Protein AF-0000000078449150 (afdb_homodimer)

Radius of gyration: 34.29 Å; Cα contacts (8 Å, |Δi|>4): 2527; chains: 2; bounding box: 88×98×76 Å

Sequence (1276 aa):
MTSLNQQLLNLLSSFTKETEKHETGLFKFPKKTTVVVNDDNRRILVDTVRSFISKSGLTQASNAQDALDDENTCLSAYGGRIKFINFVLAPLPYPLRIYERCKAFTPIFAQLIDEMCSHLDELDELFSPITSVDPFVKGLLEISREVYGPNGRDYNKDIRVYINRADYILHSEEIAQQSNSKTSNEENMHCTFCHFDHCLCNSGTDLNSDRMPFKSNEKTHKIDPIPKLVEVNVIASSLSYPSGQLFKTHRRMIKHHIIDRGNSNSKKREDLTSEMEKTHVTNYPIRFYVDTLAASHNLYIEKHPPIFGKHKVSILLVISQDMSNYFDINSVSENLHEEYGILVNVLTVEQLCNLMRQRKLLLVNEWEVEDGSVRFTRVSTHYTEKKPGRLILLNNELDDSATLKDFTGCYEVSVLYYRTWYDPSCIESYKDAWSLRLLCEYSDAVKVPSAPAQLASSKRGQMIWSDPKHIDRLLASHKKRVKGEAYNEELLDAVKETYILQVDPSLDVNAEIVNDAIQNPHRYVLKSQREGGMGLVSSQELESTLRNKDGLSQYVLMKLITPPVQPTLFVRNIVDGRFSVDAYESITELGIYGFTIYDGNACKLATTGGYLARTKPEFVSGGGVCAGFGSLNSLIFFMTSLNQQLLNLLSSFTKETEKHETGLFKFPKKTTVVVNDDNRRILVDTVRSFISKSGLTQASNAQDALDDENTCLSAYGGRIKFINFVLAPLPYPLRIYERCKAFTPIFAQLIDEMCSHLDELDELFSPITSVDPFVKGLLEISREVYGPNGRDYNKDIRVYINRADYILHSEEIAQQSNSKTSNEENMHCTFCHFDHCLCNSGTDLNSDRMPFKSNEKTHKIDPIPKLVEVNVIASSLSYPSGQLFKTHRRMIKHHIIDRGNSNSKKREDLTSEMEKTHVTNYPIRFYVDTLAASHNLYIEKHPPIFGKHKVSILLVISQDMSNYFDINSVSENLHEEYGILVNVLTVEQLCNLMRQRKLLLVNEWEVEDGSVRFTRVSTHYTEKKPGRLILLNNELDDSATLKDFTGCYEVSVLYYRTWYDPSCIESYKDAWSLRLLCEYSDAVKVPSAPAQLASSKRGQMIWSDPKHIDRLLASHKKRVKGEAYNEELLDAVKETYILQVDPSLDVNAEIVNDAIQNPHRYVLKSQREGGMGLVSSQELESTLRNKDGLSQYVLMKLITPPVQPTLFVRNIVDGRFSVDAYESITELGIYGFTIYDGNACKLATTGGYLARTKPEFVSGGGVCAGFGSLNSLIFF

Structure (mmCIF, N/CA/C/O backbone):
data_AF-0000000078449150-model_v1
#
loop_
_entity.id
_entity.type
_entity.pdbx_description
1 polymer 'Glutathione synthetase'
#
loop_
_atom_site.group_PDB
_atom_site.id
_atom_site.type_symbol
_atom_site.label_atom_id
_atom_site.label_alt_id
_atom_site.label_comp_id
_atom_site.label_asym_id
_atom_site.label_entity_id
_atom_site.label_seq_id
_atom_site.pdbx_PDB_ins_code
_atom_site.Cartn_x
_atom_site.Cartn_y
_atom_site.Cartn_z
_atom_site.occupancy
_atom_site.B_iso_or_equiv
_atom_site.auth_seq_id
_atom_site.auth_comp_id
_atom_site.auth_asym_id
_atom_site.auth_atom_id
_atom_site.pdbx_PDB_model_num
ATOM 1 N N . MET A 1 1 ? 30.328 -1.791 -18.75 1 52.97 1 MET A N 1
ATOM 2 C CA . MET A 1 1 ? 30.188 -2.25 -17.375 1 52.97 1 MET A CA 1
ATOM 3 C C . MET A 1 1 ? 29.594 -1.155 -16.5 1 52.97 1 MET A C 1
ATOM 5 O O . MET A 1 1 ? 29.906 0.024 -16.672 1 52.97 1 MET A O 1
ATOM 9 N N . THR A 1 2 ? 28.469 -1.546 -15.727 1 67.94 2 THR A N 1
ATOM 10 C CA . THR A 1 2 ? 27.547 -0.503 -15.297 1 67.94 2 THR A CA 1
ATOM 11 C C . THR A 1 2 ? 28.078 0.214 -14.055 1 67.94 2 THR A C 1
ATOM 13 O O . THR A 1 2 ? 28.656 -0.417 -13.164 1 67.94 2 THR A O 1
ATOM 16 N N . SER A 1 3 ? 28.438 1.51 -14.172 1 87.5 3 SER A N 1
ATOM 17 C CA . SER A 1 3 ? 28.734 2.393 -13.047 1 87.5 3 SER A CA 1
ATOM 18 C C . SER A 1 3 ? 27.781 2.129 -11.875 1 87.5 3 SER A C 1
ATOM 20 O O . SER A 1 3 ? 28.172 2.266 -10.711 1 87.5 3 SER A O 1
ATOM 22 N N . LEU A 1 4 ? 26.734 1.562 -12.188 1 92.5 4 LEU A N 1
ATOM 23 C CA . LEU A 1 4 ? 25.734 1.315 -11.156 1 92.5 4 LEU A CA 1
ATOM 24 C C . LEU A 1 4 ? 26.125 0.121 -10.289 1 92.5 4 LEU A C 1
ATOM 26 O O . LEU A 1 4 ? 25.969 0.159 -9.07 1 92.5 4 LEU A O 1
ATOM 30 N N . ASN A 1 5 ? 26.688 -0.945 -10.875 1 92.75 5 ASN A N 1
ATOM 31 C CA . ASN A 1 5 ? 27.109 -2.115 -10.109 1 92.75 5 ASN A CA 1
ATOM 32 C C . ASN A 1 5 ? 28.25 -1.774 -9.148 1 92.75 5 ASN A C 1
ATOM 34 O O . ASN A 1 5 ? 28.344 -2.354 -8.062 1 92.75 5 ASN A O 1
ATOM 38 N N . GLN A 1 6 ? 29.062 -0.863 -9.609 1 91 6 GLN A N 1
ATOM 39 C CA . GLN A 1 6 ? 30.125 -0.399 -8.719 1 91 6 GLN A CA 1
ATOM 40 C C . GLN A 1 6 ? 29.547 0.339 -7.516 1 91 6 GLN A C 1
ATOM 42 O O . GLN A 1 6 ? 30.062 0.202 -6.398 1 91 6 GLN A O 1
ATOM 47 N N . GLN A 1 7 ? 28.531 1.153 -7.805 1 92.88 7 GLN A N 1
ATOM 48 C CA . GLN A 1 7 ? 27.875 1.85 -6.703 1 92.88 7 GLN A CA 1
ATOM 49 C C . GLN A 1 7 ? 27.266 0.862 -5.719 1 92.88 7 GLN A C 1
ATOM 51 O O . GLN A 1 7 ? 27.312 1.074 -4.504 1 92.88 7 GLN A O 1
ATOM 56 N N . LEU A 1 8 ? 26.688 -0.2 -6.188 1 93.44 8 LEU A N 1
ATOM 57 C CA . LEU A 1 8 ? 26.062 -1.211 -5.34 1 93.44 8 LEU A CA 1
ATOM 58 C C . LEU A 1 8 ? 27.109 -1.974 -4.543 1 93.44 8 LEU A C 1
ATOM 60 O O . LEU A 1 8 ? 26.875 -2.354 -3.395 1 93.44 8 LEU A O 1
ATOM 64 N N . LEU A 1 9 ? 28.25 -2.195 -5.168 1 92.06 9 LEU A N 1
ATOM 65 C CA . LEU A 1 9 ? 29.359 -2.805 -4.441 1 92.06 9 LEU A CA 1
ATOM 66 C C . LEU A 1 9 ? 29.828 -1.898 -3.307 1 92.06 9 LEU A C 1
ATOM 68 O O . LEU A 1 9 ? 30.172 -2.379 -2.225 1 92.06 9 LEU A O 1
ATOM 72 N N . ASN A 1 10 ? 29.906 -0.579 -3.598 1 91.31 10 ASN A N 1
ATOM 73 C CA . ASN A 1 10 ? 30.266 0.374 -2.557 1 91.31 10 ASN A CA 1
ATOM 74 C C . ASN A 1 10 ? 29.297 0.321 -1.381 1 91.31 10 ASN A C 1
ATOM 76 O O . ASN A 1 10 ? 29.703 0.446 -0.225 1 91.31 10 ASN A O 1
ATOM 80 N N . LEU A 1 11 ? 28.047 0.212 -1.694 1 92.69 11 LEU A N 1
ATOM 81 C CA . LEU A 1 11 ? 27.047 0.061 -0.643 1 92.69 11 LEU A CA 1
ATOM 82 C C . LEU A 1 11 ? 27.328 -1.176 0.202 1 92.69 11 LEU A C 1
ATOM 84 O O . LEU A 1 11 ? 27.328 -1.105 1.434 1 92.69 11 LEU A O 1
ATOM 88 N N . LEU A 1 12 ? 27.516 -2.318 -0.44 1 91.81 12 LEU A N 1
ATOM 89 C CA . LEU A 1 12 ? 27.828 -3.555 0.266 1 91.81 12 LEU A CA 1
ATOM 90 C C . LEU A 1 12 ? 29.062 -3.373 1.159 1 91.81 12 LEU A C 1
ATOM 92 O O . LEU A 1 12 ? 29.062 -3.809 2.312 1 91.81 12 LEU A O 1
ATOM 96 N N . SER A 1 13 ? 30.031 -2.707 0.62 1 90.25 13 SER A N 1
ATOM 97 C CA . SER A 1 13 ? 31.297 -2.504 1.334 1 90.25 13 SER A CA 1
ATOM 98 C C . SER A 1 13 ? 31.094 -1.598 2.545 1 90.25 13 SER A C 1
ATOM 100 O O . SER A 1 13 ? 31.844 -1.689 3.521 1 90.25 13 SER A O 1
ATOM 102 N N . SER A 1 14 ? 30.156 -0.733 2.412 1 90.81 14 SER A N 1
ATOM 103 C CA . SER A 1 14 ? 29.906 0.193 3.514 1 90.81 14 SER A CA 1
ATOM 104 C C . SER A 1 14 ? 29.328 -0.531 4.723 1 90.81 14 SER A C 1
ATOM 106 O O . SER A 1 14 ? 29.359 -0.007 5.84 1 90.81 14 SER A O 1
ATOM 108 N N . PHE A 1 15 ? 28.828 -1.698 4.551 1 91.31 15 PHE A N 1
ATOM 109 C CA . PHE A 1 15 ? 28.25 -2.477 5.637 1 91.31 15 PHE A CA 1
ATOM 110 C C . PHE A 1 15 ? 29.281 -3.404 6.258 1 91.31 15 PHE A C 1
ATOM 112 O O . PHE A 1 15 ? 29.031 -4.012 7.301 1 91.31 15 PHE A O 1
ATOM 119 N N . THR A 1 16 ? 30.391 -3.525 5.539 1 84 16 THR A N 1
ATOM 120 C CA . THR A 1 16 ? 31.375 -4.5 6 1 84 16 THR A CA 1
ATOM 121 C C . THR A 1 16 ? 32.75 -3.865 6.117 1 84 16 THR A C 1
ATOM 123 O O . THR A 1 16 ? 33.094 -2.965 5.352 1 84 16 THR A O 1
ATOM 126 N N . LYS A 1 17 ? 33.5 -4.004 7.188 1 70.56 17 LYS A N 1
ATOM 127 C CA . LYS A 1 17 ? 34.844 -3.479 7.367 1 70.56 17 LYS A CA 1
ATOM 128 C C . LYS A 1 17 ? 35.844 -4.25 6.516 1 70.56 17 LYS A C 1
ATOM 130 O O . LYS A 1 17 ? 36.969 -3.805 6.332 1 70.56 17 LYS A O 1
ATOM 135 N N . GLU A 1 18 ? 35.438 -5.234 5.996 1 64.81 18 GLU A N 1
ATOM 136 C CA . GLU A 1 18 ? 36.406 -6.207 5.512 1 64.81 18 GLU A CA 1
ATOM 137 C C . GLU A 1 18 ? 36.375 -6.297 3.986 1 64.81 18 GLU A C 1
ATOM 139 O O . GLU A 1 18 ? 36.938 -7.234 3.408 1 64.81 18 GLU A O 1
ATOM 144 N N . THR A 1 19 ? 35.719 -5.371 3.354 1 61.94 19 THR A N 1
ATOM 145 C CA . THR A 1 19 ? 35.781 -5.496 1.9 1 61.94 19 THR A CA 1
ATOM 146 C C . THR A 1 19 ? 37.062 -4.867 1.354 1 61.94 19 THR A C 1
ATOM 148 O O . THR A 1 19 ? 37.312 -3.689 1.595 1 61.94 19 THR A O 1
ATOM 151 N N . GLU A 1 20 ? 38 -5.617 0.999 1 65.06 20 GLU A N 1
ATOM 152 C CA . GLU A 1 20 ? 39.25 -5.117 0.428 1 65.06 20 GLU A CA 1
ATOM 153 C C . GLU A 1 20 ? 39.219 -5.188 -1.096 1 65.06 20 GLU A C 1
ATOM 155 O O . GLU A 1 20 ? 39.094 -6.273 -1.671 1 65.06 20 GLU A O 1
ATOM 160 N N . LYS A 1 21 ? 39.031 -3.969 -1.636 1 61.16 21 LYS A N 1
ATOM 161 C CA . LYS A 1 21 ? 39.156 -3.924 -3.092 1 61.16 21 LYS A CA 1
ATOM 162 C C . LYS A 1 21 ? 40.594 -4.117 -3.547 1 61.16 21 LYS A C 1
ATOM 164 O O . LYS A 1 21 ? 41.5 -3.547 -2.963 1 61.16 21 LYS A O 1
ATOM 169 N N . HIS A 1 22 ? 40.625 -5.176 -4.449 1 59.5 22 HIS A N 1
ATOM 170 C CA . HIS A 1 22 ? 41.938 -5.422 -5.031 1 59.5 22 HIS A CA 1
ATOM 171 C C . HIS A 1 22 ? 42.062 -4.773 -6.406 1 59.5 22 HIS A C 1
ATOM 173 O O . HIS A 1 22 ? 41.062 -4.531 -7.074 1 59.5 22 HIS A O 1
ATOM 179 N N . GLU A 1 23 ? 43.219 -4.309 -6.754 1 55.84 23 GLU A N 1
ATOM 180 C CA . GLU A 1 23 ? 43.594 -3.674 -8.023 1 55.84 23 GLU A CA 1
ATOM 181 C C . GLU A 1 23 ? 43.156 -4.535 -9.203 1 55.84 23 GLU A C 1
ATOM 183 O O . GLU A 1 23 ? 43.031 -4.039 -10.328 1 55.84 23 GLU A O 1
ATOM 188 N N . THR A 1 24 ? 42.75 -5.785 -8.938 1 60.34 24 THR A N 1
ATOM 189 C CA . THR A 1 24 ? 42.562 -6.75 -10.016 1 60.34 24 THR A CA 1
ATOM 190 C C . THR A 1 24 ? 41.062 -6.824 -10.406 1 60.34 24 THR A C 1
ATOM 192 O O . THR A 1 24 ? 40.688 -7.703 -11.164 1 60.34 24 THR A O 1
ATOM 195 N N . GLY A 1 25 ? 40.312 -5.914 -10.039 1 73.69 25 GLY A N 1
ATOM 196 C CA . GLY A 1 25 ? 38.875 -6.035 -10.383 1 73.69 25 GLY A CA 1
ATOM 197 C C . GLY A 1 25 ? 38.156 -7.031 -9.516 1 73.69 25 GLY A C 1
ATOM 198 O O . GLY A 1 25 ? 37.062 -7.48 -9.867 1 73.69 25 GLY A O 1
ATOM 199 N N . LEU A 1 26 ? 38.875 -7.52 -8.539 1 79.94 26 LEU A N 1
ATOM 200 C CA . LEU A 1 26 ? 38.281 -8.469 -7.594 1 79.94 26 LEU A CA 1
ATOM 201 C C . LEU A 1 26 ? 38.188 -7.863 -6.195 1 79.94 26 LEU A C 1
ATOM 203 O O . LEU A 1 26 ? 38.906 -6.895 -5.891 1 79.94 26 LEU A O 1
ATOM 207 N N .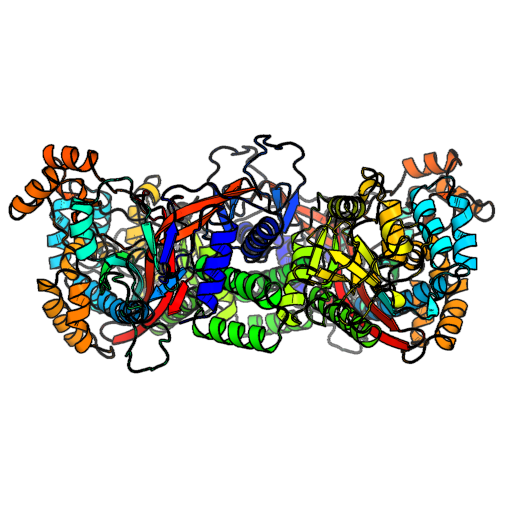 PHE A 1 27 ? 37.281 -8.391 -5.5 1 84.19 27 PHE A N 1
ATOM 208 C CA . PHE A 1 27 ? 37.188 -8.008 -4.094 1 84.19 27 PHE A CA 1
ATOM 209 C C . PHE A 1 27 ? 36.969 -9.234 -3.215 1 84.19 27 PHE A C 1
ATOM 211 O O . PHE A 1 27 ? 36.406 -10.234 -3.666 1 84.19 27 PHE A O 1
ATOM 218 N N . LYS A 1 28 ? 37.469 -9.141 -2.066 1 84 28 LYS A N 1
ATOM 219 C CA . LYS A 1 28 ? 37.344 -10.234 -1.112 1 84 28 LYS A CA 1
ATOM 220 C C . LYS A 1 28 ? 36.094 -10.062 -0.227 1 84 28 LYS A C 1
ATOM 222 O O . LYS A 1 28 ? 35.812 -8.953 0.228 1 84 28 LYS A O 1
ATOM 227 N N . PHE A 1 29 ? 35.375 -11.219 -0.003 1 85.12 29 PHE A N 1
ATOM 228 C CA . PHE A 1 29 ? 34.219 -11.25 0.897 1 85.12 29 PHE A CA 1
ATOM 229 C C . PHE A 1 29 ? 34.219 -12.539 1.708 1 85.12 29 PHE A C 1
ATOM 231 O O . PHE A 1 29 ? 34.188 -13.633 1.142 1 85.12 29 PHE A O 1
ATOM 238 N N . PRO A 1 30 ? 34.219 -12.328 3.057 1 79.5 30 PRO A N 1
ATOM 239 C CA . PRO A 1 30 ? 34.156 -13.547 3.871 1 79.5 30 PRO A CA 1
ATOM 240 C C . PRO A 1 30 ? 32.812 -14.242 3.824 1 79.5 30 PRO A C 1
ATOM 242 O O . PRO A 1 30 ? 31.797 -13.602 3.553 1 79.5 30 PRO A O 1
ATOM 245 N N . LYS A 1 31 ? 32.781 -15.562 4.129 1 74.5 31 LYS A N 1
ATOM 246 C CA . LYS A 1 31 ? 31.562 -16.359 4.121 1 74.5 31 LYS A CA 1
ATOM 247 C C . LYS A 1 31 ? 30.578 -15.883 5.188 1 74.5 31 LYS A C 1
ATOM 249 O O . LYS A 1 31 ? 29.375 -15.922 4.988 1 74.5 31 LYS A O 1
ATOM 254 N N . LYS A 1 32 ? 31.078 -15.492 6.305 1 71.69 32 LYS A N 1
ATOM 255 C CA . LYS A 1 32 ? 30.312 -14.852 7.363 1 71.69 32 LYS A CA 1
ATOM 256 C C . LYS A 1 32 ? 30.891 -13.5 7.742 1 71.69 32 LYS A C 1
ATOM 258 O O . LYS A 1 32 ? 32.125 -13.367 7.895 1 71.69 32 LYS A O 1
ATOM 263 N N . THR A 1 33 ? 30.062 -12.516 7.609 1 76.44 33 THR A N 1
ATOM 264 C CA . THR A 1 33 ? 30.562 -11.188 7.926 1 76.44 33 THR A CA 1
ATOM 265 C C . THR A 1 33 ? 29.641 -10.469 8.898 1 76.44 33 THR A C 1
ATOM 267 O O . THR A 1 33 ? 28.406 -10.594 8.805 1 76.44 33 THR A O 1
ATOM 270 N N . THR A 1 34 ? 30.328 -9.852 9.836 1 80.06 34 THR A N 1
ATOM 271 C CA . THR A 1 34 ? 29.562 -8.984 10.742 1 80.06 34 THR A CA 1
ATOM 272 C C . THR A 1 34 ? 29.203 -7.672 10.055 1 80.06 34 THR A C 1
ATOM 274 O O . THR A 1 34 ? 30.062 -7.035 9.438 1 80.06 34 THR A O 1
ATOM 277 N N . VAL A 1 35 ? 27.984 -7.352 10.078 1 87.69 35 VAL A N 1
ATOM 278 C CA . VAL A 1 35 ? 27.516 -6.133 9.43 1 87.69 35 VAL A CA 1
ATOM 279 C C . VAL A 1 35 ? 27.688 -4.941 10.367 1 87.69 35 VAL A C 1
ATOM 281 O O . VAL A 1 35 ? 27.5 -5.066 11.586 1 87.69 35 VAL A O 1
ATOM 284 N N . VAL A 1 36 ? 28.219 -3.857 9.859 1 85.94 36 VAL A N 1
ATOM 285 C CA . VAL A 1 36 ? 28.328 -2.59 10.57 1 85.94 36 VAL A CA 1
ATOM 286 C C . VAL A 1 36 ? 27.297 -1.604 10.039 1 85.94 36 VAL A C 1
ATOM 288 O O . VAL A 1 36 ? 27.234 -1.349 8.828 1 85.94 36 VAL A O 1
ATOM 291 N N . VAL A 1 37 ? 26.516 -1.116 10.961 1 88.12 37 VAL A N 1
ATOM 292 C CA . VAL A 1 37 ? 25.453 -0.193 10.547 1 88.12 37 VAL A CA 1
ATOM 293 C C . VAL A 1 37 ? 25.766 1.207 11.078 1 88.12 37 VAL A C 1
ATOM 295 O O . VAL A 1 37 ? 25.453 1.524 12.227 1 88.12 37 VAL A O 1
ATOM 298 N N . ASN A 1 38 ? 26.406 2.012 10.242 1 85.38 38 ASN A N 1
ATOM 299 C CA . ASN A 1 38 ? 26.594 3.416 10.594 1 85.38 38 ASN A CA 1
ATOM 300 C C . ASN A 1 38 ? 25.328 4.227 10.336 1 85.38 38 ASN A C 1
ATOM 302 O O . ASN A 1 38 ? 24.281 3.666 9.984 1 85.38 38 ASN A O 1
ATOM 306 N N . ASP A 1 39 ? 25.328 5.52 10.484 1 81.62 39 ASP A N 1
ATOM 307 C CA . ASP A 1 39 ? 24.141 6.363 10.391 1 81.62 39 ASP A CA 1
ATOM 308 C C . ASP A 1 39 ? 23.578 6.367 8.977 1 81.62 39 ASP A C 1
ATOM 310 O O . ASP A 1 39 ? 22.359 6.344 8.789 1 81.62 39 ASP A O 1
ATOM 314 N N . ASP A 1 40 ? 24.438 6.402 8.031 1 85.69 40 ASP A N 1
ATOM 315 C CA . ASP A 1 40 ? 24 6.398 6.645 1 85.69 40 ASP A CA 1
ATOM 316 C C . ASP A 1 40 ? 23.328 5.07 6.285 1 85.69 40 ASP A C 1
ATOM 318 O O . ASP A 1 40 ? 22.281 5.051 5.641 1 85.69 40 ASP A O 1
ATOM 322 N N . ASN A 1 41 ? 24.016 3.996 6.688 1 91.5 41 ASN A N 1
ATOM 323 C CA . ASN A 1 41 ? 23.453 2.676 6.434 1 91.5 41 ASN A CA 1
ATOM 324 C C . ASN A 1 41 ? 22.109 2.496 7.133 1 91.5 41 ASN A C 1
ATOM 326 O O . ASN A 1 41 ? 21.188 1.897 6.57 1 91.5 41 ASN A O 1
ATOM 330 N N . ARG A 1 42 ? 22.062 2.992 8.328 1 90.38 42 ARG A N 1
ATOM 331 C CA . ARG A 1 42 ? 20.812 2.918 9.07 1 90.38 42 ARG A CA 1
ATOM 332 C C . ARG A 1 42 ? 19.703 3.641 8.336 1 90.38 42 ARG A C 1
ATOM 334 O O . ARG A 1 42 ? 18.578 3.135 8.25 1 90.38 42 ARG A O 1
ATOM 341 N N . ARG A 1 43 ? 19.984 4.816 7.859 1 88.88 43 ARG A N 1
ATOM 342 C CA . ARG A 1 43 ? 19 5.598 7.113 1 88.88 43 ARG A CA 1
ATOM 343 C C . ARG A 1 43 ? 18.516 4.84 5.879 1 88.88 43 ARG A C 1
ATOM 345 O O . ARG A 1 43 ? 17.328 4.797 5.598 1 88.88 43 ARG A O 1
ATOM 352 N N . ILE A 1 44 ? 19.453 4.258 5.137 1 94 44 ILE A N 1
ATOM 353 C CA . ILE A 1 44 ? 19.125 3.512 3.928 1 94 44 ILE A CA 1
ATOM 354 C C . ILE A 1 44 ? 18.234 2.326 4.285 1 94 44 ILE A C 1
ATOM 356 O O . ILE A 1 44 ? 17.203 2.107 3.648 1 94 44 ILE A O 1
ATOM 360 N N . LEU A 1 45 ? 18.641 1.604 5.324 1 95.19 45 LEU A N 1
ATOM 361 C CA . LEU A 1 45 ? 17.906 0.419 5.766 1 95.19 45 LEU A CA 1
ATOM 362 C C . LEU A 1 45 ? 16.484 0.782 6.191 1 95.19 45 LEU A C 1
ATOM 364 O O . LEU A 1 45 ? 15.523 0.193 5.703 1 95.19 45 LEU A O 1
ATOM 368 N N . VAL A 1 46 ? 16.359 1.737 7.027 1 91.19 46 VAL A N 1
ATOM 369 C CA . VAL A 1 46 ? 15.062 2.102 7.598 1 91.19 46 VAL A CA 1
ATOM 370 C C . VAL A 1 46 ? 14.148 2.645 6.5 1 91.19 46 VAL A C 1
ATOM 372 O O . VAL A 1 46 ? 12.984 2.252 6.402 1 91.19 46 VAL A O 1
ATOM 375 N N . ASP A 1 47 ? 14.664 3.492 5.695 1 92.56 47 ASP A N 1
ATOM 376 C CA . ASP A 1 47 ? 13.875 4.066 4.613 1 92.56 47 ASP A CA 1
ATOM 377 C C . ASP A 1 47 ? 13.422 2.988 3.635 1 92.56 47 ASP A C 1
ATOM 379 O O . ASP A 1 47 ? 12.289 3.021 3.148 1 92.56 47 ASP A O 1
ATOM 383 N N . THR A 1 48 ? 14.305 2.055 3.279 1 95.69 48 THR A N 1
ATOM 384 C CA . THR A 1 48 ? 13.984 0.995 2.332 1 95.69 48 THR A CA 1
ATOM 385 C C . THR A 1 48 ? 12.898 0.078 2.898 1 95.69 48 THR A C 1
ATOM 387 O O . THR A 1 48 ? 11.953 -0.281 2.197 1 95.69 48 THR A O 1
ATOM 390 N N . VAL A 1 49 ? 13.031 -0.306 4.148 1 94.06 49 VAL A N 1
ATOM 391 C CA . VAL A 1 49 ? 12.047 -1.162 4.805 1 94.06 49 VAL A CA 1
ATOM 392 C C . VAL A 1 49 ? 10.703 -0.441 4.875 1 94.06 49 VAL A C 1
ATOM 394 O O . VAL A 1 49 ? 9.664 -1.027 4.574 1 94.06 49 VAL A O 1
ATOM 397 N N . ARG A 1 50 ? 10.727 0.829 5.23 1 89.69 50 ARG A N 1
ATOM 398 C CA . ARG A 1 50 ? 9.5 1.609 5.285 1 89.69 50 ARG A CA 1
ATOM 399 C C . ARG A 1 50 ? 8.828 1.677 3.918 1 89.69 50 ARG A C 1
ATOM 401 O O . ARG A 1 50 ? 7.605 1.551 3.811 1 89.69 50 ARG A O 1
ATOM 408 N N . SER A 1 51 ? 9.594 1.915 2.957 1 92.06 51 SER A N 1
ATOM 409 C CA . SER A 1 51 ? 9.07 1.987 1.599 1 92.06 51 SER A CA 1
ATOM 410 C C . SER A 1 51 ? 8.422 0.671 1.186 1 92.06 51 SER A C 1
ATOM 412 O O . SER A 1 51 ? 7.355 0.665 0.572 1 92.06 51 SER A O 1
ATOM 414 N N . PHE A 1 52 ? 9.062 -0.431 1.483 1 92.69 52 PHE A N 1
ATOM 415 C CA . PHE A 1 52 ? 8.531 -1.741 1.124 1 92.69 52 PHE A CA 1
ATOM 416 C C . PHE A 1 52 ? 7.215 -2.01 1.845 1 92.69 52 PHE A C 1
ATOM 418 O O . PHE A 1 52 ? 6.262 -2.514 1.244 1 92.69 52 PHE A O 1
ATOM 425 N N . ILE A 1 53 ? 7.133 -1.643 3.086 1 88.12 53 ILE A N 1
ATOM 426 C CA . ILE A 1 53 ? 5.926 -1.819 3.885 1 88.12 53 ILE A CA 1
ATOM 427 C C . ILE A 1 53 ? 4.805 -0.951 3.324 1 88.12 53 ILE A C 1
ATOM 429 O O . ILE A 1 53 ? 3.676 -1.418 3.154 1 88.12 53 ILE A O 1
ATOM 433 N N . SER A 1 54 ? 5.102 0.257 3.029 1 86.38 54 SER A N 1
ATOM 434 C CA . SER A 1 54 ? 4.094 1.188 2.527 1 86.38 54 SER A CA 1
ATOM 435 C C . SER A 1 54 ? 3.553 0.738 1.175 1 86.38 54 SER A C 1
ATOM 437 O O . SER A 1 54 ? 2.449 1.122 0.784 1 86.38 54 SER A O 1
ATOM 439 N N . LYS A 1 55 ? 4.297 -0.056 0.468 1 83.38 55 LYS A N 1
ATOM 440 C CA . LYS A 1 55 ? 3.877 -0.574 -0.83 1 83.38 55 LYS A CA 1
ATOM 441 C C . LYS A 1 55 ? 3.225 -1.946 -0.689 1 83.38 55 LYS A C 1
ATOM 443 O O . LYS A 1 55 ? 3.027 -2.65 -1.681 1 83.38 55 LYS A O 1
ATOM 448 N N . SER A 1 56 ? 3.006 -2.309 0.561 1 77.75 56 SER A N 1
ATOM 449 C CA . SER A 1 56 ? 2.314 -3.547 0.899 1 77.75 56 SER A CA 1
ATOM 450 C C . SER A 1 56 ? 3.178 -4.766 0.589 1 77.75 56 SER A C 1
ATOM 452 O O . SER A 1 56 ? 2.668 -5.797 0.151 1 77.75 56 SER A O 1
ATOM 454 N N . GLY A 1 57 ? 4.477 -4.562 0.658 1 78.94 57 GLY A N 1
ATOM 455 C CA . GLY A 1 57 ? 5.34 -5.73 0.701 1 78.94 57 GLY A CA 1
ATOM 456 C C . GLY A 1 57 ? 5.191 -6.539 1.977 1 78.94 57 GLY A C 1
ATOM 457 O O . GLY A 1 57 ? 6.148 -6.691 2.736 1 78.94 57 GLY A O 1
ATOM 458 N N . LEU A 1 58 ? 4.004 -6.961 2.201 1 71.56 58 LEU A N 1
ATOM 459 C CA . LEU A 1 58 ? 3.58 -7.535 3.475 1 71.56 58 LEU A CA 1
ATOM 460 C C . LEU A 1 58 ? 3.092 -8.969 3.293 1 71.56 58 LEU A C 1
ATOM 462 O O . LEU A 1 58 ? 2.758 -9.375 2.18 1 71.56 58 LEU A O 1
ATOM 466 N N . THR A 1 59 ? 3.27 -9.734 4.301 1 68 59 THR A N 1
ATOM 467 C CA . THR A 1 59 ? 2.686 -11.062 4.461 1 68 59 THR A CA 1
ATOM 468 C C . THR A 1 59 ? 2.191 -11.266 5.891 1 68 59 THR A C 1
ATOM 470 O O . THR A 1 59 ? 2.025 -10.305 6.641 1 68 59 THR A O 1
ATOM 473 N N . GLN A 1 60 ? 1.689 -12.547 6.234 1 71.5 60 GLN A N 1
ATOM 474 C CA . GLN A 1 60 ? 1.181 -12.82 7.574 1 71.5 60 GLN A CA 1
ATOM 475 C C . GLN A 1 60 ? 1.948 -13.969 8.227 1 71.5 60 GLN A C 1
ATOM 477 O O . GLN A 1 60 ? 2.377 -14.906 7.551 1 71.5 60 GLN A O 1
ATOM 482 N N . ALA A 1 61 ? 2.348 -13.703 9.453 1 63.72 61 ALA A N 1
ATOM 483 C CA . ALA A 1 61 ? 2.869 -14.797 10.266 1 63.72 61 ALA A CA 1
ATOM 484 C C . ALA A 1 61 ? 1.745 -15.508 11.016 1 63.72 61 ALA A C 1
ATOM 486 O O . ALA A 1 61 ? 0.804 -14.867 11.492 1 63.72 61 ALA A O 1
ATOM 487 N N . SER A 1 62 ? 1.605 -16.812 10.859 1 57.69 62 SER A N 1
ATOM 488 C CA . SER A 1 62 ? 0.573 -17.609 11.523 1 57.69 62 SER A CA 1
ATOM 489 C C . SER A 1 62 ? 0.714 -17.547 13.039 1 57.69 62 SER A C 1
ATOM 491 O O . SER A 1 62 ? 1.82 -17.672 13.57 1 57.69 62 SER A O 1
ATOM 493 N N . ASN A 1 63 ? 0.2 -16.547 13.805 1 51.28 63 ASN A N 1
ATOM 494 C CA . ASN A 1 63 ? 0.244 -16.828 15.242 1 51.28 63 ASN A CA 1
ATOM 495 C C . ASN A 1 63 ? -0.887 -17.75 15.672 1 51.28 63 ASN A C 1
ATOM 497 O O . ASN A 1 63 ? -2.055 -17.5 15.375 1 51.28 63 ASN A O 1
ATOM 501 N N . ALA A 1 64 ? -0.512 -19.062 15.906 1 42.88 64 ALA A N 1
ATOM 502 C CA . ALA A 1 64 ? -1.418 -20.047 16.5 1 42.88 64 ALA A CA 1
ATOM 503 C C . ALA A 1 64 ? -2.338 -19.391 17.531 1 42.88 64 ALA A C 1
ATOM 505 O O . ALA A 1 64 ? -3.486 -19.797 17.703 1 42.88 64 ALA A O 1
ATOM 506 N N . GLN A 1 65 ? -1.771 -18.719 18.5 1 42.25 65 GLN A N 1
ATOM 507 C CA . GLN A 1 65 ? -2.367 -18.641 19.828 1 42.25 65 GLN A CA 1
ATOM 508 C C . GLN A 1 65 ? -3.545 -17.672 19.859 1 42.25 65 GLN A C 1
ATOM 510 O O . GLN A 1 65 ? -4.367 -17.703 20.766 1 42.25 65 GLN A O 1
ATOM 515 N N . ASP A 1 66 ? -3.439 -16.547 19.328 1 43.22 66 ASP A N 1
ATOM 516 C CA . ASP A 1 66 ? -4.293 -15.641 20.094 1 43.22 66 ASP A CA 1
ATOM 517 C C . ASP A 1 66 ? -5.758 -15.805 19.703 1 43.22 66 ASP A C 1
ATOM 519 O O . ASP A 1 66 ? -6.254 -15.07 18.844 1 43.22 66 ASP A O 1
ATOM 523 N N . ALA A 1 67 ? -6.145 -17.016 19.5 1 40.75 67 ALA A N 1
ATOM 524 C CA . ALA A 1 67 ? -7.586 -17.25 19.5 1 40.75 67 ALA A CA 1
ATOM 525 C C . ALA A 1 67 ? -8.281 -16.422 20.578 1 40.75 67 ALA A C 1
ATOM 527 O O . ALA A 1 67 ? -8.281 -16.812 21.75 1 40.75 67 ALA A O 1
ATOM 528 N N . LEU A 1 68 ? -8.047 -15.25 20.75 1 41.16 68 LEU A N 1
ATOM 529 C CA . LEU A 1 68 ? -8.992 -14.672 21.703 1 41.16 68 LEU A CA 1
ATOM 530 C C . LEU A 1 68 ? -10.406 -15.188 21.453 1 41.16 68 LEU A C 1
ATOM 532 O O . LEU A 1 68 ? -10.898 -15.133 20.328 1 41.16 68 LEU A O 1
ATOM 536 N N . ASP A 1 69 ? -10.766 -16.141 22.109 1 39.75 69 ASP A N 1
ATOM 537 C CA . ASP A 1 69 ? -12.031 -16.828 22.312 1 39.75 69 ASP A CA 1
ATOM 538 C C . ASP A 1 69 ? -13.211 -15.883 22.125 1 39.75 69 ASP A C 1
ATOM 540 O O . ASP A 1 69 ? -14.367 -16.281 22.281 1 39.75 69 ASP A O 1
ATOM 544 N N . ASP A 1 70 ? -13.125 -14.672 22.516 1 42.53 70 ASP A N 1
ATOM 545 C CA . ASP A 1 70 ? -14.469 -14.148 22.734 1 42.53 70 ASP A CA 1
ATOM 546 C C . ASP A 1 70 ? -15.203 -13.961 21.422 1 42.53 70 ASP A C 1
ATOM 548 O O . ASP A 1 70 ? -14.93 -13.008 20.672 1 42.53 70 ASP A O 1
ATOM 552 N N . GLU A 1 71 ? -15.672 -15.078 20.75 1 44.03 71 GLU A N 1
ATOM 553 C CA . GLU A 1 71 ? -16.375 -15.578 19.562 1 44.03 71 GLU A CA 1
ATOM 554 C C . GLU A 1 71 ? -17.281 -14.508 18.953 1 44.03 71 GLU A C 1
ATOM 556 O O . GLU A 1 71 ? -17.375 -14.391 17.734 1 44.03 71 GLU A O 1
ATOM 561 N N . ASN A 1 72 ? -18.359 -14.047 19.641 1 47.62 72 ASN A N 1
ATOM 562 C CA . ASN A 1 72 ? -19.625 -13.75 18.984 1 47.62 72 ASN A CA 1
ATOM 563 C C . ASN A 1 72 ? -19.547 -12.445 18.188 1 47.62 72 ASN A C 1
ATOM 565 O O . ASN A 1 72 ? -20.438 -12.148 17.391 1 47.62 72 ASN A O 1
ATOM 569 N N . THR A 1 73 ? -18.578 -11.453 18.531 1 59.47 73 THR A N 1
ATOM 570 C CA . THR A 1 73 ? -18.812 -10.195 17.828 1 59.47 73 THR A CA 1
ATOM 571 C C . THR A 1 73 ? -17.562 -9.742 17.094 1 59.47 73 THR A C 1
ATOM 573 O O . THR A 1 73 ? -17.547 -8.664 16.484 1 59.47 73 THR A O 1
ATOM 576 N N . CYS A 1 74 ? -16.547 -10.68 16.844 1 79.62 74 CYS A N 1
ATOM 577 C CA . CYS A 1 74 ? -15.312 -10.164 16.25 1 79.62 74 CYS A CA 1
ATOM 578 C C . CYS A 1 74 ? -15.07 -10.773 14.883 1 79.62 74 CYS A C 1
ATOM 580 O O . CYS A 1 74 ? -15.164 -11.992 14.711 1 79.62 74 CYS A O 1
ATOM 582 N N . LEU A 1 75 ? -14.984 -9.906 13.812 1 88.19 75 LEU A N 1
ATOM 583 C CA . LEU A 1 75 ? -14.648 -10.289 12.445 1 88.19 75 LEU A CA 1
ATOM 584 C C . LEU A 1 75 ? -13.141 -10.242 12.219 1 88.19 75 LEU A C 1
ATOM 586 O O . LEU A 1 75 ? -12.414 -9.625 13 1 88.19 75 LEU A O 1
ATOM 590 N N . SER A 1 76 ? -12.664 -11.023 11.258 1 87.06 76 SER A N 1
ATOM 591 C CA . SER A 1 76 ? -11.242 -11.031 10.953 1 87.06 76 SER A CA 1
ATOM 592 C C . SER A 1 76 ? -11 -10.828 9.461 1 87.06 76 SER A C 1
ATOM 594 O O . SER A 1 76 ? -11.562 -11.539 8.633 1 87.06 76 SER A O 1
ATOM 596 N N . ALA A 1 77 ? -10.219 -9.852 9.172 1 85.44 77 ALA A N 1
ATOM 597 C CA . ALA A 1 77 ? -9.836 -9.609 7.781 1 85.44 77 ALA A CA 1
ATOM 598 C C . ALA A 1 77 ? -8.781 -10.602 7.32 1 85.44 77 ALA A C 1
ATOM 600 O O . ALA A 1 77 ? -8.719 -10.953 6.141 1 85.44 77 ALA A O 1
ATOM 601 N N . TYR A 1 78 ? -7.949 -11.008 8.094 1 78.25 78 TYR A N 1
ATOM 602 C CA . TYR A 1 78 ? -6.906 -12.008 7.871 1 78.25 78 TYR A CA 1
ATOM 603 C C . TYR A 1 78 ? -6.469 -12.641 9.18 1 78.25 78 TYR A C 1
ATOM 605 O O . TYR A 1 78 ? -6.707 -12.086 10.258 1 78.25 78 TYR A O 1
ATOM 613 N N . GLY A 1 79 ? -5.859 -13.773 9.023 1 75.19 79 GLY A N 1
ATOM 614 C CA . GLY A 1 79 ? -5.344 -14.438 10.211 1 75.19 79 GLY A CA 1
ATOM 615 C C . GLY A 1 79 ? -3.895 -14.102 10.5 1 75.19 79 GLY A C 1
ATOM 616 O O . GLY A 1 79 ? -3.133 -13.773 9.586 1 75.19 79 GLY A O 1
ATOM 617 N N . GLY A 1 80 ? -3.541 -14.125 11.742 1 77.5 80 GLY A N 1
ATOM 618 C CA . GLY A 1 80 ? -2.148 -13.969 12.133 1 77.5 80 GLY A CA 1
ATOM 619 C C . GLY A 1 80 ? -1.72 -12.516 12.25 1 77.5 80 GLY A C 1
ATOM 620 O O . GLY A 1 80 ? -2.555 -11.633 12.461 1 77.5 80 GLY A O 1
ATOM 621 N N . ARG A 1 81 ? -0.365 -12.344 12.266 1 81.31 81 ARG A N 1
ATOM 622 C CA . ARG A 1 81 ? 0.233 -11.023 12.406 1 81.31 81 ARG A CA 1
ATOM 623 C C . ARG A 1 81 ? 0.9 -10.578 11.109 1 81.31 81 ARG A C 1
ATOM 625 O O . ARG A 1 81 ? 1.53 -11.383 10.422 1 81.31 81 ARG A O 1
ATOM 632 N N . ILE A 1 82 ? 0.755 -9.328 10.852 1 82.56 82 ILE A N 1
ATOM 633 C CA . ILE A 1 82 ? 1.361 -8.797 9.633 1 82.56 82 ILE A CA 1
ATOM 634 C C . ILE A 1 82 ? 2.877 -8.727 9.805 1 82.56 82 ILE A C 1
ATOM 636 O O . ILE A 1 82 ? 3.373 -8.344 10.867 1 82.56 82 ILE A O 1
ATOM 640 N N . LYS A 1 83 ? 3.613 -9.164 8.789 1 85.31 83 LYS A N 1
ATOM 641 C CA . LYS A 1 83 ? 5.062 -9.039 8.656 1 85.31 83 LYS A CA 1
ATOM 642 C C . LYS A 1 83 ? 5.449 -8.602 7.246 1 85.31 83 LYS A C 1
ATOM 644 O O . LYS A 1 83 ? 4.73 -8.875 6.285 1 85.31 83 LYS A O 1
ATOM 649 N N . PHE A 1 84 ? 6.488 -7.793 7.188 1 88.88 84 PHE A N 1
ATOM 650 C CA . PHE A 1 84 ? 6.949 -7.574 5.82 1 88.88 84 PHE A CA 1
ATOM 651 C C . PHE A 1 84 ? 7.754 -8.773 5.324 1 88.88 84 PHE A C 1
ATOM 653 O O . PHE A 1 84 ? 8.367 -9.484 6.117 1 88.88 84 PHE A O 1
ATOM 660 N N . ILE A 1 85 ? 7.73 -9.07 4.047 1 91.62 85 ILE A N 1
ATOM 661 C CA . ILE A 1 85 ? 8.438 -10.188 3.428 1 91.62 85 ILE A CA 1
ATOM 662 C C . ILE A 1 85 ? 9.938 -9.938 3.473 1 91.62 85 ILE A C 1
ATOM 664 O O . ILE A 1 85 ? 10.406 -8.828 3.197 1 91.62 85 ILE A O 1
ATOM 668 N N . ASN A 1 86 ? 10.695 -10.961 3.893 1 94.06 86 ASN A N 1
ATOM 669 C CA . ASN A 1 86 ? 12.148 -10.852 3.857 1 94.06 86 ASN A CA 1
ATOM 670 C C . ASN A 1 86 ? 12.656 -10.555 2.447 1 94.06 86 ASN A C 1
ATOM 672 O O . ASN A 1 86 ? 12.133 -11.102 1.471 1 94.06 86 ASN A O 1
ATOM 676 N N . PHE A 1 87 ? 13.625 -9.672 2.361 1 96.62 87 PHE A N 1
ATOM 677 C CA . PHE A 1 87 ? 14.156 -9.305 1.055 1 96.62 87 PHE A CA 1
ATOM 678 C C . PHE A 1 87 ? 15.641 -8.969 1.147 1 96.62 87 PHE A C 1
ATOM 680 O O . PHE A 1 87 ? 16.203 -8.938 2.242 1 96.62 87 PHE A O 1
ATOM 687 N N . VAL A 1 88 ? 16.312 -8.883 0.043 1 97.38 88 VAL A N 1
ATOM 688 C CA . VAL A 1 88 ? 17.688 -8.414 0.01 1 97.38 88 VAL A CA 1
ATOM 689 C C . VAL A 1 88 ? 17.703 -6.895 -0.158 1 97.38 88 VAL A C 1
ATOM 691 O O . VAL A 1 88 ? 16.859 -6.328 -0.843 1 97.38 88 VAL A O 1
ATOM 694 N N . LEU A 1 89 ? 18.625 -6.211 0.414 1 97.12 89 LEU A N 1
ATOM 695 C CA . LEU A 1 89 ? 18.609 -4.758 0.512 1 97.12 89 LEU A CA 1
ATOM 696 C C . LEU A 1 89 ? 18.703 -4.117 -0.869 1 97.12 89 LEU A C 1
ATOM 698 O O . LEU A 1 89 ? 18.031 -3.123 -1.149 1 97.12 89 LEU A O 1
ATOM 702 N N . ALA A 1 90 ? 19.578 -4.664 -1.687 1 97.56 90 ALA A N 1
ATOM 703 C CA . ALA A 1 90 ? 19.812 -4.105 -3.02 1 97.56 90 ALA A CA 1
ATOM 704 C C . ALA A 1 90 ? 19.672 -5.184 -4.094 1 97.56 90 ALA A C 1
ATOM 706 O O . ALA A 1 90 ? 19.984 -6.352 -3.85 1 97.56 90 ALA A O 1
ATOM 707 N N . PRO A 1 91 ? 19.172 -4.801 -5.301 1 97.69 91 PRO A N 1
ATOM 708 C CA . PRO A 1 91 ? 19.078 -5.793 -6.379 1 97.69 91 PRO A CA 1
ATOM 709 C C . PRO A 1 91 ? 20.438 -6.391 -6.742 1 97.69 91 PRO A C 1
ATOM 711 O O . PRO A 1 91 ? 21.453 -5.695 -6.699 1 97.69 91 PRO A O 1
ATOM 714 N N . LEU A 1 92 ? 20.453 -7.566 -7.137 1 97.44 92 LEU A N 1
ATOM 715 C CA . LEU A 1 92 ? 21.688 -8.258 -7.48 1 97.44 92 LEU A CA 1
ATOM 716 C C . LEU A 1 92 ? 21.891 -8.305 -8.992 1 97.44 92 LEU A C 1
ATOM 718 O O . LEU A 1 92 ? 20.922 -8.469 -9.742 1 97.44 92 LEU A O 1
ATOM 722 N N . PRO A 1 93 ? 23.125 -8.164 -9.422 1 96.12 93 PRO A N 1
ATOM 723 C CA . PRO A 1 93 ? 23.406 -8.32 -10.852 1 96.12 93 PRO A CA 1
ATOM 724 C C . PRO A 1 93 ? 23.094 -9.727 -11.359 1 96.12 93 PRO A C 1
ATOM 726 O O . PRO A 1 93 ? 23.312 -10.711 -10.656 1 96.12 93 PRO A O 1
ATOM 729 N N . TYR A 1 94 ? 22.562 -9.836 -12.539 1 96.31 94 TYR A N 1
ATOM 730 C CA . TYR A 1 94 ? 22.172 -11.094 -13.164 1 96.31 94 TYR A CA 1
ATOM 731 C C . TYR A 1 94 ? 22.344 -11.016 -14.68 1 96.31 94 TYR A C 1
ATOM 733 O O . TYR A 1 94 ? 22.031 -9.992 -15.297 1 96.31 94 TYR A O 1
ATOM 741 N N . PRO A 1 95 ? 22.859 -12.039 -15.336 1 93.81 95 PRO A N 1
ATOM 742 C CA . PRO A 1 95 ? 23.094 -11.977 -16.781 1 93.81 95 PRO A CA 1
ATOM 743 C C . PRO A 1 95 ? 21.812 -11.836 -17.578 1 93.81 95 PRO A C 1
ATOM 745 O O . PRO A 1 95 ? 20.922 -12.695 -17.5 1 93.81 95 PRO A O 1
ATOM 748 N N . LEU A 1 96 ? 21.734 -10.812 -18.422 1 93.94 96 LEU A N 1
ATOM 749 C CA . LEU A 1 96 ? 20.562 -10.539 -19.25 1 93.94 96 LEU A CA 1
ATOM 750 C C . LEU A 1 96 ? 20.312 -11.68 -20.234 1 93.94 96 LEU A C 1
ATOM 752 O O . LEU A 1 96 ? 19.156 -12.078 -20.453 1 93.94 96 LEU A O 1
ATOM 756 N N . ARG A 1 97 ? 21.359 -12.211 -20.812 1 92 97 ARG A N 1
ATOM 757 C CA . ARG A 1 97 ? 21.234 -13.281 -21.797 1 92 97 ARG A CA 1
ATOM 758 C C . ARG A 1 97 ? 20.531 -14.5 -21.203 1 92 97 ARG A C 1
ATOM 760 O O . ARG A 1 97 ? 19.688 -15.117 -21.859 1 92 97 ARG A O 1
ATOM 767 N N . ILE A 1 98 ? 20.906 -14.844 -20.047 1 93.75 98 ILE A N 1
ATOM 768 C CA . ILE A 1 98 ? 20.312 -16 -19.375 1 93.75 98 ILE A CA 1
ATOM 769 C C . ILE A 1 98 ? 18.844 -15.719 -19.078 1 93.75 98 ILE A C 1
ATOM 771 O O . ILE A 1 98 ? 17.984 -16.578 -19.281 1 93.75 98 ILE A O 1
ATOM 775 N N . TYR A 1 99 ? 18.562 -14.523 -18.609 1 95.81 99 TYR A N 1
ATOM 776 C CA . TYR A 1 99 ? 17.188 -14.109 -18.344 1 95.81 99 TYR A CA 1
ATOM 777 C C . TYR A 1 99 ? 16.344 -14.25 -19.609 1 95.81 99 TYR A C 1
ATOM 779 O O . TYR A 1 99 ? 15.242 -14.82 -19.562 1 95.81 99 TYR A O 1
ATOM 787 N N . GLU A 1 100 ? 16.828 -13.758 -20.672 1 95.06 100 GLU A N 1
ATOM 788 C CA . GLU A 1 100 ? 16.109 -13.797 -21.938 1 95.06 100 GLU A CA 1
ATOM 789 C C . GLU A 1 100 ? 15.898 -15.234 -22.422 1 95.06 100 GLU A C 1
ATOM 791 O O . GLU A 1 100 ? 14.844 -15.562 -22.953 1 95.06 100 GLU A O 1
ATOM 796 N N . ARG A 1 101 ? 16.859 -16.062 -22.219 1 94 101 ARG A N 1
ATOM 797 C CA . ARG A 1 101 ? 16.719 -17.469 -22.562 1 94 101 ARG A CA 1
ATOM 798 C C . ARG A 1 101 ? 15.641 -18.141 -21.719 1 94 101 ARG A C 1
ATOM 800 O O . ARG A 1 101 ? 14.789 -18.859 -22.25 1 94 101 ARG A O 1
ATOM 807 N N . CYS A 1 102 ? 15.734 -17.906 -20.438 1 96.88 102 CYS A N 1
ATOM 808 C CA . CYS A 1 102 ? 14.75 -18.5 -19.531 1 96.88 102 CYS A CA 1
ATOM 809 C C . CYS A 1 102 ? 13.336 -18.062 -19.906 1 96.88 102 CYS A C 1
ATOM 811 O O . CYS A 1 102 ? 12.398 -18.844 -19.844 1 96.88 102 CYS A O 1
ATOM 813 N N . LYS A 1 103 ? 13.172 -16.797 -20.297 1 96.44 103 LYS A N 1
ATOM 814 C CA . LYS A 1 103 ? 11.883 -16.297 -20.766 1 96.44 103 LYS A CA 1
ATOM 815 C C . LYS A 1 103 ? 11.414 -17.062 -22 1 96.44 103 LYS A C 1
ATOM 817 O O . LYS A 1 103 ? 10.234 -17.422 -22.109 1 96.44 103 LYS A O 1
ATOM 822 N N . ALA A 1 104 ? 12.359 -17.344 -22.875 1 95.31 104 ALA A N 1
ATOM 823 C CA . ALA A 1 104 ? 12.031 -18.016 -24.125 1 95.31 104 ALA A CA 1
ATOM 824 C C . ALA A 1 104 ? 11.688 -19.484 -23.891 1 95.31 104 ALA A C 1
ATOM 826 O O . ALA A 1 104 ? 10.891 -20.062 -24.625 1 95.31 104 ALA A O 1
ATOM 827 N N . PHE A 1 105 ? 12.258 -20.125 -22.891 1 96.19 105 PHE A N 1
ATOM 828 C CA . PHE A 1 105 ? 12.07 -21.547 -22.609 1 96.19 105 PHE A CA 1
ATOM 829 C C . PHE A 1 105 ? 10.703 -21.781 -21.984 1 96.19 105 PHE A C 1
ATOM 831 O O . PHE A 1 105 ? 10.125 -22.859 -22.156 1 96.19 105 PHE A O 1
ATOM 838 N N . THR A 1 106 ? 10.195 -20.828 -21.266 1 94.75 106 THR A N 1
ATOM 839 C CA . THR A 1 106 ? 9.07 -21.016 -20.359 1 94.75 106 THR A CA 1
ATOM 840 C C . THR A 1 106 ? 7.824 -21.438 -21.125 1 94.75 106 THR A C 1
ATOM 842 O O . THR A 1 106 ? 7.145 -22.391 -20.734 1 94.75 106 THR A O 1
ATOM 845 N N . PRO A 1 107 ? 7.508 -20.859 -22.281 1 94.69 107 PRO A N 1
ATOM 846 C CA . PRO A 1 107 ? 6.34 -21.328 -23.031 1 94.69 107 PRO A CA 1
ATOM 847 C C . PRO A 1 107 ? 6.5 -22.766 -23.531 1 94.69 107 PRO A C 1
ATOM 849 O O . PRO A 1 107 ? 5.512 -23.484 -23.656 1 94.69 107 PRO A O 1
ATOM 852 N N . ILE A 1 108 ? 7.707 -23.172 -23.797 1 96.19 108 ILE A N 1
ATOM 853 C CA . ILE A 1 108 ? 7.973 -24.531 -24.266 1 96.19 108 ILE A CA 1
ATOM 854 C C . ILE A 1 108 ? 7.605 -25.531 -23.188 1 96.19 108 ILE A C 1
ATOM 856 O O . ILE A 1 108 ? 7.047 -26.594 -23.484 1 96.19 108 ILE A O 1
ATOM 860 N N . PHE A 1 109 ? 7.844 -25.203 -21.984 1 96.56 109 PHE A N 1
ATOM 861 C CA . PHE A 1 109 ? 7.496 -26.094 -20.891 1 96.56 109 PHE A CA 1
ATOM 862 C C . PHE A 1 109 ? 5.984 -26.234 -20.766 1 96.56 109 PHE A C 1
ATOM 864 O O . PHE A 1 109 ? 5.484 -27.312 -20.453 1 96.56 109 PHE A O 1
ATOM 871 N N . ALA A 1 110 ? 5.25 -25.156 -20.984 1 96.44 110 ALA A N 1
ATOM 872 C CA . ALA A 1 110 ? 3.791 -25.25 -21 1 96.44 110 ALA A CA 1
ATOM 873 C C . ALA A 1 110 ? 3.307 -26.188 -22.094 1 96.44 110 ALA A C 1
ATOM 875 O O . ALA A 1 110 ? 2.352 -26.938 -21.906 1 96.44 110 ALA A O 1
ATOM 876 N N . GLN A 1 111 ? 3.945 -26.188 -23.297 1 97 111 GLN A N 1
ATOM 877 C CA . GLN A 1 111 ? 3.621 -27.078 -24.391 1 97 111 GLN A CA 1
ATOM 878 C C . GLN A 1 111 ? 3.852 -28.547 -24 1 97 111 GLN A C 1
ATOM 880 O O . GLN A 1 111 ? 3.012 -29.406 -24.266 1 97 111 GLN A O 1
ATOM 885 N N . LEU A 1 112 ? 4.953 -28.766 -23.375 1 96.88 112 LEU A N 1
ATOM 886 C CA . LEU A 1 112 ? 5.305 -30.125 -22.969 1 96.88 112 LEU A CA 1
ATOM 887 C C . LEU A 1 112 ? 4.305 -30.656 -21.938 1 96.88 112 LEU A C 1
ATOM 889 O O . LEU A 1 112 ? 3.85 -31.797 -22.047 1 96.88 112 LEU A O 1
ATOM 893 N N . ILE A 1 113 ? 3.957 -29.844 -20.984 1 97.31 113 ILE A N 1
ATOM 894 C CA . ILE A 1 113 ? 3.018 -30.234 -19.938 1 97.31 113 ILE A CA 1
ATOM 895 C C . ILE A 1 113 ? 1.645 -30.5 -20.547 1 97.31 113 ILE A C 1
ATOM 897 O O . ILE A 1 113 ? 1.014 -31.516 -20.25 1 97.31 113 ILE A O 1
ATOM 901 N N . ASP A 1 114 ? 1.201 -29.578 -21.391 1 97.75 114 ASP A N 1
ATOM 902 C CA . ASP A 1 114 ? -0.102 -29.75 -22.031 1 97.75 114 ASP A CA 1
ATOM 903 C C . ASP A 1 114 ? -0.149 -31.031 -22.859 1 97.75 114 ASP A C 1
ATOM 905 O O . ASP A 1 114 ? -1.158 -31.734 -22.859 1 97.75 114 ASP A O 1
ATOM 909 N N . GLU A 1 115 ? 0.918 -31.312 -23.594 1 96.81 115 GLU A N 1
ATOM 910 C CA . GLU A 1 115 ? 0.949 -32.5 -24.422 1 96.81 115 GLU A CA 1
ATOM 911 C C . GLU A 1 115 ? 0.922 -33.781 -23.578 1 96.81 115 GLU A C 1
ATOM 913 O O . GLU A 1 115 ? 0.251 -34.75 -23.922 1 96.81 115 GLU A O 1
ATOM 918 N N . MET A 1 116 ? 1.676 -33.75 -22.547 1 96 116 MET A N 1
ATOM 919 C CA . MET A 1 116 ? 1.647 -34.875 -21.641 1 96 116 MET A CA 1
ATOM 920 C C . MET A 1 116 ? 0.236 -35.125 -21.125 1 96 116 MET A C 1
ATOM 922 O O . MET A 1 116 ? -0.193 -36.281 -21 1 96 116 MET A O 1
ATOM 926 N N . CYS A 1 117 ? -0.522 -34.094 -20.797 1 95.75 117 CYS A N 1
ATOM 927 C CA . CYS A 1 117 ? -1.882 -34.188 -20.281 1 95.75 117 CYS A CA 1
ATOM 928 C C . CYS A 1 117 ? -2.834 -34.719 -21.344 1 95.75 117 CYS A C 1
ATOM 930 O O . CYS A 1 117 ? -3.912 -35.219 -21.016 1 95.75 117 CYS A O 1
ATOM 932 N N . SER A 1 118 ? -2.445 -34.594 -22.609 1 93.69 118 SER A N 1
ATOM 933 C CA . SER A 1 118 ? -3.291 -35.094 -23.703 1 93.69 118 SER A CA 1
ATOM 934 C C . SER A 1 118 ? -3.199 -36.594 -23.828 1 93.69 118 SER A C 1
ATOM 936 O O . SER A 1 118 ? -4.051 -37.219 -24.469 1 93.69 118 SER A O 1
ATOM 938 N N . HIS A 1 119 ? -2.211 -37.156 -23.234 1 91.56 119 HIS A N 1
ATOM 939 C CA . HIS A 1 119 ? -2.025 -38.594 -23.203 1 91.56 119 HIS A CA 1
ATOM 940 C C . HIS A 1 119 ? -2.387 -39.156 -21.828 1 91.56 119 HIS A C 1
ATOM 942 O O . HIS A 1 119 ? -1.509 -39.625 -21.094 1 91.56 119 HIS A O 1
ATOM 948 N N . LEU A 1 120 ? -3.582 -39.281 -21.562 1 91.94 120 LEU A N 1
ATOM 949 C CA . LEU A 1 120 ? -4.082 -39.625 -20.234 1 91.94 120 LEU A CA 1
ATOM 950 C C . LEU A 1 120 ? -3.67 -41.031 -19.844 1 91.94 120 LEU A C 1
ATOM 952 O O . LEU A 1 120 ? -3.426 -41.312 -18.656 1 91.94 120 LEU A O 1
ATOM 956 N N . ASP A 1 121 ? -3.586 -41.875 -20.828 1 91.31 121 ASP A N 1
ATOM 957 C CA . ASP A 1 121 ? -3.156 -43.25 -20.547 1 91.31 121 ASP A CA 1
ATOM 958 C C . ASP A 1 121 ? -1.708 -43.281 -20.062 1 91.31 121 ASP A C 1
ATOM 960 O O . ASP A 1 121 ? -1.376 -44 -19.125 1 91.31 121 ASP A O 1
ATOM 964 N N . GLU A 1 122 ? -0.89 -42.531 -20.703 1 90.44 122 GLU A N 1
ATOM 965 C CA . GLU A 1 122 ? 0.51 -42.438 -20.297 1 90.44 122 GLU A CA 1
ATOM 966 C C . GLU A 1 122 ? 0.649 -41.812 -18.922 1 90.44 122 GLU A C 1
ATOM 968 O O . GLU A 1 122 ? 1.522 -42.219 -18.141 1 90.44 122 GLU A O 1
ATOM 973 N N . LEU A 1 123 ? -0.146 -40.844 -18.672 1 91.88 123 LEU A N 1
ATOM 974 C CA . LEU A 1 123 ? -0.151 -40.219 -17.344 1 91.88 123 LEU A CA 1
ATOM 975 C C . LEU A 1 123 ? -0.55 -41.25 -16.281 1 91.88 123 LEU A C 1
ATOM 977 O O . LEU A 1 123 ? 0.054 -41.281 -15.203 1 91.88 123 LEU A O 1
ATOM 981 N N . ASP A 1 124 ? -1.56 -41.969 -16.562 1 93.62 124 ASP A N 1
ATOM 982 C CA . ASP A 1 124 ? -2.033 -43 -15.641 1 93.62 124 ASP A CA 1
ATOM 983 C C . ASP A 1 124 ? -0.944 -44.031 -15.367 1 93.62 124 ASP A C 1
ATOM 985 O O . ASP A 1 124 ? -0.724 -44.406 -14.219 1 93.62 124 ASP A O 1
ATOM 989 N N . GLU A 1 125 ? -0.288 -44.438 -16.406 1 93.19 125 GLU A N 1
ATOM 990 C CA . GLU A 1 125 ? 0.784 -45.438 -16.266 1 93.19 125 GLU A CA 1
ATOM 991 C C . GLU A 1 125 ? 1.933 -44.875 -15.43 1 93.19 125 GLU A C 1
ATOM 993 O O . GLU A 1 125 ? 2.531 -45.625 -14.641 1 93.19 125 GLU A O 1
ATOM 998 N N . LEU A 1 126 ? 2.215 -43.688 -15.602 1 91.69 126 LEU A N 1
ATOM 999 C CA . LEU A 1 126 ? 3.322 -43.031 -14.914 1 91.69 126 LEU A CA 1
ATOM 1000 C C . LEU A 1 126 ? 3.047 -42.938 -13.414 1 91.69 126 LEU A C 1
ATOM 1002 O O . LEU A 1 126 ? 3.957 -43.094 -12.602 1 91.69 126 LEU A O 1
ATOM 1006 N N . PHE A 1 127 ? 1.811 -42.719 -12.984 1 93.56 127 PHE A N 1
ATOM 1007 C CA . PHE A 1 127 ? 1.533 -42.344 -11.602 1 93.56 127 PHE A CA 1
ATOM 1008 C C . PHE A 1 127 ? 0.911 -43.5 -10.844 1 93.56 127 PHE A C 1
ATOM 1010 O O . PHE A 1 127 ? 0.9 -43.5 -9.609 1 93.56 127 PHE A O 1
ATOM 1017 N N . SER A 1 128 ? 0.399 -44.5 -11.469 1 93.62 128 SER A N 1
ATOM 1018 C CA . SER A 1 128 ? -0.283 -45.625 -10.844 1 93.62 128 SER A CA 1
ATOM 1019 C C . SER A 1 128 ? 0.605 -46.281 -9.805 1 93.62 128 SER A C 1
ATOM 1021 O O . SER A 1 128 ? 0.142 -46.625 -8.719 1 93.62 128 SER A O 1
ATOM 1023 N N . PRO A 1 129 ? 1.9 -46.406 -10.078 1 87.94 129 PRO A N 1
ATOM 1024 C CA . PRO A 1 129 ? 2.744 -47.125 -9.125 1 87.94 129 PRO A CA 1
ATOM 1025 C C . PRO A 1 129 ? 2.904 -46.406 -7.793 1 87.94 129 PRO A C 1
ATOM 1027 O O . PRO A 1 129 ? 3.248 -47 -6.785 1 87.94 129 PRO A O 1
ATOM 1030 N N . ILE A 1 130 ? 2.707 -45.125 -7.742 1 88.56 130 ILE A N 1
ATOM 1031 C CA . ILE A 1 130 ? 3.025 -44.438 -6.512 1 88.56 130 ILE A CA 1
ATOM 1032 C C . ILE A 1 130 ? 1.744 -44.156 -5.727 1 88.56 130 ILE A C 1
ATOM 1034 O O . ILE A 1 130 ? 1.787 -43.594 -4.637 1 88.56 130 ILE A O 1
ATOM 1038 N N . THR A 1 131 ? 0.62 -44.562 -6.191 1 91.06 131 THR A N 1
ATOM 1039 C CA . THR A 1 131 ? -0.654 -44.312 -5.531 1 91.06 131 THR A CA 1
ATOM 1040 C C . THR A 1 131 ? -0.715 -45.031 -4.184 1 91.06 131 THR A C 1
ATOM 1042 O O . THR A 1 131 ? -1.449 -44.594 -3.285 1 91.06 131 THR A O 1
ATOM 1045 N N . SER A 1 132 ? 0.022 -46.031 -3.982 1 88.75 132 SER A N 1
ATOM 1046 C CA . SER A 1 132 ? 0.009 -46.781 -2.732 1 88.75 132 SER A CA 1
ATOM 1047 C C . SER A 1 132 ? 0.786 -46.062 -1.64 1 88.75 132 SER A C 1
ATOM 1049 O O . SER A 1 132 ? 0.548 -46.281 -0.451 1 88.75 132 SER A O 1
ATOM 1051 N N . VAL A 1 133 ? 1.65 -45.188 -2.025 1 86.31 133 VAL A N 1
ATOM 1052 C CA . VAL A 1 133 ? 2.518 -44.594 -1.028 1 86.31 133 VAL A CA 1
ATOM 1053 C C . VAL A 1 133 ? 2.242 -43.094 -0.96 1 86.31 133 VAL A C 1
ATOM 1055 O O . VAL A 1 133 ? 2.703 -42.406 -0.042 1 86.31 133 VAL A O 1
ATOM 1058 N N . ASP A 1 134 ? 1.53 -42.531 -1.837 1 89.31 134 ASP A N 1
ATOM 1059 C CA . ASP A 1 134 ? 1.205 -41.125 -1.872 1 89.31 134 ASP A CA 1
ATOM 1060 C C . ASP A 1 134 ? -0.292 -40.906 -2.084 1 89.31 134 ASP A C 1
ATOM 1062 O O . ASP A 1 134 ? -0.739 -40.688 -3.211 1 89.31 134 ASP A O 1
ATOM 1066 N N . PRO A 1 135 ? -1.023 -40.75 -1.015 1 90.94 135 PRO A N 1
ATOM 1067 C CA . PRO A 1 135 ? -2.479 -40.625 -1.099 1 90.94 135 PRO A CA 1
ATOM 1068 C C . PRO A 1 135 ? -2.902 -39.344 -1.827 1 90.94 135 PRO A C 1
ATOM 1070 O O . PRO A 1 135 ? -3.992 -39.281 -2.4 1 90.94 135 PRO A O 1
ATOM 1073 N N . PHE A 1 136 ? -2.102 -38.375 -1.774 1 92.31 136 PHE A N 1
ATOM 1074 C CA . PHE A 1 136 ? -2.43 -37.125 -2.455 1 92.31 136 PHE A CA 1
ATOM 1075 C C . PHE A 1 136 ? -2.42 -37.312 -3.967 1 92.31 136 PHE A C 1
ATOM 1077 O O . PHE A 1 136 ? -3.352 -36.875 -4.656 1 92.31 136 PHE A O 1
ATOM 1084 N N . VAL A 1 137 ? -1.414 -37.938 -4.496 1 92.88 137 VAL A N 1
ATOM 1085 C CA . VAL A 1 137 ? -1.323 -38.25 -5.918 1 92.88 137 VAL A CA 1
ATOM 1086 C C . VAL A 1 137 ? -2.455 -39.188 -6.316 1 92.88 137 VAL A C 1
ATOM 1088 O O . VAL A 1 137 ? -3.029 -39.062 -7.402 1 92.88 137 VAL A O 1
ATOM 1091 N N . LYS A 1 138 ? -2.732 -40.094 -5.422 1 94.94 138 LYS A N 1
ATOM 1092 C CA . LYS A 1 138 ? -3.836 -41 -5.684 1 94.94 138 LYS A CA 1
ATOM 1093 C C . LYS A 1 138 ? -5.141 -40.25 -5.906 1 94.94 138 LYS A C 1
ATOM 1095 O O . LYS A 1 138 ? -5.883 -40.562 -6.844 1 94.94 138 LYS A O 1
ATOM 1100 N N . GLY A 1 139 ? -5.418 -39.344 -5.043 1 94.88 139 GLY A N 1
ATOM 1101 C CA . GLY A 1 139 ? -6.629 -38.531 -5.172 1 94.88 139 GLY A CA 1
ATOM 1102 C C . GLY A 1 139 ? -6.719 -37.812 -6.5 1 94.88 139 GLY A C 1
ATOM 1103 O O . GLY A 1 139 ? -7.762 -37.812 -7.156 1 94.88 139 GLY A O 1
ATOM 1104 N N . LEU A 1 140 ? -5.645 -37.188 -6.945 1 95.5 140 LEU A N 1
ATOM 1105 C CA . LEU A 1 140 ? -5.617 -36.438 -8.203 1 95.5 140 LEU A CA 1
ATOM 1106 C C . LEU A 1 140 ? -5.781 -37.375 -9.391 1 95.5 140 LEU A C 1
ATOM 1108 O O . LEU A 1 140 ? -6.488 -37.062 -10.352 1 95.5 140 LEU A O 1
ATOM 1112 N N . LEU A 1 141 ? -5.102 -38.5 -9.312 1 96.38 141 LEU A N 1
ATOM 1113 C CA . LEU A 1 141 ? -5.156 -39.469 -10.414 1 96.38 141 LEU A CA 1
ATOM 1114 C C . LEU A 1 141 ? -6.562 -40.031 -10.562 1 96.38 141 LEU A C 1
ATOM 1116 O O . LEU A 1 141 ? -7.047 -40.188 -11.688 1 96.38 141 LEU A O 1
ATOM 1120 N N . GLU A 1 142 ? -7.18 -40.344 -9.453 1 95.81 142 GLU A N 1
ATOM 1121 C CA . GLU A 1 142 ? -8.547 -40.875 -9.484 1 95.81 142 GLU A CA 1
ATOM 1122 C C . GLU A 1 142 ? -9.5 -39.844 -10.102 1 95.81 142 GLU A C 1
ATOM 1124 O O . GLU A 1 142 ? -10.398 -40.219 -10.867 1 95.81 142 GLU A O 1
ATOM 1129 N N . ILE A 1 143 ? -9.367 -38.656 -9.742 1 95.88 143 ILE A N 1
ATOM 1130 C CA . ILE A 1 143 ? -10.18 -37.594 -10.32 1 95.88 143 ILE A CA 1
ATOM 1131 C C . ILE A 1 143 ? -9.922 -37.5 -11.82 1 95.88 143 ILE A C 1
ATOM 1133 O O . ILE A 1 143 ? -10.859 -37.406 -12.617 1 95.88 143 ILE A O 1
ATOM 1137 N N . SER A 1 144 ? -8.656 -37.5 -12.219 1 96 144 SER A N 1
ATOM 1138 C CA . SER A 1 144 ? -8.297 -37.469 -13.633 1 96 144 SER A CA 1
ATOM 1139 C C . SER A 1 144 ? -8.938 -38.625 -14.406 1 96 144 SER A C 1
ATOM 1141 O O . SER A 1 144 ? -9.5 -38.406 -15.484 1 96 144 SER A O 1
ATOM 1143 N N . ARG A 1 145 ? -8.938 -39.844 -13.844 1 94.44 145 ARG A N 1
ATOM 1144 C CA . ARG A 1 145 ? -9.516 -41.031 -14.453 1 94.44 145 ARG A CA 1
ATOM 1145 C C . ARG A 1 145 ? -11.023 -40.875 -14.641 1 94.44 145 ARG A C 1
ATOM 1147 O O . ARG A 1 145 ? -11.562 -41.219 -15.703 1 94.44 145 ARG A O 1
ATOM 1154 N N . GLU A 1 146 ? -11.516 -40.406 -13.602 1 93.31 146 GLU A N 1
ATOM 1155 C CA . GLU A 1 146 ? -12.977 -40.375 -13.594 1 93.31 146 GLU A CA 1
ATOM 1156 C C . GLU A 1 146 ? -13.5 -39.25 -14.516 1 93.31 146 GLU A C 1
ATOM 1158 O O . GLU A 1 146 ? -14.414 -39.5 -15.305 1 93.31 146 GLU A O 1
ATOM 1163 N N . VAL A 1 147 ? -13.023 -38.125 -14.445 1 95.69 147 VAL A N 1
ATOM 1164 C CA . VAL A 1 147 ? -13.555 -36.938 -15.141 1 95.69 147 VAL A CA 1
ATOM 1165 C C . VAL A 1 147 ? -13.195 -37.031 -16.625 1 95.69 147 VAL A C 1
ATOM 1167 O O . VAL A 1 147 ? -14 -36.656 -17.484 1 95.69 147 VAL A O 1
ATOM 1170 N N . TYR A 1 148 ? -12.016 -37.469 -16.938 1 95.12 148 TYR A N 1
ATOM 1171 C CA . TYR A 1 148 ? -11.555 -37.438 -18.328 1 95.12 148 TYR A CA 1
ATOM 1172 C C . TYR A 1 14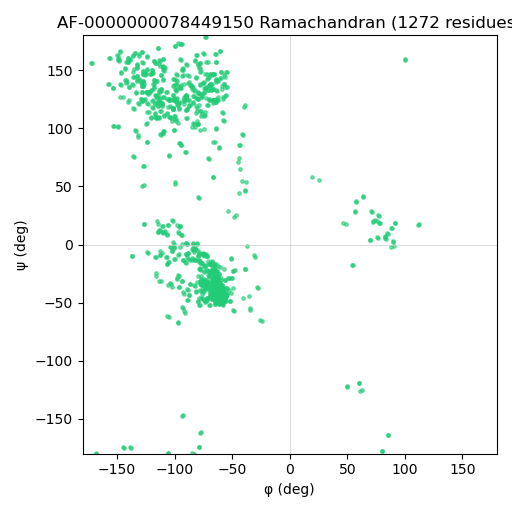8 ? -11.508 -38.844 -18.922 1 95.12 148 TYR A C 1
ATOM 1174 O O . TYR A 1 148 ? -10.859 -39.062 -19.953 1 95.12 148 TYR A O 1
ATOM 1182 N N . GLY A 1 149 ? -12.078 -39.781 -18.25 1 86.56 149 GLY A N 1
ATOM 1183 C CA . GLY A 1 149 ? -12.25 -41.125 -18.781 1 86.56 149 GLY A CA 1
ATOM 1184 C C . GLY A 1 149 ? -13.398 -41.25 -19.766 1 86.56 149 GLY A C 1
ATOM 1185 O O . GLY A 1 149 ? -13.891 -40.25 -20.266 1 86.56 149 GLY A O 1
ATOM 1186 N N . PRO A 1 150 ? -13.734 -42.562 -19.906 1 82 150 PRO A N 1
ATOM 1187 C CA . PRO A 1 150 ? -14.844 -42.781 -20.828 1 82 150 PRO A CA 1
ATOM 1188 C C . PRO A 1 150 ? -16.141 -42.125 -20.359 1 82 150 PRO A C 1
ATOM 1190 O O . PRO A 1 150 ? -16.469 -42.188 -19.172 1 82 150 PRO A O 1
ATOM 1193 N N . ASN A 1 151 ? -16.844 -41.375 -20.984 1 78.81 151 ASN A N 1
ATOM 1194 C CA . ASN A 1 151 ? -18.141 -40.75 -20.734 1 78.81 151 ASN A CA 1
ATOM 1195 C C . ASN A 1 151 ? -17.984 -39.438 -20 1 78.81 151 ASN A C 1
ATOM 1197 O O . ASN A 1 151 ? -18.984 -38.875 -19.516 1 78.81 151 ASN A O 1
ATOM 1201 N N . GLY A 1 152 ? -16.75 -39.156 -19.703 1 88.25 152 GLY A N 1
ATOM 1202 C CA . GLY A 1 152 ? -16.531 -37.906 -19.016 1 88.25 152 GLY A CA 1
ATOM 1203 C C . GLY A 1 152 ? -16.203 -36.75 -19.969 1 88.25 152 GLY A C 1
ATOM 1204 O O . GLY A 1 152 ? -16.797 -36.656 -21.047 1 88.25 152 GLY A O 1
ATOM 1205 N N . ARG A 1 153 ? -15.414 -35.875 -19.5 1 93.12 153 ARG A N 1
ATOM 1206 C CA . ARG A 1 153 ? -15 -34.719 -20.312 1 93.12 153 ARG A CA 1
ATOM 1207 C C . ARG A 1 153 ? -13.898 -35.125 -21.281 1 93.12 153 ARG A C 1
ATOM 1209 O O . ARG A 1 153 ? -13.203 -36.125 -21.078 1 93.12 153 ARG A O 1
ATOM 1216 N N . ASP A 1 154 ? -13.844 -34.344 -22.328 1 93.25 154 ASP A N 1
ATOM 1217 C CA . ASP A 1 154 ? -12.727 -34.469 -23.266 1 93.25 154 ASP A CA 1
ATOM 1218 C C . ASP A 1 154 ? -11.688 -33.406 -23.031 1 93.25 154 ASP A C 1
ATOM 1220 O O . ASP A 1 154 ? -11.906 -32.219 -23.359 1 93.25 154 ASP A O 1
ATOM 1224 N N . TYR A 1 155 ? -10.594 -33.812 -22.5 1 94 155 TYR A N 1
ATOM 1225 C CA . TYR A 1 155 ? -9.531 -32.906 -22.125 1 94 155 TYR A CA 1
ATOM 1226 C C . TYR A 1 155 ? -9.133 -32 -23.297 1 94 155 TYR A C 1
ATOM 1228 O O . TYR A 1 155 ? -8.883 -30.812 -23.125 1 94 155 TYR A O 1
ATOM 1236 N N . ASN A 1 156 ? -9.102 -32.531 -24.484 1 93.75 156 ASN A N 1
ATOM 1237 C CA . ASN A 1 156 ? -8.586 -31.828 -25.672 1 93.75 156 ASN A CA 1
ATOM 1238 C C . ASN A 1 156 ? -9.617 -30.844 -26.234 1 93.75 156 ASN A C 1
ATOM 1240 O O . ASN A 1 156 ? -9.281 -30.016 -27.078 1 93.75 156 ASN A O 1
ATOM 1244 N N . LYS A 1 157 ? -10.797 -30.828 -25.719 1 94.81 157 LYS A N 1
ATOM 1245 C CA . LYS A 1 157 ? -11.828 -29.906 -26.188 1 94.81 157 LYS A CA 1
ATOM 1246 C C . LYS A 1 157 ? -12.062 -28.781 -25.172 1 94.81 157 LYS A C 1
ATOM 1248 O O . LYS A 1 157 ? -12.695 -27.781 -25.484 1 94.81 157 LYS A O 1
ATOM 1253 N N . ASP A 1 158 ? -11.508 -28.953 -24.031 1 96.44 158 ASP A N 1
ATOM 1254 C CA . ASP A 1 158 ? -11.703 -28 -22.953 1 96.44 158 ASP A CA 1
ATOM 1255 C C . ASP A 1 158 ? -10.828 -26.766 -23.156 1 96.44 158 ASP A C 1
ATOM 1257 O O . ASP A 1 158 ? -9.859 -26.797 -23.922 1 96.44 158 ASP A O 1
ATOM 1261 N N . ILE A 1 159 ? -11.25 -25.625 -22.547 1 98.19 159 ILE A N 1
ATOM 1262 C CA . ILE A 1 159 ? -10.336 -24.516 -22.344 1 98.19 159 ILE A CA 1
ATOM 1263 C C . ILE A 1 159 ? -9.312 -24.875 -21.266 1 98.19 159 ILE A C 1
ATOM 1265 O O . ILE A 1 159 ? -9.688 -25.297 -20.172 1 98.19 159 ILE A O 1
ATOM 1269 N N . ARG A 1 160 ? -8.062 -24.875 -21.578 1 98.25 160 ARG A N 1
ATOM 1270 C CA . ARG A 1 160 ? -6.98 -25.188 -20.656 1 98.25 160 ARG A CA 1
ATOM 1271 C C . ARG A 1 160 ? -6.082 -23.969 -20.438 1 98.25 160 ARG A C 1
ATOM 1273 O O . ARG A 1 160 ? -5.641 -23.344 -21.391 1 98.25 160 ARG A O 1
ATOM 1280 N N . VAL A 1 161 ? -5.887 -23.625 -19.188 1 98.56 161 VAL A N 1
ATOM 1281 C CA . VAL A 1 161 ? -5.113 -22.422 -18.844 1 98.56 161 VAL A CA 1
ATOM 1282 C C . VAL A 1 161 ? -3.949 -22.812 -17.938 1 98.56 161 VAL A C 1
ATOM 1284 O O . VAL A 1 161 ? -4.125 -23.578 -16.984 1 98.56 161 VAL A O 1
ATOM 1287 N N . TYR A 1 162 ? -2.773 -22.328 -18.297 1 98.25 162 TYR A N 1
ATOM 1288 C CA . TYR A 1 162 ? -1.57 -22.531 -17.5 1 98.25 162 TYR A CA 1
ATOM 1289 C C . TYR A 1 162 ? -1.028 -21.188 -16.984 1 98.25 162 TYR A C 1
ATOM 1291 O O . TYR A 1 162 ? -0.616 -20.344 -17.781 1 98.25 162 TYR A O 1
ATOM 1299 N N . ILE A 1 163 ? -1.155 -20.969 -15.727 1 98 163 ILE A N 1
ATOM 1300 C CA . ILE A 1 163 ? -0.375 -19.969 -15 1 98 163 ILE A CA 1
ATOM 1301 C C . ILE A 1 163 ? 0.771 -20.641 -14.258 1 98 163 ILE A C 1
ATOM 1303 O O . ILE A 1 163 ? 0.567 -21.234 -13.188 1 98 163 ILE A O 1
ATOM 1307 N N . ASN A 1 164 ? 1.927 -20.578 -14.875 1 97.69 164 ASN A N 1
ATOM 1308 C CA . ASN A 1 164 ? 3.029 -21.375 -14.367 1 97.69 164 ASN A CA 1
ATOM 1309 C C . ASN A 1 164 ? 4.254 -20.516 -14.055 1 97.69 164 ASN A C 1
ATOM 1311 O O . ASN A 1 164 ? 4.32 -19.359 -14.461 1 97.69 164 ASN A O 1
ATOM 1315 N N . ARG A 1 165 ? 5.082 -21.047 -13.297 1 97.44 165 ARG A N 1
ATOM 1316 C CA . ARG A 1 165 ? 6.383 -20.453 -13.023 1 97.44 165 ARG A CA 1
ATOM 1317 C C . ARG A 1 165 ? 7.508 -21.469 -13.188 1 97.44 165 ARG A C 1
ATOM 1319 O O . ARG A 1 165 ? 7.5 -22.516 -12.547 1 97.44 165 ARG A O 1
ATOM 1326 N N . ALA A 1 166 ? 8.438 -21.188 -14.062 1 97.56 166 ALA A N 1
ATOM 1327 C CA . ALA A 1 166 ? 9.625 -22.016 -14.25 1 97.56 166 ALA A CA 1
ATOM 1328 C C . ALA A 1 166 ? 10.805 -21.469 -13.445 1 97.56 166 ALA A C 1
ATOM 1330 O O . ALA A 1 166 ? 11.281 -20.359 -13.703 1 97.56 166 ALA A O 1
ATOM 1331 N N . ASP A 1 167 ? 11.258 -22.266 -12.531 1 95.44 167 ASP A N 1
ATOM 1332 C CA . ASP A 1 167 ? 12.344 -21.859 -11.648 1 95.44 167 ASP A CA 1
ATOM 1333 C C . ASP A 1 167 ? 13.688 -22.406 -12.117 1 95.44 167 ASP A C 1
ATOM 1335 O O . ASP A 1 167 ? 13.789 -23.594 -12.438 1 95.44 167 ASP A O 1
ATOM 1339 N N . TYR A 1 168 ? 14.711 -21.516 -12.141 1 96.5 168 TYR A N 1
ATOM 1340 C CA . TYR A 1 168 ? 16.031 -21.875 -12.633 1 96.5 168 TYR A CA 1
ATOM 1341 C C . TYR A 1 168 ? 17.109 -21.516 -11.609 1 96.5 168 TYR A C 1
ATOM 1343 O O . TYR A 1 168 ? 16.969 -20.547 -10.867 1 96.5 168 TYR A O 1
ATOM 1351 N N . ILE A 1 169 ? 18.141 -22.281 -11.609 1 94.81 169 ILE A N 1
ATOM 1352 C CA . ILE A 1 169 ? 19.375 -21.969 -10.906 1 94.81 169 ILE A CA 1
ATOM 1353 C C . ILE A 1 169 ? 20.562 -22.062 -11.867 1 94.81 169 ILE A C 1
ATOM 1355 O O . ILE A 1 169 ? 20.609 -22.969 -12.703 1 94.81 169 ILE A O 1
ATOM 1359 N N . LEU A 1 170 ? 21.453 -21.141 -11.758 1 94.62 170 LEU A N 1
ATOM 1360 C CA . LEU A 1 170 ? 22.672 -21.203 -12.57 1 94.62 170 LEU A CA 1
ATOM 1361 C C . LEU A 1 170 ? 23.562 -22.359 -12.117 1 94.62 170 LEU A C 1
ATOM 1363 O O . LEU A 1 170 ? 23.688 -22.609 -10.922 1 94.62 170 LEU A O 1
ATOM 1367 N N . HIS A 1 171 ? 24.078 -23.016 -13.133 1 92.06 171 HIS A N 1
ATOM 1368 C CA . HIS A 1 171 ? 24.953 -24.156 -12.852 1 92.06 171 HIS A CA 1
ATOM 1369 C C . HIS A 1 171 ? 26.281 -24.016 -13.602 1 92.06 171 HIS A C 1
ATOM 1371 O O . HIS A 1 171 ? 26.312 -23.547 -14.734 1 92.06 171 HIS A O 1
ATOM 1377 N N . SER A 1 172 ? 27.328 -24.312 -12.891 1 83.94 172 SER A N 1
ATOM 1378 C CA . SER A 1 172 ? 28.641 -24.453 -13.516 1 83.94 172 SER A CA 1
ATOM 1379 C C . SER A 1 172 ? 29.297 -25.766 -13.141 1 83.94 172 SER A C 1
ATOM 1381 O O . SER A 1 172 ? 29.531 -26.031 -11.961 1 83.94 172 SER A O 1
ATOM 1383 N N . GLU A 1 173 ? 29.609 -26.484 -14.156 1 77 173 GLU A N 1
ATOM 1384 C CA . GLU A 1 173 ? 30.312 -27.75 -13.938 1 77 173 GLU A CA 1
ATOM 1385 C C . GLU A 1 173 ? 31.703 -27.516 -13.344 1 77 173 GLU A C 1
ATOM 1387 O O . GLU A 1 173 ? 32.188 -28.328 -12.555 1 77 173 GLU A O 1
ATOM 1392 N N . GLU A 1 174 ? 32.25 -26.453 -13.797 1 74.44 174 GLU A N 1
ATOM 1393 C CA . GLU A 1 174 ? 33.562 -26.109 -13.281 1 74.44 174 GLU A CA 1
ATOM 1394 C C . GLU A 1 174 ? 33.531 -25.906 -11.766 1 74.44 174 GLU A C 1
ATOM 1396 O O . GLU A 1 174 ? 34.438 -26.375 -11.055 1 74.44 174 GLU A O 1
ATOM 1401 N N . ILE A 1 175 ? 32.594 -25.219 -11.398 1 75.38 175 ILE A N 1
ATOM 1402 C CA . ILE A 1 175 ? 32.469 -25 -9.961 1 75.38 175 ILE A CA 1
ATOM 1403 C C . ILE A 1 175 ? 32.188 -26.344 -9.258 1 75.38 175 ILE A C 1
ATOM 1405 O O . ILE A 1 175 ? 32.75 -26.594 -8.188 1 75.38 175 ILE A O 1
ATOM 1409 N N . ALA A 1 176 ? 31.422 -27.141 -9.844 1 70.69 176 ALA A N 1
ATOM 1410 C CA . ALA A 1 176 ? 31.094 -28.453 -9.273 1 70.69 176 ALA A CA 1
ATOM 1411 C C . ALA A 1 176 ? 32.344 -29.312 -9.117 1 70.69 176 ALA A C 1
ATOM 1413 O O . ALA A 1 176 ? 32.469 -30.031 -8.117 1 70.69 176 ALA A O 1
ATOM 1414 N N . GLN A 1 177 ? 33.188 -29.172 -10.031 1 72.25 177 GLN A N 1
ATOM 1415 C CA . GLN A 1 177 ? 34.406 -29.969 -10.008 1 72.25 177 GLN A CA 1
ATOM 1416 C C . GLN A 1 177 ? 35.406 -29.438 -8.977 1 72.25 177 GLN A C 1
ATOM 1418 O O . GLN A 1 177 ? 36.125 -30.203 -8.328 1 72.25 177 GLN A O 1
ATOM 1423 N N . GLN A 1 178 ? 35.406 -28.078 -8.828 1 65.19 178 GLN A N 1
ATOM 1424 C CA . GLN A 1 178 ? 36.312 -27.438 -7.875 1 65.19 178 GLN A CA 1
ATOM 1425 C C . GLN A 1 178 ? 35.875 -27.688 -6.438 1 65.19 178 GLN A C 1
ATOM 1427 O O . GLN A 1 178 ? 36.719 -27.812 -5.535 1 65.19 178 GLN A O 1
ATOM 1432 N N . SER A 1 179 ? 34.594 -27.484 -6.164 1 58.06 179 SER A N 1
ATOM 1433 C CA . SER A 1 179 ? 34.031 -27.688 -4.828 1 58.06 179 SER A CA 1
ATOM 1434 C C . SER A 1 179 ? 34.469 -29.031 -4.25 1 58.06 179 SER A C 1
ATOM 1436 O O . SER A 1 179 ? 34.594 -29.188 -3.031 1 58.06 179 SER A O 1
ATOM 1438 N N . ASN A 1 180 ? 34.844 -29.906 -5.078 1 51.12 180 ASN A N 1
ATOM 1439 C CA . ASN A 1 180 ? 35.312 -31.219 -4.625 1 51.12 180 ASN A CA 1
ATOM 1440 C C . ASN A 1 180 ? 36.75 -31.156 -4.109 1 51.12 180 ASN A C 1
ATOM 1442 O O . ASN A 1 180 ? 37.188 -32.062 -3.389 1 51.12 180 ASN A O 1
ATOM 1446 N N . SER A 1 181 ? 37.438 -29.906 -4.465 1 45.84 181 SER A N 1
ATOM 1447 C CA . SER A 1 181 ? 38.844 -29.812 -4.062 1 45.84 181 SER A CA 1
ATOM 1448 C C . SER A 1 181 ? 39.031 -28.734 -3.01 1 45.84 181 SER A C 1
ATOM 1450 O O . SER A 1 181 ? 40.156 -28.578 -2.479 1 45.84 181 SER A O 1
ATOM 1452 N N . LYS A 1 182 ? 38.25 -27.609 -2.982 1 48.28 182 LYS A N 1
ATOM 1453 C CA . LYS A 1 182 ? 38.562 -26.422 -2.197 1 48.28 182 LYS A CA 1
ATOM 1454 C C . LYS A 1 182 ? 38.531 -26.719 -0.702 1 48.28 182 LYS A C 1
ATOM 1456 O O . LYS A 1 182 ? 37.625 -27.406 -0.217 1 48.28 182 LYS A O 1
ATOM 1461 N N . THR A 1 183 ? 39.688 -26.422 -0.032 1 42.41 183 THR A N 1
ATOM 1462 C CA . THR A 1 183 ? 39.844 -26.203 1.402 1 42.41 183 THR A CA 1
ATOM 1463 C C . THR A 1 183 ? 38.969 -25.047 1.877 1 42.41 183 THR A C 1
ATOM 1465 O O . THR A 1 183 ? 38.812 -24.047 1.159 1 42.41 183 THR A O 1
ATOM 1468 N N . SER A 1 184 ? 38.219 -25.062 3.014 1 45.84 184 SER A N 1
ATOM 1469 C CA . SER A 1 184 ? 37.156 -24.344 3.711 1 45.84 184 SER A CA 1
ATOM 1470 C C . SER A 1 184 ? 37.469 -22.859 3.82 1 45.84 184 SER A C 1
ATOM 1472 O O . SER A 1 184 ? 36.562 -22.031 3.902 1 45.84 184 SER A O 1
ATOM 1474 N N . ASN A 1 185 ? 38.719 -22.438 4.117 1 43.53 185 ASN A N 1
ATOM 1475 C CA . ASN A 1 185 ? 39 -21.172 4.77 1 43.53 185 ASN A CA 1
ATOM 1476 C C . ASN A 1 185 ? 39.281 -20.062 3.754 1 43.53 185 ASN A C 1
ATOM 1478 O O . ASN A 1 185 ? 39.75 -18.984 4.117 1 43.53 185 ASN A O 1
ATOM 1482 N N . GLU A 1 186 ? 39.25 -20.281 2.494 1 51.25 186 GLU A N 1
ATOM 1483 C CA . GLU A 1 186 ? 39.812 -19.203 1.675 1 51.25 186 GLU A CA 1
ATOM 1484 C C . GLU A 1 186 ? 38.719 -18.219 1.272 1 51.25 186 GLU A C 1
ATOM 1486 O O . GLU A 1 186 ? 37.625 -18.609 0.904 1 51.25 186 GLU A O 1
ATOM 1491 N N . GLU A 1 187 ? 38.906 -16.953 1.662 1 58.22 187 GLU A N 1
ATOM 1492 C CA . GLU A 1 187 ? 38.188 -15.773 1.179 1 58.22 187 GLU A CA 1
ATOM 1493 C C . GLU A 1 187 ? 37.938 -15.859 -0.323 1 58.22 187 GLU A C 1
ATOM 1495 O O . GLU A 1 187 ? 38.812 -16.219 -1.09 1 58.22 187 GLU A O 1
ATOM 1500 N N . ASN A 1 188 ? 36.469 -15.812 -0.542 1 76.19 188 ASN A N 1
ATOM 1501 C CA . ASN A 1 188 ? 36.094 -15.922 -1.946 1 76.19 188 ASN A CA 1
ATOM 1502 C C . ASN A 1 188 ? 36.281 -14.594 -2.68 1 76.19 188 ASN A C 1
ATOM 1504 O O . ASN A 1 188 ? 35.969 -13.539 -2.146 1 76.19 188 ASN A O 1
ATOM 1508 N N . MET A 1 189 ? 37.062 -14.648 -3.619 1 84.75 189 MET A N 1
ATOM 1509 C CA . MET A 1 189 ? 37.219 -13.516 -4.523 1 84.75 189 MET A CA 1
ATOM 1510 C C . MET A 1 189 ? 36.031 -13.383 -5.449 1 84.75 189 MET A C 1
ATOM 1512 O O . MET A 1 189 ? 35.5 -14.383 -5.941 1 84.75 189 MET A O 1
ATOM 1516 N N . HIS A 1 190 ? 35.625 -12.117 -5.512 1 90.38 190 HIS A N 1
ATOM 1517 C CA . HIS A 1 190 ? 34.438 -11.836 -6.316 1 90.38 190 HIS A CA 1
ATOM 1518 C C . HIS A 1 190 ? 34.75 -10.789 -7.383 1 90.38 190 HIS A C 1
ATOM 1520 O O . HIS A 1 190 ? 35.625 -9.938 -7.203 1 90.38 190 HIS A O 1
ATOM 1526 N N . CYS A 1 191 ? 34.031 -10.906 -8.445 1 89.5 191 CYS A N 1
ATOM 1527 C CA . CYS A 1 191 ? 34.125 -9.898 -9.492 1 89.5 191 CYS A CA 1
ATOM 1528 C C . CYS A 1 191 ? 33.531 -8.57 -9.023 1 89.5 191 CYS A C 1
ATOM 1530 O O . CYS A 1 191 ? 32.469 -8.547 -8.43 1 89.5 191 CYS A O 1
ATOM 1532 N N . THR A 1 192 ? 34.188 -7.449 -9.312 1 87.75 192 THR A N 1
ATOM 1533 C CA . THR A 1 192 ? 33.719 -6.141 -8.867 1 87.75 192 THR A CA 1
ATOM 1534 C C . THR A 1 192 ? 32.531 -5.668 -9.703 1 87.75 192 THR A C 1
ATOM 1536 O O . THR A 1 192 ? 31.844 -4.715 -9.336 1 87.75 192 THR A O 1
ATOM 1539 N N . PHE A 1 193 ? 32.25 -6.406 -10.766 1 88.19 193 PHE A N 1
ATOM 1540 C CA . PHE A 1 193 ? 31.203 -5.977 -11.664 1 88.19 193 PHE A CA 1
ATOM 1541 C C . PHE A 1 193 ? 29.969 -6.852 -11.5 1 88.19 193 PHE A C 1
ATOM 1543 O O . PHE A 1 193 ? 28.922 -6.375 -11.047 1 88.19 193 PHE A O 1
ATOM 1550 N N . CYS A 1 194 ? 30.109 -8.094 -11.758 1 92 194 CYS A N 1
ATOM 1551 C CA . CYS A 1 194 ? 28.938 -8.953 -11.656 1 92 194 CYS A CA 1
ATOM 1552 C C . CYS A 1 194 ? 28.797 -9.531 -10.25 1 92 194 CYS A C 1
ATOM 1554 O O . CYS A 1 194 ? 27.781 -10.133 -9.922 1 92 194 CYS A O 1
ATOM 1556 N N . HIS A 1 195 ? 29.766 -9.352 -9.398 1 92.5 195 HIS A N 1
ATOM 1557 C CA . HIS A 1 195 ? 29.797 -9.656 -7.977 1 92.5 195 HIS A CA 1
ATOM 1558 C C . HIS A 1 195 ? 29.812 -11.156 -7.734 1 92.5 195 HIS A C 1
ATOM 1560 O O . HIS A 1 195 ? 29.781 -11.609 -6.586 1 92.5 195 HIS A O 1
ATOM 1566 N N . PHE A 1 196 ? 29.875 -12.016 -8.797 1 92.62 196 PHE A N 1
ATOM 1567 C CA . PHE A 1 196 ? 29.969 -13.461 -8.617 1 92.62 196 PHE A CA 1
ATOM 1568 C C . PHE A 1 196 ? 31.391 -13.875 -8.25 1 92.62 196 PHE A C 1
ATOM 1570 O O . PHE A 1 196 ? 32.344 -13.172 -8.586 1 92.62 196 PHE A O 1
ATOM 1577 N N . ASP A 1 197 ? 31.469 -14.992 -7.523 1 89.81 197 ASP A N 1
ATOM 1578 C CA . ASP A 1 197 ? 32.781 -15.547 -7.184 1 89.81 197 ASP A CA 1
ATOM 1579 C C . ASP A 1 197 ? 33.438 -16.156 -8.414 1 89.81 197 ASP A C 1
ATOM 1581 O O . ASP A 1 197 ? 34.656 -16.328 -8.438 1 89.81 197 ASP A O 1
ATOM 1585 N N . HIS A 1 198 ? 32.719 -16.5 -9.391 1 88.25 198 HIS A N 1
ATOM 1586 C CA . HIS A 1 198 ? 33.125 -16.828 -10.75 1 88.25 198 HIS A CA 1
ATOM 1587 C C . HIS A 1 198 ? 32.531 -15.859 -11.758 1 88.25 198 HIS A C 1
ATOM 1589 O O . HIS A 1 198 ? 31.297 -15.867 -11.977 1 88.25 198 HIS A O 1
ATOM 1595 N N . CYS A 1 199 ? 33.281 -15.102 -12.359 1 87.5 199 CYS A N 1
ATOM 1596 C CA . CYS A 1 199 ? 32.844 -13.969 -13.156 1 87.5 199 CYS A CA 1
ATOM 1597 C C . CYS A 1 199 ? 32 -14.43 -14.336 1 87.5 199 CYS A C 1
ATOM 1599 O O . CYS A 1 199 ? 32.406 -15.32 -15.086 1 87.5 199 CYS A O 1
ATOM 1601 N N . LEU A 1 200 ? 30.875 -13.789 -14.516 1 88.75 200 LEU A N 1
ATOM 1602 C CA . LEU A 1 200 ? 29.953 -14.117 -15.602 1 88.75 200 LEU A CA 1
ATOM 1603 C C . LEU A 1 200 ? 29.859 -12.969 -16.594 1 88.75 200 LEU A C 1
ATOM 1605 O O . LEU A 1 200 ? 28.953 -12.938 -17.438 1 88.75 200 LEU A O 1
ATOM 1609 N N . CYS A 1 201 ? 30.625 -12.023 -16.562 1 83.75 201 CYS A N 1
ATOM 1610 C CA . CYS A 1 201 ? 30.547 -10.805 -17.375 1 83.75 201 CYS A CA 1
ATOM 1611 C C . CYS A 1 201 ? 30.703 -11.133 -18.859 1 83.75 201 CYS A C 1
ATOM 1613 O O . CYS A 1 201 ? 30.219 -10.391 -19.703 1 83.75 201 CYS A O 1
ATOM 1615 N N . ASN A 1 202 ? 31.359 -12.148 -19.203 1 68.88 202 ASN A N 1
ATOM 1616 C CA . ASN A 1 202 ? 31.531 -12.5 -20.609 1 68.88 202 ASN A CA 1
ATOM 1617 C C . ASN A 1 202 ? 30.391 -13.383 -21.094 1 68.88 202 ASN A C 1
ATOM 1619 O O . ASN A 1 202 ? 30.328 -13.727 -22.281 1 68.88 202 ASN A O 1
ATOM 1623 N N . SER A 1 203 ? 29.641 -13.867 -20.203 1 57.34 203 SER A N 1
ATOM 1624 C CA . SER A 1 203 ? 28.547 -14.75 -20.594 1 57.34 203 SER A CA 1
ATOM 1625 C C . SER A 1 203 ? 27.484 -13.992 -21.375 1 57.34 203 SER A C 1
ATOM 1627 O O . SER A 1 203 ? 26.688 -14.602 -22.094 1 57.34 203 SER A O 1
ATOM 1629 N N . GLY A 1 204 ? 27.391 -12.539 -21.438 1 47.25 204 GLY A N 1
ATOM 1630 C CA . GLY A 1 204 ? 26.375 -11.766 -22.125 1 47.25 204 GLY A CA 1
ATOM 1631 C C . GLY A 1 204 ? 26.859 -11.203 -23.453 1 47.25 204 GLY A C 1
ATOM 1632 O O . GLY A 1 204 ? 26.078 -10.625 -24.203 1 47.25 204 GLY A O 1
ATOM 1633 N N . THR A 1 205 ? 28.078 -10.758 -23.672 1 38.78 205 THR A N 1
ATOM 1634 C CA . THR A 1 205 ? 28.531 -9.836 -24.719 1 38.78 205 THR A CA 1
ATOM 1635 C C . THR A 1 205 ? 28.656 -10.547 -26.062 1 38.78 205 THR A C 1
ATOM 1637 O O . THR A 1 205 ? 29.234 -11.633 -26.141 1 38.78 205 THR A O 1
ATOM 1640 N N . ASP A 1 206 ? 27.641 -10.406 -26.891 1 37.88 206 ASP A N 1
ATOM 1641 C CA . ASP A 1 206 ? 28.219 -10.133 -28.203 1 37.88 206 ASP A CA 1
ATOM 1642 C C . ASP A 1 206 ? 29.359 -9.117 -28.094 1 37.88 206 ASP A C 1
ATOM 1644 O O . ASP A 1 206 ? 29.125 -7.91 -28.078 1 37.88 206 ASP A O 1
ATOM 1648 N N . LEU A 1 207 ? 30.141 -9.219 -27.266 1 33.78 207 LEU A N 1
ATOM 1649 C CA . LEU A 1 207 ? 31.109 -8.188 -26.906 1 33.78 207 LEU A CA 1
ATOM 1650 C C . LEU A 1 207 ? 31.812 -7.652 -28.156 1 33.78 207 LEU A C 1
ATOM 1652 O O . LEU A 1 207 ? 32.938 -8.055 -28.469 1 33.78 207 LEU A O 1
ATOM 1656 N N . ASN A 1 208 ? 31.297 -7.734 -29.281 1 33.06 208 ASN A N 1
ATOM 1657 C CA . ASN A 1 208 ? 32.031 -6.824 -30.141 1 33.06 208 ASN A CA 1
ATOM 1658 C C . ASN A 1 208 ? 32.188 -5.441 -29.516 1 33.06 208 ASN A C 1
ATOM 1660 O O . ASN A 1 208 ? 32.562 -4.484 -30.203 1 33.06 208 ASN A O 1
ATOM 1664 N N . SER A 1 209 ? 31.281 -5.113 -28.562 1 33.28 209 SER A N 1
ATOM 1665 C CA . SER A 1 209 ? 31.406 -3.695 -28.25 1 33.28 209 SER A CA 1
ATOM 1666 C C . SER A 1 209 ? 32.656 -3.424 -27.422 1 33.28 209 SER A C 1
ATOM 1668 O O . SER A 1 209 ? 32.969 -4.164 -26.5 1 33.28 209 SER A O 1
ATOM 1670 N N . ASP A 1 210 ? 33.594 -2.799 -27.938 1 33 210 ASP A N 1
ATOM 1671 C CA . ASP A 1 210 ? 34.812 -2.098 -27.5 1 33 210 ASP A CA 1
ATOM 1672 C C . ASP A 1 210 ? 34.625 -1.501 -26.109 1 33 210 ASP A C 1
ATOM 1674 O O . ASP A 1 210 ? 35.531 -0.835 -25.594 1 33 210 ASP A O 1
ATOM 1678 N N . ARG A 1 211 ? 33.469 -1.536 -25.734 1 33.66 211 ARG A N 1
ATOM 1679 C CA . ARG A 1 211 ? 33.312 -0.712 -24.531 1 33.66 211 ARG A CA 1
ATOM 1680 C C . ARG A 1 211 ? 33.688 -1.491 -23.281 1 33.66 211 ARG A C 1
ATOM 1682 O O . ARG A 1 211 ? 33.25 -1.15 -22.188 1 33.66 211 ARG A O 1
ATOM 1689 N N . MET A 1 212 ? 33.969 -2.707 -23.438 1 37.91 212 MET A N 1
ATOM 1690 C CA . MET A 1 212 ? 34.406 -3.295 -22.188 1 37.91 212 MET A CA 1
ATOM 1691 C C . MET A 1 212 ? 35.719 -2.658 -21.734 1 37.91 212 MET A C 1
ATOM 1693 O O . MET A 1 212 ? 36.75 -2.74 -22.438 1 37.91 212 MET A O 1
ATOM 1697 N N . PRO A 1 213 ? 35.625 -1.636 -21.031 1 33.84 213 PRO A N 1
ATOM 1698 C CA . PRO A 1 213 ? 36.938 -1.072 -20.75 1 33.84 213 PRO A CA 1
ATOM 1699 C C . PRO A 1 213 ? 37.938 -2.121 -20.25 1 33.84 213 PRO A C 1
ATOM 1701 O O . PRO A 1 213 ? 39.156 -1.895 -20.297 1 33.84 213 PRO A O 1
ATOM 1704 N N . PHE A 1 214 ? 37.469 -2.785 -19.125 1 36.06 214 PHE A N 1
ATOM 1705 C CA . PHE A 1 214 ? 38.625 -3.383 -18.469 1 36.06 214 PHE A CA 1
ATOM 1706 C C . PHE A 1 214 ? 39.031 -4.688 -19.156 1 36.06 214 PHE A C 1
ATOM 1708 O O . PHE A 1 214 ? 38.188 -5.527 -19.438 1 36.06 214 PHE A O 1
ATOM 1715 N N . LYS A 1 215 ? 39.969 -4.664 -19.859 1 36.56 215 LYS A N 1
ATOM 1716 C CA . LYS A 1 215 ? 40.812 -5.828 -20.141 1 36.56 215 LYS A CA 1
ATOM 1717 C C . LYS A 1 215 ? 41 -6.699 -18.906 1 36.56 215 LYS A C 1
ATOM 1719 O O . LYS A 1 215 ? 41.812 -6.398 -18.047 1 36.56 215 LYS A O 1
ATOM 1724 N N . SER A 1 216 ? 39.875 -7.133 -18.234 1 35.19 216 SER A N 1
ATOM 1725 C CA . SER A 1 216 ? 40.281 -7.988 -17.141 1 35.19 216 SER A CA 1
ATOM 1726 C C . SER A 1 216 ? 41.344 -9 -17.578 1 35.19 216 SER A C 1
ATOM 1728 O O . SER A 1 216 ? 41.062 -9.883 -18.391 1 35.19 216 SER A O 1
ATOM 1730 N N . ASN A 1 217 ? 42.438 -8.664 -17.828 1 35.03 217 ASN A N 1
ATOM 1731 C CA . ASN A 1 217 ? 43.531 -9.617 -17.906 1 35.03 217 ASN A CA 1
ATOM 1732 C C . ASN A 1 217 ? 43.375 -10.734 -16.891 1 35.03 217 ASN A C 1
ATOM 1734 O O . ASN A 1 217 ? 44.188 -11.656 -16.844 1 35.03 217 ASN A O 1
ATOM 1738 N N . GLU A 1 218 ? 43 -10.359 -15.578 1 38.91 218 GLU A N 1
ATOM 1739 C CA . GLU A 1 218 ? 43.188 -11.336 -14.508 1 38.91 218 GLU A CA 1
ATOM 1740 C C . GLU A 1 218 ? 42.156 -12.445 -14.57 1 38.91 218 GLU A C 1
ATOM 1742 O O . GLU A 1 218 ? 41 -12.203 -14.953 1 38.91 218 GLU A O 1
ATOM 1747 N N . LYS A 1 219 ? 42.562 -13.742 -14.305 1 37.97 219 LYS A N 1
ATOM 1748 C CA . LYS A 1 219 ? 42.062 -15.125 -14.305 1 37.97 219 LYS A CA 1
ATOM 1749 C C . LYS A 1 219 ? 40.719 -15.234 -13.633 1 37.97 219 LYS A C 1
ATOM 1751 O O . LYS A 1 219 ? 40.625 -15.648 -12.469 1 37.97 219 LYS A O 1
ATOM 1756 N N . THR A 1 220 ? 39.938 -14.211 -13.594 1 46.47 220 THR A N 1
ATOM 1757 C CA . THR A 1 220 ? 38.656 -14.766 -13.156 1 46.47 220 THR A CA 1
ATOM 1758 C C . THR A 1 220 ? 38.188 -15.852 -14.125 1 46.47 220 THR A C 1
ATOM 1760 O O . THR A 1 220 ? 38.25 -15.68 -15.344 1 46.47 220 THR A O 1
ATOM 1763 N N . HIS A 1 221 ? 38.25 -17.094 -13.719 1 49.25 221 HIS A N 1
ATOM 1764 C CA . HIS A 1 221 ? 37.719 -18.25 -14.445 1 49.25 221 HIS A CA 1
ATOM 1765 C C . HIS A 1 221 ? 36.344 -17.984 -15.016 1 49.25 221 HIS A C 1
ATOM 1767 O O . HIS A 1 221 ? 35.375 -17.922 -14.273 1 49.25 221 HIS A O 1
ATOM 1773 N N . LYS A 1 222 ? 36.312 -17.406 -16.172 1 55.5 222 LYS A N 1
ATOM 1774 C CA . LYS A 1 222 ? 35.094 -17.172 -16.938 1 55.5 222 LYS A CA 1
ATOM 1775 C C . LYS A 1 222 ? 34.375 -18.484 -17.234 1 55.5 222 LYS A C 1
ATOM 1777 O O . LYS A 1 222 ? 35 -19.484 -17.578 1 55.5 222 LYS A O 1
ATOM 1782 N N . ILE A 1 223 ? 33.156 -18.594 -16.609 1 63.34 223 ILE A N 1
ATOM 1783 C CA . ILE A 1 223 ? 32.344 -19.781 -16.906 1 63.34 223 ILE A CA 1
ATOM 1784 C C . ILE A 1 223 ? 31.109 -19.375 -17.688 1 63.34 223 ILE A C 1
ATOM 1786 O O . ILE A 1 223 ? 30.75 -18.188 -17.719 1 63.34 223 ILE A O 1
ATOM 1790 N N . ASP A 1 224 ? 30.703 -20.172 -18.531 1 71.5 224 ASP A N 1
ATOM 1791 C CA . ASP A 1 224 ? 29.422 -20.016 -19.203 1 71.5 224 ASP A CA 1
ATOM 1792 C C . ASP A 1 224 ? 28.328 -20.828 -18.516 1 71.5 224 ASP A C 1
ATOM 1794 O O . ASP A 1 224 ? 28.125 -22 -18.844 1 71.5 224 ASP A O 1
ATOM 1798 N N . PRO A 1 225 ? 27.75 -20.141 -17.531 1 84.75 225 PRO A N 1
ATOM 1799 C CA . PRO A 1 225 ? 26.766 -20.906 -16.781 1 84.75 225 PRO A CA 1
ATOM 1800 C C . PRO A 1 225 ? 25.516 -21.234 -17.594 1 84.75 225 PRO A C 1
ATOM 1802 O O . PRO A 1 225 ? 25.188 -20.516 -18.547 1 84.75 225 PRO A O 1
ATOM 1805 N N . ILE A 1 226 ? 24.984 -22.359 -17.312 1 90.06 226 ILE A N 1
ATOM 1806 C CA . ILE A 1 226 ? 23.75 -22.812 -17.922 1 90.06 226 ILE A CA 1
ATOM 1807 C C . ILE A 1 226 ? 22.625 -22.797 -16.891 1 90.06 226 ILE A C 1
ATOM 1809 O O . ILE A 1 226 ? 22.797 -23.297 -15.773 1 90.06 226 ILE A O 1
ATOM 1813 N N . PRO A 1 227 ? 21.547 -22.141 -17.234 1 95.44 227 PRO A N 1
ATOM 1814 C CA . PRO A 1 227 ? 20.422 -22.25 -16.312 1 95.44 227 PRO A CA 1
ATOM 1815 C C . PRO A 1 227 ? 19.844 -23.672 -16.266 1 95.44 227 PRO A C 1
ATOM 1817 O O . PRO A 1 227 ? 19.484 -24.234 -17.312 1 95.44 227 PRO A O 1
ATOM 1820 N N . LYS A 1 228 ? 19.781 -24.234 -15.109 1 95.75 228 LYS A N 1
ATOM 1821 C CA . LYS A 1 228 ? 19.156 -25.531 -14.922 1 95.75 228 LYS A CA 1
ATOM 1822 C C . LYS A 1 228 ? 17.75 -25.391 -14.352 1 95.75 228 LYS A C 1
ATOM 1824 O O . LYS A 1 228 ? 17.5 -24.562 -13.477 1 95.75 228 LYS A O 1
ATOM 1829 N N . LEU A 1 229 ? 16.859 -26.172 -14.898 1 95.69 229 LEU A N 1
ATOM 1830 C CA . LEU A 1 229 ? 15.453 -26.125 -14.484 1 95.69 229 LEU A CA 1
ATOM 1831 C C . LEU A 1 229 ? 15.266 -26.875 -13.156 1 95.69 229 LEU A C 1
ATOM 1833 O O . LEU A 1 229 ? 15.492 -28.078 -13.078 1 95.69 229 LEU A O 1
ATOM 1837 N N . VAL A 1 230 ? 14.906 -26.125 -12.148 1 91.94 230 VAL A N 1
ATOM 1838 C CA . VAL A 1 230 ? 14.641 -26.719 -10.844 1 91.94 230 VAL A CA 1
ATOM 1839 C C . VAL A 1 230 ? 13.25 -27.344 -10.836 1 91.94 230 VAL A C 1
ATOM 1841 O O . VAL A 1 230 ? 13.086 -28.5 -10.422 1 91.94 230 VAL A O 1
ATOM 1844 N N . GLU A 1 231 ? 12.289 -26.578 -11.281 1 91.81 231 GLU A N 1
ATOM 1845 C CA . GLU A 1 231 ? 10.906 -27.062 -11.32 1 91.81 231 GLU A CA 1
ATOM 1846 C C . GLU A 1 231 ? 10 -26.078 -12.062 1 91.81 231 GLU A C 1
ATOM 1848 O O . GLU A 1 231 ? 10.344 -24.906 -12.219 1 91.81 231 GLU A O 1
ATOM 1853 N N . VAL A 1 232 ? 8.914 -26.609 -12.562 1 95.31 232 VAL A N 1
ATOM 1854 C CA . VAL A 1 232 ? 7.832 -25.781 -13.078 1 95.31 232 VAL A CA 1
ATOM 1855 C C . VAL A 1 232 ? 6.59 -25.953 -12.211 1 95.31 232 VAL A C 1
ATOM 1857 O O . VAL A 1 232 ? 6.082 -27.062 -12.047 1 95.31 232 VAL A O 1
ATOM 1860 N N . ASN A 1 233 ? 6.109 -24.844 -11.68 1 93.62 233 ASN A N 1
ATOM 1861 C CA . ASN A 1 233 ? 4.895 -24.844 -10.867 1 93.62 233 ASN A CA 1
ATOM 1862 C C . ASN A 1 233 ? 3.691 -24.359 -11.664 1 93.62 233 ASN A C 1
ATOM 1864 O O . ASN A 1 233 ? 3.742 -23.297 -12.289 1 93.62 233 ASN A O 1
ATOM 1868 N N . VAL A 1 234 ? 2.604 -25.125 -11.656 1 96.06 234 VAL A N 1
ATOM 1869 C CA . VAL A 1 234 ? 1.421 -24.703 -12.398 1 96.06 234 VAL A CA 1
ATOM 1870 C C . VAL A 1 234 ? 0.291 -24.375 -11.422 1 96.06 234 VAL A C 1
ATOM 1872 O O . VAL A 1 234 ? -0.766 -23.891 -11.828 1 96.06 234 VAL A O 1
ATOM 1875 N N . ILE A 1 235 ? 0.5 -24.703 -10.141 1 94.06 235 ILE A N 1
ATOM 1876 C CA . ILE A 1 235 ? -0.513 -24.406 -9.133 1 94.06 235 ILE A CA 1
ATOM 1877 C C . ILE A 1 235 ? 0.059 -23.438 -8.094 1 94.06 235 ILE A C 1
ATOM 1879 O O . ILE A 1 235 ? 1.203 -23.594 -7.66 1 94.06 235 ILE A O 1
ATOM 1883 N N . ALA A 1 236 ? -0.657 -22.453 -7.738 1 87.56 236 ALA A N 1
ATOM 1884 C CA . ALA A 1 236 ? -0.369 -21.516 -6.656 1 87.56 236 ALA A CA 1
ATOM 1885 C C . ALA A 1 236 ? 0.977 -20.828 -6.867 1 87.56 236 ALA A C 1
ATOM 1887 O O . ALA A 1 236 ? 1.805 -20.781 -5.953 1 87.56 236 ALA A O 1
ATOM 1888 N N . SER A 1 237 ? 1.256 -20.547 -8.141 1 90.62 237 SER A N 1
ATOM 1889 C CA . SER A 1 237 ? 2.436 -19.734 -8.422 1 90.62 237 SER A CA 1
ATOM 1890 C C . SER A 1 237 ? 2.287 -18.328 -7.832 1 90.62 237 SER A C 1
ATOM 1892 O O . SER A 1 237 ? 1.686 -17.453 -8.453 1 90.62 237 SER A O 1
ATOM 1894 N N . SER A 1 238 ? 2.896 -18.125 -6.672 1 89.19 238 SER A N 1
ATOM 1895 C CA . SER A 1 238 ? 2.602 -16.953 -5.863 1 89.19 238 SER A CA 1
ATOM 1896 C C . SER A 1 238 ? 3.734 -15.93 -5.938 1 89.19 238 SER A C 1
ATOM 1898 O O . SER A 1 238 ? 4.617 -16.047 -6.789 1 89.19 238 SER A O 1
ATOM 1900 N N . LEU A 1 239 ? 3.611 -14.797 -5.227 1 91.81 239 LEU A N 1
ATOM 1901 C CA . LEU A 1 239 ? 4.578 -13.742 -4.961 1 91.81 239 LEU A CA 1
ATOM 1902 C C . LEU A 1 239 ? 4.723 -12.82 -6.172 1 91.81 239 LEU A C 1
ATOM 1904 O O . LEU A 1 239 ? 5.758 -12.18 -6.348 1 91.81 239 LEU A O 1
ATOM 1908 N N . SER A 1 240 ? 3.729 -12.883 -7.035 1 93.31 240 SER A N 1
ATOM 1909 C CA . SER A 1 240 ? 3.736 -11.984 -8.188 1 93.31 240 SER A CA 1
ATOM 1910 C C . SER A 1 240 ? 3.613 -10.531 -7.75 1 93.31 240 SER A C 1
ATOM 1912 O O . SER A 1 240 ? 4.352 -9.672 -8.234 1 93.31 240 SER A O 1
ATOM 1914 N N . TYR A 1 241 ? 2.717 -10.25 -6.805 1 93.25 241 TYR A N 1
ATOM 1915 C CA . TYR A 1 241 ? 2.484 -8.891 -6.344 1 93.25 241 TYR A CA 1
ATOM 1916 C C . TYR A 1 241 ? 3.674 -8.375 -5.535 1 93.25 241 TYR A C 1
ATOM 1918 O O . TYR A 1 241 ? 4.227 -7.32 -5.844 1 93.25 241 TYR A O 1
ATOM 1926 N N . PRO A 1 242 ? 4.141 -9.102 -4.523 1 93.25 242 PRO A N 1
ATOM 1927 C CA . PRO A 1 242 ? 5.289 -8.625 -3.752 1 93.25 242 PRO A CA 1
ATOM 1928 C C . PRO A 1 242 ? 6.539 -8.445 -4.609 1 93.25 242 PRO A C 1
ATOM 1930 O O . PRO A 1 242 ? 7.363 -7.566 -4.332 1 93.25 242 PRO A O 1
ATOM 1933 N N . SER A 1 243 ? 6.699 -9.281 -5.625 1 95.25 243 SER A N 1
ATOM 1934 C CA . SER A 1 243 ? 7.848 -9.125 -6.516 1 95.25 243 SER A CA 1
ATOM 1935 C C . SER A 1 243 ? 7.832 -7.77 -7.207 1 95.25 243 SER A C 1
ATOM 1937 O O . SER A 1 243 ? 8.875 -7.125 -7.348 1 95.25 243 SER A O 1
ATOM 1939 N N . GLY A 1 244 ? 6.684 -7.383 -7.672 1 96 244 GLY A N 1
ATOM 1940 C CA . GLY A 1 244 ? 6.543 -6.059 -8.258 1 96 244 GLY A CA 1
ATOM 1941 C C . GLY A 1 244 ? 6.781 -4.941 -7.266 1 96 244 GLY A C 1
ATOM 1942 O O . GLY A 1 244 ? 7.398 -3.926 -7.602 1 96 244 GLY A O 1
ATOM 1943 N N . GLN A 1 245 ? 6.289 -5.117 -6.027 1 95.38 245 GLN A N 1
ATOM 1944 C CA . GLN A 1 245 ? 6.465 -4.105 -4.992 1 95.38 245 GLN A CA 1
ATOM 1945 C C . GLN A 1 245 ? 7.938 -3.949 -4.621 1 95.38 245 GLN A C 1
ATOM 1947 O O . GLN A 1 245 ? 8.398 -2.84 -4.355 1 95.38 245 GLN A O 1
ATOM 1952 N N . LEU A 1 246 ? 8.664 -5.055 -4.555 1 96.81 246 LEU A N 1
ATOM 1953 C CA . LEU A 1 246 ? 10.086 -4.965 -4.238 1 96.81 246 LEU A CA 1
ATOM 1954 C C . LEU A 1 246 ? 10.852 -4.277 -5.363 1 96.81 246 LEU A C 1
ATOM 1956 O O . LEU A 1 246 ? 11.805 -3.535 -5.109 1 96.81 246 LEU A O 1
ATOM 1960 N N . PHE A 1 247 ? 10.477 -4.582 -6.633 1 97.56 247 PHE A N 1
ATOM 1961 C CA . PHE A 1 247 ? 11.07 -3.877 -7.762 1 97.56 247 PHE A CA 1
ATOM 1962 C C . PHE A 1 247 ? 10.961 -2.369 -7.578 1 97.56 247 PHE A C 1
ATOM 1964 O O . PHE A 1 247 ? 11.945 -1.644 -7.727 1 97.56 247 PHE A O 1
ATOM 1971 N N . LYS A 1 248 ? 9.805 -1.907 -7.242 1 96.5 248 LYS A N 1
ATOM 1972 C CA . LYS A 1 248 ? 9.578 -0.48 -7.027 1 96.5 248 LYS A CA 1
ATOM 1973 C C . LYS A 1 248 ? 10.422 0.038 -5.863 1 96.5 248 LYS A C 1
ATOM 1975 O O . LYS A 1 248 ? 10.961 1.146 -5.93 1 96.5 248 LYS A O 1
ATOM 1980 N N . THR A 1 249 ? 10.461 -0.731 -4.812 1 97.06 249 THR A N 1
ATOM 1981 C CA . THR A 1 249 ? 11.219 -0.353 -3.623 1 97.06 249 THR A CA 1
ATOM 1982 C C . THR A 1 249 ? 12.703 -0.244 -3.941 1 97.06 249 THR A C 1
ATOM 1984 O O . THR A 1 249 ? 13.359 0.726 -3.551 1 97.06 249 THR A O 1
ATOM 1987 N N . HIS A 1 250 ? 13.227 -1.26 -4.625 1 98.06 250 HIS A N 1
ATOM 1988 C CA . HIS A 1 250 ? 14.633 -1.243 -5.023 1 98.06 250 HIS A CA 1
ATOM 1989 C C . HIS A 1 250 ? 14.93 -0.06 -5.938 1 98.06 250 HIS A C 1
ATOM 1991 O O . HIS A 1 250 ? 15.969 0.584 -5.805 1 98.06 250 HIS A O 1
ATOM 1997 N N . ARG A 1 251 ? 14.086 0.131 -6.867 1 97.12 251 ARG A N 1
ATOM 1998 C CA . ARG A 1 251 ? 14.258 1.256 -7.781 1 97.12 251 ARG A CA 1
ATOM 1999 C C . ARG A 1 251 ? 14.359 2.572 -7.016 1 97.12 251 ARG A C 1
ATOM 2001 O O . ARG A 1 251 ? 15.234 3.395 -7.297 1 97.12 251 ARG A O 1
ATOM 2008 N N . ARG A 1 252 ? 13.508 2.758 -6.066 1 96 252 ARG A N 1
ATOM 2009 C CA . ARG A 1 252 ? 13.523 3.963 -5.242 1 96 252 ARG A CA 1
ATOM 2010 C C . ARG A 1 252 ? 14.805 4.047 -4.422 1 96 252 ARG A C 1
ATOM 2012 O O . ARG A 1 252 ? 15.414 5.113 -4.316 1 96 252 ARG A O 1
ATOM 2019 N N . MET A 1 253 ? 15.125 2.973 -3.826 1 96.75 253 MET A N 1
ATOM 2020 C CA . MET A 1 253 ? 16.328 2.941 -3.002 1 96.75 253 MET A CA 1
ATOM 2021 C C . MET A 1 253 ? 17.547 3.357 -3.811 1 96.75 253 MET A C 1
ATOM 2023 O O . MET A 1 253 ? 18.375 4.148 -3.34 1 96.75 253 MET A O 1
ATOM 2027 N N . ILE A 1 254 ? 17.656 2.855 -5.035 1 97.06 254 ILE A N 1
ATOM 2028 C CA . ILE A 1 254 ? 18.781 3.195 -5.906 1 97.06 254 ILE A CA 1
ATOM 2029 C C . ILE A 1 254 ? 18.734 4.68 -6.258 1 97.06 254 ILE A C 1
ATOM 2031 O O . ILE A 1 254 ? 19.719 5.402 -6.086 1 97.06 254 ILE A O 1
ATOM 2035 N N . LYS A 1 255 ? 17.594 5.121 -6.715 1 96.75 255 LYS A N 1
ATOM 2036 C CA . LYS A 1 255 ? 17.438 6.5 -7.168 1 96.75 255 LYS A CA 1
ATOM 2037 C C . LYS A 1 255 ? 17.672 7.48 -6.023 1 96.75 255 LYS A C 1
ATOM 2039 O O . LYS A 1 255 ? 18.422 8.453 -6.184 1 96.75 255 LYS A O 1
ATOM 2044 N N . HIS A 1 256 ? 17.141 7.188 -4.859 1 95.19 256 HIS A N 1
ATOM 2045 C CA . HIS A 1 256 ? 17.156 8.094 -3.719 1 95.19 256 HIS A CA 1
ATOM 2046 C C . HIS A 1 256 ? 18.5 8.07 -3.02 1 95.19 256 HIS A C 1
ATOM 2048 O O . HIS A 1 256 ? 19.141 9.117 -2.848 1 95.19 256 HIS A O 1
ATOM 2054 N N . HIS A 1 257 ? 19 6.934 -2.66 1 94.38 257 HIS A N 1
ATOM 2055 C CA . HIS A 1 257 ? 20.156 6.832 -1.76 1 94.38 257 HIS A CA 1
ATOM 2056 C C . HIS A 1 257 ? 21.453 6.676 -2.537 1 94.38 257 HIS A C 1
ATOM 2058 O O . HIS A 1 257 ? 22.484 7.219 -2.141 1 94.38 257 HIS A O 1
ATOM 2064 N N . ILE A 1 258 ? 21.359 5.945 -3.625 1 94.38 258 ILE A N 1
ATOM 2065 C CA . ILE A 1 258 ? 22.594 5.641 -4.348 1 94.38 258 ILE A CA 1
ATOM 2066 C C . ILE A 1 258 ? 22.891 6.758 -5.348 1 94.38 258 ILE A C 1
ATOM 2068 O O . ILE A 1 258 ? 24.016 7.258 -5.414 1 94.38 258 ILE A O 1
ATOM 2072 N N . ILE A 1 259 ? 21.922 7.23 -6.055 1 94.88 259 ILE A N 1
ATOM 2073 C CA . ILE A 1 259 ? 22.156 8.188 -7.133 1 94.88 259 ILE A CA 1
ATOM 2074 C C . ILE A 1 259 ? 22.047 9.609 -6.594 1 94.88 259 ILE A C 1
ATOM 2076 O O . ILE A 1 259 ? 23.031 10.352 -6.602 1 94.88 259 ILE A O 1
ATOM 2080 N N . ASP A 1 260 ? 20.938 9.961 -6.016 1 93.38 260 ASP A N 1
ATOM 2081 C CA . ASP A 1 260 ? 20.656 11.359 -5.707 1 93.38 260 ASP A CA 1
ATOM 2082 C C . ASP A 1 260 ? 21.406 11.797 -4.453 1 93.38 260 ASP A C 1
ATOM 2084 O O . ASP A 1 260 ? 22.062 12.852 -4.445 1 93.38 260 ASP A O 1
ATOM 2088 N N . ARG A 1 261 ? 21.406 11.039 -3.4 1 90.56 261 ARG A N 1
ATOM 2089 C CA . ARG A 1 261 ? 22.141 11.391 -2.188 1 90.56 261 ARG A CA 1
ATOM 2090 C C . ARG A 1 261 ? 23.625 11.133 -2.354 1 90.56 261 ARG A C 1
ATOM 2092 O O . ARG A 1 261 ? 24.453 11.828 -1.757 1 90.56 261 ARG A O 1
ATOM 2099 N N . GLY A 1 262 ? 23.922 10.141 -3.178 1 87.38 262 GLY A N 1
ATOM 2100 C CA . GLY A 1 262 ? 25.297 9.711 -3.299 1 87.38 262 GLY A CA 1
ATOM 2101 C C . GLY A 1 262 ? 26.109 10.57 -4.25 1 87.38 262 GLY A C 1
ATOM 2102 O O . GLY A 1 262 ? 27.344 10.516 -4.242 1 87.38 262 GLY A O 1
ATOM 2103 N N . ASN A 1 263 ? 25.453 11.391 -5.035 1 84.81 263 ASN A N 1
ATOM 2104 C CA . ASN A 1 263 ? 26.172 12.18 -6.035 1 84.81 263 ASN A CA 1
ATOM 2105 C C . ASN A 1 263 ? 25.625 13.602 -6.121 1 84.81 263 ASN A C 1
ATOM 2107 O O . ASN A 1 263 ? 24.406 13.805 -6.164 1 84.81 263 ASN A O 1
ATOM 2111 N N . SER A 1 264 ? 26.562 14.586 -6.172 1 83.5 264 SER A N 1
ATOM 2112 C CA . SER A 1 264 ? 26.156 15.984 -6.266 1 83.5 264 SER A CA 1
ATOM 2113 C C . SER A 1 264 ? 26.25 16.5 -7.703 1 83.5 264 SER A C 1
ATOM 2115 O O . SER A 1 264 ? 25.688 17.547 -8.031 1 83.5 264 SER A O 1
ATOM 2117 N N . ASN A 1 265 ? 26.906 15.719 -8.539 1 87.62 265 ASN A N 1
ATOM 2118 C CA . ASN A 1 265 ? 27.078 16.109 -9.93 1 87.62 265 ASN A CA 1
ATOM 2119 C C . ASN A 1 265 ? 25.859 15.75 -10.773 1 87.62 265 ASN A C 1
ATOM 2121 O O . ASN A 1 265 ? 25.469 14.578 -10.844 1 87.62 265 ASN A O 1
ATOM 2125 N N . SER A 1 266 ? 25.328 16.766 -11.516 1 90.62 266 SER A N 1
ATOM 2126 C CA . SER A 1 266 ? 24.109 16.578 -12.281 1 90.62 266 SER A CA 1
ATOM 2127 C C . SER A 1 266 ? 24.312 15.578 -13.414 1 90.62 266 SER A C 1
ATOM 2129 O O . SER A 1 266 ? 23.438 14.734 -13.664 1 90.62 266 SER A O 1
ATOM 2131 N N . LYS A 1 267 ? 25.391 15.703 -14.086 1 93.12 267 LYS A N 1
ATOM 2132 C CA . LYS A 1 267 ? 25.656 14.812 -15.219 1 93.12 267 LYS A CA 1
ATOM 2133 C C . LYS A 1 267 ? 25.797 13.367 -14.75 1 93.12 267 LYS A C 1
ATOM 2135 O O . LYS A 1 267 ? 25.297 12.445 -15.391 1 93.12 267 LYS A O 1
ATOM 2140 N N . LYS A 1 268 ? 26.516 13.164 -13.648 1 92.75 268 LYS A N 1
ATOM 2141 C CA . LYS A 1 268 ? 26.672 11.828 -13.094 1 92.75 268 LYS A CA 1
ATOM 2142 C C . LYS A 1 268 ? 25.344 11.242 -12.664 1 92.75 268 LYS A C 1
ATOM 2144 O O . LYS A 1 268 ? 25.062 10.062 -12.898 1 92.75 268 LYS A O 1
ATOM 2149 N N . ARG A 1 269 ? 24.516 12.023 -12.047 1 93.25 269 ARG A N 1
ATOM 2150 C CA . ARG A 1 269 ? 23.172 11.602 -11.656 1 93.25 269 ARG A CA 1
ATOM 2151 C C . ARG A 1 269 ? 22.359 11.148 -12.867 1 93.25 269 ARG A C 1
ATOM 2153 O O . ARG A 1 269 ? 21.688 10.117 -12.82 1 93.25 269 ARG A O 1
ATOM 2160 N N . GLU A 1 270 ? 22.438 11.922 -13.891 1 94.94 270 GLU A N 1
ATOM 2161 C CA . GLU A 1 270 ? 21.703 11.617 -15.109 1 94.94 270 GLU A CA 1
ATOM 2162 C C . GLU A 1 270 ? 22.188 10.305 -15.734 1 94.94 270 GLU A C 1
ATOM 2164 O O . GLU A 1 270 ? 21.375 9.484 -16.172 1 94.94 270 GLU A O 1
ATOM 2169 N N . ASP A 1 271 ? 23.484 10.164 -15.758 1 95.38 271 ASP A N 1
ATOM 2170 C CA . ASP A 1 271 ? 24.078 8.953 -16.328 1 95.38 271 ASP A CA 1
ATOM 2171 C C . ASP A 1 271 ? 23.656 7.715 -15.547 1 95.38 271 ASP A C 1
ATOM 2173 O O . ASP A 1 271 ? 23.281 6.703 -16.125 1 95.38 271 ASP A O 1
ATOM 2177 N N . LEU A 1 272 ? 23.75 7.812 -14.281 1 95.44 272 LEU A N 1
ATOM 2178 C CA . LEU A 1 272 ? 23.406 6.688 -13.422 1 95.44 272 LEU A CA 1
ATOM 2179 C C . LEU A 1 272 ? 21.906 6.379 -13.523 1 95.44 272 LEU A C 1
ATOM 2181 O O . LEU A 1 272 ? 21.516 5.215 -13.484 1 95.44 272 LEU A O 1
ATOM 2185 N N . THR A 1 273 ? 21.109 7.375 -13.594 1 95.5 273 THR A N 1
ATOM 2186 C CA . THR A 1 273 ? 19.672 7.184 -13.742 1 95.5 273 THR A CA 1
ATOM 2187 C C . THR A 1 273 ? 19.359 6.453 -15.039 1 95.5 273 THR A C 1
ATOM 2189 O O . THR A 1 273 ? 18.531 5.539 -15.062 1 95.5 273 THR A O 1
ATOM 2192 N N . SER A 1 274 ? 19.984 6.895 -16.109 1 95.69 274 SER A N 1
ATOM 2193 C CA . SER A 1 274 ? 19.797 6.238 -17.406 1 95.69 274 SER A CA 1
ATOM 2194 C C . SER A 1 274 ? 20.219 4.773 -17.344 1 95.69 274 SER A C 1
ATOM 2196 O O . SER A 1 274 ? 19.531 3.906 -17.906 1 95.69 274 SER A O 1
ATOM 2198 N N . GLU A 1 275 ? 21.266 4.547 -16.719 1 95.56 275 GLU A N 1
ATOM 2199 C CA . GLU A 1 275 ? 21.734 3.176 -16.562 1 95.56 275 GLU A CA 1
ATOM 2200 C C . GLU A 1 275 ? 20.734 2.342 -15.75 1 95.56 275 GLU A C 1
ATOM 2202 O O . GLU A 1 275 ? 20.469 1.186 -16.094 1 95.56 275 GLU A O 1
ATOM 2207 N N . MET A 1 276 ? 20.25 2.869 -14.664 1 95.94 276 MET A N 1
ATOM 2208 C CA . MET A 1 276 ? 19.25 2.18 -13.852 1 95.94 276 MET A CA 1
ATOM 2209 C C . MET A 1 276 ? 18.031 1.807 -14.703 1 95.94 276 MET A C 1
ATOM 2211 O O . MET A 1 276 ? 17.531 0.683 -14.617 1 95.94 276 MET A O 1
ATOM 2215 N N . GLU A 1 277 ? 17.578 2.725 -15.516 1 95.44 277 GLU A N 1
ATOM 2216 C CA . GLU A 1 277 ? 16.406 2.498 -16.344 1 95.44 277 GLU A CA 1
ATOM 2217 C C . GLU A 1 277 ? 16.641 1.373 -17.344 1 95.44 277 GLU A C 1
ATOM 2219 O O . GLU A 1 277 ? 15.719 0.617 -17.672 1 95.44 277 GLU A O 1
ATOM 2224 N N . LYS A 1 278 ? 17.797 1.254 -17.766 1 94.56 278 LYS A N 1
ATOM 2225 C CA . LYS A 1 278 ? 18.141 0.257 -18.781 1 94.56 278 LYS A CA 1
ATOM 2226 C C . LYS A 1 278 ? 18.359 -1.113 -18.156 1 94.56 278 LYS A C 1
ATOM 2228 O O . LYS A 1 278 ? 18.031 -2.141 -18.75 1 94.56 278 LYS A O 1
ATOM 2233 N N . THR A 1 279 ? 18.906 -1.145 -17 1 95.19 279 THR A N 1
ATOM 2234 C CA . THR A 1 279 ? 19.406 -2.404 -16.453 1 95.19 279 THR A CA 1
ATOM 2235 C C . THR A 1 279 ? 18.438 -2.953 -15.398 1 95.19 279 THR A C 1
ATOM 2237 O O . THR A 1 279 ? 18.422 -4.16 -15.141 1 95.19 279 THR A O 1
ATOM 2240 N N . HIS A 1 280 ? 17.781 -2.133 -14.656 1 95.38 280 HIS A N 1
ATOM 2241 C CA . HIS A 1 280 ? 16.75 -2.555 -13.727 1 95.38 280 HIS A CA 1
ATOM 2242 C C . HIS A 1 280 ? 15.375 -2.574 -14.391 1 95.38 280 HIS A C 1
ATOM 2244 O O . HIS A 1 280 ? 14.539 -1.705 -14.133 1 95.38 280 HIS A O 1
ATOM 2250 N N . VAL A 1 281 ? 15.133 -3.607 -15.125 1 93.12 281 VAL A N 1
ATOM 2251 C CA . VAL A 1 281 ? 13.984 -3.711 -16.016 1 93.12 281 VAL A CA 1
ATOM 2252 C C . VAL A 1 281 ? 12.703 -3.855 -15.203 1 93.12 281 VAL A C 1
ATOM 2254 O O . VAL A 1 281 ? 12.695 -4.52 -14.156 1 93.12 281 VAL A O 1
ATOM 2257 N N . THR A 1 282 ? 11.633 -3.223 -15.727 1 94.44 282 THR A N 1
ATOM 2258 C CA . THR A 1 282 ? 10.336 -3.238 -15.07 1 94.44 282 THR A CA 1
ATOM 2259 C C . THR A 1 282 ? 9.883 -4.668 -14.797 1 94.44 282 THR A C 1
ATOM 2261 O O . THR A 1 282 ? 10.008 -5.539 -15.664 1 94.44 282 THR A O 1
ATOM 2264 N N . ASN A 1 283 ? 9.367 -4.98 -13.625 1 96.75 283 ASN A N 1
ATOM 2265 C CA . ASN A 1 283 ? 8.891 -6.289 -13.195 1 96.75 283 ASN A CA 1
ATOM 2266 C C . ASN A 1 283 ? 7.531 -6.195 -12.5 1 96.75 283 ASN A C 1
ATOM 2268 O O . ASN A 1 283 ? 7.461 -5.953 -11.297 1 96.75 283 ASN A O 1
ATOM 2272 N N . TYR A 1 284 ? 6.473 -6.449 -13.195 1 94.62 284 TYR A N 1
ATOM 2273 C CA . TYR A 1 284 ? 5.109 -6.418 -12.672 1 94.62 284 TYR A CA 1
ATOM 2274 C C . TYR A 1 284 ? 4.316 -7.629 -13.148 1 94.62 284 TYR A C 1
ATOM 2276 O O . TYR A 1 284 ? 3.361 -7.488 -13.922 1 94.62 284 TYR A O 1
ATOM 2284 N N . PRO A 1 285 ? 4.586 -8.797 -12.555 1 96.75 285 PRO A N 1
ATOM 2285 C CA . PRO A 1 285 ? 3.963 -10.031 -13.031 1 96.75 285 PRO A CA 1
ATOM 2286 C C . PRO A 1 285 ? 2.447 -10.047 -12.8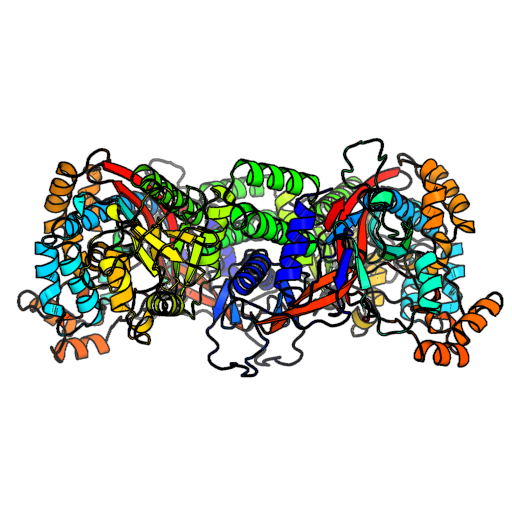36 1 96.75 285 PRO A C 1
ATOM 2288 O O . PRO A 1 285 ? 1.729 -10.688 -13.609 1 96.75 285 PRO A O 1
ATOM 2291 N N . ILE A 1 286 ? 1.878 -9.344 -11.867 1 95.19 286 ILE A N 1
ATOM 2292 C CA . ILE A 1 286 ? 0.47 -9.422 -11.492 1 95.19 286 ILE A CA 1
ATOM 2293 C C . ILE A 1 286 ? -0.403 -9.008 -12.672 1 95.19 286 ILE A C 1
ATOM 2295 O O . ILE A 1 286 ? -1.507 -9.523 -12.852 1 95.19 286 ILE A O 1
ATOM 2299 N N . ARG A 1 287 ? 0.046 -8.094 -13.5 1 96.06 287 ARG A N 1
ATOM 2300 C CA . ARG A 1 287 ? -0.706 -7.637 -14.664 1 96.06 287 ARG A CA 1
ATOM 2301 C C . ARG A 1 287 ? -1.039 -8.805 -15.594 1 96.06 287 ARG A C 1
ATOM 2303 O O . ARG A 1 287 ? -2.15 -8.883 -16.125 1 96.06 287 ARG A O 1
ATOM 2310 N N . PHE A 1 288 ? -0.138 -9.719 -15.734 1 97.31 288 PHE A N 1
ATOM 2311 C CA . PHE A 1 288 ? -0.313 -10.836 -16.656 1 97.31 288 PHE A CA 1
ATOM 2312 C C . PHE A 1 288 ? -1.246 -11.883 -16.062 1 97.31 288 PHE A C 1
ATOM 2314 O O . PHE A 1 288 ? -1.971 -12.562 -16.797 1 97.31 288 PHE A O 1
ATOM 2321 N N . TYR A 1 289 ? -1.224 -12.031 -14.688 1 97.69 289 TYR A N 1
ATOM 2322 C CA . TYR A 1 289 ? -2.219 -12.875 -14.031 1 97.69 289 TYR A CA 1
ATOM 2323 C C . TYR A 1 289 ? -3.631 -12.398 -14.352 1 97.69 289 TYR A C 1
ATOM 2325 O O . TYR A 1 289 ? -4.477 -13.188 -14.781 1 97.69 289 TYR A O 1
ATOM 2333 N N . VAL A 1 290 ? -3.797 -11.094 -14.141 1 97.81 290 VAL A N 1
ATOM 2334 C CA . VAL A 1 290 ? -5.105 -10.469 -14.281 1 97.81 290 VAL A CA 1
ATOM 2335 C C . VAL A 1 290 ? -5.574 -10.555 -15.734 1 97.81 290 VAL A C 1
ATOM 2337 O O . VAL A 1 290 ? -6.711 -10.953 -16 1 97.81 290 VAL A O 1
ATOM 2340 N N . ASP A 1 291 ? -4.672 -10.281 -16.688 1 98.25 291 ASP A N 1
ATOM 2341 C CA . ASP A 1 291 ? -5.008 -10.344 -18.109 1 98.25 291 ASP A CA 1
ATOM 2342 C C . ASP A 1 291 ? -5.391 -11.758 -18.516 1 98.25 291 ASP A C 1
ATOM 2344 O O . ASP A 1 291 ? -6.34 -11.953 -19.281 1 98.25 291 ASP A O 1
ATOM 2348 N N . THR A 1 292 ? -4.652 -12.742 -18.031 1 98.5 292 THR A N 1
ATOM 2349 C CA . THR A 1 292 ? -4.879 -14.133 -18.406 1 98.5 292 THR A CA 1
ATOM 2350 C C . THR A 1 292 ? -6.195 -14.648 -17.828 1 98.5 292 THR A C 1
ATOM 2352 O O . THR A 1 292 ? -6.969 -15.305 -18.531 1 98.5 292 THR A O 1
ATOM 2355 N N . LEU A 1 293 ? -6.484 -14.359 -16.594 1 98.56 293 LEU A N 1
ATOM 2356 C CA . LEU A 1 293 ? -7.73 -14.781 -15.977 1 98.56 293 LEU A CA 1
ATOM 2357 C C . LEU A 1 293 ? -8.93 -14.102 -16.625 1 98.56 293 LEU A C 1
ATOM 2359 O O . LEU A 1 293 ? -9.977 -14.727 -16.828 1 98.56 293 LEU A O 1
ATOM 2363 N N . ALA A 1 294 ? -8.773 -12.812 -16.953 1 98.69 294 ALA A N 1
ATOM 2364 C CA . ALA A 1 294 ? -9.844 -12.094 -17.641 1 98.69 294 ALA A CA 1
ATOM 2365 C C . ALA A 1 294 ? -10.117 -12.703 -19.016 1 98.69 294 ALA A C 1
ATOM 2367 O O . ALA A 1 294 ? -11.273 -12.867 -19.406 1 98.69 294 ALA A O 1
ATOM 2368 N N . ALA A 1 295 ? -9.023 -13.016 -19.734 1 98.75 295 ALA A N 1
ATOM 2369 C CA . ALA A 1 295 ? -9.18 -13.648 -21.047 1 98.75 295 ALA A CA 1
ATOM 2370 C C . ALA A 1 295 ? -9.875 -15 -20.922 1 98.75 295 ALA A C 1
ATOM 2372 O O . ALA A 1 295 ? -10.719 -15.344 -21.75 1 98.75 295 ALA A O 1
ATOM 2373 N N . SER A 1 296 ? -9.516 -15.766 -19.922 1 98.81 296 SER A N 1
ATOM 2374 C CA . SER A 1 296 ? -10.133 -17.062 -19.672 1 98.81 296 SER A CA 1
ATOM 2375 C C . SER A 1 296 ? -11.617 -16.922 -19.359 1 98.81 296 SER A C 1
ATOM 2377 O O . SER A 1 296 ? -12.438 -17.703 -19.844 1 98.81 296 SER A O 1
ATOM 2379 N N . HIS A 1 297 ? -11.953 -15.953 -18.547 1 98.69 297 HIS A N 1
ATOM 2380 C CA . HIS A 1 297 ? -13.328 -15.625 -18.203 1 98.69 297 HIS A CA 1
ATOM 2381 C C . HIS A 1 297 ? -14.148 -15.312 -19.453 1 98.69 297 HIS A C 1
ATOM 2383 O O . HIS A 1 297 ? -15.258 -15.836 -19.609 1 98.69 297 HIS A O 1
ATOM 2389 N N . ASN A 1 298 ? -13.633 -14.523 -20.328 1 98.31 298 ASN A N 1
ATOM 2390 C CA . ASN A 1 298 ? -14.328 -14.125 -21.547 1 98.31 298 ASN A CA 1
ATOM 2391 C C . ASN A 1 298 ? -14.508 -15.305 -22.5 1 98.31 298 ASN A C 1
ATOM 2393 O O . ASN A 1 298 ? -15.562 -15.438 -23.141 1 98.31 298 ASN A O 1
ATOM 2397 N N . LEU A 1 299 ? -13.492 -16.156 -22.609 1 98.44 299 LEU A N 1
ATOM 2398 C CA . LEU A 1 299 ? -13.594 -17.328 -23.469 1 98.44 299 LEU A CA 1
ATOM 2399 C C . LEU A 1 299 ? -14.68 -18.281 -22.953 1 98.44 299 LEU A C 1
ATOM 2401 O O . LEU A 1 299 ? -15.398 -18.891 -23.75 1 98.44 299 LEU A O 1
ATOM 2405 N N . TYR A 1 300 ? -14.727 -18.406 -21.656 1 98.38 300 TYR A N 1
ATOM 2406 C CA . TYR A 1 300 ? -15.773 -19.219 -21.062 1 98.38 300 TYR A CA 1
ATOM 2407 C C . TYR A 1 300 ? -17.156 -18.719 -21.438 1 98.38 300 TYR A C 1
ATOM 2409 O O . TYR A 1 300 ? -18.031 -19.5 -21.828 1 98.38 300 TYR A O 1
ATOM 2417 N N . ILE A 1 301 ? -17.359 -17.422 -21.281 1 97.62 301 ILE A N 1
ATOM 2418 C CA . ILE A 1 301 ? -18.656 -16.812 -21.547 1 97.62 301 ILE A CA 1
ATOM 2419 C C . ILE A 1 301 ? -19.016 -16.984 -23.016 1 97.62 301 ILE A C 1
ATOM 2421 O O . ILE A 1 301 ? -20.188 -17.188 -23.359 1 97.62 301 ILE A O 1
ATOM 2425 N N . GLU A 1 302 ? -18.062 -16.891 -23.922 1 96.88 302 GLU A N 1
ATOM 2426 C CA . GLU A 1 302 ? -18.297 -17.094 -25.344 1 96.88 302 GLU A CA 1
ATOM 2427 C C . GLU A 1 302 ? -18.734 -18.531 -25.641 1 96.88 302 GLU A C 1
ATOM 2429 O O . GLU A 1 302 ? -19.578 -18.766 -26.5 1 96.88 302 GLU A O 1
ATOM 2434 N N . LYS A 1 303 ? -18.219 -19.453 -24.891 1 95.56 303 LYS A N 1
ATOM 2435 C CA . LYS A 1 303 ? -18.453 -20.875 -25.125 1 95.56 303 LYS A CA 1
ATOM 2436 C C . LYS A 1 303 ? -19.734 -21.328 -24.438 1 95.56 303 LYS A C 1
ATOM 2438 O O . LYS A 1 303 ? -20.438 -22.219 -24.938 1 95.56 303 LYS A O 1
ATOM 2443 N N . HIS A 1 304 ? -19.984 -20.719 -23.312 1 95.06 304 HIS A N 1
ATOM 2444 C CA . HIS A 1 304 ? -21.125 -21.109 -22.484 1 95.06 304 HIS A CA 1
ATOM 2445 C C . HIS A 1 304 ? -22.031 -19.906 -22.188 1 95.06 304 HIS A C 1
ATOM 2447 O O . HIS A 1 304 ? -21.75 -19.125 -21.281 1 95.06 304 HIS A O 1
ATOM 2453 N N . PRO A 1 305 ? -23.188 -19.828 -22.891 1 92.56 305 PRO A N 1
ATOM 2454 C CA . PRO A 1 305 ? -24.094 -18.719 -22.562 1 92.56 305 PRO A CA 1
ATOM 2455 C C . PRO A 1 305 ? -24.453 -18.688 -21.078 1 92.56 305 PRO A C 1
ATOM 2457 O O . PRO A 1 305 ? -24.922 -19.688 -20.531 1 92.56 305 PRO A O 1
ATOM 2460 N N . PRO A 1 306 ? -24.312 -17.625 -20.438 1 93.62 306 PRO A N 1
ATOM 2461 C CA . PRO A 1 306 ? -24.516 -17.547 -18.984 1 93.62 306 PRO A CA 1
ATOM 2462 C C . PRO A 1 306 ? -25.953 -17.844 -18.562 1 93.62 306 PRO A C 1
ATOM 2464 O O . PRO A 1 306 ? -26.891 -17.328 -19.172 1 93.62 306 PRO A O 1
ATOM 2467 N N . ILE A 1 307 ? -26.078 -18.547 -17.453 1 92.56 307 ILE A N 1
ATOM 2468 C CA . ILE A 1 307 ? -27.375 -18.984 -16.953 1 92.56 307 ILE A CA 1
ATOM 2469 C C . ILE A 1 307 ? -28.094 -17.797 -16.312 1 92.56 307 ILE A C 1
ATOM 2471 O O . ILE A 1 307 ? -29.297 -17.609 -16.516 1 92.56 307 ILE A O 1
ATOM 2475 N N . PHE A 1 308 ? -27.359 -17 -15.555 1 91.75 308 PHE A N 1
ATOM 2476 C CA . PHE A 1 308 ? -27.969 -15.93 -14.766 1 91.75 308 PHE A CA 1
ATOM 2477 C C . PHE A 1 308 ? -27.688 -14.57 -15.383 1 91.75 308 PHE A C 1
ATOM 2479 O O . PHE A 1 308 ? -27.938 -13.531 -14.758 1 91.75 308 PHE A O 1
ATOM 2486 N N . GLY A 1 309 ? -27.141 -14.508 -16.562 1 90.38 309 GLY A N 1
ATOM 2487 C CA . GLY A 1 309 ? -26.703 -13.273 -17.188 1 90.38 309 GLY A CA 1
ATOM 2488 C C . GLY A 1 309 ? -25.203 -13.055 -17.062 1 90.38 309 GLY A C 1
ATOM 2489 O O . GLY A 1 309 ? -24.578 -13.531 -16.125 1 90.38 309 GLY A O 1
ATOM 2490 N N . LYS A 1 310 ? -24.641 -12.258 -17.906 1 91 310 LYS A N 1
ATOM 2491 C CA . LYS A 1 310 ? -23.188 -12.094 -18.031 1 91 310 LYS A CA 1
ATOM 2492 C C . LYS A 1 310 ? -22.609 -11.461 -16.781 1 91 310 LYS A C 1
ATOM 2494 O O . LYS A 1 310 ? -21.453 -11.727 -16.422 1 91 310 LYS A O 1
ATOM 2499 N N . HIS A 1 311 ? -23.375 -10.641 -16.047 1 92 311 HIS A N 1
ATOM 2500 C CA . HIS A 1 311 ? -22.875 -9.914 -14.891 1 92 311 HIS A CA 1
ATOM 2501 C C . HIS A 1 311 ? -22.875 -10.805 -13.648 1 92 311 HIS A C 1
ATOM 2503 O O . HIS A 1 311 ? -22.344 -10.414 -12.609 1 92 311 HIS A O 1
ATOM 2509 N N . LYS A 1 312 ? -23.391 -12.023 -13.82 1 94.19 312 LYS A N 1
ATOM 2510 C CA . LYS A 1 312 ? -23.453 -12.953 -12.695 1 94.19 312 LYS A CA 1
ATOM 2511 C C . LYS A 1 312 ? -22.484 -14.117 -12.883 1 94.19 312 LYS A C 1
ATOM 2513 O O . LYS A 1 312 ? -22.578 -15.133 -12.203 1 94.19 312 LYS A O 1
ATOM 2518 N N . VAL A 1 313 ? -21.625 -13.969 -13.867 1 97.19 313 VAL A N 1
ATOM 2519 C CA . VAL A 1 313 ? -20.531 -14.914 -14.047 1 97.19 313 VAL A CA 1
ATOM 2520 C C . VAL A 1 313 ? -19.297 -14.422 -13.289 1 97.19 313 VAL A C 1
ATOM 2522 O O . VAL A 1 313 ? -18.891 -13.266 -13.43 1 97.19 313 VAL A O 1
ATOM 2525 N N . SER A 1 314 ? -18.766 -15.266 -12.43 1 97.25 314 SER A N 1
ATOM 2526 C CA . SER A 1 314 ? -17.656 -14.836 -11.57 1 97.25 314 SER A CA 1
ATOM 2527 C C . SER A 1 314 ? -16.484 -15.812 -11.656 1 97.25 314 SER A C 1
ATOM 2529 O O . SER A 1 314 ? -16.656 -16.938 -12.133 1 97.25 314 SER A O 1
ATOM 2531 N N . ILE A 1 315 ? -15.305 -15.359 -11.344 1 98.25 315 ILE A N 1
ATOM 2532 C CA . ILE A 1 315 ? -14.141 -16.203 -11.102 1 98.25 315 ILE A CA 1
ATOM 2533 C C . ILE A 1 315 ? -14.117 -16.641 -9.641 1 98.25 315 ILE A C 1
ATOM 2535 O O . ILE A 1 315 ? -14.453 -15.859 -8.742 1 98.25 315 ILE A O 1
ATOM 2539 N N . LEU A 1 316 ? -13.812 -17.859 -9.43 1 97.88 316 LEU A N 1
ATOM 2540 C CA . LEU A 1 316 ? -13.68 -18.391 -8.07 1 97.88 316 LEU A CA 1
ATOM 2541 C C . LEU A 1 316 ? -12.219 -18.625 -7.719 1 97.88 316 LEU A C 1
ATOM 2543 O O . LEU A 1 316 ? -11.555 -19.453 -8.344 1 97.88 316 LEU A O 1
ATOM 2547 N N . LEU A 1 317 ? -11.719 -17.875 -6.82 1 95.94 317 LEU A N 1
ATOM 2548 C CA . LEU A 1 317 ? -10.391 -18.078 -6.246 1 95.94 317 LEU A CA 1
ATOM 2549 C C . LEU A 1 317 ? -10.477 -18.984 -5.012 1 95.94 317 LEU A C 1
ATOM 2551 O O . LEU A 1 317 ? -11.086 -18.609 -4.008 1 95.94 317 LEU A O 1
ATOM 2555 N N . VAL A 1 318 ? -9.883 -20.141 -5.066 1 95.88 318 VAL A N 1
ATOM 2556 C CA . VAL A 1 318 ? -9.945 -21.125 -3.982 1 95.88 318 VAL A CA 1
ATOM 2557 C C . VAL A 1 318 ? -8.688 -21.016 -3.119 1 95.88 318 VAL A C 1
ATOM 2559 O O . VAL A 1 318 ? -7.57 -21.219 -3.605 1 95.88 318 VAL A O 1
ATOM 2562 N N . ILE A 1 319 ? -8.898 -20.734 -1.854 1 91.81 319 ILE A N 1
ATOM 2563 C CA . ILE A 1 319 ? -7.758 -20.453 -0.993 1 91.81 319 ILE A CA 1
ATOM 2564 C C . ILE A 1 319 ? -7.828 -21.328 0.258 1 91.81 319 ILE A C 1
ATOM 2566 O O . ILE A 1 319 ? -8.844 -21.984 0.504 1 91.81 319 ILE A O 1
ATOM 2570 N N . SER A 1 320 ? -6.664 -21.375 0.975 1 87.12 320 SER A N 1
ATOM 2571 C CA . SER A 1 320 ? -6.641 -22.047 2.27 1 87.12 320 SER A CA 1
ATOM 2572 C C . SER A 1 320 ? -7.156 -21.125 3.377 1 87.12 320 SER A C 1
ATOM 2574 O O . SER A 1 320 ? -7.16 -19.906 3.227 1 87.12 320 SER A O 1
ATOM 2576 N N . GLN A 1 321 ? -7.613 -21.641 4.504 1 75.75 321 GLN A N 1
ATOM 2577 C CA . GLN A 1 321 ? -8.117 -20.859 5.633 1 75.75 321 GLN A CA 1
ATOM 2578 C C . GLN A 1 321 ? -7.035 -19.953 6.207 1 75.75 321 GLN A C 1
ATOM 2580 O O . GLN A 1 321 ? -7.297 -18.797 6.531 1 75.75 321 GLN A O 1
ATOM 2585 N N . ASP A 1 322 ? -5.879 -20.453 6.477 1 68.25 322 ASP A N 1
ATOM 2586 C CA . ASP A 1 322 ? -4.805 -19.688 7.102 1 68.25 322 ASP A CA 1
ATOM 2587 C C . ASP A 1 322 ? -3.803 -19.203 6.062 1 68.25 322 ASP A C 1
ATOM 2589 O O . ASP A 1 322 ? -2.594 -19.203 6.309 1 68.25 322 ASP A O 1
ATOM 2593 N N . MET A 1 323 ? -4.324 -18.578 5.148 1 66.88 323 MET A N 1
ATOM 2594 C CA . MET A 1 323 ? -3.357 -18.25 4.109 1 66.88 323 MET A CA 1
ATOM 2595 C C . MET A 1 323 ? -2.463 -17.094 4.543 1 66.88 323 MET A C 1
ATOM 2597 O O . MET A 1 323 ? -2.953 -16.078 5.043 1 66.88 323 MET A O 1
ATOM 2601 N N . SER A 1 324 ? -1.138 -17.203 4.473 1 66.81 324 SER A N 1
ATOM 2602 C CA . SER A 1 324 ? -0.101 -16.266 4.883 1 66.81 324 SER A CA 1
ATOM 2603 C C . SER A 1 324 ? 0.147 -15.219 3.811 1 66.81 324 SER A C 1
ATOM 2605 O O . SER A 1 324 ? 0.847 -14.227 4.051 1 66.81 324 SER A O 1
ATOM 2607 N N . ASN A 1 325 ? -0.464 -15.32 2.596 1 78.62 325 ASN A N 1
ATOM 2608 C CA . ASN A 1 325 ? -0.139 -14.375 1.535 1 78.62 325 ASN A CA 1
ATOM 2609 C C . ASN A 1 325 ? -1.393 -13.719 0.969 1 78.62 325 ASN A C 1
ATOM 2611 O O . ASN A 1 325 ? -1.563 -13.641 -0.25 1 78.62 325 ASN A O 1
ATOM 2615 N N . TYR A 1 326 ? -2.197 -13.203 1.85 1 78.31 326 TYR A N 1
ATOM 2616 C CA . TYR A 1 326 ? -3.48 -12.656 1.431 1 78.31 326 TYR A CA 1
ATOM 2617 C C . TYR A 1 326 ? -3.285 -11.445 0.519 1 78.31 326 TYR A C 1
ATOM 2619 O O . TYR A 1 326 ? -4.09 -11.211 -0.386 1 78.31 326 TYR A O 1
ATOM 2627 N N . PHE A 1 327 ? -2.211 -10.68 0.682 1 84.44 327 PHE A N 1
ATOM 2628 C CA . PHE A 1 327 ? -1.979 -9.484 -0.125 1 84.44 327 PHE A CA 1
ATOM 2629 C C . PHE A 1 327 ? -1.798 -9.852 -1.594 1 84.44 327 PHE A C 1
ATOM 2631 O O . PHE A 1 327 ? -2.285 -9.148 -2.48 1 84.44 327 PHE A O 1
ATOM 2638 N N . ASP A 1 328 ? -1.122 -10.961 -1.802 1 86.75 328 ASP A N 1
ATOM 2639 C CA . ASP A 1 328 ? -0.905 -11.445 -3.162 1 86.75 328 ASP A CA 1
ATOM 2640 C C . ASP A 1 328 ? -2.221 -11.867 -3.811 1 86.75 328 ASP A C 1
ATOM 2642 O O . ASP A 1 328 ? -2.502 -11.5 -4.953 1 86.75 328 ASP A O 1
ATOM 2646 N N . ILE A 1 329 ? -3.062 -12.547 -3.125 1 86.69 329 ILE A N 1
ATOM 2647 C CA . ILE A 1 329 ? -4.336 -13.07 -3.607 1 86.69 329 ILE A CA 1
ATOM 2648 C C . ILE A 1 329 ? -5.328 -11.93 -3.797 1 86.69 329 ILE A C 1
ATOM 2650 O O . ILE A 1 329 ? -6.031 -11.867 -4.809 1 86.69 329 ILE A O 1
ATOM 2654 N N . ASN A 1 330 ? -5.375 -11.07 -2.799 1 88 330 ASN A N 1
ATOM 2655 C CA . ASN A 1 330 ? -6.301 -9.945 -2.846 1 88 330 ASN A CA 1
ATOM 2656 C C . ASN A 1 330 ? -6.016 -9.031 -4.035 1 88 330 ASN A C 1
ATOM 2658 O O . ASN A 1 330 ? -6.938 -8.445 -4.613 1 88 330 ASN A O 1
ATOM 2662 N N . SER A 1 331 ? -4.77 -8.875 -4.355 1 91.25 331 SER A N 1
ATOM 2663 C CA . SER A 1 331 ? -4.41 -8.023 -5.484 1 91.25 331 SER A CA 1
ATOM 2664 C C . SER A 1 331 ? -4.996 -8.555 -6.789 1 91.25 331 SER A C 1
ATOM 2666 O O . SER A 1 331 ? -5.43 -7.781 -7.645 1 91.25 331 SER A O 1
ATOM 2668 N N . VAL A 1 332 ? -5 -9.867 -6.949 1 93.62 332 VAL A N 1
ATOM 2669 C CA . VAL A 1 332 ? -5.578 -10.477 -8.141 1 93.62 332 VAL A CA 1
ATOM 2670 C C . VAL A 1 332 ? -7.074 -10.172 -8.203 1 93.62 332 VAL A C 1
ATOM 2672 O O . VAL A 1 332 ? -7.582 -9.719 -9.234 1 93.62 332 VAL A O 1
ATOM 2675 N N . SER A 1 333 ? -7.75 -10.383 -7.113 1 93.88 333 SER A N 1
ATOM 2676 C CA . SER A 1 333 ? -9.188 -10.172 -7.043 1 93.88 333 SER A CA 1
ATOM 2677 C C . SER A 1 333 ? -9.547 -8.711 -7.301 1 93.88 333 SER A C 1
ATOM 2679 O O . SER A 1 333 ? -10.43 -8.414 -8.109 1 93.88 333 SER A O 1
ATOM 2681 N N . GLU A 1 334 ? -8.859 -7.801 -6.672 1 93.25 334 GLU A N 1
ATOM 2682 C CA . GLU A 1 334 ? -9.148 -6.375 -6.805 1 93.25 334 GLU A CA 1
ATOM 2683 C C . GLU A 1 334 ? -8.891 -5.891 -8.234 1 93.25 334 GLU A C 1
ATOM 2685 O O . GLU A 1 334 ? -9.688 -5.141 -8.789 1 93.25 334 GLU A O 1
ATOM 2690 N N . ASN A 1 335 ? -7.809 -6.309 -8.82 1 95.12 335 ASN A N 1
ATOM 2691 C CA . ASN A 1 335 ? -7.453 -5.832 -10.148 1 95.12 335 ASN A CA 1
ATOM 2692 C C . ASN A 1 335 ? -8.391 -6.395 -11.219 1 95.12 335 ASN A C 1
ATOM 2694 O O . ASN A 1 335 ? -8.672 -5.73 -12.211 1 95.12 335 ASN A O 1
ATOM 2698 N N . LEU A 1 336 ? -8.82 -7.648 -11.031 1 97.38 336 LEU A N 1
ATOM 2699 C CA . LEU A 1 336 ? -9.781 -8.227 -11.969 1 97.38 336 LEU A CA 1
ATOM 2700 C C . LEU A 1 336 ? -11.062 -7.395 -12.016 1 97.38 336 LEU A C 1
ATOM 2702 O O . LEU A 1 336 ? -11.609 -7.148 -13.094 1 97.38 336 LEU A O 1
ATOM 2706 N N . HIS A 1 337 ? -11.516 -6.977 -10.883 1 96.19 337 HIS A N 1
ATOM 2707 C CA . HIS A 1 337 ? -12.727 -6.164 -10.836 1 96.19 337 HIS A CA 1
ATOM 2708 C C . HIS A 1 337 ? -12.469 -4.75 -11.344 1 96.19 337 HIS A C 1
ATOM 2710 O O . HIS A 1 337 ? -13.242 -4.223 -12.141 1 96.19 337 HIS A O 1
ATOM 2716 N N . GLU A 1 338 ? -11.406 -4.113 -10.859 1 94.12 338 GLU A N 1
ATOM 2717 C CA . GLU A 1 338 ? -11.117 -2.717 -11.18 1 94.12 338 GLU A CA 1
ATOM 2718 C C . GLU A 1 338 ? -10.836 -2.533 -12.664 1 94.12 338 GLU A C 1
ATOM 2720 O O . GLU A 1 338 ? -11.266 -1.547 -13.266 1 94.12 338 GLU A O 1
ATOM 2725 N N . GLU A 1 339 ? -10.125 -3.477 -13.281 1 95.75 339 GLU A N 1
ATOM 2726 C CA . GLU A 1 339 ? -9.672 -3.295 -14.656 1 95.75 339 GLU A CA 1
ATOM 2727 C C . GLU A 1 339 ? -10.664 -3.891 -15.648 1 95.75 339 GLU A C 1
ATOM 2729 O O . GLU A 1 339 ? -10.812 -3.385 -16.766 1 95.75 339 GLU A O 1
ATOM 2734 N N . TYR A 1 340 ? -11.367 -4.98 -15.219 1 96.44 340 TYR A N 1
ATOM 2735 C CA . TYR A 1 340 ? -12.164 -5.691 -16.219 1 96.44 340 TYR A CA 1
ATOM 2736 C C . TYR A 1 340 ? -13.625 -5.777 -15.781 1 96.44 340 TYR A C 1
ATOM 2738 O O . TYR A 1 340 ? -14.477 -6.242 -16.547 1 96.44 340 TYR A O 1
ATOM 2746 N N . GLY A 1 341 ? -13.906 -5.359 -14.594 1 94.38 341 GLY A N 1
ATOM 2747 C CA . GLY A 1 341 ? -15.273 -5.434 -14.094 1 94.38 341 GLY A CA 1
ATOM 2748 C C . GLY A 1 341 ? -15.711 -6.848 -13.773 1 94.38 341 GLY A C 1
ATOM 2749 O O . GLY A 1 341 ? -16.906 -7.121 -13.672 1 94.38 341 GLY A O 1
ATOM 2750 N N . ILE A 1 342 ? -14.789 -7.746 -13.586 1 96.94 342 ILE A N 1
ATOM 2751 C CA . ILE A 1 342 ? -15.109 -9.148 -13.344 1 96.94 342 ILE A CA 1
ATOM 2752 C C . ILE A 1 342 ? -15.266 -9.391 -11.844 1 96.94 342 ILE A C 1
ATOM 2754 O O . ILE A 1 342 ? -14.406 -9.016 -11.055 1 96.94 342 ILE A O 1
ATOM 2758 N N . LEU A 1 343 ? -16.375 -10 -11.484 1 95.5 343 LEU A N 1
ATOM 2759 C CA . LEU A 1 343 ? -16.594 -10.359 -10.086 1 95.5 343 LEU A CA 1
ATOM 2760 C C . LEU A 1 343 ? -15.75 -11.578 -9.695 1 95.5 343 LEU A C 1
ATOM 2762 O O . LEU A 1 343 ? -15.602 -12.508 -10.492 1 95.5 343 LEU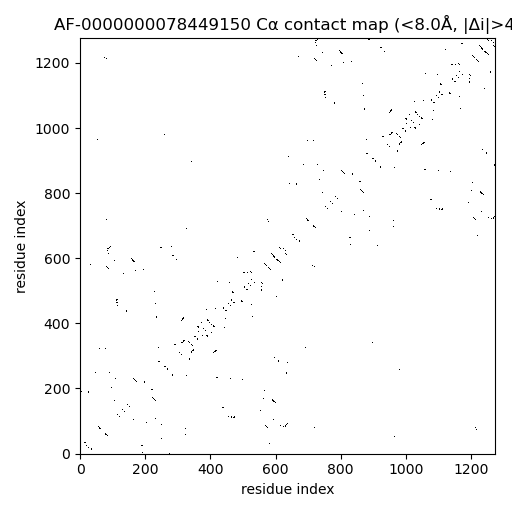 A O 1
ATOM 2766 N N . VAL A 1 344 ? -15.188 -11.516 -8.516 1 96 344 VAL A N 1
ATOM 2767 C CA . VAL A 1 344 ? -14.383 -12.617 -8.008 1 96 344 VAL A CA 1
ATOM 2768 C C . VAL A 1 344 ? -14.898 -13.055 -6.637 1 96 344 VAL A C 1
ATOM 2770 O O . VAL A 1 344 ? -15.094 -12.219 -5.746 1 96 344 VAL A O 1
ATOM 2773 N N . ASN A 1 345 ? -15.203 -14.281 -6.5 1 94.25 345 ASN A N 1
ATOM 2774 C CA . ASN A 1 345 ? -15.461 -14.883 -5.191 1 94.25 345 ASN A CA 1
ATOM 2775 C C . ASN A 1 345 ? -14.219 -15.562 -4.637 1 94.25 345 ASN A C 1
ATOM 2777 O O . ASN A 1 345 ? -13.617 -16.406 -5.305 1 94.25 345 ASN A O 1
ATOM 2781 N N . VAL A 1 346 ? -13.805 -15.156 -3.488 1 92.19 346 VAL A N 1
ATOM 2782 C CA . VAL A 1 346 ? -12.672 -15.758 -2.797 1 92.19 346 VAL A CA 1
ATOM 2783 C C . VAL A 1 346 ? -13.172 -16.625 -1.644 1 92.19 346 VAL A C 1
ATOM 2785 O O . VAL A 1 346 ? -13.664 -16.109 -0.637 1 92.19 346 VAL A O 1
ATOM 2788 N N . LEU A 1 347 ? -13.039 -17.906 -1.775 1 92.81 347 LEU A N 1
ATOM 2789 C CA . LEU A 1 347 ? -13.609 -18.812 -0.785 1 92.81 347 LEU A CA 1
ATOM 2790 C C . LEU A 1 347 ? -12.594 -19.875 -0.362 1 92.81 347 LEU A C 1
ATOM 2792 O O . LEU A 1 347 ? -11.789 -20.328 -1.178 1 92.81 347 LEU A O 1
ATOM 2796 N N . THR A 1 348 ? -12.633 -20.266 0.873 1 91.19 348 THR A N 1
ATOM 2797 C CA . THR A 1 348 ? -11.773 -21.312 1.397 1 91.19 348 THR A CA 1
ATOM 2798 C C . THR A 1 348 ? -12.344 -22.688 1.054 1 91.19 348 THR A C 1
ATOM 2800 O O . THR A 1 348 ? -13.523 -22.828 0.718 1 91.19 348 THR A O 1
ATOM 2803 N N . VAL A 1 349 ? -11.453 -23.688 1.176 1 94.81 349 VAL A N 1
ATOM 2804 C CA . VAL A 1 349 ? -11.891 -25.062 0.982 1 94.81 349 VAL A CA 1
ATOM 2805 C C . VAL A 1 349 ? -13 -25.406 1.973 1 94.81 349 VAL A C 1
ATOM 2807 O O . VAL A 1 349 ? -14 -26.031 1.609 1 94.81 349 VAL A O 1
ATOM 2810 N N . GLU A 1 350 ? -12.844 -24.922 3.133 1 92.88 350 GLU A N 1
ATOM 2811 C CA . GLU A 1 350 ? -13.852 -25.172 4.16 1 92.88 350 GLU A CA 1
ATOM 2812 C C . GLU A 1 350 ? -15.195 -24.562 3.77 1 92.88 350 GLU A C 1
ATOM 2814 O O . GLU A 1 350 ? -16.234 -25.203 3.883 1 92.88 350 GLU A O 1
ATOM 2819 N N . GLN A 1 351 ? -15.18 -23.344 3.373 1 91.44 351 GLN A N 1
ATOM 2820 C CA . GLN A 1 351 ? -16.406 -22.656 2.967 1 91.44 351 GLN A CA 1
ATOM 2821 C C . GLN A 1 351 ? -17.078 -23.375 1.795 1 91.44 351 GLN A C 1
ATOM 2823 O O . GLN A 1 351 ? -18.297 -23.516 1.761 1 91.44 351 GLN A O 1
ATOM 2828 N N . LEU A 1 352 ? -16.312 -23.844 0.885 1 95.75 352 LEU A N 1
ATOM 2829 C CA . LEU A 1 352 ? -16.844 -24.531 -0.291 1 95.75 352 LEU A CA 1
ATOM 2830 C C . LEU A 1 352 ? -17.438 -25.875 0.087 1 95.75 352 LEU A C 1
ATOM 2832 O O . LEU A 1 352 ? -18.484 -26.266 -0.452 1 95.75 352 LEU A O 1
ATOM 2836 N N . CYS A 1 353 ? -16.75 -26.562 0.966 1 95.06 353 CYS A N 1
ATOM 2837 C CA . CYS A 1 353 ? -17.312 -27.812 1.473 1 95.06 353 CYS A CA 1
ATOM 2838 C C . CYS A 1 353 ? -18.656 -27.578 2.131 1 95.06 353 CYS A C 1
ATOM 2840 O O . CYS A 1 353 ? -19.609 -28.344 1.912 1 95.06 353 CYS A O 1
ATOM 2842 N N . ASN A 1 354 ? -18.719 -26.531 2.902 1 92.56 354 ASN A N 1
ATOM 2843 C CA . ASN A 1 354 ? -19.969 -26.188 3.562 1 92.56 354 ASN A CA 1
ATOM 2844 C C . ASN A 1 354 ? -21.062 -25.844 2.551 1 92.56 354 ASN A C 1
ATOM 2846 O O . ASN A 1 354 ? -22.219 -26.234 2.715 1 92.56 354 ASN A O 1
ATOM 2850 N N . LEU A 1 355 ? -20.719 -25.094 1.565 1 92.81 355 LEU A N 1
ATOM 2851 C CA . LEU A 1 355 ? -21.672 -24.75 0.515 1 92.81 355 LEU A CA 1
ATOM 2852 C C . LEU A 1 355 ? -22.172 -26 -0.202 1 92.81 355 LEU A C 1
ATOM 2854 O O . LEU A 1 355 ? -23.359 -26.109 -0.528 1 92.81 355 LEU A O 1
ATOM 2858 N N . MET A 1 356 ? -21.281 -26.938 -0.479 1 92.12 356 MET A N 1
ATOM 2859 C CA . MET A 1 356 ? -21.656 -28.188 -1.118 1 92.12 356 MET A CA 1
ATOM 2860 C C . MET A 1 356 ? -22.625 -28.984 -0.245 1 92.12 356 MET A C 1
ATOM 2862 O O . MET A 1 356 ? -23.625 -29.5 -0.736 1 92.12 356 MET A O 1
ATOM 2866 N N . ARG A 1 357 ? -22.391 -28.984 1.076 1 90.44 357 ARG A N 1
ATOM 2867 C CA . ARG A 1 357 ? -23.266 -29.688 2.012 1 90.44 357 ARG A CA 1
ATOM 2868 C C . ARG A 1 357 ? -24.641 -29.047 2.059 1 90.44 357 ARG A C 1
ATOM 2870 O O . ARG A 1 357 ? -25.656 -29.75 2.219 1 90.44 357 ARG A O 1
ATOM 2877 N N . GLN A 1 358 ? -24.625 -27.781 1.853 1 89.25 358 GLN A N 1
ATOM 2878 C CA . GLN A 1 358 ? -25.875 -27.031 1.945 1 89.25 358 GLN A CA 1
ATOM 2879 C C . GLN A 1 358 ? -26.578 -26.969 0.596 1 89.25 358 GLN A C 1
ATOM 2881 O O . GLN A 1 358 ? -27.594 -26.266 0.448 1 89.25 358 GLN A O 1
ATOM 2886 N N . ARG A 1 359 ? -26.078 -27.562 -0.429 1 88.56 359 ARG A N 1
ATOM 2887 C CA . ARG A 1 359 ? -26.625 -27.578 -1.784 1 88.56 359 ARG A CA 1
ATOM 2888 C C . ARG A 1 359 ? -26.641 -26.172 -2.385 1 88.56 359 ARG A C 1
ATOM 2890 O O . ARG A 1 359 ? -27.641 -25.766 -2.973 1 88.56 359 ARG A O 1
ATOM 2897 N N . LYS A 1 360 ? -25.594 -25.5 -2.111 1 92.19 360 LYS A N 1
ATOM 2898 C CA . LYS A 1 360 ? -25.422 -24.156 -2.643 1 92.19 360 LYS A CA 1
ATOM 2899 C C . LYS A 1 360 ? -24.312 -24.094 -3.684 1 92.19 360 LYS A C 1
ATOM 2901 O O . LYS A 1 360 ? -24.078 -23.062 -4.293 1 92.19 360 LYS A O 1
ATOM 2906 N N . LEU A 1 361 ? -23.625 -25.141 -3.828 1 94.06 361 LEU A N 1
ATOM 2907 C CA . LEU A 1 361 ? -22.641 -25.359 -4.879 1 94.06 361 LEU A CA 1
ATOM 2908 C C . LEU A 1 361 ? -23.016 -26.578 -5.727 1 94.06 361 LEU A C 1
ATOM 2910 O O . LEU A 1 361 ? -22.953 -27.719 -5.262 1 94.06 361 LEU A O 1
ATOM 2914 N N . LEU A 1 362 ? -23.438 -26.281 -7 1 91.62 362 LEU A N 1
ATOM 2915 C CA . LEU A 1 362 ? -24.047 -27.344 -7.793 1 91.62 362 LEU A CA 1
ATOM 2916 C C . LEU A 1 362 ? -23.594 -27.266 -9.25 1 91.62 362 LEU A C 1
ATOM 2918 O O . LEU A 1 362 ? -23.078 -26.234 -9.688 1 91.62 362 LEU A O 1
ATOM 2922 N N . LEU A 1 363 ? -23.766 -28.375 -9.914 1 93 363 LEU A N 1
ATOM 2923 C CA . LEU A 1 363 ? -23.625 -28.438 -11.367 1 93 363 LEU A CA 1
ATOM 2924 C C . LEU A 1 363 ? -24.984 -28.422 -12.055 1 93 363 LEU A C 1
ATOM 2926 O O . LEU A 1 363 ? -25.859 -29.219 -11.719 1 93 363 LEU A O 1
ATOM 2930 N N . VAL A 1 364 ? -25.078 -27.484 -12.938 1 91.94 364 VAL A N 1
ATOM 2931 C CA . VAL A 1 364 ? -26.328 -27.359 -13.688 1 91.94 364 VAL A CA 1
ATOM 2932 C C . VAL A 1 364 ? -26.109 -27.828 -15.125 1 91.94 364 VAL A C 1
ATOM 2934 O O . VAL A 1 364 ? -25.172 -27.391 -15.797 1 91.94 364 VAL A O 1
ATOM 2937 N N . ASN A 1 365 ? -27 -28.656 -15.523 1 88.69 365 ASN A N 1
ATOM 2938 C CA . ASN A 1 365 ? -26.953 -29.094 -16.922 1 88.69 365 ASN A CA 1
ATOM 2939 C C . ASN A 1 365 ? -27.875 -28.266 -17.797 1 88.69 365 ASN A C 1
ATOM 2941 O O . ASN A 1 365 ? -28.812 -27.625 -17.297 1 88.69 365 ASN A O 1
ATOM 2945 N N . GLU A 1 366 ? -27.578 -28.312 -19.047 1 84.19 366 GLU A N 1
ATOM 2946 C CA . GLU A 1 366 ? -28.312 -27.484 -20 1 84.19 366 GLU A CA 1
ATOM 2947 C C . GLU A 1 366 ? -29.812 -27.812 -19.969 1 84.19 366 GLU A C 1
ATOM 2949 O O . GLU A 1 366 ? -30.641 -26.922 -20.141 1 84.19 366 GLU A O 1
ATOM 2954 N N . TRP A 1 367 ? -30.156 -29.047 -19.75 1 85.75 367 TRP A N 1
ATOM 2955 C CA . TRP A 1 367 ? -31.547 -29.469 -19.812 1 85.75 367 TRP A CA 1
ATOM 2956 C C . TRP A 1 367 ? -32.312 -29.031 -18.578 1 85.75 367 TRP A C 1
ATOM 2958 O O . TRP A 1 367 ? -33.531 -29.078 -18.531 1 85.75 367 TRP A O 1
ATOM 2968 N N . GLU A 1 368 ? -31.594 -28.516 -17.609 1 89.5 368 GLU A N 1
ATOM 2969 C CA . GLU A 1 368 ? -32.219 -28.047 -16.375 1 89.5 368 GLU A CA 1
ATOM 2970 C C . GLU A 1 368 ? -32.594 -26.562 -16.5 1 89.5 368 GLU A C 1
ATOM 2972 O O . GLU A 1 368 ? -33.344 -26.047 -15.664 1 89.5 368 GLU A O 1
ATOM 2977 N N . VAL A 1 369 ? -32.062 -25.922 -17.438 1 87.94 369 VAL A N 1
ATOM 2978 C CA . VAL A 1 369 ? -32.312 -24.5 -17.625 1 87.94 369 VAL A CA 1
ATOM 2979 C C . VAL A 1 369 ? -33.531 -24.312 -18.547 1 87.94 369 VAL A C 1
ATOM 2981 O O . VAL A 1 369 ? -33.5 -24.766 -19.688 1 87.94 369 VAL A O 1
ATOM 2984 N N . GLU A 1 370 ? -34.656 -23.859 -17.969 1 79.56 370 GLU A N 1
ATOM 2985 C CA . GLU A 1 370 ? -35.906 -23.656 -18.719 1 79.56 370 GLU A CA 1
ATOM 2986 C C . GLU A 1 370 ? -36.469 -22.25 -18.516 1 79.56 370 GLU A C 1
ATOM 2988 O O . GLU A 1 370 ? -36.719 -21.828 -17.391 1 79.56 370 GLU A O 1
ATOM 2993 N N . ASP A 1 371 ? -37 -21.625 -19.531 1 77.12 371 ASP A N 1
ATOM 2994 C CA . ASP A 1 371 ? -37.75 -20.375 -19.625 1 77.12 371 ASP A CA 1
ATOM 2995 C C . ASP A 1 371 ? -37.531 -19.484 -18.406 1 77.12 371 ASP A C 1
ATOM 2997 O O . ASP A 1 371 ? -38.438 -19.203 -17.656 1 77.12 371 ASP A O 1
ATOM 3001 N N . GLY A 1 372 ? -36.312 -19.094 -18.094 1 76.88 372 GLY A N 1
ATOM 3002 C CA . GLY A 1 372 ? -36 -18.125 -17.047 1 76.88 372 GLY A CA 1
ATOM 3003 C C . GLY A 1 372 ? -35.906 -18.75 -15.672 1 76.88 372 GLY A C 1
ATOM 3004 O O . GLY A 1 372 ? -35.969 -18.062 -14.656 1 76.88 372 GLY A O 1
ATOM 3005 N N . SER A 1 373 ? -35.906 -20.078 -15.625 1 87.75 373 SER A N 1
ATOM 3006 C CA . SER A 1 373 ? -35.75 -20.781 -14.352 1 87.75 373 SER A CA 1
ATOM 3007 C C . SER A 1 373 ? -34.781 -21.953 -14.477 1 87.75 373 SER A C 1
ATOM 3009 O O . SER A 1 373 ? -34.469 -22.375 -15.586 1 87.75 373 SER A O 1
ATOM 3011 N N . VAL A 1 374 ? -34.312 -22.422 -13.398 1 89.75 374 VAL A N 1
ATOM 3012 C CA . VAL A 1 374 ? -33.5 -23.625 -13.328 1 89.75 374 VAL A CA 1
ATOM 3013 C C . VAL A 1 374 ? -34.188 -24.672 -12.469 1 89.75 374 VAL A C 1
ATOM 3015 O O . VAL A 1 374 ? -34.469 -24.438 -11.297 1 89.75 374 VAL A O 1
ATOM 3018 N N . ARG A 1 375 ? -34.5 -25.75 -13.07 1 87.94 375 ARG A N 1
ATOM 3019 C CA . ARG A 1 375 ? -35.094 -26.875 -12.367 1 87.94 375 ARG A CA 1
ATOM 3020 C C . ARG A 1 375 ? -34.094 -27.969 -12.086 1 87.94 375 ARG A C 1
ATOM 3022 O O . ARG A 1 375 ? -33.75 -28.766 -12.977 1 87.94 375 ARG A O 1
ATOM 3029 N N . PHE A 1 376 ? -33.719 -28.062 -10.836 1 84.75 376 PHE A N 1
ATOM 3030 C CA . PHE A 1 376 ? -32.688 -29 -10.453 1 84.75 376 PHE A CA 1
ATOM 3031 C C . PHE A 1 376 ? -33.219 -30.422 -10.367 1 84.75 376 PHE A C 1
ATOM 3033 O O . PHE A 1 376 ? -34.281 -30.641 -9.797 1 84.75 376 PHE A O 1
ATOM 3040 N N . THR A 1 377 ? -32.531 -31.25 -11 1 76.69 377 THR A N 1
ATOM 3041 C CA . THR A 1 377 ? -32.875 -32.656 -10.914 1 76.69 377 THR A CA 1
ATOM 3042 C C . THR A 1 377 ? -32.062 -33.375 -9.852 1 76.69 377 THR A C 1
ATOM 3044 O O . THR A 1 377 ? -31.141 -32.781 -9.266 1 76.69 377 THR A O 1
ATOM 3047 N N . ARG A 1 378 ? -32.406 -34.625 -9.578 1 61.38 378 ARG A N 1
ATOM 3048 C CA . ARG A 1 378 ? -31.672 -35.406 -8.602 1 61.38 378 ARG A CA 1
ATOM 3049 C C . ARG A 1 378 ? -30.203 -35.562 -8.992 1 61.38 378 ARG A C 1
ATOM 3051 O O . ARG A 1 378 ? -29.328 -35.688 -8.125 1 61.38 378 ARG A O 1
ATOM 3058 N N . VAL A 1 379 ? -29.984 -35.531 -10.203 1 49.84 379 VAL A N 1
ATOM 3059 C CA . VAL A 1 379 ? -28.625 -35.656 -10.734 1 49.84 379 VAL A CA 1
ATOM 3060 C C . VAL A 1 379 ? -27.766 -34.5 -10.219 1 49.84 379 VAL A C 1
ATOM 3062 O O . VAL A 1 379 ? -26.641 -34.719 -9.75 1 49.84 379 VAL A O 1
ATOM 3065 N N . SER A 1 380 ? -28.312 -33.406 -10.273 1 53.5 380 SER A N 1
ATOM 3066 C CA . SER A 1 380 ? -27.578 -32.188 -9.891 1 53.5 380 SER A CA 1
ATOM 3067 C C . SER A 1 380 ? -27.484 -32.062 -8.375 1 53.5 380 SER A C 1
ATOM 3069 O O . SER A 1 380 ? -26.469 -31.594 -7.852 1 53.5 380 SER A O 1
ATOM 3071 N N . THR A 1 381 ? -28.438 -32.625 -7.766 1 50.84 381 THR A N 1
ATOM 3072 C CA . THR A 1 381 ? -28.531 -32.344 -6.336 1 50.84 381 THR A CA 1
ATOM 3073 C C . THR A 1 381 ? -27.859 -33.438 -5.52 1 50.84 381 THR A C 1
ATOM 3075 O O . THR A 1 381 ? -27.375 -33.188 -4.41 1 50.84 381 THR A O 1
ATOM 3078 N N . HIS A 1 382 ? -27.828 -34.594 -6.094 1 50.66 382 HIS A N 1
ATOM 3079 C CA . HIS A 1 382 ? -27.297 -35.656 -5.27 1 50.66 382 HIS A CA 1
ATOM 3080 C C . HIS A 1 382 ? -26 -36.219 -5.84 1 50.66 382 HIS A C 1
ATOM 3082 O O . HIS A 1 382 ? -25.469 -37.188 -5.344 1 50.66 382 HIS A O 1
ATOM 3088 N N . TYR A 1 383 ? -25.422 -35.531 -6.602 1 55.75 383 TYR A N 1
ATOM 3089 C CA . TYR A 1 383 ? -24.109 -35.844 -7.156 1 55.75 383 TYR A CA 1
ATOM 3090 C C . TYR A 1 383 ? -24.062 -37.281 -7.633 1 55.75 383 TYR A C 1
ATOM 3092 O O . TYR A 1 383 ? -23.031 -37.938 -7.531 1 55.75 383 TYR A O 1
ATOM 3100 N N . THR A 1 384 ? -25.297 -38 -7.879 1 52.03 384 THR A N 1
ATOM 3101 C CA . THR A 1 384 ? -25.391 -39.438 -8.188 1 52.03 384 THR A CA 1
ATOM 3102 C C . THR A 1 384 ? -24.734 -39.75 -9.523 1 52.03 384 THR A C 1
ATOM 3104 O O . THR A 1 384 ? -24.094 -40.781 -9.68 1 52.03 384 THR A O 1
ATOM 3107 N N . GLU A 1 385 ? -25.094 -38.969 -10.547 1 60.22 385 GLU A N 1
ATOM 3108 C CA . GLU A 1 385 ? -24.375 -39.156 -11.812 1 60.22 385 GLU A CA 1
ATOM 3109 C C . GLU A 1 385 ? -23.578 -37.906 -12.164 1 60.22 385 GLU A C 1
ATOM 3111 O O . GLU A 1 385 ? -24.109 -36.781 -12.188 1 60.22 385 GLU A O 1
ATOM 3116 N N . LYS A 1 386 ? -22.266 -38.031 -12.047 1 67.5 386 LYS A N 1
ATOM 3117 C CA . LYS A 1 386 ? -21.469 -36.844 -12.312 1 67.5 386 LYS A CA 1
ATOM 3118 C C . LYS A 1 386 ? -21.25 -36.656 -13.805 1 67.5 386 LYS A C 1
ATOM 3120 O O . LYS A 1 386 ? -20.641 -37.5 -14.469 1 67.5 386 LYS A O 1
ATOM 3125 N N . LYS A 1 387 ? -22 -35.781 -14.383 1 80.69 387 LYS A N 1
ATOM 3126 C CA . LYS A 1 387 ? -21.828 -35.281 -15.75 1 80.69 387 LYS A CA 1
ATOM 3127 C C . LYS A 1 387 ? -21.344 -33.844 -15.75 1 80.69 387 LYS A C 1
ATOM 3129 O O . LYS A 1 387 ? -21.641 -33.062 -14.836 1 80.69 387 LYS A O 1
ATOM 3134 N N . PRO A 1 388 ? -20.609 -33.594 -16.766 1 90.5 388 PRO A N 1
ATOM 3135 C CA . PRO A 1 388 ? -20.156 -32.188 -16.844 1 90.5 388 PRO A CA 1
ATOM 3136 C C . PRO A 1 388 ? -21.312 -31.188 -16.859 1 90.5 388 PRO A C 1
ATOM 3138 O O . PRO A 1 388 ? -22.375 -31.484 -17.391 1 90.5 388 PRO A O 1
ATOM 3141 N N . GLY A 1 389 ? -21.188 -30.062 -16.297 1 92.88 389 GLY A N 1
ATOM 3142 C CA . GLY A 1 389 ? -22.188 -29.016 -16.219 1 92.88 389 GLY A CA 1
ATOM 3143 C C . GLY A 1 389 ? -21.641 -27.688 -15.734 1 92.88 389 GLY A C 1
ATOM 3144 O O . GLY A 1 389 ? -20.453 -27.578 -15.453 1 92.88 389 GLY A O 1
ATOM 3145 N N . ARG A 1 390 ? -22.562 -26.734 -15.664 1 95.38 390 ARG A N 1
ATOM 3146 C CA . ARG A 1 390 ? -22.203 -25.391 -15.227 1 95.38 390 ARG A CA 1
ATOM 3147 C C . ARG A 1 390 ? -22.125 -25.312 -13.703 1 95.38 390 ARG A C 1
ATOM 3149 O O . ARG A 1 390 ? -23.062 -25.688 -13.008 1 95.38 390 ARG A O 1
ATOM 3156 N N . LEU A 1 391 ? -20.984 -24.844 -13.148 1 96.5 391 LEU A N 1
ATOM 3157 C CA . LEU A 1 391 ? -20.844 -24.688 -11.711 1 96.5 391 LEU A CA 1
ATOM 3158 C C . LEU A 1 391 ? -21.516 -23.406 -11.234 1 96.5 391 LEU A C 1
ATOM 3160 O O . LEU A 1 391 ? -21.234 -22.328 -11.742 1 96.5 391 LEU A O 1
ATOM 3164 N N . ILE A 1 392 ? -22.391 -23.516 -10.305 1 95.25 392 ILE A N 1
ATOM 3165 C CA . ILE A 1 392 ? -23.094 -22.344 -9.828 1 95.25 392 ILE A CA 1
ATOM 3166 C C . ILE A 1 392 ? -22.953 -22.219 -8.312 1 95.25 392 ILE A C 1
ATOM 3168 O O . ILE A 1 392 ? -22.797 -23.234 -7.621 1 95.25 392 ILE A O 1
ATOM 3172 N N . LEU A 1 393 ? -22.922 -21.047 -7.781 1 94.56 393 LEU A N 1
ATOM 3173 C CA . LEU A 1 393 ? -22.922 -20.672 -6.371 1 94.56 393 LEU A CA 1
ATOM 3174 C C . LEU A 1 393 ? -24.219 -19.953 -5.996 1 94.56 393 LEU A C 1
ATOM 3176 O O . LEU A 1 393 ? -24.625 -19 -6.648 1 94.56 393 LEU A O 1
ATOM 3180 N N . LEU A 1 394 ? -24.859 -20.484 -4.98 1 90.38 394 LEU A N 1
ATOM 3181 C CA . LEU A 1 394 ? -26.125 -19.891 -4.527 1 90.38 394 LEU A CA 1
ATOM 3182 C C . LEU A 1 394 ? -25.969 -19.297 -3.133 1 90.38 394 LEU A C 1
ATOM 3184 O O . LEU A 1 394 ? -25.375 -19.906 -2.252 1 90.38 394 LEU A O 1
ATOM 3188 N N . ASN A 1 395 ? -26.453 -18.078 -2.93 1 82.31 395 ASN A N 1
ATOM 3189 C CA . ASN A 1 395 ? -26.453 -17.469 -1.603 1 82.31 395 ASN A CA 1
ATOM 3190 C C . ASN A 1 395 ? -27.562 -18.047 -0.729 1 82.31 395 ASN A C 1
ATOM 3192 O O . ASN A 1 395 ? -27.438 -18.109 0.495 1 82.31 395 ASN A O 1
ATOM 3196 N N . ASN A 1 396 ? -28.672 -18.391 -1.406 1 79.62 396 ASN A N 1
ATOM 3197 C CA . ASN A 1 396 ? -29.812 -18.922 -0.663 1 79.62 396 ASN A CA 1
ATOM 3198 C C . ASN A 1 396 ? -30.016 -20.406 -0.946 1 79.62 396 ASN A C 1
ATOM 3200 O O . ASN A 1 396 ? -29.703 -20.891 -2.037 1 79.62 396 ASN A O 1
ATOM 3204 N N . GLU A 1 397 ? -30.594 -21.031 0.032 1 78.75 397 GLU A N 1
ATOM 3205 C CA . GLU A 1 397 ? -30.891 -22.469 -0.115 1 78.75 397 GLU A CA 1
ATOM 3206 C C . GLU A 1 397 ? -32.031 -22.703 -1.085 1 78.75 397 GLU A C 1
ATOM 3208 O O . GLU A 1 397 ? -32.938 -21.859 -1.191 1 78.75 397 GLU A O 1
ATOM 3213 N N . LEU A 1 398 ? -31.859 -23.812 -1.728 1 79.69 398 LEU A N 1
ATOM 3214 C CA . LEU A 1 398 ? -32.938 -24.203 -2.619 1 79.69 398 LEU A CA 1
ATOM 3215 C C . LEU A 1 398 ? -34.156 -24.641 -1.823 1 79.69 398 LEU A C 1
ATOM 3217 O O . LEU A 1 398 ? -34.031 -25.281 -0.779 1 79.69 398 LEU A O 1
ATOM 3221 N N . ASP A 1 399 ? -35.281 -24.172 -2.273 1 76.75 399 ASP A N 1
ATOM 3222 C CA . ASP A 1 399 ? -36.531 -24.594 -1.627 1 76.75 399 ASP A CA 1
ATOM 3223 C C . ASP A 1 399 ? -36.875 -26.047 -1.995 1 76.75 399 ASP A C 1
ATOM 3225 O O . ASP A 1 399 ? -36.125 -26.688 -2.746 1 76.75 399 ASP A O 1
ATOM 3229 N N . ASP A 1 400 ? -37.969 -26.547 -1.446 1 76.75 400 ASP A N 1
ATOM 3230 C CA . ASP A 1 400 ? -38.344 -27.938 -1.602 1 76.75 400 ASP A CA 1
ATOM 3231 C C . ASP A 1 400 ? -38.688 -28.266 -3.061 1 76.75 400 ASP A C 1
ATOM 3233 O O . ASP A 1 400 ? -38.562 -29.422 -3.486 1 76.75 400 ASP A O 1
ATOM 3237 N N . SER A 1 401 ? -39.031 -27.266 -3.865 1 77 401 SER A N 1
ATOM 3238 C CA . SER A 1 401 ? -39.375 -27.469 -5.266 1 77 401 SER A CA 1
ATOM 3239 C C . SER A 1 401 ? -38.125 -27.656 -6.125 1 77 401 SER A C 1
ATOM 3241 O O . SER A 1 401 ? -38.219 -28.094 -7.273 1 77 401 SER A O 1
ATOM 3243 N N . ALA A 1 402 ? -37 -27.344 -5.621 1 79.62 402 ALA A N 1
ATOM 3244 C CA . ALA A 1 402 ? -35.719 -27.422 -6.305 1 79.62 402 ALA A CA 1
ATOM 3245 C C . ALA A 1 402 ? -35.719 -26.609 -7.598 1 79.62 402 ALA A C 1
ATOM 3247 O O . ALA A 1 402 ? -35.219 -27.062 -8.617 1 79.62 402 ALA A O 1
ATOM 3248 N N . THR A 1 403 ? -36.562 -25.547 -7.637 1 83.5 403 THR A N 1
ATOM 3249 C CA . THR A 1 403 ? -36.656 -24.641 -8.773 1 83.5 403 THR A CA 1
ATOM 3250 C C . THR A 1 403 ? -36.188 -23.234 -8.375 1 83.5 403 THR A C 1
ATOM 3252 O O . THR A 1 403 ? -36.625 -22.703 -7.352 1 83.5 403 THR A O 1
ATOM 3255 N N . LEU A 1 404 ? -35.281 -22.75 -9.195 1 86.75 404 LEU A N 1
ATOM 3256 C CA . LEU A 1 404 ? -34.781 -21.406 -8.977 1 86.75 404 LEU A CA 1
ATOM 3257 C C . LEU A 1 404 ? -35.375 -20.422 -9.977 1 86.75 404 LEU A C 1
ATOM 3259 O O . LEU A 1 404 ? -35.156 -20.578 -11.188 1 86.75 404 LEU A O 1
ATOM 3263 N N . LYS A 1 405 ? -36.094 -19.406 -9.422 1 82.75 405 LYS A N 1
ATOM 3264 C CA . LYS A 1 405 ? -36.719 -18.391 -10.273 1 82.75 405 LYS A CA 1
ATOM 3265 C C . LYS A 1 405 ? -36.125 -17.016 -10.023 1 82.75 405 LYS A C 1
ATOM 3267 O O . LYS A 1 405 ? -36.125 -16.156 -10.898 1 82.75 405 LYS A O 1
ATOM 3272 N N . ASP A 1 406 ? -35.656 -16.859 -8.867 1 82.5 406 ASP A N 1
ATOM 3273 C CA . ASP A 1 406 ? -34.969 -15.617 -8.477 1 82.5 406 ASP A CA 1
ATOM 3274 C C . ASP A 1 406 ? -33.469 -15.789 -8.492 1 82.5 406 ASP A C 1
ATOM 3276 O O . ASP A 1 406 ? -32.906 -16.547 -7.695 1 82.5 406 ASP A O 1
ATOM 3280 N N . PHE A 1 407 ? -32.875 -15.023 -9.375 1 85.25 407 PHE A N 1
ATOM 3281 C CA . PHE A 1 407 ? -31.438 -15.219 -9.555 1 85.25 407 PHE A CA 1
ATOM 3282 C C . PHE A 1 407 ? -30.656 -14.227 -8.703 1 85.25 407 PHE A C 1
ATOM 3284 O O . PHE A 1 407 ? -29.438 -14.086 -8.875 1 85.25 407 PHE A O 1
ATOM 3291 N N . THR A 1 408 ? -31.391 -13.617 -7.73 1 81 408 THR A N 1
ATOM 3292 C CA . THR A 1 408 ? -30.688 -12.727 -6.824 1 81 408 THR A CA 1
ATOM 3293 C C . THR A 1 408 ? -29.672 -13.492 -5.98 1 81 408 THR A C 1
ATOM 3295 O O . THR A 1 408 ? -30.016 -14.516 -5.383 1 81 408 THR A O 1
ATOM 3298 N N . GLY A 1 409 ? -28.422 -13.18 -5.984 1 84.31 409 GLY A N 1
ATOM 3299 C CA . GLY A 1 409 ? -27.391 -13.828 -5.195 1 84.31 409 GLY A CA 1
ATOM 3300 C C . GLY A 1 409 ? -26.859 -15.102 -5.832 1 84.31 409 GLY A C 1
ATOM 3301 O O . GLY A 1 409 ? -26.266 -15.93 -5.156 1 84.31 409 GLY A O 1
ATOM 3302 N N . CYS A 1 410 ? -27.281 -15.406 -7.078 1 91.69 410 CYS A N 1
ATOM 3303 C CA . CYS A 1 410 ? -26.797 -16.562 -7.812 1 91.69 410 CYS A CA 1
ATOM 3304 C C . CYS A 1 410 ? -25.625 -16.188 -8.719 1 91.69 410 CYS A C 1
ATOM 3306 O O . CYS A 1 410 ? -25.656 -15.141 -9.375 1 91.69 410 CYS A O 1
ATOM 3308 N N . TYR A 1 411 ? -24.594 -17.031 -8.688 1 94.94 411 TYR A N 1
ATOM 3309 C CA . TYR A 1 411 ? -23.438 -16.797 -9.547 1 94.94 411 TYR A CA 1
ATOM 3310 C C . TYR A 1 411 ? -23.047 -18.062 -10.305 1 94.94 411 TYR A C 1
ATOM 3312 O O . TYR A 1 411 ? -23.234 -19.172 -9.805 1 94.94 411 TYR A O 1
ATOM 3320 N N . GLU A 1 412 ? -22.656 -17.891 -11.5 1 96.81 412 GLU A N 1
ATOM 3321 C CA . GLU A 1 412 ? -22.016 -18.922 -12.297 1 96.81 412 GLU A CA 1
ATOM 3322 C C . GLU A 1 412 ? -20.5 -18.766 -12.297 1 96.81 412 GLU A C 1
ATOM 3324 O O . GLU A 1 412 ? -19.984 -17.656 -12.352 1 96.81 412 GLU A O 1
ATOM 3329 N N . VAL A 1 413 ? -19.75 -19.875 -12.18 1 98.44 413 VAL A N 1
ATOM 3330 C CA . VAL A 1 413 ? -18.297 -19.812 -12.07 1 98.44 413 VAL A CA 1
ATOM 3331 C C . VAL A 1 413 ? -17.672 -20.062 -13.438 1 98.44 413 VAL A C 1
ATOM 3333 O O . VAL A 1 413 ? -17.922 -21.094 -14.062 1 98.44 413 VAL A O 1
ATOM 3336 N N . SER A 1 414 ? -16.875 -19.125 -13.898 1 98.75 414 SER A N 1
ATOM 3337 C CA . SER A 1 414 ? -16.219 -19.266 -15.195 1 98.75 414 SER A CA 1
ATOM 3338 C C . SER A 1 414 ? -14.844 -19.891 -15.062 1 98.75 414 SER A C 1
ATOM 3340 O O . SER A 1 414 ? -14.438 -20.688 -15.906 1 98.75 414 SER A O 1
ATOM 3342 N N . VAL A 1 415 ? -14.109 -19.484 -14.047 1 98.81 415 VAL A N 1
ATOM 3343 C CA . VAL A 1 415 ? -12.742 -19.938 -13.836 1 98.81 415 VAL A CA 1
ATOM 3344 C C . VAL A 1 415 ? -12.547 -20.328 -12.367 1 98.81 415 VAL A C 1
ATOM 3346 O O . VAL A 1 415 ? -13.016 -19.625 -11.469 1 98.81 415 VAL A O 1
ATOM 3349 N N . LEU A 1 416 ? -12 -21.469 -12.195 1 98.5 416 LEU A N 1
ATOM 3350 C CA . LEU A 1 416 ? -11.5 -21.906 -10.891 1 98.5 416 LEU A CA 1
ATOM 3351 C C . LEU A 1 416 ? -9.992 -21.734 -10.805 1 98.5 416 LEU A C 1
ATOM 3353 O O . LEU A 1 416 ? -9.242 -22.422 -11.5 1 98.5 416 LEU A O 1
ATOM 3357 N N . TYR A 1 417 ? -9.57 -20.828 -10.008 1 97.88 417 TYR A N 1
ATOM 3358 C CA . TYR A 1 417 ? -8.141 -20.609 -9.805 1 97.88 417 TYR A CA 1
ATOM 3359 C C . TYR A 1 417 ? -7.711 -21.062 -8.422 1 97.88 417 TYR A C 1
ATOM 3361 O O . TYR A 1 417 ? -8.039 -20.422 -7.418 1 97.88 417 TYR A O 1
ATOM 3369 N N . TYR A 1 418 ? -6.941 -22.125 -8.391 1 96.56 418 TYR A N 1
ATOM 3370 C CA . TYR A 1 418 ? -6.531 -22.734 -7.133 1 96.56 418 TYR A CA 1
ATOM 3371 C C . TYR A 1 418 ? -5.27 -22.078 -6.586 1 96.56 418 TYR A C 1
ATOM 3373 O O . TYR A 1 418 ? -4.219 -22.125 -7.227 1 96.56 418 TYR A O 1
ATOM 3381 N N . ARG A 1 419 ? -5.367 -21.531 -5.422 1 93.19 419 ARG A N 1
ATOM 3382 C CA . ARG A 1 419 ? -4.219 -21.031 -4.668 1 93.19 419 ARG A CA 1
ATOM 3383 C C . ARG A 1 419 ? -3.947 -21.891 -3.445 1 93.19 419 ARG A C 1
ATOM 3385 O O . ARG A 1 419 ? -3.334 -21.438 -2.479 1 93.19 419 ARG A O 1
ATOM 3392 N N . THR A 1 420 ? -4.523 -23.016 -3.473 1 91.88 420 THR A N 1
ATOM 3393 C CA . THR A 1 420 ? -4.383 -24.094 -2.5 1 91.88 420 THR A CA 1
ATOM 3394 C C . THR A 1 420 ? -4.426 -25.453 -3.189 1 91.88 420 THR A C 1
ATOM 3396 O O . THR A 1 420 ? -4.273 -25.547 -4.41 1 91.88 420 THR A O 1
ATOM 3399 N N . TRP A 1 421 ? -4.414 -26.531 -2.406 1 92.5 421 TRP A N 1
ATOM 3400 C CA . TRP A 1 421 ? -4.531 -27.891 -2.902 1 92.5 421 TRP A CA 1
ATOM 3401 C C . TRP A 1 421 ? -3.213 -28.375 -3.508 1 92.5 421 TRP A C 1
ATOM 3403 O O . TRP A 1 421 ? -3.205 -29.094 -4.508 1 92.5 421 TRP A O 1
ATOM 3413 N N . TYR A 1 422 ? -2.121 -27.812 -3.088 1 89.31 422 TYR A N 1
ATOM 3414 C CA . TYR A 1 422 ? -0.83 -28.219 -3.623 1 89.31 422 TYR A CA 1
ATOM 3415 C C . TYR A 1 422 ? -0.101 -29.141 -2.641 1 89.31 422 TYR A C 1
ATOM 3417 O O . TYR A 1 422 ? 0.97 -29.656 -2.951 1 89.31 422 TYR A O 1
ATOM 3425 N N . ASP A 1 423 ? -0.703 -29.281 -1.492 1 86.94 423 ASP A N 1
ATOM 3426 C CA . ASP A 1 423 ? -0.163 -30.125 -0.442 1 86.94 423 ASP A CA 1
ATOM 3427 C C . ASP A 1 423 ? -1.282 -30.781 0.372 1 86.94 423 ASP A C 1
ATOM 3429 O O . ASP A 1 423 ? -2.344 -30.172 0.562 1 86.94 423 ASP A O 1
ATOM 3433 N N . PRO A 1 424 ? -1.035 -32 0.866 1 88.19 424 PRO A N 1
ATOM 3434 C CA . PRO A 1 424 ? -2.074 -32.656 1.662 1 88.19 424 PRO A CA 1
ATOM 3435 C C . PRO A 1 424 ? -2.529 -31.828 2.85 1 88.19 424 PRO A C 1
ATOM 3437 O O . PRO A 1 424 ? -3.697 -31.891 3.244 1 88.19 424 PRO A O 1
ATOM 3440 N N . SER A 1 425 ? -1.672 -31.047 3.402 1 85.06 425 SER A N 1
ATOM 3441 C CA . SER A 1 425 ? -1.996 -30.25 4.578 1 85.06 425 SER A CA 1
ATOM 3442 C C . SER A 1 425 ? -3.049 -29.188 4.258 1 85.06 425 SER A C 1
ATOM 3444 O O . SER A 1 425 ? -3.719 -28.688 5.156 1 85.06 425 SER A O 1
ATOM 3446 N N . CYS A 1 426 ? -3.23 -28.906 3.029 1 85.88 426 CYS A N 1
ATOM 3447 C CA . CYS A 1 426 ? -4.215 -27.922 2.607 1 85.88 426 CYS A CA 1
ATOM 3448 C C . CYS A 1 426 ? -5.633 -28.469 2.744 1 85.88 426 CYS A C 1
ATOM 3450 O O . CYS A 1 426 ? -6.594 -27.703 2.82 1 85.88 426 CYS A O 1
ATOM 3452 N N . ILE A 1 427 ? -5.793 -29.797 2.824 1 88.25 427 ILE A N 1
ATOM 3453 C CA . ILE A 1 427 ? -7.145 -30.328 2.65 1 88.25 427 ILE A CA 1
ATOM 3454 C C . ILE A 1 427 ? -7.406 -31.422 3.682 1 88.25 427 ILE A C 1
ATOM 3456 O O . ILE A 1 427 ? -8.547 -31.859 3.85 1 88.25 427 ILE A O 1
ATOM 3460 N N . GLU A 1 428 ? -6.449 -31.844 4.371 1 84.5 428 GLU A N 1
ATOM 3461 C CA . GLU A 1 428 ? -6.551 -33.031 5.219 1 84.5 428 GLU A CA 1
ATOM 3462 C C . GLU A 1 428 ? -7.609 -32.844 6.305 1 84.5 428 GLU A C 1
ATOM 3464 O O . GLU A 1 428 ? -8.219 -33.812 6.762 1 84.5 428 GLU A O 1
ATOM 3469 N N . SER A 1 429 ? -7.848 -31.703 6.621 1 83.69 429 SER A N 1
ATOM 3470 C CA . SER A 1 429 ? -8.789 -31.438 7.707 1 83.69 429 SER A CA 1
ATOM 3471 C C . SER A 1 429 ? -10.227 -31.438 7.203 1 83.69 429 SER A C 1
ATOM 3473 O O . SER A 1 429 ? -11.164 -31.312 7.992 1 83.69 429 SER A O 1
ATOM 3475 N N . TYR A 1 430 ? -10.422 -31.688 5.938 1 90.56 430 TYR A N 1
ATOM 3476 C CA . TYR A 1 430 ? -11.758 -31.562 5.371 1 90.56 430 TYR A CA 1
ATOM 3477 C C . TYR A 1 430 ? -12.18 -32.875 4.707 1 90.56 430 TYR A C 1
ATOM 3479 O O . TYR A 1 430 ? -11.711 -33.219 3.617 1 90.56 430 TYR A O 1
ATOM 3487 N N . LYS A 1 431 ? -13.141 -33.5 5.227 1 89.62 431 LYS A N 1
ATOM 3488 C CA . LYS A 1 431 ? -13.555 -34.812 4.789 1 89.62 431 LYS A CA 1
ATOM 3489 C C . LYS A 1 431 ? -14.117 -34.781 3.371 1 89.62 431 LYS A C 1
ATOM 3491 O O . LYS A 1 431 ? -13.984 -35.75 2.617 1 89.62 431 LYS A O 1
ATOM 3496 N N . ASP A 1 432 ? -14.672 -33.656 3.002 1 93.5 432 ASP A N 1
ATOM 3497 C CA . ASP A 1 432 ? -15.344 -33.531 1.714 1 93.5 432 ASP A CA 1
ATOM 3498 C C . ASP A 1 432 ? -14.422 -32.906 0.663 1 93.5 432 ASP A C 1
ATOM 3500 O O . ASP A 1 432 ? -14.867 -32.594 -0.443 1 93.5 432 ASP A O 1
ATOM 3504 N N . ALA A 1 433 ? -13.188 -32.781 0.96 1 95.12 433 ALA A N 1
ATOM 3505 C CA . ALA A 1 433 ? -12.289 -32.031 0.095 1 95.12 433 ALA A CA 1
ATOM 3506 C C . ALA A 1 433 ? -12.141 -32.688 -1.27 1 95.12 433 ALA A C 1
ATOM 3508 O O . ALA A 1 433 ? -12.195 -32.031 -2.305 1 95.12 433 ALA A O 1
ATOM 3509 N N . TRP A 1 434 ? -12.008 -34 -1.294 1 95.62 434 TRP A N 1
ATOM 3510 C CA . TRP A 1 434 ? -11.812 -34.688 -2.562 1 95.62 434 TRP A CA 1
ATOM 3511 C C . TRP A 1 434 ? -13.102 -34.719 -3.377 1 95.62 434 TRP A C 1
ATOM 3513 O O . TRP A 1 434 ? -13.07 -34.625 -4.605 1 95.62 434 TRP A O 1
ATOM 3523 N N . SER A 1 435 ? -14.234 -34.844 -2.693 1 94.31 435 SER A N 1
ATOM 3524 C CA . SER A 1 435 ? -15.516 -34.75 -3.379 1 94.31 435 SER A CA 1
ATOM 3525 C C . SER A 1 435 ? -15.695 -33.344 -4 1 94.31 435 SER A C 1
ATOM 3527 O O . SER A 1 435 ? -16.25 -33.219 -5.098 1 94.31 435 SER A O 1
ATOM 3529 N N . LEU A 1 436 ? -15.273 -32.375 -3.246 1 96.06 436 LEU A N 1
ATOM 3530 C CA . LEU A 1 436 ? -15.328 -31.031 -3.752 1 96.06 436 LEU A CA 1
ATOM 3531 C C . LEU A 1 436 ? -14.453 -30.875 -4.992 1 96.06 436 LEU A C 1
ATOM 3533 O O . LEU A 1 436 ? -14.883 -30.297 -5.992 1 96.06 436 LEU A O 1
ATOM 3537 N N . ARG A 1 437 ? -13.227 -31.391 -4.91 1 96.94 437 ARG A N 1
ATOM 3538 C CA . ARG A 1 437 ? -12.305 -31.297 -6.039 1 96.94 437 ARG A CA 1
ATOM 3539 C C . ARG A 1 437 ? -12.875 -32 -7.27 1 96.94 437 ARG A C 1
ATOM 3541 O O . ARG A 1 437 ? -12.727 -31.5 -8.391 1 96.94 437 ARG A O 1
ATOM 3548 N N . LEU A 1 438 ? -13.484 -33.125 -7.043 1 95.88 438 LEU A N 1
ATOM 3549 C CA . LEU A 1 438 ? -14.117 -33.906 -8.117 1 95.88 438 LEU A CA 1
ATOM 3550 C C . LEU A 1 438 ? -15.234 -33.094 -8.773 1 95.88 438 LEU A C 1
ATOM 3552 O O . LEU A 1 438 ? -15.312 -33 -10 1 95.88 438 LEU A O 1
ATOM 3556 N N . LEU A 1 439 ? -16.062 -32.469 -7.965 1 94.69 439 LEU A N 1
ATOM 3557 C CA . LEU A 1 439 ? -17.156 -31.641 -8.461 1 94.69 439 LEU A CA 1
ATOM 3558 C C . LEU A 1 439 ? -16.625 -30.516 -9.336 1 94.69 439 LEU A C 1
ATOM 3560 O O . LEU A 1 439 ? -17.141 -30.266 -10.422 1 94.69 439 LEU A O 1
ATOM 3564 N N . CYS A 1 440 ? -15.633 -29.844 -8.836 1 96.88 440 CYS A N 1
ATOM 3565 C CA . CYS A 1 440 ? -15.031 -28.719 -9.547 1 96.88 440 CYS A CA 1
ATOM 3566 C C . CYS A 1 440 ? -14.414 -29.172 -10.859 1 96.88 440 CYS A C 1
ATOM 3568 O O . CYS A 1 440 ? -14.531 -28.484 -11.883 1 96.88 440 CYS A O 1
ATOM 3570 N N . GLU A 1 441 ? -13.773 -30.328 -10.844 1 97.12 441 GLU A N 1
ATOM 3571 C CA . GLU A 1 441 ? -13.117 -30.844 -12.047 1 97.12 441 GLU A CA 1
ATOM 3572 C C . GLU A 1 441 ? -14.141 -31.219 -13.109 1 97.12 441 GLU A C 1
ATOM 3574 O O . GLU A 1 441 ? -13.875 -31.078 -14.312 1 97.12 441 GLU A O 1
ATOM 3579 N N . TYR A 1 442 ? -15.312 -31.688 -12.734 1 95.06 442 TYR A N 1
ATOM 3580 C CA . TYR A 1 442 ? -16.375 -32.062 -13.656 1 95.06 442 TYR A CA 1
ATOM 3581 C C . TYR A 1 442 ? -16.984 -30.812 -14.297 1 95.06 442 TYR A C 1
ATOM 3583 O O . TYR A 1 442 ? -17.578 -30.891 -15.383 1 95.06 442 TYR A O 1
ATOM 3591 N N . SER A 1 443 ? -16.906 -29.719 -13.617 1 96.19 443 SER A N 1
ATOM 3592 C CA . SER A 1 443 ? -17.609 -28.516 -14.039 1 96.19 443 SER A CA 1
ATOM 3593 C C . SER A 1 443 ? -17.094 -28 -15.375 1 96.19 443 SER A C 1
ATOM 3595 O O . SER A 1 443 ? -15.984 -28.359 -15.789 1 96.19 443 SER A O 1
ATOM 3597 N N . ASP A 1 444 ? -17.859 -27.109 -16.031 1 96.56 444 ASP A N 1
ATOM 3598 C CA . ASP A 1 444 ? -17.453 -26.469 -17.281 1 96.56 444 ASP A CA 1
ATOM 3599 C C . ASP A 1 444 ? -16.484 -25.312 -17.016 1 96.56 444 ASP A C 1
ATOM 3601 O O . ASP A 1 444 ? -15.898 -24.766 -17.953 1 96.56 444 ASP A O 1
ATOM 3605 N N . ALA A 1 445 ? -16.328 -24.938 -15.703 1 98.25 445 ALA A N 1
ATOM 3606 C CA . ALA A 1 445 ? -15.383 -23.859 -15.367 1 98.25 445 ALA A CA 1
ATOM 3607 C C . ALA A 1 445 ? -13.961 -24.234 -15.789 1 98.25 445 ALA A C 1
ATOM 3609 O O . ALA A 1 445 ? -13.586 -25.406 -15.766 1 98.25 445 ALA A O 1
ATOM 3610 N N . VAL A 1 446 ? -13.242 -23.203 -16.25 1 98.69 446 VAL A N 1
ATOM 3611 C CA . VAL A 1 446 ? -11.828 -23.406 -16.547 1 98.69 446 VAL A CA 1
ATOM 3612 C C . VAL A 1 446 ? -11.07 -23.703 -15.258 1 98.69 446 VAL A C 1
ATOM 3614 O O . VAL A 1 446 ? -11.148 -22.938 -14.289 1 98.69 446 VAL A O 1
ATOM 3617 N N . LYS A 1 447 ? -10.414 -24.812 -15.234 1 98.25 447 LYS A N 1
ATOM 3618 C CA . LYS A 1 447 ? -9.633 -25.156 -14.047 1 98.25 447 LYS A CA 1
ATOM 3619 C C . LYS A 1 447 ? -8.188 -24.672 -14.18 1 98.25 447 LYS A C 1
ATOM 3621 O O . LYS A 1 447 ? -7.52 -24.984 -15.172 1 98.25 447 LYS A O 1
ATOM 3626 N N . VAL A 1 448 ? -7.672 -23.922 -13.227 1 98.25 448 VAL A N 1
ATOM 3627 C CA . VAL A 1 448 ? -6.289 -23.453 -13.211 1 98.25 448 VAL A CA 1
ATOM 3628 C C . VAL A 1 448 ? -5.605 -23.891 -11.922 1 98.25 448 VAL A C 1
ATOM 3630 O O . VAL A 1 448 ? -5.656 -23.188 -10.906 1 98.25 448 VAL A O 1
ATOM 3633 N N . PRO A 1 449 ? -5.004 -25.047 -11.844 1 97.44 449 PRO A N 1
ATOM 3634 C CA . PRO A 1 449 ? -4.93 -25.984 -12.969 1 97.44 449 PRO A CA 1
ATOM 3635 C C . PRO A 1 449 ? -5.965 -27.094 -12.875 1 97.44 449 PRO A C 1
ATOM 3637 O O . PRO A 1 449 ? -6.656 -27.219 -11.859 1 97.44 449 PRO A O 1
ATOM 3640 N N . SER A 1 450 ? -6.07 -27.859 -13.953 1 98 450 SER A N 1
ATOM 3641 C CA . SER A 1 450 ? -6.812 -29.125 -13.922 1 98 450 SER A CA 1
ATOM 3642 C C . SER A 1 450 ? -6.031 -30.203 -13.195 1 98 450 SER A C 1
ATOM 3644 O O . SER A 1 450 ? -4.836 -30.062 -12.938 1 98 450 SER A O 1
ATOM 3646 N N . ALA A 1 451 ? -6.703 -31.25 -12.828 1 97.19 451 ALA A N 1
ATOM 3647 C CA . ALA A 1 451 ? -6.062 -32.375 -12.117 1 97.19 451 ALA A CA 1
ATOM 3648 C C . ALA A 1 451 ? -4.953 -32.969 -12.969 1 97.19 451 ALA A C 1
ATOM 3650 O O . ALA A 1 451 ? -3.844 -33.219 -12.477 1 97.19 451 ALA A O 1
ATOM 3651 N N . PRO A 1 452 ? -5.16 -33.219 -14.297 1 97.06 452 PRO A N 1
ATOM 3652 C CA . PRO A 1 452 ? -4.062 -33.75 -15.109 1 97.06 452 PRO A CA 1
ATOM 3653 C C . PRO A 1 452 ? -2.865 -32.812 -15.172 1 97.06 452 PRO A C 1
ATOM 3655 O O . PRO A 1 452 ? -1.717 -33.25 -15.109 1 97.06 452 PRO A O 1
ATOM 3658 N N . ALA A 1 453 ? -3.143 -31.531 -15.32 1 97 453 ALA A N 1
ATOM 3659 C CA . ALA A 1 453 ? -2.062 -30.562 -15.391 1 97 453 ALA A CA 1
ATOM 3660 C C . ALA A 1 453 ? -1.255 -30.531 -14.094 1 97 453 ALA A C 1
ATOM 3662 O O . ALA A 1 453 ? -0.032 -30.375 -14.117 1 97 453 ALA A O 1
ATOM 3663 N N . GLN A 1 454 ? -1.929 -30.625 -12.969 1 95.88 454 GLN A N 1
ATOM 3664 C CA . GLN A 1 454 ? -1.249 -30.656 -11.68 1 95.88 454 GLN A CA 1
ATOM 3665 C C . GLN A 1 454 ? -0.373 -31.906 -11.555 1 95.88 454 GLN A C 1
ATOM 3667 O O . GLN A 1 454 ? 0.748 -31.828 -11.047 1 95.88 454 GLN A O 1
ATOM 3672 N N . LEU A 1 455 ? -0.855 -33.031 -11.992 1 95 455 LEU A N 1
ATOM 3673 C CA . LEU A 1 455 ? -0.077 -34.25 -12.008 1 95 455 LEU A CA 1
ATOM 3674 C C . LEU A 1 455 ? 1.142 -34.125 -12.914 1 95 455 LEU A C 1
ATOM 3676 O O . LEU A 1 455 ? 2.264 -34.438 -12.508 1 95 455 LEU A O 1
ATOM 3680 N N . ALA A 1 456 ? 0.903 -33.625 -14.086 1 95.06 456 ALA A N 1
ATOM 3681 C CA . ALA A 1 456 ? 1.964 -33.5 -15.078 1 95.06 456 ALA A CA 1
ATOM 3682 C C . ALA A 1 456 ? 3.068 -32.562 -14.602 1 95.06 456 ALA A C 1
ATOM 3684 O O . ALA A 1 456 ? 4.223 -32.688 -15.016 1 95.06 456 ALA A O 1
ATOM 3685 N N . SER A 1 457 ? 2.693 -31.625 -13.781 1 93.06 457 SER A N 1
ATOM 3686 C CA . SER A 1 457 ? 3.67 -30.641 -13.328 1 93.06 457 SER A CA 1
ATOM 3687 C C . SER A 1 457 ? 4.387 -31.109 -12.07 1 93.06 457 SER A C 1
ATOM 3689 O O . SER A 1 457 ? 5.328 -30.453 -11.609 1 93.06 457 SER A O 1
ATOM 3691 N N . SER A 1 458 ? 3.982 -32.188 -11.453 1 91.69 458 SER A N 1
ATOM 3692 C CA . SER A 1 458 ? 4.699 -32.75 -10.312 1 91.69 458 SER A CA 1
ATOM 3693 C C . SER A 1 458 ? 6.121 -33.156 -10.688 1 91.69 458 SER A C 1
ATOM 3695 O O . SER A 1 458 ? 6.461 -33.219 -11.875 1 91.69 458 SER A O 1
ATOM 3697 N N . LYS A 1 459 ? 6.918 -33.406 -9.68 1 90.44 459 LYS A N 1
ATOM 3698 C CA . LYS A 1 459 ? 8.297 -33.781 -9.953 1 90.44 459 LYS A CA 1
ATOM 3699 C C . LYS A 1 459 ? 8.352 -35.062 -10.781 1 90.44 459 LYS A C 1
ATOM 3701 O O . LYS A 1 459 ? 9.258 -35.25 -11.586 1 90.44 459 LYS A O 1
ATOM 3706 N N . ARG A 1 460 ? 7.488 -35.969 -10.57 1 91.06 460 ARG A N 1
ATOM 3707 C CA . ARG A 1 460 ? 7.434 -37.219 -11.344 1 91.06 460 ARG A CA 1
ATOM 3708 C C . ARG A 1 460 ? 7.086 -36.938 -12.797 1 91.06 460 ARG A C 1
ATOM 3710 O O . ARG A 1 460 ? 7.676 -37.531 -13.711 1 91.06 460 ARG A O 1
ATOM 3717 N N . GLY A 1 461 ? 6.09 -36.125 -13.023 1 93 461 GLY A N 1
ATOM 3718 C CA . GLY A 1 461 ? 5.793 -35.719 -14.391 1 93 461 GLY A CA 1
ATOM 3719 C C . GLY A 1 461 ? 6.949 -35 -15.062 1 93 461 GLY A C 1
ATOM 3720 O O . GLY A 1 461 ? 7.27 -35.281 -16.219 1 93 461 GLY A O 1
ATOM 3721 N N . GLN A 1 462 ? 7.551 -34.125 -14.336 1 93.19 462 GLN A N 1
ATOM 3722 C CA . GLN A 1 462 ? 8.664 -33.344 -14.867 1 93.19 462 GLN A CA 1
ATOM 3723 C C . GLN A 1 462 ? 9.844 -34.25 -15.227 1 93.19 462 GLN A C 1
ATOM 3725 O O . GLN A 1 462 ? 10.57 -33.969 -16.188 1 93.19 462 GLN A O 1
ATOM 3730 N N . MET A 1 463 ? 10.062 -35.25 -14.414 1 92 463 MET A N 1
ATOM 3731 C CA . MET A 1 463 ? 11.109 -36.25 -14.695 1 92 463 MET A CA 1
ATOM 3732 C C . MET A 1 463 ? 10.977 -36.781 -16.125 1 92 463 MET A C 1
ATOM 3734 O O . MET A 1 463 ? 11.984 -37.094 -16.766 1 92 463 MET A O 1
ATOM 3738 N N . ILE A 1 464 ? 9.773 -36.781 -16.625 1 92.88 464 ILE A N 1
ATOM 3739 C CA . ILE A 1 464 ? 9.516 -37.375 -17.938 1 92.88 464 ILE A CA 1
ATOM 3740 C C . ILE A 1 464 ? 9.602 -36.312 -19.016 1 92.88 464 ILE A C 1
ATOM 3742 O O . ILE A 1 464 ? 10.43 -36.406 -19.922 1 92.88 464 ILE A O 1
ATOM 3746 N N . TRP A 1 465 ? 8.875 -35.25 -18.875 1 94.81 465 TRP A N 1
ATOM 3747 C CA . TRP A 1 465 ? 8.766 -34.312 -20 1 94.81 465 TRP A CA 1
ATOM 3748 C C . TRP A 1 465 ? 10 -33.438 -20.094 1 94.81 465 TRP A C 1
ATOM 3750 O O . TRP A 1 465 ? 10.25 -32.812 -21.125 1 94.81 465 TRP A O 1
ATOM 3760 N N . SER A 1 466 ? 10.797 -33.281 -18.984 1 94.38 466 SER A N 1
ATOM 3761 C CA . SER A 1 466 ? 12.008 -32.469 -19.062 1 94.38 466 SER A CA 1
ATOM 3762 C C . SER A 1 466 ? 13.195 -33.281 -19.578 1 94.38 466 SER A C 1
ATOM 3764 O O . SER A 1 466 ? 14.234 -32.719 -19.906 1 94.38 466 SER A O 1
ATOM 3766 N N . ASP A 1 467 ? 13.039 -34.594 -19.609 1 94.12 467 ASP A N 1
ATOM 3767 C CA . ASP A 1 467 ? 14.078 -35.469 -20.156 1 94.12 467 ASP A CA 1
ATOM 3768 C C . ASP A 1 467 ? 14.266 -35.25 -21.656 1 94.12 467 ASP A C 1
ATOM 3770 O O . ASP A 1 467 ? 13.328 -35.438 -22.422 1 94.12 467 ASP A O 1
ATOM 3774 N N . PRO A 1 468 ? 15.516 -34.938 -22.047 1 95.06 468 PRO A N 1
ATOM 3775 C CA . PRO A 1 468 ? 15.781 -34.656 -23.469 1 95.06 468 PRO A CA 1
ATOM 3776 C C . PRO A 1 468 ? 15.289 -35.75 -24.391 1 95.06 468 PRO A C 1
ATOM 3778 O O . PRO A 1 468 ? 14.891 -35.5 -25.531 1 95.06 468 PRO A O 1
ATOM 3781 N N . LYS A 1 469 ? 15.25 -36.938 -23.938 1 93.62 469 LYS A N 1
ATOM 3782 C CA . LYS A 1 469 ? 14.867 -38.094 -24.781 1 93.62 469 LYS A CA 1
ATOM 3783 C C . LYS A 1 469 ? 13.391 -38 -25.172 1 93.62 469 LYS A C 1
ATOM 3785 O O . LYS A 1 469 ? 12.977 -38.625 -26.156 1 93.62 469 LYS A O 1
ATOM 3790 N N . HIS A 1 470 ? 12.602 -37.281 -24.375 1 94.62 470 HIS A N 1
ATOM 3791 C CA . HIS A 1 470 ? 11.164 -37.25 -24.609 1 94.62 470 HIS A CA 1
ATOM 3792 C C . HIS A 1 470 ? 10.734 -35.938 -25.219 1 94.62 470 HIS A C 1
ATOM 3794 O O . HIS A 1 470 ? 9.625 -35.812 -25.734 1 94.62 470 HIS A O 1
ATOM 3800 N N . ILE A 1 471 ? 11.555 -34.906 -25.203 1 95.81 471 ILE A N 1
ATOM 3801 C CA . ILE A 1 471 ? 11.18 -33.531 -25.531 1 95.81 471 ILE A CA 1
ATOM 3802 C C . ILE A 1 471 ? 10.781 -33.438 -27 1 95.81 471 ILE A C 1
ATOM 3804 O O . ILE A 1 471 ? 9.734 -32.875 -27.328 1 95.81 471 ILE A O 1
ATOM 3808 N N . ASP A 1 472 ? 11.555 -34.062 -27.891 1 94.94 472 ASP A N 1
ATOM 3809 C CA . ASP A 1 472 ? 11.297 -33.969 -29.312 1 94.94 472 ASP A CA 1
ATOM 3810 C C . ASP A 1 472 ? 9.953 -34.594 -29.672 1 94.94 472 ASP A C 1
ATOM 3812 O O . ASP A 1 472 ? 9.164 -34 -30.422 1 94.94 472 ASP A O 1
ATOM 3816 N N . ARG A 1 473 ? 9.742 -35.719 -29.141 1 95 473 ARG A N 1
ATOM 3817 C CA . ARG A 1 473 ? 8.5 -36.438 -29.438 1 95 473 ARG A CA 1
ATOM 3818 C C . ARG A 1 473 ? 7.289 -35.656 -28.938 1 95 473 ARG A C 1
ATOM 3820 O O . ARG A 1 473 ? 6.301 -35.5 -29.672 1 95 473 ARG A O 1
ATOM 3827 N N . LEU A 1 474 ? 7.332 -35.188 -27.75 1 95.38 474 LEU A N 1
ATOM 3828 C CA . LEU A 1 474 ? 6.215 -34.469 -27.141 1 95.38 474 LEU A CA 1
ATOM 3829 C C . LEU A 1 474 ? 5.93 -33.188 -27.891 1 95.38 474 LEU A C 1
ATOM 3831 O O . LEU A 1 474 ? 4.77 -32.844 -28.141 1 95.38 474 LEU A O 1
ATOM 3835 N N . LEU A 1 475 ? 6.957 -32.469 -28.297 1 95.75 475 LEU A N 1
ATOM 3836 C CA . LEU A 1 475 ? 6.777 -31.203 -28.984 1 95.75 475 LEU A CA 1
ATOM 3837 C C . LEU A 1 475 ? 6.242 -31.422 -30.391 1 95.75 475 LEU A C 1
ATOM 3839 O O . LEU A 1 475 ? 5.438 -30.625 -30.891 1 95.75 475 LEU A O 1
ATOM 3843 N N . ALA A 1 476 ? 6.719 -32.469 -31.031 1 94.75 476 ALA A N 1
ATOM 3844 C CA . ALA A 1 476 ? 6.199 -32.781 -32.344 1 94.75 476 ALA A CA 1
ATOM 3845 C C . ALA A 1 476 ? 4.711 -33.125 -32.312 1 94.75 476 ALA A C 1
ATOM 3847 O O . ALA A 1 476 ? 3.939 -32.719 -33.156 1 94.75 476 ALA A O 1
ATOM 3848 N N . SER A 1 477 ? 4.441 -33.938 -31.344 1 95.38 477 SER A N 1
ATOM 3849 C CA . SER A 1 477 ? 3.039 -34.281 -31.156 1 95.38 477 SER A CA 1
ATOM 3850 C C . SER A 1 477 ? 2.191 -33.062 -30.859 1 95.38 477 SER A C 1
ATOM 3852 O O . SER A 1 477 ? 1.087 -32.906 -31.375 1 95.38 477 SER A O 1
ATOM 3854 N N . HIS A 1 478 ? 2.676 -32.156 -30.016 1 96.19 478 HIS A N 1
ATOM 3855 C CA . HIS A 1 478 ? 1.973 -30.938 -29.672 1 96.19 478 HIS A CA 1
ATOM 3856 C C . HIS A 1 478 ? 1.76 -30.062 -30.906 1 96.19 478 HIS A C 1
ATOM 3858 O O . HIS A 1 478 ? 0.669 -29.531 -31.109 1 96.19 478 HIS A O 1
ATOM 3864 N N . LYS A 1 479 ? 2.787 -29.922 -31.703 1 95.31 479 LYS A N 1
ATOM 3865 C CA . LYS A 1 479 ? 2.74 -29.109 -32.906 1 95.31 479 LYS A CA 1
ATOM 3866 C C . LYS A 1 479 ? 1.677 -29.625 -33.875 1 95.31 479 LYS A C 1
ATOM 3868 O O . LYS A 1 479 ? 1.004 -28.844 -34.531 1 95.31 479 LYS A O 1
ATOM 3873 N N . LYS A 1 480 ? 1.516 -30.891 -33.906 1 95.69 480 LYS A N 1
ATOM 3874 C CA . LYS A 1 480 ? 0.51 -31.5 -34.781 1 95.69 480 LYS A CA 1
ATOM 3875 C C . LYS A 1 480 ? -0.898 -31.234 -34.25 1 95.69 480 LYS A C 1
ATOM 3877 O O . LYS A 1 480 ? -1.834 -31.047 -35.031 1 95.69 480 LYS A O 1
ATOM 3882 N N . ARG A 1 481 ? -1.01 -31.188 -32.969 1 95.88 481 ARG A N 1
ATOM 3883 C CA . ARG A 1 481 ? -2.32 -31.141 -32.344 1 95.88 481 ARG A CA 1
ATOM 3884 C C . ARG A 1 481 ? -2.791 -29.688 -32.188 1 95.88 481 ARG A C 1
ATOM 3886 O O . ARG A 1 481 ? -3.941 -29.375 -32.5 1 95.88 481 ARG A O 1
ATOM 3893 N N . VAL A 1 482 ? -1.945 -28.859 -31.688 1 96.44 482 VAL A N 1
ATOM 3894 C CA . VAL A 1 482 ? -2.312 -27.5 -31.328 1 96.44 482 VAL A CA 1
ATOM 3895 C C . VAL A 1 482 ? -1.895 -26.547 -32.438 1 96.44 482 VAL A C 1
ATOM 3897 O O . VAL A 1 482 ? -0.746 -26.578 -32.906 1 96.44 482 VAL A O 1
ATOM 3900 N N . LYS A 1 483 ? -2.773 -25.625 -32.906 1 95.12 483 LYS A N 1
ATOM 3901 C CA . LYS A 1 483 ? -2.523 -24.656 -33.969 1 95.12 483 LYS A CA 1
ATOM 3902 C C . LYS A 1 483 ? -2.406 -23.25 -33.406 1 95.12 483 LYS A C 1
ATOM 3904 O O . LYS A 1 483 ? -2.914 -22.969 -32.312 1 95.12 483 LYS A O 1
ATOM 3909 N N . GLY A 1 484 ? -1.653 -22.375 -34.062 1 91.5 484 GLY A N 1
ATOM 3910 C CA . GLY A 1 484 ? -1.587 -20.953 -33.719 1 91.5 484 GLY A CA 1
ATOM 3911 C C . GLY A 1 484 ? -0.517 -20.641 -32.688 1 91.5 484 GLY A C 1
ATOM 3912 O O . GLY A 1 484 ? -0.558 -19.594 -32.031 1 91.5 484 GLY A O 1
ATOM 3913 N N . GLU A 1 485 ? 0.33 -21.531 -32.469 1 90.56 485 GLU A N 1
ATOM 3914 C CA . GLU A 1 485 ? 1.387 -21.328 -31.469 1 90.56 485 GLU A CA 1
ATOM 3915 C C . GLU A 1 485 ? 2.764 -21.312 -32.125 1 90.56 485 GLU A C 1
ATOM 3917 O O . GLU A 1 485 ? 2.996 -22.047 -33.094 1 90.56 485 GLU A O 1
ATOM 3922 N N . ALA A 1 486 ? 3.611 -20.391 -31.609 1 85.38 486 ALA A N 1
ATOM 3923 C CA . ALA A 1 486 ? 4.973 -20.328 -32.125 1 85.38 486 ALA A CA 1
ATOM 3924 C C . ALA A 1 486 ? 5.812 -21.484 -31.625 1 85.38 486 ALA A C 1
ATOM 3926 O O . ALA A 1 486 ? 5.707 -21.875 -30.453 1 85.38 486 ALA A O 1
ATOM 3927 N N . TYR A 1 487 ? 6.465 -22.094 -32.531 1 82.56 487 TYR A N 1
ATOM 3928 C CA . TYR A 1 487 ? 7.383 -23.188 -32.219 1 82.56 487 TYR A CA 1
ATOM 3929 C C . TYR A 1 487 ? 8.82 -22.797 -32.531 1 82.56 487 TYR A C 1
ATOM 3931 O O . TYR A 1 487 ? 9.156 -22.578 -33.719 1 82.56 487 TYR A O 1
ATOM 3939 N N . ASN A 1 488 ? 9.586 -22.594 -31.469 1 81.81 488 ASN A N 1
ATOM 3940 C CA . ASN A 1 488 ? 10.969 -22.172 -31.656 1 81.81 488 ASN A CA 1
ATOM 3941 C C . ASN A 1 488 ? 11.93 -23.359 -31.656 1 81.81 488 ASN A C 1
ATOM 3943 O O . ASN A 1 488 ? 12.641 -23.578 -30.672 1 81.81 488 ASN A O 1
ATOM 3947 N N . GLU A 1 489 ? 12.086 -23.938 -32.75 1 84.5 489 GLU A N 1
ATOM 3948 C CA . GLU A 1 489 ? 12.922 -25.141 -32.875 1 84.5 489 GLU A CA 1
ATOM 3949 C C . GLU A 1 489 ? 14.383 -24.812 -32.562 1 84.5 489 GLU A C 1
ATOM 3951 O O . GLU A 1 489 ? 15.125 -25.672 -32.062 1 84.5 489 GLU A O 1
ATOM 3956 N N . GLU A 1 490 ? 14.719 -23.625 -32.781 1 87.81 490 GLU A N 1
ATOM 3957 C CA . GLU A 1 490 ? 16.109 -23.188 -32.594 1 87.81 490 GLU A CA 1
ATOM 3958 C C . GLU A 1 490 ? 16.484 -23.188 -31.125 1 87.81 490 GLU A C 1
ATOM 3960 O O . GLU A 1 490 ? 17.656 -23.234 -30.781 1 87.81 490 GLU A O 1
ATOM 3965 N N . LEU A 1 491 ? 15.5 -23.234 -30.312 1 91.38 491 LEU A N 1
ATOM 3966 C CA . LEU A 1 491 ? 15.758 -23.141 -28.875 1 91.38 491 LEU A CA 1
ATOM 3967 C C . LEU A 1 491 ? 15.836 -24.531 -28.234 1 91.38 491 LEU A C 1
ATOM 3969 O O . LEU A 1 491 ? 16.234 -24.672 -27.078 1 91.38 491 LEU A O 1
ATOM 3973 N N . LEU A 1 492 ? 15.516 -25.547 -28.969 1 92.81 492 LEU A N 1
ATOM 3974 C CA . LEU A 1 492 ? 15.281 -26.875 -28.406 1 92.81 492 LEU A CA 1
ATOM 3975 C C . LEU A 1 492 ? 16.547 -27.422 -27.766 1 92.81 492 LEU A C 1
ATOM 3977 O O . LEU A 1 492 ? 16.484 -28.016 -26.688 1 92.81 492 LEU A O 1
ATOM 3981 N N . ASP A 1 493 ? 17.641 -27.219 -28.422 1 93.06 493 ASP A N 1
ATOM 3982 C CA . ASP A 1 493 ? 18.891 -27.703 -27.844 1 93.06 493 ASP A CA 1
ATOM 3983 C C . ASP A 1 493 ? 19.188 -27 -26.531 1 93.06 493 ASP A C 1
ATOM 3985 O O . ASP A 1 493 ? 19.641 -27.641 -25.578 1 93.06 493 ASP A O 1
ATOM 3989 N N . ALA A 1 494 ? 18.969 -25.75 -26.547 1 93 494 ALA A N 1
ATOM 3990 C CA . ALA A 1 494 ? 19.203 -24.984 -25.328 1 93 494 ALA A CA 1
ATOM 3991 C C . ALA A 1 494 ? 18.234 -25.391 -24.234 1 93 494 ALA A C 1
ATOM 3993 O O . ALA A 1 494 ? 18.594 -25.422 -23.047 1 93 494 ALA A O 1
ATOM 3994 N N . VAL A 1 495 ? 17.016 -25.703 -24.578 1 95.31 495 VAL A N 1
ATOM 3995 C CA . VAL A 1 495 ? 16.016 -26.156 -23.609 1 95.31 495 VAL A CA 1
ATOM 3996 C C . VAL A 1 495 ? 16.469 -27.5 -23 1 95.31 495 VAL A C 1
ATOM 3998 O O . VAL A 1 495 ? 16.375 -27.688 -21.781 1 95.31 495 VAL A O 1
ATOM 4001 N N . LYS A 1 496 ? 16.984 -28.359 -23.828 1 95.31 496 LYS A N 1
ATOM 4002 C CA . LYS A 1 496 ? 17.453 -29.656 -23.359 1 95.31 496 LYS A CA 1
ATOM 4003 C C . LYS A 1 496 ? 18.594 -29.5 -22.375 1 95.31 496 LYS A C 1
ATOM 4005 O O . LYS A 1 496 ? 18.734 -30.312 -21.453 1 95.31 496 LYS A O 1
ATOM 4010 N N . GLU A 1 497 ? 19.297 -28.469 -22.547 1 92.94 497 GLU A N 1
ATOM 4011 C CA . GLU A 1 497 ? 20.438 -28.234 -21.672 1 92.94 497 GLU A CA 1
ATOM 4012 C C . GLU A 1 497 ? 20 -27.812 -20.281 1 92.94 497 GLU A C 1
ATOM 4014 O O . GLU A 1 497 ? 20.781 -27.844 -19.328 1 92.94 497 GLU A O 1
ATOM 4019 N N . THR A 1 498 ? 18.797 -27.375 -20.109 1 95 498 THR A N 1
ATOM 4020 C CA . THR A 1 498 ? 18.312 -27 -18.797 1 95 498 THR A CA 1
ATOM 4021 C C . THR A 1 498 ? 18.078 -28.219 -17.922 1 95 498 THR A C 1
ATOM 4023 O O . THR A 1 498 ? 17.891 -28.109 -16.719 1 95 498 THR A O 1
ATOM 4026 N N . TYR A 1 499 ? 18.141 -29.359 -18.516 1 94.69 499 TYR A N 1
ATOM 4027 C CA . TYR A 1 499 ? 17.875 -30.625 -17.828 1 94.69 499 TYR A CA 1
ATOM 4028 C C . TYR A 1 499 ? 18.953 -30.922 -16.797 1 94.69 499 TYR A C 1
ATOM 4030 O O . TYR A 1 499 ? 20.141 -30.688 -17.047 1 94.69 499 TYR A O 1
ATOM 4038 N N . ILE A 1 500 ? 18.562 -31.375 -15.68 1 91.25 500 ILE A N 1
ATOM 4039 C CA . ILE A 1 500 ? 19.422 -31.969 -14.664 1 91.25 500 ILE A CA 1
ATOM 4040 C C . ILE A 1 500 ? 18.969 -33.406 -14.367 1 91.25 500 ILE A C 1
ATOM 4042 O O . ILE A 1 500 ? 17.781 -33.688 -14.445 1 91.25 500 ILE A O 1
ATOM 4046 N N . LEU A 1 501 ? 19.891 -34.188 -14.07 1 90.38 501 LEU A N 1
ATOM 4047 C CA . LEU A 1 501 ? 19.578 -35.594 -13.836 1 90.38 501 LEU A CA 1
ATOM 4048 C C . LEU A 1 501 ? 18.547 -35.75 -12.711 1 90.38 501 LEU A C 1
ATOM 4050 O O . LEU A 1 501 ? 18.75 -35.219 -11.617 1 90.38 501 LEU A O 1
ATOM 4054 N N . GLN A 1 502 ? 17.516 -36.438 -12.969 1 91.94 502 GLN A N 1
ATOM 4055 C CA . GLN A 1 502 ? 16.469 -36.781 -12.023 1 91.94 502 GLN A CA 1
ATOM 4056 C C . GLN A 1 502 ? 15.867 -38.156 -12.352 1 91.94 502 GLN A C 1
ATOM 4058 O O . GLN A 1 502 ? 15.477 -38.406 -13.492 1 91.94 502 GLN A O 1
ATOM 4063 N N . VAL A 1 503 ? 15.844 -39.031 -11.359 1 91.19 503 VAL A N 1
ATOM 4064 C CA . VAL A 1 503 ? 15.422 -40.375 -11.617 1 91.19 503 VAL A CA 1
ATOM 4065 C C . VAL A 1 503 ? 14.555 -40.906 -10.469 1 91.19 503 VAL A C 1
ATOM 4067 O O . VAL A 1 503 ? 14.562 -40.312 -9.375 1 91.19 503 VAL A O 1
ATOM 4070 N N . ASP A 1 504 ? 13.766 -41.875 -10.789 1 90.19 504 ASP A N 1
ATOM 4071 C CA . ASP A 1 504 ? 13.062 -42.656 -9.758 1 90.19 504 ASP A CA 1
ATOM 4072 C C . ASP A 1 504 ? 14.016 -43.594 -9.047 1 90.19 504 ASP A C 1
ATOM 4074 O O . ASP A 1 504 ? 14.438 -44.625 -9.625 1 90.19 504 ASP A O 1
ATOM 4078 N N . PRO A 1 505 ? 14.305 -43.375 -7.824 1 92.19 505 PRO A N 1
ATOM 4079 C CA . PRO A 1 505 ? 15.312 -44.188 -7.137 1 92.19 505 PRO A CA 1
ATOM 4080 C C . PRO A 1 505 ? 14.812 -45.594 -6.777 1 92.19 505 PRO A C 1
ATOM 4082 O O . PRO A 1 505 ? 15.594 -46.438 -6.355 1 92.19 505 PRO A O 1
ATOM 4085 N N . SER A 1 506 ? 13.539 -45.812 -6.957 1 89.25 506 SER A N 1
ATOM 4086 C CA . SER A 1 506 ? 12.977 -47.094 -6.598 1 89.25 506 SER A CA 1
ATOM 4087 C C . SER A 1 506 ? 13.172 -48.125 -7.715 1 89.25 506 SER A C 1
ATOM 4089 O O . SER A 1 506 ? 13.023 -49.312 -7.504 1 89.25 506 SER A O 1
ATOM 4091 N N . LEU A 1 507 ? 13.555 -47.688 -8.875 1 88.94 507 LEU A N 1
ATOM 4092 C CA . LEU A 1 507 ? 13.648 -48.562 -10.039 1 88.94 507 LEU A CA 1
ATOM 4093 C C . LEU A 1 507 ? 15.055 -49.125 -10.18 1 88.94 507 LEU A C 1
ATOM 4095 O O . LEU A 1 507 ? 16.047 -48.406 -10.078 1 88.94 507 LEU A O 1
ATOM 4099 N N . ASP A 1 508 ? 15.109 -50.281 -10.641 1 89.06 508 ASP A N 1
ATOM 4100 C CA . ASP A 1 508 ? 16.375 -51 -10.75 1 89.06 508 ASP A CA 1
ATOM 4101 C C . ASP A 1 508 ? 17.25 -50.406 -11.859 1 89.06 508 ASP A C 1
ATOM 4103 O O . ASP A 1 508 ? 18.469 -50.406 -11.766 1 89.06 508 ASP A O 1
ATOM 4107 N N . VAL A 1 509 ? 16.672 -49.969 -12.742 1 89.38 509 VAL A N 1
ATOM 4108 C CA . VAL A 1 509 ? 17.406 -49.406 -13.875 1 89.38 509 VAL A CA 1
ATOM 4109 C C . VAL A 1 509 ? 18.25 -48.219 -13.414 1 89.38 509 VAL A C 1
ATOM 4111 O O . VAL A 1 509 ? 19.266 -47.875 -14.039 1 89.38 509 VAL A O 1
ATOM 4114 N N . ASN A 1 510 ? 17.953 -47.625 -12.25 1 93.12 510 ASN A N 1
ATOM 4115 C CA . ASN A 1 510 ? 18.656 -46.469 -11.734 1 93.12 510 ASN A CA 1
ATOM 4116 C C . ASN A 1 510 ? 19.578 -46.812 -10.578 1 93.12 510 ASN A C 1
ATOM 4118 O O . ASN A 1 510 ? 20.016 -45.969 -9.82 1 93.12 510 ASN A O 1
ATOM 4122 N N . ALA A 1 511 ? 19.891 -48.062 -10.414 1 92.88 511 ALA A N 1
ATOM 4123 C CA . ALA A 1 511 ? 20.656 -48.562 -9.289 1 92.88 511 ALA A CA 1
ATOM 4124 C C . ALA A 1 511 ? 22.047 -47.906 -9.242 1 92.88 511 ALA A C 1
ATOM 4126 O O . ALA A 1 511 ? 22.578 -47.625 -8.164 1 92.88 511 ALA A O 1
ATOM 4127 N N . GLU A 1 512 ? 22.594 -47.719 -10.359 1 94.56 512 GLU A N 1
ATOM 4128 C CA . GLU A 1 512 ? 23.922 -47.125 -10.406 1 94.56 512 GLU A CA 1
ATOM 4129 C C . GLU A 1 512 ? 23.906 -45.719 -9.875 1 94.56 512 GLU A C 1
ATOM 4131 O O . GLU A 1 512 ? 24.812 -45.312 -9.133 1 94.56 512 GLU A O 1
ATOM 4136 N N . ILE A 1 513 ? 22.984 -45 -10.273 1 94.56 513 ILE A N 1
ATOM 4137 C CA . ILE A 1 513 ? 22.844 -43.625 -9.828 1 94.56 513 ILE A CA 1
ATOM 4138 C C . ILE A 1 513 ? 22.578 -43.594 -8.328 1 94.56 513 ILE A C 1
ATOM 4140 O O . ILE A 1 513 ? 23.109 -42.75 -7.605 1 94.56 513 ILE A O 1
ATOM 4144 N N . VAL A 1 514 ? 21.703 -44.469 -7.859 1 95.12 514 VAL A N 1
ATOM 4145 C CA . VAL A 1 514 ? 21.359 -44.562 -6.441 1 95.12 514 VAL A CA 1
ATOM 4146 C C . VAL A 1 514 ? 22.625 -44.875 -5.633 1 95.12 514 VAL A C 1
ATOM 4148 O O . VAL A 1 514 ? 22.859 -44.281 -4.578 1 95.12 514 VAL A O 1
ATOM 4151 N N . ASN A 1 515 ? 23.391 -45.781 -6.145 1 94.94 515 ASN A N 1
ATOM 4152 C CA . ASN A 1 515 ? 24.641 -46.125 -5.465 1 94.94 515 ASN A CA 1
ATOM 4153 C C . ASN A 1 515 ? 25.609 -44.969 -5.422 1 94.94 515 ASN A C 1
ATOM 4155 O O . ASN A 1 515 ? 26.297 -44.75 -4.414 1 94.94 515 ASN A O 1
ATOM 4159 N N . ASP A 1 516 ? 25.688 -44.344 -6.496 1 95 516 ASP A N 1
ATOM 4160 C CA . ASP A 1 516 ? 26.531 -43.156 -6.512 1 95 516 ASP A CA 1
ATOM 4161 C C . ASP A 1 516 ? 26.062 -42.125 -5.484 1 95 516 ASP A C 1
ATOM 4163 O O . ASP A 1 516 ? 26.891 -41.5 -4.809 1 95 516 ASP A O 1
ATOM 4167 N N . ALA A 1 517 ? 24.781 -41.906 -5.418 1 94.31 517 ALA A N 1
ATOM 4168 C CA . ALA A 1 517 ? 24.203 -40.969 -4.469 1 94.31 517 ALA A CA 1
ATOM 4169 C C . ALA A 1 517 ? 24.469 -41.406 -3.031 1 94.31 517 ALA A C 1
ATOM 4171 O O . ALA A 1 517 ? 24.672 -40.562 -2.152 1 94.31 517 ALA A O 1
ATOM 4172 N N . ILE A 1 518 ? 24.453 -42.656 -2.777 1 94.31 518 ILE A N 1
ATOM 4173 C CA . ILE A 1 518 ? 24.734 -43.188 -1.448 1 94.31 518 ILE A CA 1
ATOM 4174 C C . ILE A 1 518 ? 26.203 -42.875 -1.087 1 94.31 518 ILE A C 1
ATOM 4176 O O . ILE A 1 518 ? 26.5 -42.531 0.051 1 94.31 518 ILE A O 1
ATOM 4180 N N . GLN A 1 519 ? 27.062 -43 -2.051 1 93.56 519 GLN A N 1
ATOM 4181 C CA . GLN A 1 519 ? 28.5 -42.781 -1.825 1 93.56 519 GLN A CA 1
ATOM 4182 C C . GLN A 1 519 ? 28.828 -41.281 -1.764 1 93.56 519 GLN A C 1
ATOM 4184 O O . GLN A 1 519 ? 29.797 -40.906 -1.098 1 93.56 519 GLN A O 1
ATOM 4189 N N . ASN A 1 520 ? 28.109 -40.594 -2.512 1 91.44 520 ASN A N 1
ATOM 4190 C CA . ASN A 1 520 ? 28.344 -39.156 -2.602 1 91.44 520 ASN A CA 1
ATOM 4191 C C . ASN A 1 520 ? 27.062 -38.375 -2.328 1 91.44 520 ASN A C 1
ATOM 4193 O O . ASN A 1 520 ? 26.609 -37.594 -3.174 1 91.44 520 ASN A O 1
ATOM 4197 N N . PRO A 1 521 ? 26.562 -38.406 -1.122 1 90.5 521 PRO A N 1
ATOM 4198 C CA . PRO A 1 521 ? 25.25 -37.812 -0.833 1 90.5 521 PRO A CA 1
ATOM 4199 C C . PRO A 1 521 ? 25.25 -36.312 -1.016 1 90.5 521 PRO A C 1
ATOM 4201 O O . PRO A 1 521 ? 24.203 -35.719 -1.289 1 90.5 521 PRO A O 1
ATOM 4204 N N . HIS A 1 522 ? 26.344 -35.625 -0.989 1 84.12 522 HIS A N 1
ATOM 4205 C CA . HIS A 1 522 ? 26.453 -34.188 -1.106 1 84.12 522 HIS A CA 1
ATOM 4206 C C . HIS A 1 522 ? 26.219 -33.719 -2.543 1 84.12 522 HIS A C 1
ATOM 4208 O O . HIS A 1 522 ? 26 -32.531 -2.795 1 84.12 522 HIS A O 1
ATOM 4214 N N . ARG A 1 523 ? 26.125 -34.625 -3.443 1 88.62 523 ARG A N 1
ATOM 4215 C CA . ARG A 1 523 ? 25.953 -34.312 -4.855 1 88.62 523 ARG A CA 1
ATOM 4216 C C . ARG A 1 523 ? 24.5 -34.469 -5.281 1 88.62 523 ARG A C 1
ATOM 4218 O O . ARG A 1 523 ? 24.141 -34.188 -6.43 1 88.62 523 ARG A O 1
ATOM 4225 N N . TYR A 1 524 ? 23.719 -34.906 -4.332 1 90.62 524 TYR A N 1
ATOM 4226 C CA . TYR A 1 524 ? 22.344 -35.25 -4.715 1 90.62 524 TYR A CA 1
ATOM 4227 C C . TYR A 1 524 ? 21.344 -34.688 -3.711 1 90.62 524 TYR A C 1
ATOM 4229 O O . TYR A 1 524 ? 21.734 -34.219 -2.637 1 90.62 524 TYR A O 1
ATOM 4237 N N . VAL A 1 525 ? 20.125 -34.688 -4.156 1 89.25 525 VAL A N 1
ATOM 4238 C CA . VAL A 1 525 ? 19 -34.344 -3.289 1 89.25 525 VAL A CA 1
ATOM 4239 C C . VAL A 1 525 ? 17.797 -35.219 -3.613 1 89.25 525 VAL A C 1
ATOM 4241 O O . VAL A 1 525 ? 17.625 -35.656 -4.754 1 89.25 525 VAL A O 1
ATOM 4244 N N . LEU A 1 526 ? 17.094 -35.594 -2.564 1 88.56 526 LEU A N 1
ATOM 4245 C CA . LEU A 1 526 ? 15.812 -36.281 -2.734 1 88.56 526 LEU A CA 1
ATOM 4246 C C . LEU A 1 526 ? 14.648 -35.281 -2.6 1 88.56 526 LEU A C 1
ATOM 4248 O O . LEU A 1 526 ? 14.562 -34.562 -1.617 1 88.56 526 LEU A O 1
ATOM 4252 N N . LYS A 1 527 ? 13.812 -35.281 -3.613 1 86.31 527 LYS A N 1
ATOM 4253 C CA . LYS A 1 527 ? 12.656 -34.375 -3.596 1 86.31 527 LYS A CA 1
ATOM 4254 C C . LYS A 1 527 ? 11.352 -35.188 -3.686 1 86.31 527 LYS A C 1
ATOM 4256 O O . LYS A 1 527 ? 11.242 -36.094 -4.492 1 86.31 527 LYS A O 1
ATOM 4261 N N . SER A 1 528 ? 10.438 -34.875 -2.854 1 81.88 528 SER A N 1
ATOM 4262 C CA . SER A 1 528 ? 9.117 -35.5 -2.936 1 81.88 528 SER A CA 1
ATOM 4263 C C . SER A 1 528 ? 8.234 -34.75 -3.945 1 81.88 528 SER A C 1
ATOM 4265 O O . SER A 1 528 ? 8.688 -33.844 -4.637 1 81.88 528 SER A O 1
ATOM 4267 N N . GLN A 1 529 ? 6.984 -35.219 -4.094 1 75.31 529 GLN A N 1
ATOM 4268 C CA . GLN A 1 529 ? 6.051 -34.656 -5.059 1 75.31 529 GLN A CA 1
ATOM 4269 C C . GLN A 1 529 ? 5.402 -33.375 -4.508 1 75.31 529 GLN A C 1
ATOM 4271 O O . GLN A 1 529 ? 4.652 -32.719 -5.211 1 75.31 529 GLN A O 1
ATOM 4276 N N . ARG A 1 530 ? 5.816 -33.062 -3.34 1 67.81 530 ARG A N 1
ATOM 4277 C CA . ARG A 1 530 ? 5.172 -31.938 -2.684 1 67.81 530 ARG A CA 1
ATOM 4278 C C . ARG A 1 530 ? 5.758 -30.625 -3.17 1 67.81 530 ARG A C 1
ATOM 4280 O O . ARG A 1 530 ? 6.91 -30.578 -3.605 1 67.81 530 ARG A O 1
ATOM 4287 N N . GLU A 1 531 ? 4.852 -29.656 -3.262 1 62.44 531 GLU A N 1
ATOM 4288 C CA . GLU A 1 531 ? 5.277 -28.312 -3.605 1 62.44 531 GLU A CA 1
ATOM 4289 C C . GLU A 1 531 ? 5.516 -27.469 -2.352 1 62.44 531 GLU A C 1
ATOM 4291 O O . GLU A 1 531 ? 5.371 -27.969 -1.232 1 62.44 531 GLU A O 1
ATOM 4296 N N . GLY A 1 532 ? 6.066 -26.203 -2.34 1 57.47 532 GLY A N 1
ATOM 4297 C CA . GLY A 1 532 ? 6.168 -25.234 -1.262 1 57.47 532 GLY A CA 1
ATOM 4298 C C . GLY A 1 532 ? 7.461 -25.344 -0.474 1 57.47 532 GLY A C 1
ATOM 4299 O O . GLY A 1 532 ? 7.527 -24.922 0.684 1 57.47 532 GLY A O 1
ATOM 4300 N N . GLY A 1 533 ? 8.398 -25.984 -1.074 1 57.38 533 GLY A N 1
ATOM 4301 C CA . GLY A 1 533 ? 9.703 -26.047 -0.428 1 57.38 533 GLY A CA 1
ATOM 4302 C C . GLY A 1 533 ? 9.789 -27.141 0.623 1 57.38 533 GLY A C 1
ATOM 4303 O O . GLY A 1 533 ? 10.82 -27.297 1.279 1 57.38 533 GLY A O 1
ATOM 4304 N N . MET A 1 534 ? 8.742 -27.828 0.635 1 59.38 534 MET A N 1
ATOM 4305 C CA . MET A 1 534 ? 8.711 -28.922 1.61 1 59.38 534 MET A CA 1
ATOM 4306 C C . MET A 1 534 ? 9.141 -30.234 0.972 1 59.38 534 MET A C 1
ATOM 4308 O O . MET A 1 534 ? 9.125 -30.359 -0.253 1 59.38 534 MET A O 1
ATOM 4312 N N . GLY A 1 535 ? 9.977 -30.969 1.662 1 62.31 535 GLY A N 1
ATOM 4313 C CA . GLY A 1 535 ? 10.18 -32.344 1.213 1 62.31 535 GLY A CA 1
ATOM 4314 C C . GLY A 1 535 ? 11.57 -32.594 0.657 1 62.31 535 GLY A C 1
ATOM 4315 O O . GLY A 1 535 ? 11.742 -33.375 -0.28 1 62.31 535 GLY A O 1
ATOM 4316 N N . LEU A 1 536 ? 12.453 -31.688 0.988 1 74.12 536 LEU A N 1
ATOM 4317 C CA . LEU A 1 536 ? 13.82 -31.891 0.521 1 74.12 536 LEU A CA 1
ATOM 4318 C C . LEU A 1 536 ? 14.633 -32.688 1.545 1 74.12 536 LEU A C 1
ATOM 4320 O O . LEU A 1 536 ? 14.586 -32.375 2.742 1 74.12 536 LEU A O 1
ATOM 4324 N N . VAL A 1 537 ? 15.242 -33.75 1.087 1 79.88 537 VAL A N 1
ATOM 4325 C CA . VAL A 1 537 ? 16.156 -34.562 1.903 1 79.88 537 VAL A CA 1
ATOM 4326 C C . VAL A 1 537 ? 17.562 -34.469 1.332 1 79.88 537 VAL A C 1
ATOM 4328 O O . VAL A 1 537 ? 17.781 -34.781 0.158 1 79.88 537 VAL A O 1
ATOM 4331 N N . SER A 1 538 ? 18.453 -33.969 2.121 1 82.19 538 SER A N 1
ATOM 4332 C CA . SER A 1 538 ? 19.812 -33.781 1.622 1 82.19 538 SER A CA 1
ATOM 4333 C C . SER A 1 538 ? 20.844 -34.344 2.602 1 82.19 538 SER A C 1
ATOM 4335 O O . SER A 1 538 ? 20.484 -34.75 3.711 1 82.19 538 SER A O 1
ATOM 4337 N N . SER A 1 539 ? 22 -34.531 2.088 1 80 539 SER A N 1
ATOM 4338 C CA . SER A 1 539 ? 23.188 -34.875 2.869 1 80 539 SER A CA 1
ATOM 4339 C C . SER A 1 539 ? 23.016 -36.219 3.578 1 80 539 SER A C 1
ATOM 4341 O O . SER A 1 539 ? 22.641 -37.188 2.951 1 80 539 SER A O 1
ATOM 4343 N N . GLN A 1 540 ? 23.234 -36.094 4.918 1 77.88 540 GLN A N 1
ATOM 4344 C CA . GLN A 1 540 ? 23.25 -37.344 5.672 1 77.88 540 GLN A CA 1
ATOM 4345 C C . GLN A 1 540 ? 21.875 -38.031 5.668 1 77.88 540 GLN A C 1
ATOM 4347 O O . GLN A 1 540 ? 21.781 -39.25 5.594 1 77.88 540 GLN A O 1
ATOM 4352 N N . GLU A 1 541 ? 20.984 -37.312 5.652 1 85.62 541 GLU A N 1
ATOM 4353 C CA . GLU A 1 541 ? 19.641 -37.875 5.652 1 85.62 541 GLU A CA 1
ATOM 4354 C C . GLU A 1 541 ? 19.328 -38.562 4.32 1 85.62 541 GLU A C 1
ATOM 4356 O O . GLU A 1 541 ? 18.578 -39.531 4.273 1 85.62 541 GLU A O 1
ATOM 4361 N N . LEU A 1 542 ? 19.938 -38.094 3.314 1 89.81 542 LEU A N 1
ATOM 4362 C CA . LEU A 1 542 ? 19.734 -38.688 1.99 1 89.81 542 LEU A CA 1
ATOM 4363 C C . LEU A 1 542 ? 20.281 -40.094 1.927 1 89.81 542 LEU A C 1
ATOM 4365 O O . LEU A 1 542 ? 19.594 -41 1.441 1 89.81 542 LEU A O 1
ATOM 4369 N N . GLU A 1 543 ? 21.438 -40.312 2.471 1 91.19 543 GLU A N 1
ATOM 4370 C CA . GLU A 1 543 ? 22.062 -41.625 2.467 1 91.19 543 GLU A CA 1
ATOM 4371 C C . GLU A 1 543 ? 21.188 -42.656 3.191 1 91.19 543 GLU A C 1
ATOM 4373 O O . GLU A 1 543 ? 20.938 -43.719 2.674 1 91.19 543 GLU A O 1
ATOM 4378 N N . SER A 1 544 ? 20.766 -42.25 4.324 1 91.75 544 SER A N 1
ATOM 4379 C CA . SER A 1 544 ? 19.953 -43.156 5.137 1 91.75 544 SER A CA 1
ATOM 4380 C C . SER A 1 544 ? 18.641 -43.5 4.453 1 91.75 544 SER A C 1
ATOM 4382 O O . SER A 1 544 ? 18.172 -44.625 4.492 1 91.75 544 SER A O 1
ATOM 4384 N N . THR A 1 545 ? 18.078 -42.531 3.812 1 91.12 545 THR A N 1
ATOM 4385 C CA . THR A 1 545 ? 16.812 -42.719 3.137 1 91.12 545 THR A CA 1
ATOM 4386 C C . THR A 1 545 ? 16.969 -43.688 1.951 1 91.12 545 THR A C 1
ATOM 4388 O O . THR A 1 545 ? 16.125 -44.562 1.734 1 91.12 545 THR A O 1
ATOM 4391 N N . LEU A 1 546 ? 18.031 -43.562 1.28 1 92.81 546 LEU A N 1
ATOM 4392 C CA . LEU A 1 546 ? 18.266 -44.375 0.094 1 92.81 546 LEU A CA 1
ATOM 4393 C C . LEU A 1 546 ? 18.578 -45.812 0.479 1 92.81 546 LEU A C 1
ATOM 4395 O O . LEU A 1 546 ? 18.219 -46.75 -0.24 1 92.81 546 LEU A O 1
ATOM 4399 N N . ARG A 1 547 ? 19.188 -46 1.565 1 90.94 547 ARG A N 1
ATOM 4400 C CA . ARG A 1 547 ? 19.562 -47.312 2.016 1 90.94 547 ARG A CA 1
ATOM 4401 C C . ARG A 1 547 ? 18.344 -48.094 2.508 1 90.94 547 ARG A C 1
ATOM 4403 O O . ARG A 1 547 ? 18.266 -49.312 2.363 1 90.94 547 ARG A O 1
ATOM 4410 N N . ASN A 1 548 ? 17.422 -47.469 3.164 1 87.38 548 ASN A N 1
ATOM 4411 C CA . ASN A 1 548 ? 16.219 -48.094 3.678 1 87.38 548 ASN A CA 1
ATOM 4412 C C . ASN A 1 548 ? 15.32 -48.625 2.549 1 87.38 548 ASN A C 1
ATOM 4414 O O . ASN A 1 548 ? 14.531 -49.531 2.744 1 87.38 548 ASN A O 1
ATOM 4418 N N . LYS A 1 549 ? 15.406 -48.281 1.316 1 80.38 549 LYS A N 1
ATOM 4419 C CA . LYS A 1 549 ? 14.773 -48.656 0.057 1 80.38 549 LYS A CA 1
ATOM 4420 C C . LYS A 1 549 ? 13.25 -48.562 0.152 1 80.38 549 LYS A C 1
ATOM 4422 O O . LYS A 1 549 ? 12.562 -48.531 -0.869 1 80.38 549 LYS A O 1
ATOM 4427 N N . ASP A 1 550 ? 12.648 -48.531 1.349 1 82 550 ASP A N 1
ATOM 4428 C CA . ASP A 1 550 ? 11.203 -48.469 1.525 1 82 550 ASP A CA 1
ATOM 4429 C C . ASP A 1 550 ? 10.633 -47.125 1.09 1 82 550 ASP A C 1
ATOM 4431 O O . ASP A 1 550 ? 11.109 -46.094 1.537 1 82 550 ASP A O 1
ATOM 4435 N N . GLY A 1 551 ? 9.719 -47.219 0.215 1 81.81 551 GLY A N 1
ATOM 4436 C CA . GLY A 1 551 ? 8.961 -46.031 -0.153 1 81.81 551 GLY A CA 1
ATOM 4437 C C . GLY A 1 551 ? 9.742 -45.062 -1.027 1 81.81 551 GLY A C 1
ATOM 4438 O O . GLY A 1 551 ? 9.422 -43.875 -1.094 1 81.81 551 GLY A O 1
ATOM 4439 N N . LEU A 1 552 ? 10.766 -45.469 -1.701 1 88.19 552 LEU A N 1
ATOM 4440 C CA . LEU A 1 552 ? 11.641 -44.594 -2.479 1 88.19 552 LEU A CA 1
ATOM 4441 C C . LEU A 1 552 ? 10.914 -44.062 -3.703 1 88.19 552 LEU A C 1
ATOM 4443 O O . LEU A 1 552 ? 11.336 -43.062 -4.281 1 88.19 552 LEU A O 1
ATOM 4447 N N . SER A 1 553 ? 9.812 -44.719 -4.035 1 84.88 553 SER A N 1
ATOM 4448 C CA . SER A 1 553 ? 9.078 -44.312 -5.23 1 84.88 553 SER A CA 1
ATOM 4449 C C . SER A 1 553 ? 8.43 -42.938 -5.043 1 84.88 553 SER A C 1
ATOM 4451 O O . SER A 1 553 ? 8.055 -42.281 -6.016 1 84.88 553 SER A O 1
ATOM 4453 N N . GLN A 1 554 ? 8.32 -42.5 -3.811 1 83.69 554 GLN A N 1
ATOM 4454 C CA . GLN A 1 554 ? 7.684 -41.219 -3.547 1 83.69 554 GLN A CA 1
ATOM 4455 C C . GLN A 1 554 ? 8.641 -40.062 -3.824 1 83.69 554 GLN A C 1
ATOM 4457 O O . GLN A 1 554 ? 8.227 -38.906 -3.857 1 83.69 554 GLN A O 1
ATOM 4462 N N . TYR A 1 555 ? 9.891 -40.469 -4.07 1 87.62 555 TYR A N 1
ATOM 4463 C CA . TYR A 1 555 ? 10.898 -39.438 -4.258 1 87.62 555 TYR A CA 1
ATOM 4464 C C . TYR A 1 555 ? 11.422 -39.438 -5.688 1 87.62 555 TYR A C 1
ATOM 4466 O O . TYR A 1 555 ? 11.242 -40.406 -6.426 1 87.62 555 TYR A O 1
ATOM 4474 N N . VAL A 1 556 ? 11.961 -38.312 -6.02 1 89.25 556 VAL A N 1
ATOM 4475 C CA . VAL A 1 556 ? 12.82 -38.156 -7.188 1 89.25 556 VAL A CA 1
ATOM 4476 C C . VAL A 1 556 ? 14.242 -37.844 -6.746 1 89.25 556 VAL A C 1
ATOM 4478 O O . VAL A 1 556 ? 14.453 -36.906 -5.945 1 89.25 556 VAL A O 1
ATOM 4481 N N . LEU A 1 557 ? 15.141 -38.656 -7.129 1 92.06 557 LEU A N 1
ATOM 4482 C CA . LEU A 1 557 ? 16.562 -38.406 -6.867 1 92.06 557 LEU A CA 1
ATOM 4483 C C . LEU A 1 557 ? 17.156 -37.5 -7.93 1 92.06 557 LEU A C 1
ATOM 4485 O O . LEU A 1 557 ? 17.109 -37.812 -9.125 1 92.06 557 LEU A O 1
ATOM 4489 N N . MET A 1 558 ? 17.688 -36.375 -7.48 1 91.69 558 MET A N 1
ATOM 4490 C CA . MET A 1 558 ? 18.172 -35.375 -8.398 1 91.69 558 MET A CA 1
ATOM 4491 C C . MET A 1 558 ? 19.609 -34.969 -8.078 1 91.69 558 MET A C 1
ATOM 4493 O O . MET A 1 558 ? 20 -34.938 -6.902 1 91.69 558 MET A O 1
ATOM 4497 N N . LYS A 1 559 ? 20.406 -34.781 -9.094 1 90.62 559 LYS A N 1
ATOM 4498 C CA . LYS A 1 559 ? 21.734 -34.219 -8.875 1 90.62 559 LYS A CA 1
ATOM 4499 C C . LYS A 1 559 ? 21.641 -32.781 -8.383 1 90.62 559 LYS A C 1
ATOM 4501 O O . LYS A 1 559 ? 20.766 -32.031 -8.828 1 90.62 559 LYS A O 1
ATOM 4506 N N . LEU A 1 560 ? 22.562 -32.438 -7.57 1 88.44 560 LEU A N 1
ATOM 4507 C CA . LEU A 1 560 ? 22.562 -31.094 -7.016 1 88.44 560 LEU A CA 1
ATOM 4508 C C . LEU A 1 560 ? 23.094 -30.094 -8.031 1 88.44 560 LEU A C 1
ATOM 4510 O O . LEU A 1 560 ? 24.078 -30.391 -8.734 1 88.44 560 LEU A O 1
ATOM 4514 N N . ILE A 1 561 ? 22.453 -28.938 -8.133 1 89.94 561 ILE A N 1
ATOM 4515 C CA . ILE A 1 561 ? 22.922 -27.828 -8.953 1 89.94 561 ILE A CA 1
ATOM 4516 C C . ILE A 1 561 ? 23.969 -27.031 -8.195 1 89.94 561 ILE A C 1
ATOM 4518 O O . ILE A 1 561 ? 23.812 -26.75 -7.004 1 89.94 561 ILE A O 1
ATOM 4522 N N . THR A 1 562 ? 25.062 -26.719 -8.82 1 89 562 THR A N 1
ATOM 4523 C CA . THR A 1 562 ? 26.156 -25.984 -8.203 1 89 562 THR A CA 1
ATOM 4524 C C . THR A 1 562 ? 26.266 -24.578 -8.797 1 89 562 THR A C 1
ATOM 4526 O O . THR A 1 562 ? 26.953 -24.359 -9.805 1 89 562 THR A O 1
ATOM 4529 N N . PRO A 1 563 ? 25.734 -23.688 -8.141 1 91.56 563 PRO A N 1
ATOM 4530 C CA . PRO A 1 563 ? 25.688 -22.328 -8.664 1 91.56 563 PRO A CA 1
ATOM 4531 C C . PRO A 1 563 ? 26.859 -21.469 -8.195 1 91.56 563 PRO A C 1
ATOM 4533 O O . PRO A 1 563 ? 27.453 -21.75 -7.148 1 91.56 563 PRO A O 1
ATOM 4536 N N . PRO A 1 564 ? 27.281 -20.438 -9.039 1 91.31 564 PRO A N 1
ATOM 4537 C CA . PRO A 1 564 ? 28.141 -19.391 -8.469 1 91.31 564 PRO A CA 1
ATOM 4538 C C . PRO A 1 564 ? 27.422 -18.578 -7.383 1 91.31 564 PRO A C 1
ATOM 4540 O O . PRO A 1 564 ? 26.188 -18.562 -7.32 1 91.31 564 PRO A O 1
ATOM 4543 N N . VAL A 1 565 ? 28.188 -17.969 -6.512 1 92.38 565 VAL A N 1
ATOM 4544 C CA . VAL A 1 565 ? 27.594 -17.281 -5.375 1 92.38 565 VAL A CA 1
ATOM 4545 C C . VAL A 1 565 ? 27.922 -15.789 -5.438 1 92.38 565 VAL A C 1
ATOM 4547 O O . VAL A 1 565 ? 28.859 -15.383 -6.133 1 92.38 565 VAL A O 1
ATOM 4550 N N . GLN A 1 566 ? 27.141 -14.93 -4.789 1 94.25 566 GLN A N 1
ATOM 4551 C CA . GLN A 1 566 ? 27.312 -13.484 -4.672 1 94.25 566 GLN A CA 1
ATOM 4552 C C . GLN A 1 566 ? 27.141 -13.031 -3.225 1 94.25 566 GLN A C 1
ATOM 4554 O O . GLN A 1 566 ? 26.297 -13.555 -2.494 1 94.25 566 GLN A O 1
ATOM 4559 N N . PRO A 1 567 ? 27.984 -12.047 -2.789 1 93.81 567 PRO A N 1
ATOM 4560 C CA . PRO A 1 567 ? 27.719 -11.438 -1.482 1 93.81 567 PRO A CA 1
ATOM 4561 C C . PRO A 1 567 ? 26.422 -10.641 -1.454 1 93.81 567 PRO A C 1
ATOM 4563 O O . PRO A 1 567 ? 26.141 -9.891 -2.391 1 93.81 567 PRO A O 1
ATOM 4566 N N . THR A 1 568 ? 25.625 -10.852 -0.387 1 94.31 568 THR A N 1
ATOM 4567 C CA . THR A 1 568 ? 24.297 -10.242 -0.36 1 94.31 568 THR A CA 1
ATOM 4568 C C . THR A 1 568 ? 23.953 -9.773 1.049 1 94.31 568 THR A C 1
ATOM 4570 O O . THR A 1 568 ? 24.312 -10.422 2.033 1 94.31 568 THR A O 1
ATOM 4573 N N . LEU A 1 569 ? 23.328 -8.578 1.154 1 95.12 569 LEU A N 1
ATOM 4574 C CA . LEU A 1 569 ? 22.766 -8.078 2.402 1 95.12 569 LEU A CA 1
ATOM 4575 C C . LEU A 1 569 ? 21.312 -8.531 2.555 1 95.12 569 LEU A C 1
ATOM 4577 O O . LEU A 1 569 ? 20.453 -8.141 1.768 1 95.12 569 LEU A O 1
ATOM 4581 N N . PHE A 1 570 ? 21.016 -9.352 3.613 1 94.31 570 PHE A N 1
ATOM 4582 C CA . PHE A 1 570 ? 19.688 -9.883 3.877 1 94.31 570 PHE A CA 1
ATOM 4583 C C . PHE A 1 570 ? 18.969 -9.055 4.938 1 94.31 570 PHE A C 1
ATOM 4585 O O . PHE A 1 570 ? 19.5 -8.852 6.031 1 94.31 570 PHE A O 1
ATOM 4592 N N . VAL A 1 571 ? 17.797 -8.516 4.617 1 95.25 571 VAL A N 1
ATOM 4593 C CA . VAL A 1 571 ? 16.938 -7.809 5.555 1 95.25 571 VAL A CA 1
ATOM 4594 C C . VAL A 1 571 ? 15.805 -8.727 6.008 1 95.25 571 VAL A C 1
ATOM 4596 O O . VAL A 1 571 ? 14.977 -9.148 5.203 1 95.25 571 VAL A O 1
ATOM 4599 N N . ARG A 1 572 ? 15.727 -9.039 7.273 1 92.75 572 ARG A N 1
ATOM 4600 C CA . ARG A 1 572 ? 14.781 -10.023 7.793 1 92.75 572 ARG A CA 1
ATOM 4601 C C . ARG A 1 572 ? 13.883 -9.406 8.867 1 92.75 572 ARG A C 1
ATOM 4603 O O . ARG A 1 572 ? 14.375 -8.766 9.797 1 92.75 572 ARG A O 1
ATOM 4610 N N . ASN A 1 573 ? 12.633 -9.602 8.719 1 90.94 573 ASN A N 1
ATOM 4611 C CA . ASN A 1 573 ? 11.68 -9.141 9.727 1 90.94 573 ASN A CA 1
ATOM 4612 C C . ASN A 1 573 ? 11.781 -9.969 11.008 1 90.94 573 ASN A C 1
ATOM 4614 O O . ASN A 1 573 ? 11.812 -11.195 10.953 1 90.94 573 ASN A O 1
ATOM 4618 N N . ILE A 1 574 ? 11.82 -9.359 12.117 1 89 574 ILE A N 1
ATOM 4619 C CA . ILE A 1 574 ? 11.789 -10.039 13.406 1 89 574 ILE A CA 1
ATOM 4620 C C . ILE A 1 574 ? 10.367 -10.039 13.961 1 89 574 ILE A C 1
ATOM 4622 O O . ILE A 1 574 ? 9.711 -11.086 14.016 1 89 574 ILE A O 1
ATOM 4626 N N . VAL A 1 575 ? 9.844 -8.891 14.305 1 84.12 575 VAL A N 1
ATOM 4627 C CA . VAL A 1 575 ? 8.477 -8.695 14.773 1 84.12 575 VAL A CA 1
ATOM 4628 C C . VAL A 1 575 ? 8.055 -7.246 14.547 1 84.12 575 VAL A C 1
ATOM 4630 O O . VAL A 1 575 ? 8.836 -6.324 14.758 1 84.12 575 VAL A O 1
ATOM 4633 N N . ASP A 1 576 ? 6.82 -7.059 14.094 1 81.31 576 ASP A N 1
ATOM 4634 C CA . ASP A 1 576 ? 6.309 -5.719 13.82 1 81.31 576 ASP A CA 1
ATOM 4635 C C . ASP A 1 576 ? 7.285 -4.926 12.953 1 81.31 576 ASP A C 1
ATOM 4637 O O . ASP A 1 576 ? 7.699 -5.395 11.891 1 81.31 576 ASP A O 1
ATOM 4641 N N . GLY A 1 577 ? 7.727 -3.811 13.391 1 81.75 57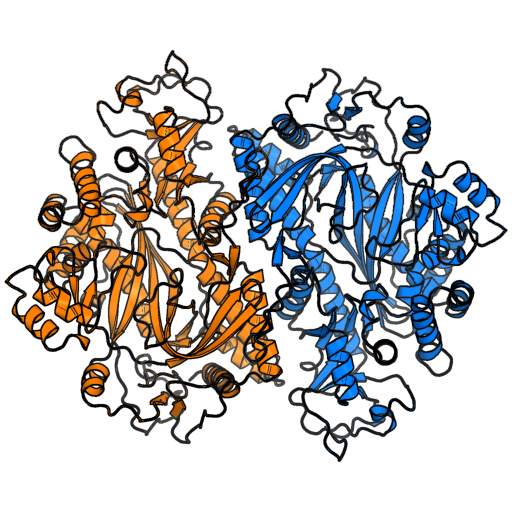7 GLY A N 1
ATOM 4642 C CA . GLY A 1 577 ? 8.633 -2.977 12.609 1 81.75 577 GLY A CA 1
ATOM 4643 C C . GLY A 1 577 ? 10.094 -3.311 12.836 1 81.75 577 GLY A C 1
ATOM 4644 O O . GLY A 1 577 ? 10.977 -2.734 12.195 1 81.75 577 GLY A O 1
ATOM 4645 N N . ARG A 1 578 ? 10.445 -4.27 13.656 1 89.44 578 ARG A N 1
ATOM 4646 C CA . ARG A 1 578 ? 11.82 -4.629 13.984 1 89.44 578 ARG A CA 1
ATOM 4647 C C . ARG A 1 578 ? 12.391 -5.598 12.953 1 89.44 578 ARG A C 1
ATOM 4649 O O . ARG A 1 578 ? 11.703 -6.52 12.508 1 89.44 578 ARG A O 1
ATOM 4656 N N . PHE A 1 579 ? 13.609 -5.352 12.555 1 91.62 579 PHE A N 1
ATOM 4657 C CA . PHE A 1 579 ? 14.234 -6.188 11.539 1 91.62 579 PHE A CA 1
ATOM 4658 C C . PHE A 1 579 ? 15.742 -6.273 11.766 1 91.62 579 PHE A C 1
ATOM 4660 O O . PHE A 1 579 ? 16.297 -5.5 12.547 1 91.62 579 PHE A O 1
ATOM 4667 N N . SER A 1 580 ? 16.406 -7.234 11.242 1 92.38 580 SER A N 1
ATOM 4668 C CA . SER A 1 580 ? 17.844 -7.426 11.258 1 92.38 580 SER A CA 1
ATOM 4669 C C . SER A 1 580 ? 18.422 -7.391 9.844 1 92.38 580 SER A C 1
ATOM 4671 O O . SER A 1 580 ? 17.672 -7.52 8.867 1 92.38 580 SER A O 1
ATOM 4673 N N . VAL A 1 581 ? 19.672 -7.082 9.742 1 93.19 581 VAL A N 1
ATOM 4674 C CA . VAL A 1 581 ? 20.406 -7.137 8.484 1 93.19 581 VAL A CA 1
ATOM 4675 C C . VAL A 1 581 ? 21.641 -8.031 8.656 1 93.19 581 VAL A C 1
ATOM 4677 O O . VAL A 1 581 ? 22.375 -7.91 9.641 1 93.19 581 VAL A O 1
ATOM 4680 N N . ASP A 1 582 ? 21.844 -8.953 7.734 1 91.12 582 ASP A N 1
ATOM 4681 C CA . ASP A 1 582 ? 22.984 -9.859 7.703 1 91.12 582 ASP A CA 1
ATOM 4682 C C . ASP A 1 582 ? 23.594 -9.914 6.309 1 91.12 582 ASP A C 1
ATOM 4684 O O . ASP A 1 582 ? 22.938 -9.586 5.32 1 91.12 582 ASP A O 1
ATOM 4688 N N . ALA A 1 583 ? 24.844 -10.258 6.328 1 91.44 583 ALA A N 1
ATOM 4689 C CA . ALA A 1 583 ? 25.562 -10.383 5.055 1 91.44 583 ALA A CA 1
ATOM 4690 C C . ALA A 1 583 ? 26.094 -11.805 4.867 1 91.44 583 ALA A C 1
ATOM 4692 O O . ALA A 1 583 ? 26.781 -12.336 5.734 1 91.44 583 ALA A O 1
ATOM 4693 N N . TYR A 1 584 ? 25.703 -12.453 3.748 1 90.88 584 TYR A N 1
ATOM 4694 C CA . TYR A 1 584 ? 26.109 -13.812 3.42 1 90.88 584 TYR A CA 1
ATOM 4695 C C . TYR A 1 584 ? 26.391 -13.953 1.927 1 90.88 584 TYR A C 1
ATOM 4697 O O . TYR A 1 584 ? 25.906 -13.148 1.124 1 90.88 584 TYR A O 1
ATOM 4705 N N . GLU A 1 585 ? 27.234 -15.023 1.665 1 91.94 585 GLU A N 1
ATOM 4706 C CA . GLU A 1 585 ? 27.188 -15.531 0.298 1 91.94 585 GLU A CA 1
ATOM 4707 C C . GLU A 1 585 ? 25.812 -16.109 -0.036 1 91.94 585 GLU A C 1
ATOM 4709 O O . GLU A 1 585 ? 25.188 -16.75 0.807 1 91.94 585 GLU A O 1
ATOM 4714 N N . SER A 1 586 ? 25.438 -15.82 -1.332 1 93.19 586 SER A N 1
ATOM 4715 C CA . SER A 1 586 ? 24.047 -16.172 -1.605 1 93.19 586 SER A CA 1
ATOM 4716 C C . SER A 1 586 ? 23.891 -16.812 -2.977 1 93.19 586 SER A C 1
ATOM 4718 O O . SER A 1 586 ? 24.797 -16.734 -3.809 1 93.19 586 SER A O 1
ATOM 4720 N N . ILE A 1 587 ? 22.797 -17.531 -3.117 1 93.38 587 ILE A N 1
ATOM 4721 C CA . ILE A 1 587 ? 22.359 -18.109 -4.379 1 93.38 587 ILE A CA 1
ATOM 4722 C C . ILE A 1 587 ? 21 -17.516 -4.758 1 93.38 587 ILE A C 1
ATOM 4724 O O . ILE A 1 587 ? 20.125 -17.344 -3.902 1 93.38 587 ILE A O 1
ATOM 4728 N N . THR A 1 588 ? 20.844 -17.188 -6.074 1 95.94 588 THR A N 1
ATOM 4729 C CA . THR A 1 588 ? 19.578 -16.641 -6.555 1 95.94 588 THR A CA 1
ATOM 4730 C C . THR A 1 588 ? 18.875 -17.641 -7.469 1 95.94 588 THR A C 1
ATOM 4732 O O . THR A 1 588 ? 19.469 -18.141 -8.43 1 95.94 588 THR A O 1
ATOM 4735 N N . GLU A 1 589 ? 17.688 -18.016 -7.109 1 95.62 589 GLU A N 1
ATOM 4736 C CA . GLU A 1 589 ? 16.781 -18.781 -7.969 1 95.62 589 GLU A CA 1
ATOM 4737 C C . GLU A 1 589 ? 15.875 -17.844 -8.773 1 95.62 589 GLU A C 1
ATOM 4739 O O . GLU A 1 589 ? 15.18 -17 -8.203 1 95.62 589 GLU A O 1
ATOM 4744 N N . LEU A 1 590 ? 15.914 -18 -10.094 1 97.19 590 LEU A N 1
ATOM 4745 C CA . LEU A 1 590 ? 15.109 -17.172 -10.984 1 97.19 590 LEU A CA 1
ATOM 4746 C C . LEU A 1 590 ? 13.867 -17.922 -11.453 1 97.19 590 LEU A C 1
ATOM 4748 O O . LEU A 1 590 ? 13.969 -19 -12.055 1 97.19 590 LEU A O 1
ATOM 4752 N N . GLY A 1 591 ? 12.711 -17.453 -11.117 1 97.56 591 GLY A N 1
ATOM 4753 C CA . GLY A 1 591 ? 11.453 -17.969 -11.625 1 97.56 591 GLY A CA 1
ATOM 4754 C C . GLY A 1 591 ? 10.82 -17.078 -12.68 1 97.56 591 GLY A C 1
ATOM 4755 O O . GLY A 1 591 ? 10.625 -15.883 -12.469 1 97.56 591 GLY A O 1
ATOM 4756 N N . ILE A 1 592 ? 10.547 -17.672 -13.859 1 98.44 592 ILE A N 1
ATOM 4757 C CA . ILE A 1 592 ? 9.875 -16.938 -14.93 1 98.44 592 ILE A CA 1
ATOM 4758 C C . ILE A 1 592 ? 8.398 -17.328 -14.969 1 98.44 592 ILE A C 1
ATOM 4760 O O . ILE A 1 592 ? 8.062 -18.5 -15.117 1 98.44 592 ILE A O 1
ATOM 4764 N N . TYR A 1 593 ? 7.516 -16.297 -14.859 1 98.5 593 TYR A N 1
ATOM 4765 C CA . TYR A 1 593 ? 6.082 -16.562 -14.938 1 98.5 593 TYR A CA 1
ATOM 4766 C C . TYR A 1 593 ? 5.641 -16.734 -16.391 1 98.5 593 TYR A C 1
ATOM 4768 O O . TYR A 1 593 ? 6.016 -15.938 -17.25 1 98.5 593 TYR A O 1
ATOM 4776 N N . GLY A 1 594 ? 4.887 -17.797 -16.656 1 98.31 594 GLY A N 1
ATOM 4777 C CA . GLY A 1 594 ? 4.309 -18.062 -17.953 1 98.31 594 GLY A CA 1
ATOM 4778 C C . GLY A 1 594 ? 2.791 -18.125 -17.938 1 98.31 594 GLY A C 1
ATOM 4779 O O . GLY A 1 594 ? 2.195 -18.531 -16.938 1 98.31 594 GLY A O 1
ATOM 4780 N N . PHE A 1 595 ? 2.225 -17.703 -19.031 1 98.44 595 PHE A N 1
ATOM 4781 C CA . PHE A 1 595 ? 0.776 -17.625 -19.172 1 98.44 595 PHE A CA 1
ATOM 4782 C C . PHE A 1 595 ? 0.332 -18.172 -20.531 1 98.44 595 PHE A C 1
ATOM 4784 O O . PHE A 1 595 ? 0.711 -17.656 -21.578 1 98.44 595 PHE A O 1
ATOM 4791 N N . THR A 1 596 ? -0.462 -19.266 -20.484 1 98.19 596 THR A N 1
ATOM 4792 C CA . THR A 1 596 ? -0.886 -19.922 -21.719 1 98.19 596 THR A CA 1
ATOM 4793 C C . THR A 1 596 ? -2.363 -20.281 -21.641 1 98.19 596 THR A C 1
ATOM 4795 O O . THR A 1 596 ? -2.855 -20.719 -20.594 1 98.19 596 THR A O 1
ATOM 4798 N N . ILE A 1 597 ? -3.105 -20.062 -22.719 1 98.56 597 ILE A N 1
ATOM 4799 C CA . ILE A 1 597 ? -4.504 -20.453 -22.859 1 98.56 597 ILE A CA 1
ATOM 4800 C C . ILE A 1 597 ? -4.691 -21.266 -24.141 1 98.56 597 ILE A C 1
ATOM 4802 O O . ILE A 1 597 ? -4.332 -20.797 -25.234 1 98.56 597 ILE A O 1
ATOM 4806 N N . TYR A 1 598 ? -5.234 -22.453 -24.031 1 98.19 598 TYR A N 1
ATOM 4807 C CA . TYR A 1 598 ? -5.676 -23.266 -25.172 1 98.19 598 TYR A CA 1
ATOM 4808 C C . TYR A 1 598 ? -7.191 -23.391 -25.188 1 98.19 598 TYR A C 1
ATOM 4810 O O . TYR A 1 598 ? -7.824 -23.562 -24.141 1 98.19 598 TYR A O 1
ATOM 4818 N N . ASP A 1 599 ? -7.797 -23.219 -26.234 1 97.94 599 ASP A N 1
ATOM 4819 C CA . ASP A 1 599 ? -9.188 -23.578 -26.5 1 97.94 599 ASP A CA 1
ATOM 4820 C C . ASP A 1 599 ? -9.281 -24.734 -27.484 1 97.94 599 ASP A C 1
ATOM 4822 O O . ASP A 1 599 ? -9.258 -24.531 -28.703 1 97.94 599 ASP A O 1
ATOM 4826 N N . GLY A 1 600 ? -9.414 -25.906 -26.938 1 96.12 600 GLY A N 1
ATOM 4827 C CA . GLY A 1 600 ? -9.219 -27.094 -27.766 1 96.12 600 GLY A CA 1
ATOM 4828 C C . GLY A 1 600 ? -7.836 -27.172 -28.375 1 96.12 600 GLY A C 1
ATOM 4829 O O . GLY A 1 600 ? -6.832 -27.125 -27.672 1 96.12 600 GLY A O 1
ATOM 4830 N N . ASN A 1 601 ? -7.824 -27.172 -29.688 1 96.12 601 ASN A N 1
ATOM 4831 C CA . ASN A 1 601 ? -6.543 -27.312 -30.375 1 96.12 601 ASN A CA 1
ATOM 4832 C C . ASN A 1 601 ? -6.043 -25.969 -30.891 1 96.12 601 ASN A C 1
ATOM 4834 O O . ASN A 1 601 ? -5.191 -25.938 -31.781 1 96.12 601 ASN A O 1
ATOM 4838 N N . ALA A 1 602 ? -6.52 -24.875 -30.328 1 97.25 602 ALA A N 1
ATOM 4839 C CA . ALA A 1 602 ? -6.078 -23.531 -30.719 1 97.25 602 ALA A CA 1
ATOM 4840 C C . ALA A 1 602 ? -5.379 -22.844 -29.547 1 97.25 602 ALA A C 1
ATOM 4842 O O . ALA A 1 602 ? -5.91 -22.781 -28.438 1 97.25 602 ALA A O 1
ATOM 4843 N N . CYS A 1 603 ? -4.254 -22.359 -29.781 1 97.5 603 CYS A N 1
ATOM 4844 C CA . CYS A 1 603 ? -3.555 -21.547 -28.797 1 97.5 603 CYS A CA 1
ATOM 4845 C C . CYS A 1 603 ? -4.07 -20.109 -28.812 1 97.5 603 CYS A C 1
ATOM 4847 O O . CYS A 1 603 ? -3.947 -19.422 -29.812 1 97.5 603 CYS A O 1
ATOM 4849 N N . LYS A 1 604 ? -4.609 -19.641 -27.734 1 97.44 604 LYS A N 1
ATOM 4850 C CA . LYS A 1 604 ? -5.207 -18.312 -27.656 1 97.44 604 LYS A CA 1
ATOM 4851 C C . LYS A 1 604 ? -4.238 -17.297 -27.047 1 97.44 604 LYS A C 1
ATOM 4853 O O . LYS A 1 604 ? -4.34 -16.094 -27.297 1 97.44 604 LYS A O 1
ATOM 4858 N N . LEU A 1 605 ? -3.387 -17.766 -26.203 1 97 605 LEU A N 1
ATOM 4859 C CA . LEU A 1 605 ? -2.395 -16.953 -25.516 1 97 605 LEU A CA 1
ATOM 4860 C C . LEU A 1 605 ? -1.179 -17.781 -25.125 1 97 605 LEU A C 1
ATOM 4862 O O . LEU A 1 605 ? -1.321 -18.922 -24.672 1 97 605 LEU A O 1
ATOM 4866 N N . ALA A 1 606 ? 0.002 -17.359 -25.328 1 96.81 606 ALA A N 1
ATOM 4867 C CA . ALA A 1 606 ? 1.261 -17.906 -24.828 1 96.81 606 ALA A CA 1
ATOM 4868 C C . ALA A 1 606 ? 2.301 -16.812 -24.625 1 96.81 606 ALA A C 1
ATOM 4870 O O . ALA A 1 606 ? 2.869 -16.297 -25.594 1 96.81 606 ALA A O 1
ATOM 4871 N N . THR A 1 607 ? 2.502 -16.422 -23.422 1 96 607 THR A N 1
ATOM 4872 C CA . THR A 1 607 ? 3.41 -15.312 -23.156 1 96 607 THR A CA 1
ATOM 4873 C C . THR A 1 607 ? 4.07 -15.469 -21.781 1 96 607 THR A C 1
ATOM 4875 O O . THR A 1 607 ? 3.734 -16.391 -21.031 1 96 607 THR A O 1
ATOM 4878 N N . THR A 1 608 ? 5.098 -14.773 -21.594 1 97 608 THR A N 1
ATOM 4879 C CA . THR A 1 608 ? 5.727 -14.625 -20.281 1 97 608 THR A CA 1
ATOM 4880 C C . THR A 1 608 ? 5.523 -13.211 -19.75 1 97 608 THR A C 1
ATOM 4882 O O . THR A 1 608 ? 5.25 -12.281 -20.516 1 97 608 THR A O 1
ATOM 4885 N N . GLY A 1 609 ? 5.512 -13.109 -18.453 1 96.69 609 GLY A N 1
ATOM 4886 C CA . GLY A 1 609 ? 5.336 -11.789 -17.844 1 96.69 609 GLY A CA 1
ATOM 4887 C C . GLY A 1 609 ? 5.957 -11.672 -16.469 1 96.69 609 GLY A C 1
ATOM 4888 O O . GLY A 1 609 ? 5.352 -12.07 -15.477 1 96.69 609 GLY A O 1
ATOM 4889 N N . GLY A 1 610 ? 7.082 -11.055 -16.406 1 97 610 GLY A N 1
ATOM 4890 C CA . GLY A 1 610 ? 7.754 -10.805 -15.148 1 97 610 GLY A CA 1
ATOM 4891 C C . GLY A 1 610 ? 8.508 -12.008 -14.625 1 97 610 GLY A C 1
ATOM 4892 O O . GLY A 1 610 ? 8.539 -13.062 -15.266 1 97 610 GLY A O 1
ATOM 4893 N N . TYR A 1 611 ? 9.133 -11.812 -13.375 1 98.25 611 TYR A N 1
ATOM 4894 C CA . TYR A 1 611 ? 9.938 -12.867 -12.766 1 98.25 611 TYR A CA 1
ATOM 4895 C C . TYR A 1 611 ? 9.859 -12.812 -11.25 1 98.25 611 TYR A C 1
ATOM 4897 O O . TYR A 1 611 ? 9.414 -11.805 -10.68 1 98.25 611 TYR A O 1
ATOM 4905 N N . LEU A 1 612 ? 10.148 -13.906 -10.633 1 97.31 612 LEU A N 1
ATOM 4906 C CA . LEU A 1 612 ? 10.414 -14.023 -9.203 1 97.31 612 LEU A CA 1
ATOM 4907 C C . LEU A 1 612 ? 11.875 -14.375 -8.945 1 97.31 612 LEU A C 1
ATOM 4909 O O . LEU A 1 612 ? 12.375 -15.391 -9.438 1 97.31 612 LEU A O 1
ATOM 4913 N N . ALA A 1 613 ? 12.539 -13.477 -8.336 1 97.56 613 ALA A N 1
ATOM 4914 C CA . ALA A 1 613 ? 13.891 -13.789 -7.871 1 97.56 613 ALA A CA 1
ATOM 4915 C C . ALA A 1 613 ? 13.906 -14.078 -6.375 1 97.56 613 ALA A C 1
ATOM 4917 O O . ALA A 1 613 ? 13.523 -13.227 -5.566 1 97.56 613 ALA A O 1
ATOM 4918 N N . ARG A 1 614 ? 14.273 -15.281 -6.039 1 95.69 614 ARG A N 1
ATOM 4919 C CA . ARG A 1 614 ? 14.43 -15.688 -4.648 1 95.69 614 ARG A CA 1
ATOM 4920 C C . ARG A 1 614 ? 15.898 -15.93 -4.312 1 95.69 614 ARG A C 1
ATOM 4922 O O . ARG A 1 614 ? 16.547 -16.781 -4.922 1 95.69 614 ARG A O 1
ATOM 4929 N N . THR A 1 615 ? 16.391 -15.164 -3.359 1 96.38 615 THR A N 1
ATOM 4930 C CA . THR A 1 615 ? 17.781 -15.258 -2.945 1 96.38 615 THR A CA 1
ATOM 4931 C C . THR A 1 615 ? 17.891 -15.812 -1.528 1 96.38 615 THR A C 1
ATOM 4933 O O . THR A 1 615 ? 17.141 -15.422 -0.643 1 96.38 615 THR A O 1
ATOM 4936 N N . LYS A 1 616 ? 18.766 -16.797 -1.351 1 92.94 616 LYS A N 1
ATOM 4937 C CA . LYS A 1 616 ? 19 -17.406 -0.042 1 92.94 616 LYS A CA 1
ATOM 4938 C C . LYS A 1 616 ? 20.484 -17.531 0.251 1 92.94 616 LYS A C 1
ATOM 4940 O O . LYS A 1 616 ? 21.312 -17.578 -0.671 1 92.94 616 LYS A O 1
ATOM 4945 N N . PRO A 1 617 ? 20.812 -17.5 1.555 1 91 617 PRO A N 1
ATOM 4946 C CA . PRO A 1 617 ? 22.203 -17.859 1.857 1 91 617 PRO A CA 1
ATOM 4947 C C . PRO A 1 617 ? 22.609 -19.203 1.286 1 91 617 PRO A C 1
ATOM 4949 O O . PRO A 1 617 ? 21.797 -20.141 1.244 1 91 617 PRO A O 1
ATOM 4952 N N . GLU A 1 618 ? 23.828 -19.375 0.927 1 86.75 618 GLU A N 1
ATOM 4953 C CA . GLU A 1 618 ? 24.312 -20.578 0.244 1 86.75 618 GLU A CA 1
ATOM 4954 C C . GLU A 1 618 ? 24.156 -21.812 1.124 1 86.75 618 GLU A C 1
ATOM 4956 O O . GLU A 1 618 ? 24 -22.922 0.617 1 86.75 618 GLU A O 1
ATOM 4961 N N . PHE A 1 619 ? 24.109 -21.609 2.383 1 81.75 619 PHE A N 1
ATOM 4962 C CA . PHE A 1 619 ? 24.078 -22.75 3.289 1 81.75 619 PHE A CA 1
ATOM 4963 C C . PHE A 1 619 ? 22.656 -23.219 3.543 1 81.75 619 PHE A C 1
ATOM 4965 O O . PHE A 1 619 ? 22.438 -24.25 4.176 1 81.75 619 PHE A O 1
ATOM 4972 N N . VAL A 1 620 ? 21.703 -22.453 3.041 1 78.44 620 VAL A N 1
ATOM 4973 C CA . VAL A 1 620 ? 20.297 -22.797 3.24 1 78.44 620 VAL A CA 1
ATOM 4974 C C . VAL A 1 620 ? 19.828 -23.688 2.102 1 78.44 620 VAL A C 1
ATOM 4976 O O . VAL A 1 620 ? 20.078 -23.406 0.93 1 78.44 620 VAL A O 1
ATOM 4979 N N . SER A 1 621 ? 19.234 -24.812 2.393 1 68.81 621 SER A N 1
ATOM 4980 C CA . SER A 1 621 ? 18.781 -25.75 1.377 1 68.81 621 SER A CA 1
ATOM 4981 C C . SER A 1 621 ? 17.438 -25.344 0.791 1 68.81 621 SER A C 1
ATOM 4983 O O . SER A 1 621 ? 17.234 -25.406 -0.423 1 68.81 621 SER A O 1
ATOM 4985 N N . GLY A 1 622 ? 16.531 -24.891 1.51 1 66.75 622 GLY A N 1
ATOM 4986 C CA . GLY A 1 622 ? 15.211 -24.547 0.996 1 66.75 622 GLY A CA 1
ATOM 4987 C C . GLY A 1 622 ? 15.133 -23.109 0.497 1 66.75 622 GLY A C 1
ATOM 4988 O O . GLY A 1 622 ? 15.867 -22.25 0.971 1 66.75 622 GLY A O 1
ATOM 4989 N N . GLY A 1 623 ? 14.414 -22.938 -0.679 1 64.75 623 GLY A N 1
ATOM 4990 C CA . GLY A 1 623 ? 14.352 -21.609 -1.283 1 64.75 623 GLY A CA 1
ATOM 4991 C C . GLY A 1 623 ? 13.031 -20.906 -1.032 1 64.75 623 GLY A C 1
ATOM 4992 O O . GLY A 1 623 ? 12.852 -19.75 -1.437 1 64.75 623 GLY A O 1
ATOM 4993 N N . GLY A 1 624 ? 12.117 -21.547 -0.366 1 70.06 624 GLY A N 1
ATOM 4994 C CA . GLY A 1 624 ? 10.805 -20.953 -0.19 1 70.06 624 GLY A CA 1
ATOM 4995 C C . GLY A 1 624 ? 10.836 -19.688 0.653 1 70.06 624 GLY A C 1
ATOM 4996 O O . GLY A 1 624 ? 11.336 -19.703 1.778 1 70.06 624 GLY A O 1
ATOM 4997 N N . VAL A 1 625 ? 10.336 -18.594 0.123 1 71.94 625 VAL A N 1
ATOM 4998 C CA . VAL A 1 625 ? 10.289 -17.297 0.814 1 71.94 625 VAL A CA 1
ATOM 4999 C C . VAL A 1 625 ? 9.281 -17.359 1.956 1 71.94 625 VAL A C 1
ATOM 5001 O O . VAL A 1 625 ? 9.586 -16.984 3.088 1 71.94 625 VAL A O 1
ATOM 5004 N N . CYS A 1 626 ? 8.156 -17.906 1.684 1 60.78 626 CYS A N 1
ATOM 5005 C CA . CYS A 1 626 ? 7.098 -17.969 2.682 1 60.78 626 CYS A CA 1
ATOM 5006 C C . CYS A 1 626 ? 7.457 -18.938 3.795 1 60.78 626 CYS A C 1
ATOM 5008 O O . CYS A 1 626 ? 6.969 -18.812 4.922 1 60.78 626 CYS A O 1
ATOM 5010 N N . ALA A 1 627 ? 8.344 -19.859 3.416 1 61.31 627 ALA A N 1
ATOM 5011 C CA . ALA A 1 627 ? 8.812 -20.812 4.406 1 61.31 627 ALA A CA 1
ATOM 5012 C C . ALA A 1 627 ? 9.938 -20.234 5.254 1 61.31 627 ALA A C 1
ATOM 5014 O O . ALA A 1 627 ? 10.367 -20.844 6.23 1 61.31 627 ALA A O 1
ATOM 5015 N N . GLY A 1 628 ? 10.359 -18.953 4.898 1 66.06 628 GLY A N 1
ATOM 5016 C CA . GLY A 1 628 ? 11.367 -18.266 5.688 1 66.06 628 GLY A CA 1
ATOM 5017 C C . GLY A 1 628 ? 12.781 -18.547 5.219 1 66.06 628 GLY A C 1
ATOM 5018 O O . GLY A 1 628 ? 13.742 -18.016 5.781 1 66.06 628 GLY A O 1
ATOM 5019 N N . PHE A 1 629 ? 12.906 -19.312 4.145 1 71.88 629 PHE A N 1
ATOM 5020 C CA . PHE A 1 629 ? 14.227 -19.719 3.693 1 71.88 629 PHE A CA 1
ATOM 5021 C C . PHE A 1 629 ? 14.812 -18.703 2.725 1 71.88 629 PHE A C 1
ATOM 5023 O O . PHE A 1 629 ? 16 -18.391 2.771 1 71.88 629 PHE A O 1
ATOM 5030 N N . GLY A 1 630 ? 13.992 -18.25 1.974 1 86.75 630 GLY A N 1
ATOM 5031 C CA . GLY A 1 630 ? 14.43 -17.344 0.921 1 86.75 630 GLY A CA 1
ATOM 5032 C C . GLY A 1 630 ? 13.984 -15.914 1.139 1 86.75 630 GLY A C 1
ATOM 5033 O O . GLY A 1 630 ? 13.125 -15.648 1.981 1 86.75 630 GLY A O 1
ATOM 5034 N N . SER A 1 631 ? 14.688 -15.031 0.479 1 94.62 631 SER A N 1
ATOM 5035 C CA . SER A 1 631 ? 14.352 -13.609 0.465 1 94.62 631 SER A CA 1
ATOM 5036 C C . SER A 1 631 ? 14.023 -13.133 -0.945 1 94.62 631 SER A C 1
ATOM 5038 O O . SER A 1 631 ? 14.609 -13.617 -1.92 1 94.62 631 SER A O 1
ATOM 5040 N N . LEU A 1 632 ? 13.039 -12.273 -0.954 1 96.06 632 LEU A N 1
ATOM 5041 C CA . LEU A 1 632 ? 12.695 -11.68 -2.242 1 96.06 632 LEU A CA 1
ATOM 5042 C C . LEU A 1 632 ? 13.836 -10.797 -2.756 1 96.06 632 LEU A C 1
ATOM 5044 O O . LEU A 1 632 ? 14.539 -10.164 -1.968 1 96.06 632 LEU A O 1
ATOM 5048 N N . ASN A 1 633 ? 13.977 -10.781 -4.051 1 97.38 633 ASN A N 1
ATOM 5049 C CA . ASN A 1 633 ? 15.008 -10.016 -4.734 1 97.38 633 ASN A CA 1
ATOM 5050 C C . ASN A 1 633 ? 14.492 -9.422 -6.047 1 97.38 633 ASN A C 1
ATOM 5052 O O . ASN A 1 633 ? 13.461 -9.859 -6.562 1 97.38 633 ASN A O 1
ATOM 5056 N N . SER A 1 634 ? 15.008 -8.344 -6.469 1 97.88 634 SER A N 1
ATOM 5057 C CA . SER A 1 634 ? 14.953 -7.91 -7.859 1 97.88 634 SER A CA 1
ATOM 5058 C C . SER A 1 634 ? 16.344 -7.887 -8.484 1 97.88 634 SER A C 1
ATOM 5060 O O . SER A 1 634 ? 17.344 -8.094 -7.797 1 97.88 634 SER A O 1
ATOM 5062 N N . LEU A 1 635 ? 16.359 -7.719 -9.781 1 97.94 635 LEU A N 1
ATOM 5063 C CA . LEU A 1 635 ? 17.641 -7.957 -10.453 1 97.94 635 LEU A CA 1
ATOM 5064 C C . LEU A 1 635 ? 18.047 -6.746 -11.289 1 97.94 635 LEU A C 1
ATOM 5066 O O . LEU A 1 635 ? 17.188 -6.027 -11.805 1 97.94 635 LEU A O 1
ATOM 5070 N N . ILE A 1 636 ? 19.328 -6.535 -11.344 1 96.94 636 ILE A N 1
ATOM 5071 C CA . ILE A 1 636 ? 19.953 -5.633 -12.305 1 96.94 636 ILE A CA 1
ATOM 5072 C C . ILE A 1 636 ? 20.641 -6.441 -13.406 1 96.94 636 ILE A C 1
ATOM 5074 O O . ILE A 1 636 ? 21.531 -7.246 -13.133 1 96.94 636 ILE A O 1
ATOM 5078 N N . PHE A 1 637 ? 20.266 -6.145 -14.602 1 95.62 637 PHE A N 1
ATOM 5079 C CA . PHE A 1 637 ? 20.719 -7.008 -15.68 1 95.62 637 PHE A CA 1
ATOM 5080 C C . PHE A 1 637 ? 21.938 -6.398 -16.375 1 95.62 637 PHE A C 1
ATOM 5082 O O . PHE A 1 637 ? 22 -5.184 -16.562 1 95.62 637 PHE A O 1
ATOM 5089 N N . PHE A 1 638 ? 22.875 -7.254 -16.734 1 92.12 638 PHE A N 1
ATOM 5090 C CA . PHE A 1 638 ? 24.047 -6.859 -17.5 1 92.12 638 PHE A CA 1
ATOM 5091 C C . PHE A 1 638 ? 24.203 -7.738 -18.734 1 92.12 638 PHE A C 1
ATOM 5093 O O . PHE A 1 638 ? 23.688 -8.852 -18.781 1 92.12 638 PHE A O 1
ATOM 5100 N N . MET B 1 1 ? -32.375 13.375 -6.492 1 52.94 1 MET B N 1
ATOM 5101 C CA . MET B 1 1 ? -32.031 12.625 -5.289 1 52.94 1 MET B CA 1
ATOM 5102 C C . MET B 1 1 ? -31.406 11.281 -5.641 1 52.94 1 MET B C 1
ATOM 5104 O O . MET B 1 1 ? -31.812 10.633 -6.602 1 52.94 1 MET B O 1
ATOM 5108 N N . THR B 1 2 ? -30.156 11.023 -5.023 1 67.81 2 THR B N 1
ATOM 5109 C CA . THR B 1 2 ? -29.266 10.078 -5.684 1 67.81 2 THR B CA 1
ATOM 5110 C C . THR B 1 2 ? -29.672 8.641 -5.367 1 67.81 2 THR B C 1
ATOM 5112 O O . THR B 1 2 ? -30.062 8.336 -4.238 1 67.81 2 THR B O 1
ATOM 5115 N N . SER B 1 3 ? -30.109 7.863 -6.371 1 87.62 3 SER B N 1
ATOM 5116 C CA . SER B 1 3 ? -30.297 6.422 -6.285 1 87.62 3 SER B CA 1
ATOM 5117 C C . SER B 1 3 ? -29.188 5.766 -5.465 1 87.62 3 SER B C 1
ATOM 5119 O O . SER B 1 3 ? -29.422 4.77 -4.781 1 87.62 3 SER B O 1
ATOM 5121 N N . LEU B 1 4 ? -28.172 6.434 -5.375 1 92.75 4 LEU B N 1
ATOM 5122 C CA . LEU B 1 4 ? -27.016 5.879 -4.664 1 92.75 4 LEU B CA 1
ATOM 5123 C C . LEU B 1 4 ? -27.219 5.969 -3.156 1 92.75 4 LEU B C 1
ATOM 5125 O O . LEU B 1 4 ? -26.906 5.023 -2.428 1 92.75 4 LEU B O 1
ATOM 5129 N N . ASN B 1 5 ? -27.781 7.074 -2.637 1 92.81 5 ASN B N 1
ATOM 5130 C CA . ASN B 1 5 ? -28.031 7.227 -1.206 1 92.81 5 ASN B CA 1
ATOM 5131 C C . ASN B 1 5 ? -29.047 6.199 -0.698 1 92.81 5 ASN B C 1
ATOM 5133 O O . ASN B 1 5 ? -28.953 5.746 0.444 1 92.81 5 ASN B O 1
ATOM 5137 N N . GLN B 1 6 ? -29.953 5.902 -1.573 1 91.19 6 GLN B N 1
ATOM 5138 C CA . GLN B 1 6 ? -30.922 4.867 -1.215 1 91.19 6 GLN B CA 1
ATOM 5139 C C . GLN B 1 6 ? -30.234 3.506 -1.086 1 91.19 6 GLN B C 1
ATOM 5141 O O . GLN B 1 6 ? -30.578 2.717 -0.203 1 91.19 6 GLN B O 1
ATOM 5146 N N . GLN B 1 7 ? -29.328 3.264 -2.027 1 93 7 GLN B N 1
ATOM 5147 C CA . GLN B 1 7 ? -28.578 2.018 -1.944 1 93 7 GLN B CA 1
ATOM 5148 C C . GLN B 1 7 ? -27.766 1.949 -0.652 1 93 7 GLN B C 1
ATOM 5150 O O . GLN B 1 7 ? -27.672 0.888 -0.033 1 93 7 GLN B O 1
ATOM 5155 N N . LEU B 1 8 ? -27.188 3.029 -0.229 1 93.5 8 LEU B N 1
ATOM 5156 C CA . LEU B 1 8 ? -26.391 3.08 0.993 1 93.5 8 LEU B CA 1
ATOM 5157 C C . LEU B 1 8 ? -27.281 2.9 2.225 1 93.5 8 LEU B C 1
ATOM 5159 O O . LEU B 1 8 ? -26.859 2.289 3.209 1 93.5 8 LEU B O 1
ATOM 5163 N N . LEU B 1 9 ? -28.453 3.455 2.15 1 92.06 9 LEU B N 1
ATOM 5164 C CA . LEU B 1 9 ? -29.422 3.229 3.227 1 92.06 9 LEU B CA 1
ATOM 5165 C C . LEU B 1 9 ? -29.781 1.751 3.324 1 92.06 9 LEU B C 1
ATOM 5167 O O . LEU B 1 9 ? -29.953 1.22 4.426 1 92.06 9 LEU B O 1
ATOM 5171 N N . ASN B 1 10 ? -30 1.116 2.146 1 91.44 10 ASN B N 1
ATOM 5172 C CA . ASN B 1 10 ? -30.281 -0.316 2.137 1 91.44 10 ASN B CA 1
ATOM 5173 C C . ASN B 1 10 ? -29.156 -1.113 2.793 1 91.44 10 ASN B C 1
ATOM 5175 O O . ASN B 1 10 ? -29.406 -2.096 3.49 1 91.44 10 ASN B O 1
ATOM 5179 N N . LEU B 1 11 ? -27.953 -0.736 2.508 1 92.88 11 LEU B N 1
ATOM 5180 C CA . LEU B 1 11 ? -26.812 -1.376 3.156 1 92.88 11 LEU B CA 1
ATOM 5181 C C . LEU B 1 11 ? -26.906 -1.234 4.672 1 92.88 11 LEU B C 1
ATOM 5183 O O . LEU B 1 11 ? -26.734 -2.215 5.402 1 92.88 11 LEU B O 1
ATOM 5187 N N . LEU B 1 12 ? -27.094 -0.016 5.16 1 91.94 12 LEU B N 1
ATOM 5188 C CA . LEU B 1 12 ? -27.234 0.229 6.594 1 91.94 12 LEU B CA 1
ATOM 5189 C C . LEU B 1 12 ? -28.344 -0.642 7.188 1 91.94 12 LEU B C 1
ATOM 5191 O O . LEU B 1 12 ? -28.156 -1.24 8.25 1 91.94 12 LEU B O 1
ATOM 5195 N N . SER B 1 13 ? -29.422 -0.722 6.473 1 90.31 13 SER B N 1
ATOM 5196 C CA . SER B 1 13 ? -30.578 -1.473 6.941 1 90.31 13 SER B CA 1
ATOM 5197 C C . SER B 1 13 ? -30.281 -2.969 7 1 90.31 13 SER B C 1
ATOM 5199 O O . SER B 1 13 ? -30.891 -3.695 7.789 1 90.31 13 SER B O 1
ATOM 5201 N N . SER B 1 14 ? -29.422 -3.375 6.125 1 90.88 14 SER B N 1
ATOM 5202 C CA . SER B 1 14 ? -29.094 -4.793 6.09 1 90.88 14 SER B CA 1
ATOM 5203 C C . SER B 1 14 ? -28.312 -5.211 7.332 1 90.88 14 SER B C 1
ATOM 5205 O O . SER B 1 14 ? -28.234 -6.398 7.648 1 90.88 14 SER B O 1
ATOM 5207 N N . PHE B 1 15 ? -27.766 -4.293 8.039 1 91.44 15 PHE B N 1
ATOM 5208 C CA . PHE B 1 15 ? -27 -4.582 9.242 1 91.44 15 PHE B CA 1
ATOM 5209 C C . PHE B 1 15 ? -27.875 -4.516 10.477 1 91.44 15 PHE B C 1
ATOM 5211 O O . PHE B 1 15 ? -27.453 -4.906 11.57 1 91.44 15 PHE B O 1
ATOM 5218 N N . THR B 1 16 ? -29.062 -3.955 10.266 1 84.31 16 THR B N 1
ATOM 5219 C CA . THR B 1 16 ? -29.906 -3.738 11.438 1 84.31 16 THR B CA 1
ATOM 5220 C C . THR B 1 16 ? -31.297 -4.312 11.211 1 84.31 16 THR B C 1
ATOM 5222 O O . THR B 1 16 ? -31.797 -4.32 10.086 1 84.31 16 THR B O 1
ATOM 5225 N N . LYS B 1 17 ? -31.875 -5.078 12.094 1 70.94 17 LYS B N 1
ATOM 5226 C CA . LYS B 1 17 ? -33.219 -5.625 11.992 1 70.94 17 LYS B CA 1
ATOM 5227 C C . LYS B 1 17 ? -34.281 -4.535 12.203 1 70.94 17 LYS B C 1
ATOM 5229 O O . LYS B 1 17 ? -35.469 -4.742 11.922 1 70.94 17 LYS B O 1
ATOM 5234 N N . GLU B 1 18 ? -33.844 -3.482 12.555 1 65.06 18 GLU B N 1
ATOM 5235 C CA . GLU B 1 18 ? -34.812 -2.539 13.133 1 65.06 18 GLU B CA 1
ATOM 5236 C C . GLU B 1 18 ? -35 -1.321 12.234 1 65.06 18 GLU B C 1
ATOM 5238 O O . GLU B 1 18 ? -35.562 -0.312 12.656 1 65.06 18 GLU B O 1
ATOM 5243 N N . THR B 1 19 ? -34.5 -1.4 11.023 1 61.75 19 THR B N 1
ATOM 5244 C CA . THR B 1 19 ? -34.75 -0.227 10.195 1 61.75 19 THR B CA 1
ATOM 5245 C C . THR B 1 19 ? -36.125 -0.314 9.547 1 61.75 19 THR B C 1
ATOM 5247 O O . THR B 1 19 ? -36.438 -1.288 8.852 1 61.75 19 THR B O 1
ATOM 5250 N N . GLU B 1 20 ? -37.062 0.396 10.008 1 65.62 20 GLU B N 1
ATOM 5251 C CA . GLU B 1 20 ? -38.406 0.421 9.422 1 65.62 20 GLU B CA 1
ATOM 5252 C C . GLU B 1 20 ? -38.594 1.625 8.508 1 65.62 20 GLU B C 1
ATOM 5254 O O . GLU B 1 20 ? -38.5 2.771 8.945 1 65.62 20 GLU B O 1
ATOM 5259 N N . LYS B 1 21 ? -38.594 1.251 7.211 1 61.88 21 LYS B N 1
ATOM 5260 C CA . LYS B 1 21 ? -38.875 2.322 6.266 1 61.88 21 LYS B CA 1
ATOM 5261 C C . LYS B 1 21 ? -40.344 2.707 6.324 1 61.88 21 LYS B C 1
ATOM 5263 O O . LYS B 1 21 ? -41.219 1.837 6.402 1 61.88 21 LYS B O 1
ATOM 5268 N N . HIS B 1 22 ? -40.438 4.066 6.539 1 60.12 22 HIS B N 1
ATOM 5269 C CA . HIS B 1 22 ? -41.812 4.59 6.539 1 60.12 22 HIS B CA 1
ATOM 5270 C C . HIS B 1 22 ? -42.156 5.207 5.191 1 60.12 22 HIS B C 1
ATOM 5272 O O . HIS B 1 22 ? -41.281 5.617 4.438 1 60.12 22 HIS B O 1
ATOM 5278 N N . GLU B 1 23 ? -43.406 5.102 4.773 1 56.25 23 GLU B N 1
ATOM 5279 C CA . GLU B 1 23 ? -43.969 5.633 3.531 1 56.25 23 GLU B CA 1
ATOM 5280 C C . GLU B 1 23 ? -43.625 7.113 3.367 1 56.25 23 GLU B C 1
ATOM 5282 O O . GLU B 1 23 ? -43.688 7.648 2.26 1 56.25 23 GLU B O 1
ATOM 5287 N N . THR B 1 24 ? -43.125 7.75 4.426 1 60.22 24 THR B N 1
ATOM 5288 C CA . THR B 1 24 ? -43 9.203 4.445 1 60.22 24 THR B CA 1
ATOM 5289 C C . THR B 1 24 ? -41.594 9.633 4.047 1 60.22 24 THR B C 1
ATOM 5291 O O . THR B 1 24 ? -41.219 10.805 4.164 1 60.22 24 THR B O 1
ATOM 5294 N N . GLY B 1 25 ? -40.844 8.805 3.498 1 73.94 25 GLY B N 1
ATOM 5295 C CA . GLY B 1 25 ? -39.469 9.219 3.174 1 73.94 25 GLY B CA 1
ATOM 5296 C C . GLY B 1 25 ? -38.562 9.25 4.379 1 73.94 25 GLY B C 1
ATOM 5297 O O . GLY B 1 25 ? -37.5 9.883 4.348 1 73.94 25 GLY B O 1
ATOM 5298 N N . LEU B 1 26 ? -39.094 8.797 5.469 1 80.19 26 LEU B N 1
ATOM 5299 C CA . LEU B 1 26 ? -38.344 8.727 6.703 1 80.19 26 LEU B CA 1
ATOM 5300 C C . LEU B 1 26 ? -38.094 7.281 7.125 1 80.19 26 LEU B C 1
ATOM 5302 O O . LEU B 1 26 ? -38.812 6.379 6.676 1 80.19 26 LEU B O 1
ATOM 5306 N N . PHE B 1 27 ? -37.062 7.141 7.836 1 84.69 27 PHE B N 1
ATOM 5307 C CA . PHE B 1 27 ? -36.812 5.832 8.43 1 84.69 27 PHE B CA 1
ATOM 5308 C C . PHE B 1 27 ? -36.406 5.973 9.891 1 84.69 27 PHE B C 1
ATOM 5310 O O . PHE B 1 27 ? -35.844 7 10.289 1 84.69 27 PHE B O 1
ATOM 5317 N N . LYS B 1 28 ? -36.719 5 10.617 1 84.5 28 LYS B N 1
ATOM 5318 C CA . LYS B 1 28 ? -36.406 4.996 12.039 1 84.5 28 LYS B CA 1
ATOM 5319 C C . LYS B 1 28 ? -35.094 4.289 12.305 1 84.5 28 LYS B C 1
ATOM 5321 O O . LYS B 1 28 ? -34.781 3.246 11.711 1 84.5 28 LYS B O 1
ATOM 5326 N N . PHE B 1 29 ? -34.25 4.914 13.227 1 85.44 29 PHE B N 1
ATOM 5327 C CA . PHE B 1 29 ? -33 4.32 13.664 1 85.44 29 PHE B CA 1
ATOM 5328 C C . PHE B 1 29 ? -32.812 4.543 15.156 1 85.44 29 PHE B C 1
ATOM 5330 O O . PHE B 1 29 ? -32.75 5.688 15.617 1 85.44 29 PHE B O 1
ATOM 5337 N N . PRO B 1 30 ? -32.625 3.393 15.867 1 79.38 30 PRO B N 1
ATOM 5338 C CA . PRO B 1 30 ? -32.406 3.566 17.312 1 79.38 30 PRO B CA 1
ATOM 5339 C C . PRO B 1 30 ? -31.031 4.125 17.625 1 79.38 30 PRO B C 1
ATOM 5341 O O . PRO B 1 30 ? -30.094 3.953 16.844 1 79.38 30 PRO B O 1
ATOM 5344 N N . LYS B 1 31 ? -30.891 4.75 18.812 1 74.19 31 LYS B N 1
ATOM 5345 C CA . LYS B 1 31 ? -29.641 5.344 19.266 1 74.19 31 LYS B CA 1
ATOM 5346 C C . LYS B 1 31 ? -28.562 4.277 19.453 1 74.19 31 LYS B C 1
ATOM 5348 O O . LYS B 1 31 ? -27.375 4.523 19.219 1 74.19 31 LYS B O 1
ATOM 5353 N N . LYS B 1 32 ? -28.953 3.135 19.953 1 70.88 32 LYS B N 1
ATOM 5354 C CA . LYS B 1 32 ? -28.094 1.963 20.062 1 70.88 32 LYS B CA 1
ATOM 5355 C C . LYS B 1 32 ? -28.703 0.769 19.328 1 70.88 32 LYS B C 1
ATOM 5357 O O . LYS B 1 32 ? -29.891 0.484 19.469 1 70.88 32 LYS B O 1
ATOM 5362 N N . THR B 1 33 ? -27.938 0.307 18.391 1 76.5 33 THR B N 1
ATOM 5363 C CA . THR B 1 33 ? -28.469 -0.82 17.625 1 76.5 33 THR B CA 1
ATOM 5364 C C . THR B 1 33 ? -27.453 -1.964 17.578 1 76.5 33 THR B C 1
ATOM 5366 O O . THR B 1 33 ? -26.25 -1.731 17.469 1 76.5 33 THR B O 1
ATOM 5369 N N . THR B 1 34 ? -28.047 -3.131 17.781 1 80.19 34 THR B N 1
ATOM 5370 C CA . THR B 1 34 ? -27.234 -4.324 17.609 1 80.19 34 THR B CA 1
ATOM 5371 C C . THR B 1 34 ? -27.047 -4.629 16.125 1 80.19 34 THR B C 1
ATOM 5373 O O . THR B 1 34 ? -28 -4.629 15.359 1 80.19 34 THR B O 1
ATOM 5376 N N . VAL B 1 35 ? -25.844 -4.777 15.742 1 87.81 35 VAL B N 1
ATOM 5377 C CA . VAL B 1 35 ? -25.531 -5.043 14.336 1 87.81 35 VAL B CA 1
ATOM 5378 C C . VAL B 1 35 ? -25.656 -6.539 14.062 1 87.81 35 VAL B C 1
ATOM 5380 O O . VAL B 1 35 ? -25.297 -7.367 14.898 1 87.81 35 VAL B O 1
ATOM 5383 N N . VAL B 1 36 ? -26.297 -6.891 12.977 1 86.19 36 VAL B N 1
ATOM 5384 C CA . VAL B 1 36 ? -26.391 -8.258 12.484 1 86.19 36 VAL B CA 1
ATOM 5385 C C . VAL B 1 36 ? -25.5 -8.422 11.25 1 86.19 36 VAL B C 1
ATOM 5387 O O . VAL B 1 36 ? -25.641 -7.672 10.281 1 86.19 36 VAL B O 1
ATOM 5390 N N . VAL B 1 37 ? -24.641 -9.391 11.359 1 88.38 37 VAL B N 1
ATOM 5391 C CA . VAL B 1 37 ? -23.719 -9.602 10.25 1 88.38 37 VAL B CA 1
ATOM 5392 C C . VAL B 1 37 ? -24.031 -10.93 9.562 1 88.38 37 VAL B C 1
ATOM 5394 O O . VAL B 1 37 ? -23.594 -11.992 10.016 1 88.38 37 VAL B O 1
ATOM 5397 N N . ASN B 1 38 ? -24.828 -10.852 8.5 1 85.62 38 ASN B N 1
ATOM 5398 C CA . ASN B 1 38 ? -25.047 -12.031 7.684 1 85.62 38 ASN B CA 1
ATOM 5399 C C . ASN B 1 38 ? -23.875 -12.281 6.73 1 85.62 38 ASN B C 1
ATOM 5401 O O . ASN B 1 38 ? -22.859 -11.594 6.793 1 85.62 38 ASN B O 1
ATOM 5405 N N . ASP B 1 39 ? -23.938 -13.234 5.844 1 81.81 39 ASP B N 1
ATOM 5406 C CA . ASP B 1 39 ? -22.828 -13.641 4.988 1 81.81 39 ASP B CA 1
ATOM 5407 C C . ASP B 1 39 ? -22.469 -12.531 4.004 1 81.81 39 ASP B C 1
ATOM 5409 O O . ASP B 1 39 ? -21.281 -12.297 3.736 1 81.81 39 ASP B O 1
ATOM 5413 N N . ASP B 1 40 ? -23.453 -11.898 3.498 1 85.88 40 ASP B N 1
ATOM 5414 C CA . ASP B 1 40 ? -23.203 -10.812 2.559 1 85.88 40 ASP B CA 1
ATOM 5415 C C . ASP B 1 40 ? -22.516 -9.641 3.25 1 85.88 40 ASP B C 1
ATOM 5417 O O . ASP B 1 40 ? -21.562 -9.07 2.713 1 85.88 40 ASP B O 1
ATOM 5421 N N . ASN B 1 41 ? -23.078 -9.297 4.414 1 91.62 41 ASN B N 1
ATOM 5422 C CA . ASN B 1 41 ? -22.469 -8.211 5.184 1 91.62 41 ASN B CA 1
ATOM 5423 C C . ASN B 1 41 ? -21.031 -8.539 5.574 1 91.62 41 ASN B C 1
ATOM 5425 O O . ASN B 1 41 ? -20.156 -7.668 5.543 1 91.62 41 ASN B O 1
ATOM 5429 N N . ARG B 1 42 ? -20.844 -9.766 5.949 1 90.56 42 ARG B N 1
ATOM 5430 C CA . ARG B 1 42 ? -19.5 -10.211 6.309 1 90.56 42 ARG B CA 1
ATOM 5431 C C . ARG B 1 42 ? -18.547 -10.039 5.141 1 90.56 42 ARG B C 1
ATOM 5433 O O . ARG B 1 42 ? -17.406 -9.578 5.316 1 90.56 42 ARG B O 1
ATOM 5440 N N . ARG B 1 43 ? -18.969 -10.453 3.986 1 89 43 ARG B N 1
ATOM 5441 C CA . ARG B 1 43 ? -18.141 -10.328 2.785 1 89 43 ARG B CA 1
ATOM 5442 C C . ARG B 1 43 ? -17.781 -8.875 2.51 1 89 43 ARG B C 1
ATOM 5444 O O . ARG B 1 43 ? -16.641 -8.555 2.199 1 89 43 ARG B O 1
ATOM 5451 N N . ILE B 1 44 ? -18.781 -7.984 2.605 1 94.12 44 ILE B N 1
ATOM 5452 C CA . ILE B 1 44 ? -18.562 -6.559 2.359 1 94.12 44 ILE B CA 1
ATOM 5453 C C . ILE B 1 44 ? -17.562 -6.008 3.365 1 94.12 44 ILE B C 1
ATOM 5455 O O . ILE B 1 44 ? -16.609 -5.316 2.988 1 94.12 44 ILE B O 1
ATOM 5459 N N . LEU B 1 45 ? -17.781 -6.367 4.629 1 95.25 45 LEU B N 1
ATOM 5460 C CA . LEU B 1 45 ? -16.922 -5.891 5.711 1 95.25 45 LEU B CA 1
ATOM 5461 C C . LEU B 1 45 ? -15.492 -6.355 5.516 1 95.25 45 LEU B C 1
ATOM 5463 O O . LEU B 1 45 ? -14.562 -5.547 5.527 1 95.25 45 LEU B O 1
ATOM 5467 N N . VAL B 1 46 ? -15.297 -7.598 5.305 1 91.31 46 VAL B N 1
ATOM 5468 C CA . VAL B 1 46 ? -13.969 -8.188 5.219 1 91.31 46 VAL B CA 1
ATOM 5469 C C . VAL B 1 46 ? -13.242 -7.648 3.984 1 91.31 46 VAL B C 1
ATOM 5471 O O . VAL B 1 46 ? -12.078 -7.246 4.066 1 91.31 46 VAL B O 1
ATOM 5474 N N . ASP B 1 47 ? -13.922 -7.621 2.895 1 92.69 47 ASP B N 1
ATOM 5475 C CA . ASP B 1 47 ? -13.32 -7.121 1.664 1 92.69 47 ASP B CA 1
ATOM 5476 C C . ASP B 1 47 ? -12.938 -5.648 1.799 1 92.69 47 ASP B C 1
ATOM 5478 O O . ASP B 1 47 ? -11.883 -5.227 1.312 1 92.69 47 ASP B O 1
ATOM 5482 N N . THR B 1 48 ? -13.805 -4.832 2.4 1 95.75 48 THR B N 1
ATOM 5483 C CA . THR B 1 48 ? -13.547 -3.404 2.562 1 95.75 48 THR B CA 1
ATOM 5484 C C . THR B 1 48 ? -12.344 -3.172 3.475 1 95.75 48 THR B C 1
ATOM 5486 O O . THR B 1 48 ? -11.477 -2.348 3.172 1 95.75 48 THR B O 1
ATOM 5489 N N . VAL B 1 49 ? -12.273 -3.889 4.578 1 94.19 49 VAL B N 1
ATOM 5490 C CA . VAL B 1 49 ? -11.164 -3.77 5.512 1 94.19 49 VAL B CA 1
ATOM 5491 C C . VAL B 1 49 ? -9.867 -4.203 4.828 1 94.19 49 VAL B C 1
ATOM 5493 O O . VAL B 1 49 ? -8.844 -3.525 4.941 1 94.19 49 VAL B O 1
ATOM 5496 N N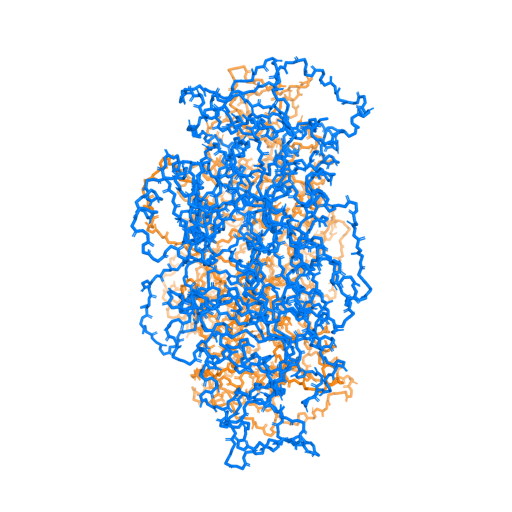 . ARG B 1 50 ? -9.922 -5.285 4.09 1 89.75 50 ARG B N 1
ATOM 5497 C CA . ARG B 1 50 ? -8.742 -5.758 3.365 1 89.75 50 ARG B CA 1
ATOM 5498 C C . ARG B 1 50 ? -8.273 -4.719 2.354 1 89.75 50 ARG B C 1
ATOM 5500 O O . ARG B 1 50 ? -7.07 -4.48 2.215 1 89.75 50 ARG B O 1
ATOM 5507 N N . SER B 1 51 ? -9.188 -4.188 1.671 1 92.38 51 SER B N 1
ATOM 5508 C CA . SER B 1 51 ? -8.859 -3.168 0.681 1 92.38 51 SER B CA 1
ATOM 5509 C C . SER B 1 51 ? -8.188 -1.962 1.332 1 92.38 51 SER B C 1
ATOM 5511 O O . SER B 1 51 ? -7.215 -1.422 0.8 1 92.38 51 SER B O 1
ATOM 5513 N N . PHE B 1 52 ? -8.703 -1.515 2.443 1 92.94 52 PHE B N 1
ATOM 5514 C CA . PHE B 1 52 ? -8.148 -0.36 3.139 1 92.94 52 PHE B CA 1
ATOM 5515 C C . PHE B 1 52 ? -6.734 -0.651 3.625 1 92.94 52 PHE B C 1
ATOM 5517 O O . PHE B 1 52 ? -5.848 0.193 3.504 1 92.94 52 PHE B O 1
ATOM 5524 N N . ILE B 1 53 ? -6.512 -1.832 4.121 1 88.5 53 ILE B N 1
ATOM 5525 C CA . ILE B 1 53 ? -5.199 -2.25 4.602 1 88.5 53 ILE B CA 1
ATOM 5526 C C . ILE B 1 53 ? -4.215 -2.316 3.436 1 88.5 53 ILE B C 1
ATOM 5528 O O . ILE B 1 53 ? -3.094 -1.815 3.531 1 88.5 53 ILE B O 1
ATOM 5532 N N . SER B 1 54 ? -4.621 -2.893 2.371 1 86.75 54 SER B N 1
ATOM 5533 C CA . SER B 1 54 ? -3.752 -3.053 1.211 1 86.75 54 SER B CA 1
ATOM 5534 C C . SER B 1 54 ? -3.367 -1.701 0.618 1 86.75 54 SER B C 1
ATOM 5536 O O . SER B 1 54 ? -2.348 -1.585 -0.065 1 86.75 54 SER B O 1
ATOM 5538 N N . LYS B 1 55 ? -4.152 -0.696 0.861 1 83.75 55 LYS B N 1
ATOM 5539 C CA . LYS B 1 55 ? -3.877 0.652 0.374 1 83.75 55 LYS B CA 1
ATOM 5540 C C . LYS B 1 55 ? -3.125 1.473 1.418 1 83.75 55 LYS B C 1
ATOM 5542 O O . LYS B 1 55 ? -3.018 2.695 1.297 1 83.75 55 LYS B O 1
ATOM 5547 N N . SER B 1 56 ? -2.723 0.763 2.463 1 78.12 56 SER B N 1
ATOM 5548 C CA . SER B 1 56 ? -1.914 1.35 3.525 1 78.12 56 SER B CA 1
ATOM 5549 C C . SER B 1 56 ? -2.734 2.318 4.371 1 78.12 56 SER B C 1
ATOM 5551 O O . SER B 1 56 ? -2.223 3.348 4.816 1 78.12 56 SER B O 1
ATOM 5553 N N . GLY B 1 57 ? -4.027 2.066 4.434 1 78.81 57 GLY B N 1
ATOM 5554 C CA . GLY B 1 57 ? -4.805 2.734 5.465 1 78.81 57 GLY B CA 1
ATOM 5555 C C . GLY B 1 57 ? -4.434 2.293 6.871 1 78.81 57 GLY B C 1
ATOM 5556 O O . GLY B 1 57 ? -5.27 1.745 7.594 1 78.81 57 GLY B O 1
ATOM 5557 N N . LEU B 1 58 ? -3.201 2.473 7.172 1 71.62 58 LEU B N 1
ATOM 5558 C CA . LEU B 1 58 ? -2.576 1.899 8.359 1 71.62 58 LEU B CA 1
ATOM 5559 C C . LEU B 1 58 ? -2.029 2.996 9.266 1 71.62 58 LEU B C 1
ATOM 5561 O O . LEU B 1 58 ? -1.828 4.129 8.828 1 71.62 58 LEU B O 1
ATOM 5565 N N . THR B 1 59 ? -2.018 2.709 10.516 1 68.06 59 THR B N 1
ATOM 5566 C CA . THR B 1 59 ? -1.335 3.482 11.547 1 68.06 59 THR B CA 1
ATOM 5567 C C . THR B 1 59 ? -0.643 2.559 12.547 1 68.06 59 THR B C 1
ATOM 5569 O O . THR B 1 59 ? -0.427 1.379 12.266 1 68.06 59 THR B O 1
ATOM 5572 N N . GLN B 1 60 ? -0.037 3.156 13.68 1 71.44 60 GLN B N 1
ATOM 5573 C CA . GLN B 1 60 ? 0.665 2.348 14.672 1 71.44 60 GLN B CA 1
ATOM 5574 C C . GLN B 1 60 ? 0.065 2.537 16.062 1 71.44 60 GLN B C 1
ATOM 5576 O O . GLN B 1 60 ? -0.403 3.627 16.391 1 71.44 60 GLN B O 1
ATOM 5581 N N . ALA B 1 61 ? -0.175 1.422 16.688 1 63.72 61 ALA B N 1
ATOM 5582 C CA . ALA B 1 61 ? -0.517 1.479 18.094 1 63.72 61 ALA B CA 1
ATOM 5583 C C . ALA B 1 61 ? 0.738 1.434 18.969 1 63.72 61 ALA B C 1
ATOM 5585 O O . ALA B 1 61 ? 1.683 0.7 18.672 1 63.72 61 ALA B O 1
ATOM 5586 N N . SER B 1 62 ? 0.948 2.408 19.844 1 57.62 62 SER B N 1
ATOM 5587 C CA . SER B 1 62 ? 2.104 2.48 20.734 1 57.62 62 SER B CA 1
ATOM 5588 C C . SER B 1 62 ? 2.154 1.28 21.672 1 57.62 62 SER B C 1
ATOM 5590 O O . SER B 1 62 ? 1.139 0.896 22.25 1 57.62 62 SER B O 1
ATOM 5592 N N . ASN B 1 63 ? 2.684 0.075 21.312 1 51.19 63 ASN B N 1
ATOM 5593 C CA . ASN B 1 63 ? 2.848 -0.834 22.453 1 51.19 63 ASN B CA 1
ATOM 5594 C C . ASN B 1 63 ? 4.098 -0.5 23.266 1 51.19 63 ASN B C 1
ATOM 5596 O O . ASN B 1 63 ? 5.191 -0.393 22.703 1 51.19 63 ASN B O 1
ATOM 5600 N N . ALA B 1 64 ? 3.852 0.161 24.453 1 42.84 64 ALA B N 1
ATOM 5601 C CA . ALA B 1 64 ? 4.898 0.394 25.438 1 42.84 64 ALA B CA 1
ATOM 5602 C C . ALA B 1 64 ? 5.895 -0.764 25.469 1 42.84 64 ALA B C 1
ATOM 5604 O O . ALA B 1 64 ? 7.086 -0.562 25.719 1 42.84 64 ALA B O 1
ATOM 5605 N N . GLN B 1 65 ? 5.422 -1.977 25.688 1 42.22 65 GLN B N 1
ATOM 5606 C CA . GLN B 1 65 ? 6.176 -3 26.391 1 42.22 65 GLN B CA 1
ATOM 5607 C C . GLN B 1 65 ? 7.266 -3.598 25.516 1 42.22 65 GLN B C 1
ATOM 5609 O O . GLN B 1 65 ? 8.195 -4.238 26 1 42.22 65 GLN B O 1
ATOM 5614 N N . ASP B 1 66 ? 7.012 -3.951 24.344 1 43.47 66 ASP B N 1
ATOM 5615 C CA . ASP B 1 66 ? 7.898 -5.07 24.047 1 43.47 66 ASP B CA 1
ATOM 5616 C C . ASP B 1 66 ? 9.297 -4.578 23.688 1 43.47 66 ASP B C 1
ATOM 5618 O O . ASP B 1 66 ? 9.617 -4.398 22.516 1 43.47 66 ASP B O 1
ATOM 5622 N N . ALA B 1 67 ? 9.734 -3.604 24.422 1 41.06 67 ALA B N 1
ATOM 5623 C CA . ALA B 1 67 ? 11.172 -3.346 24.391 1 41.06 67 ALA B CA 1
ATOM 5624 C C . ALA B 1 67 ? 11.961 -4.648 24.344 1 41.06 67 ALA B C 1
ATOM 5626 O O . ALA B 1 67 ? 12.156 -5.293 25.391 1 41.06 67 ALA B O 1
ATOM 5627 N N . LEU B 1 68 ? 11.695 -5.551 23.594 1 41.28 68 LEU B N 1
ATOM 5628 C CA . LEU B 1 68 ? 12.727 -6.578 23.625 1 41.28 68 LEU B CA 1
ATOM 5629 C C . LEU B 1 68 ? 14.117 -5.945 23.688 1 41.28 68 LEU B C 1
ATOM 5631 O O . LEU B 1 68 ? 14.445 -5.09 22.875 1 41.28 68 LEU B O 1
ATOM 5635 N N . ASP B 1 69 ? 14.609 -5.797 24.781 1 40 69 ASP B N 1
ATOM 5636 C CA . ASP B 1 69 ? 15.93 -5.41 25.281 1 40 69 ASP B CA 1
ATOM 5637 C C . ASP B 1 69 ? 17.016 -5.797 24.281 1 40 69 ASP B C 1
ATOM 5639 O O . ASP B 1 69 ? 18.203 -5.578 24.531 1 40 69 ASP B O 1
ATOM 5643 N N . ASP B 1 70 ? 16.922 -6.891 23.625 1 43.28 70 ASP B N 1
ATOM 5644 C CA . ASP B 1 70 ? 18.25 -7.301 23.188 1 43.28 70 ASP B CA 1
ATOM 5645 C C . ASP B 1 70 ? 18.766 -6.379 22.078 1 43.28 70 ASP B C 1
ATOM 5647 O O . ASP B 1 70 ? 18.359 -6.488 20.922 1 43.28 70 ASP B O 1
ATOM 5651 N N . GLU B 1 71 ? 19.188 -5.105 22.422 1 44.31 71 GLU B N 1
ATOM 5652 C CA . GLU B 1 71 ? 19.719 -3.834 21.953 1 44.31 71 GLU B CA 1
ATOM 5653 C C . GLU B 1 71 ? 20.5 -4.016 20.656 1 44.31 71 GLU B C 1
ATOM 5655 O O . GLU B 1 71 ? 20.422 -3.172 19.75 1 44.31 71 GLU B O 1
ATOM 5660 N N . ASN B 1 72 ? 21.641 -4.742 20.641 1 47.72 72 ASN B N 1
ATOM 5661 C CA . ASN B 1 72 ? 22.797 -4.352 19.844 1 47.72 72 ASN B CA 1
ATOM 5662 C C . ASN B 1 72 ? 22.562 -4.613 18.359 1 47.72 72 ASN B C 1
ATOM 5664 O O . ASN B 1 72 ? 23.312 -4.133 17.5 1 47.72 72 ASN B O 1
ATOM 5668 N N . THR B 1 73 ? 21.594 -5.59 17.938 1 59.78 73 THR B N 1
ATOM 5669 C CA . THR B 1 73 ? 21.688 -5.871 16.516 1 59.78 73 THR B CA 1
ATOM 5670 C C . THR B 1 73 ? 20.328 -5.688 15.852 1 59.78 73 THR B C 1
ATOM 5672 O O . THR B 1 73 ? 20.172 -5.941 14.648 1 59.78 73 THR B O 1
ATOM 5675 N N . CYS B 1 74 ? 19.328 -4.957 16.531 1 80.12 74 CYS B N 1
ATOM 5676 C CA . CYS B 1 74 ? 18 -4.922 15.914 1 80.12 74 CYS B CA 1
ATOM 5677 C C . CYS B 1 74 ? 17.609 -3.498 15.531 1 80.12 74 CYS B C 1
ATOM 5679 O O . CYS B 1 74 ? 17.766 -2.572 16.328 1 80.12 74 CYS B O 1
ATOM 5681 N N . LEU B 1 75 ? 17.312 -3.246 14.211 1 88.25 75 LEU B N 1
ATOM 5682 C CA . LEU B 1 75 ? 16.828 -1.979 13.688 1 88.25 75 LEU B CA 1
ATOM 5683 C C . LEU B 1 75 ? 15.305 -1.939 13.711 1 88.25 75 LEU B C 1
ATOM 5685 O O . LEU B 1 75 ? 14.648 -2.98 13.828 1 88.25 75 LEU B O 1
ATOM 5689 N N . SER B 1 76 ? 14.75 -0.735 13.758 1 87 76 SER B N 1
ATOM 5690 C CA . SER B 1 76 ? 13.297 -0.585 13.766 1 87 76 SER B CA 1
ATOM 5691 C C . SER B 1 76 ? 12.844 0.4 12.695 1 87 76 SER B C 1
ATOM 5693 O O . SER B 1 76 ? 13.328 1.53 12.633 1 87 76 SER B O 1
ATOM 5695 N N . ALA B 1 77 ? 11.969 -0.064 11.875 1 85.38 77 ALA B N 1
ATOM 5696 C CA . ALA B 1 77 ? 11.383 0.807 10.859 1 85.38 77 ALA B CA 1
ATOM 5697 C C . ALA B 1 77 ? 10.336 1.733 11.469 1 85.38 77 ALA B C 1
ATOM 5699 O O . ALA B 1 77 ? 10.141 2.854 10.992 1 85.38 77 ALA B O 1
ATOM 5700 N N . TYR B 1 78 ? 9.648 1.36 12.383 1 78.25 78 TYR B N 1
ATOM 5701 C CA . TYR B 1 78 ? 8.656 2.111 13.133 1 78.25 78 TYR B CA 1
ATOM 5702 C C . TYR B 1 78 ? 8.438 1.497 14.516 1 78.25 78 TYR B C 1
ATOM 5704 O O . TYR B 1 78 ? 8.789 0.338 14.742 1 78.25 78 TYR B O 1
ATOM 5712 N N . GLY B 1 79 ? 7.883 2.322 15.359 1 75.31 79 GLY B N 1
ATOM 5713 C CA . GLY B 1 79 ? 7.574 1.82 16.688 1 75.31 79 GLY B CA 1
ATOM 5714 C C . GLY B 1 79 ? 6.16 1.287 16.812 1 75.31 79 GLY B C 1
ATOM 5715 O O . GLY B 1 79 ? 5.262 1.722 16.094 1 75.31 79 GLY B O 1
ATOM 5716 N N . GLY B 1 80 ? 5.984 0.333 17.672 1 77.62 80 GLY B N 1
ATOM 5717 C CA . GLY B 1 80 ? 4.648 -0.154 17.984 1 77.62 80 GLY B CA 1
ATOM 5718 C C . GLY B 1 80 ? 4.156 -1.213 17.016 1 77.62 80 GLY B C 1
ATOM 5719 O O . GLY B 1 80 ? 4.957 -1.89 16.375 1 77.62 80 GLY B O 1
ATOM 5720 N N . ARG B 1 81 ? 2.814 -1.419 17.078 1 81.25 81 ARG B N 1
ATOM 5721 C CA . ARG B 1 81 ? 2.162 -2.42 16.234 1 81.25 81 ARG B CA 1
ATOM 5722 C C . ARG B 1 81 ? 1.304 -1.762 15.164 1 81.25 81 ARG B C 1
ATOM 5724 O O . ARG B 1 81 ? 0.639 -0.756 15.422 1 81.25 81 ARG B O 1
ATOM 5731 N N . ILE B 1 82 ? 1.324 -2.369 14.031 1 82.62 82 ILE B N 1
ATOM 5732 C CA . ILE B 1 82 ? 0.527 -1.831 12.93 1 82.62 82 ILE B CA 1
ATOM 5733 C C . ILE B 1 82 ? -0.954 -2.096 13.195 1 82.62 82 ILE B C 1
ATOM 5735 O O . ILE B 1 82 ? -1.326 -3.178 13.656 1 82.62 82 ILE B O 1
ATOM 5739 N N . LYS B 1 83 ? -1.781 -1.08 12.984 1 85.19 83 LYS B N 1
ATOM 5740 C CA . LYS B 1 83 ? -3.24 -1.143 13.008 1 85.19 83 LYS B CA 1
ATOM 5741 C C . LYS B 1 83 ? -3.842 -0.389 11.82 1 85.19 83 LYS B C 1
ATOM 5743 O O . LYS B 1 83 ? -3.244 0.566 11.32 1 85.19 83 LYS B O 1
ATOM 5748 N N . PHE B 1 84 ? -4.934 -0.937 11.312 1 88.88 84 PHE B N 1
ATOM 5749 C CA . PHE B 1 84 ? -5.59 -0.076 10.336 1 88.88 84 PHE B CA 1
ATOM 5750 C C . PHE B 1 84 ? -6.383 1.024 11.039 1 88.88 84 PHE B C 1
ATOM 5752 O O . PHE B 1 84 ? -6.844 0.844 12.164 1 88.88 84 PHE B O 1
ATOM 5759 N N . ILE B 1 85 ? -6.512 2.193 10.453 1 91.62 85 ILE B N 1
ATOM 5760 C CA . ILE B 1 85 ? -7.223 3.346 11 1 91.62 85 ILE B CA 1
ATOM 5761 C C . ILE B 1 85 ? -8.719 3.055 11.047 1 91.62 85 ILE B C 1
ATOM 5763 O O . ILE B 1 85 ? -9.281 2.516 10.094 1 91.62 85 ILE B O 1
ATOM 5767 N N . ASN B 1 86 ? -9.344 3.348 12.188 1 94.06 86 ASN B N 1
ATOM 5768 C CA . ASN B 1 86 ? -10.797 3.215 12.281 1 94.06 86 ASN B CA 1
ATOM 5769 C C . ASN B 1 86 ? -11.508 4.062 11.227 1 94.06 86 ASN B C 1
ATOM 5771 O O . ASN B 1 86 ? -11.086 5.184 10.945 1 94.06 86 ASN B O 1
ATOM 5775 N N . PHE B 1 87 ? -12.523 3.488 10.633 1 96.62 87 PHE B N 1
ATOM 5776 C CA . PHE B 1 87 ? -13.25 4.207 9.594 1 96.62 87 PHE B CA 1
ATOM 5777 C C . PHE B 1 87 ? -14.727 3.824 9.594 1 96.62 87 PHE B C 1
ATOM 5779 O O . PHE B 1 87 ? -15.141 2.939 10.344 1 96.62 87 PHE B O 1
ATOM 5786 N N . VAL B 1 88 ? -15.539 4.586 8.93 1 97.38 88 VAL B N 1
ATOM 5787 C CA . VAL B 1 88 ? -16.938 4.219 8.727 1 97.38 88 VAL B CA 1
ATOM 5788 C C . VAL B 1 88 ? -17.078 3.363 7.473 1 97.38 88 VAL B C 1
ATOM 5790 O O . VAL B 1 88 ? -16.359 3.57 6.492 1 97.38 88 VAL B O 1
ATOM 5793 N N . LEU B 1 89 ? -17.938 2.424 7.438 1 97.19 89 LEU B N 1
ATOM 5794 C CA . LEU B 1 89 ? -18 1.407 6.391 1 97.19 89 LEU B CA 1
ATOM 5795 C C . LEU B 1 89 ? -18.328 2.037 5.043 1 97.19 89 LEU B C 1
ATOM 5797 O O . LEU B 1 89 ? -17.766 1.649 4.016 1 97.19 89 LEU B O 1
ATOM 5801 N N . ALA B 1 90 ? -19.281 2.955 5.055 1 97.56 90 ALA B N 1
ATOM 5802 C CA . ALA B 1 90 ? -19.719 3.594 3.814 1 97.56 90 ALA B CA 1
ATOM 5803 C C . ALA B 1 90 ? -19.672 5.113 3.934 1 97.56 90 ALA B C 1
ATOM 5805 O O . ALA B 1 90 ? -19.859 5.664 5.02 1 97.56 90 ALA B O 1
ATOM 5806 N N . PRO B 1 91 ? -19.359 5.816 2.807 1 97.75 91 PRO B N 1
ATOM 5807 C CA . PRO B 1 91 ? -19.344 7.281 2.865 1 97.75 91 PRO B CA 1
ATOM 5808 C C . PRO B 1 91 ? -20.703 7.859 3.271 1 97.75 91 PRO B C 1
ATOM 5810 O O . PRO B 1 91 ? -21.75 7.309 2.912 1 97.75 91 PRO B O 1
ATOM 5813 N N . LEU B 1 92 ? -20.703 8.914 3.914 1 97.5 92 LEU B N 1
ATOM 5814 C CA . LEU B 1 92 ? -21.922 9.547 4.387 1 97.5 92 LEU B CA 1
ATOM 5815 C C . LEU B 1 92 ? -22.328 10.711 3.484 1 97.5 92 LEU B C 1
ATOM 5817 O O . LEU B 1 92 ? -21.469 11.453 3.002 1 97.5 92 LEU B O 1
ATOM 5821 N N . PRO B 1 93 ? -23.625 10.867 3.27 1 96.12 93 PRO B N 1
ATOM 5822 C CA . PRO B 1 93 ? -24.078 12.039 2.521 1 96.12 93 PRO B CA 1
ATOM 5823 C C . PRO B 1 93 ? -23.75 13.359 3.219 1 96.12 93 PRO B C 1
ATOM 5825 O O . PRO B 1 93 ? -23.812 13.445 4.449 1 96.12 93 PRO B O 1
ATOM 5828 N N . TYR B 1 94 ? -23.359 14.352 2.488 1 96.31 94 TYR B N 1
ATOM 5829 C CA . TYR B 1 94 ? -22.984 15.664 2.992 1 96.31 94 TYR B CA 1
ATOM 5830 C C . TYR B 1 94 ? -23.359 16.766 1.998 1 96.31 94 TYR B C 1
ATOM 5832 O O . TYR B 1 94 ? -23.203 16.578 0.787 1 96.31 94 TYR B O 1
ATOM 5840 N N . PRO B 1 95 ? -23.891 17.875 2.438 1 93.75 95 PRO B N 1
ATOM 5841 C CA . PRO B 1 95 ? -24.328 18.922 1.506 1 93.75 95 PRO B CA 1
ATOM 5842 C C . PRO B 1 95 ? -23.188 19.516 0.709 1 93.75 95 PRO B C 1
ATOM 5844 O O . PRO B 1 95 ? -22.25 20.062 1.294 1 93.75 95 PRO B O 1
ATOM 5847 N N . LEU B 1 96 ? -23.281 19.5 -0.625 1 94 96 LEU B N 1
ATOM 5848 C CA . LEU B 1 96 ? -22.25 20.031 -1.519 1 94 96 LEU B CA 1
ATOM 5849 C C . LEU B 1 96 ? -22.062 21.531 -1.315 1 94 96 LEU B C 1
ATOM 5851 O O . LEU B 1 96 ? -20.938 22.031 -1.316 1 94 96 LEU B O 1
ATOM 5855 N N . ARG B 1 97 ? -23.141 22.25 -1.133 1 91.88 97 ARG B N 1
ATOM 5856 C CA . ARG B 1 97 ? -23.094 23.703 -0.965 1 91.88 97 ARG B CA 1
ATOM 5857 C C . ARG B 1 97 ? -22.234 24.078 0.243 1 91.88 97 ARG B C 1
ATOM 5859 O O . ARG B 1 97 ? -21.453 25.031 0.182 1 91.88 97 ARG B O 1
ATOM 5866 N N . ILE B 1 98 ? -22.438 23.391 1.299 1 93.69 98 ILE B N 1
ATOM 5867 C CA . ILE B 1 98 ? -21.688 23.672 2.518 1 93.69 98 ILE B CA 1
ATOM 5868 C C . ILE B 1 98 ? -20.203 23.359 2.295 1 93.69 98 ILE B C 1
ATOM 5870 O O . ILE B 1 98 ? -19.328 24.125 2.703 1 93.69 98 ILE B O 1
ATOM 5874 N N . TYR B 1 99 ? -19.938 22.234 1.646 1 95.75 99 TYR B N 1
ATOM 5875 C CA . TYR B 1 99 ? -18.578 21.859 1.31 1 95.75 99 TYR B CA 1
ATOM 5876 C C . TYR B 1 99 ? -17.891 22.969 0.501 1 95.75 99 TYR B C 1
ATOM 5878 O O . TYR B 1 99 ? -16.766 23.359 0.812 1 95.75 99 TYR B O 1
ATOM 5886 N N . GLU B 1 100 ? -18.562 23.422 -0.481 1 95.06 100 GLU B N 1
ATOM 5887 C CA . GLU B 1 100 ? -18.016 24.453 -1.354 1 95.06 100 GLU B CA 1
ATOM 5888 C C . GLU B 1 100 ? -17.781 25.766 -0.589 1 95.06 100 GLU B C 1
ATOM 5890 O O . GLU B 1 100 ? -16.781 26.453 -0.826 1 95.06 100 GLU B O 1
ATOM 5895 N N . ARG B 1 101 ? -18.641 26.078 0.292 1 93.94 101 ARG B N 1
ATOM 5896 C CA . ARG B 1 101 ? -18.469 27.266 1.12 1 93.94 101 ARG B CA 1
ATOM 5897 C C . ARG B 1 101 ? -17.234 27.125 2.023 1 93.94 101 ARG B C 1
ATOM 5899 O O . ARG B 1 101 ? -16.422 28.047 2.121 1 93.94 101 ARG B O 1
ATOM 5906 N N . CYS B 1 102 ? -17.172 26 2.668 1 96.81 102 CYS B N 1
ATOM 5907 C CA . CYS B 1 102 ? -16.047 25.766 3.557 1 96.81 102 CYS B CA 1
ATOM 5908 C C . CYS B 1 102 ? -14.727 25.844 2.795 1 96.81 102 CYS B C 1
ATOM 5910 O O . CYS B 1 102 ? -13.742 26.359 3.314 1 96.81 102 CYS B O 1
ATOM 5912 N N . LYS B 1 103 ? -14.695 25.344 1.571 1 96.38 103 LYS B N 1
ATOM 5913 C CA . LYS B 1 103 ? -13.523 25.453 0.711 1 96.38 103 LYS B CA 1
ATOM 5914 C C . LYS B 1 103 ? -13.172 26.922 0.444 1 96.38 103 LYS B C 1
ATOM 5916 O O . LYS B 1 103 ? -12 27.297 0.487 1 96.38 103 LYS B O 1
ATOM 5921 N N . ALA B 1 104 ? -14.203 27.703 0.234 1 95.25 104 ALA B N 1
ATOM 5922 C CA . ALA B 1 104 ? -14.008 29.109 -0.1 1 95.25 104 ALA B CA 1
ATOM 5923 C C . ALA B 1 104 ? -13.547 29.891 1.12 1 95.25 104 ALA B C 1
ATOM 5925 O O . ALA B 1 104 ? -12.812 30.891 0.988 1 95.25 104 ALA B O 1
ATOM 5926 N N . PHE B 1 105 ? -13.938 29.531 2.318 1 96.06 105 PHE B N 1
ATOM 5927 C CA . PHE B 1 105 ? -13.625 30.234 3.553 1 96.06 105 PHE B CA 1
ATOM 5928 C C . PHE B 1 105 ? -12.172 30 3.951 1 96.06 105 PHE B C 1
ATOM 5930 O O . PHE B 1 105 ? -11.555 30.875 4.578 1 96.06 105 PHE B O 1
ATOM 5937 N N . THR B 1 106 ? -11.633 28.875 3.602 1 94.69 106 THR B N 1
ATOM 5938 C CA . THR B 1 106 ? -10.391 28.375 4.172 1 94.69 106 THR B CA 1
ATOM 5939 C C . THR B 1 106 ? -9.234 29.312 3.846 1 94.69 106 THR B C 1
ATOM 5941 O O . THR B 1 106 ? -8.445 29.656 4.727 1 94.69 106 THR B O 1
ATOM 5944 N N . PRO B 1 107 ? -9.109 29.844 2.619 1 94.62 107 PRO B N 1
ATOM 5945 C CA . PRO B 1 107 ? -8.031 30.781 2.344 1 94.62 107 PRO B CA 1
ATOM 5946 C C . PRO B 1 107 ? -8.172 32.094 3.141 1 94.62 107 PRO B C 1
ATOM 5948 O O . PRO B 1 107 ? -7.164 32.719 3.473 1 94.62 107 PRO B O 1
ATOM 5951 N N . ILE B 1 108 ? -9.375 32.469 3.451 1 96.12 108 ILE B N 1
ATOM 5952 C CA . ILE B 1 108 ? -9.617 33.688 4.215 1 96.12 108 ILE B CA 1
ATOM 5953 C C . ILE B 1 108 ? -9.039 33.531 5.621 1 96.12 108 ILE B C 1
ATOM 5955 O O . ILE B 1 108 ? -8.461 34.5 6.164 1 96.12 108 ILE B O 1
ATOM 5959 N N . PHE B 1 109 ? -9.133 32.406 6.156 1 96.5 109 PHE B N 1
ATOM 5960 C CA . PHE B 1 109 ? -8.586 32.188 7.488 1 96.5 109 PHE B CA 1
ATOM 5961 C C . PHE B 1 109 ? -7.062 32.281 7.473 1 96.5 109 PHE B C 1
ATOM 5963 O O . PHE B 1 109 ? -6.453 32.75 8.43 1 96.5 109 PHE B O 1
ATOM 5970 N N . ALA B 1 110 ? -6.438 31.781 6.41 1 96.38 110 ALA B N 1
ATOM 5971 C CA . ALA B 1 110 ? -4.992 31.938 6.281 1 96.38 110 ALA B CA 1
ATOM 5972 C C . ALA B 1 110 ? -4.602 33.406 6.223 1 96.38 110 ALA B C 1
ATOM 5974 O O . ALA B 1 110 ? -3.584 33.812 6.793 1 96.38 110 ALA B O 1
ATOM 5975 N N . GLN B 1 111 ? -5.391 34.281 5.551 1 96.88 111 GLN B N 1
ATOM 5976 C CA . GLN B 1 111 ? -5.164 35.719 5.492 1 96.88 111 GLN B CA 1
ATOM 5977 C C . GLN B 1 111 ? -5.246 36.344 6.879 1 96.88 111 GLN B C 1
ATOM 5979 O O . GLN B 1 111 ? -4.398 37.156 7.25 1 96.88 111 GLN B O 1
ATOM 5984 N N . LEU B 1 112 ? -6.242 35.938 7.594 1 96.81 112 LEU B N 1
ATOM 5985 C CA . LEU B 1 112 ? -6.445 36.5 8.938 1 96.81 112 LEU B CA 1
ATOM 5986 C C . LEU B 1 112 ? -5.285 36.125 9.852 1 96.81 112 LEU B C 1
ATOM 5988 O O . LEU B 1 112 ? -4.777 36.969 10.594 1 96.81 112 LEU B O 1
ATOM 5992 N N . ILE B 1 113 ? -4.867 34.875 9.805 1 97.25 113 ILE B N 1
ATOM 5993 C CA . ILE B 1 113 ? -3.773 34.406 10.633 1 97.25 113 ILE B CA 1
ATOM 5994 C C . ILE B 1 113 ? -2.48 35.125 10.258 1 97.25 113 ILE B C 1
ATOM 5996 O O . ILE B 1 113 ? -1.75 35.594 11.133 1 97.25 113 ILE B O 1
ATOM 6000 N N . ASP B 1 114 ? -2.211 35.219 8.977 1 97.69 114 ASP B N 1
ATOM 6001 C CA . ASP B 1 114 ? -1 35.875 8.516 1 97.69 114 ASP B CA 1
ATOM 6002 C C . ASP B 1 114 ? -0.985 37.344 8.953 1 97.69 114 ASP B C 1
ATOM 6004 O O . ASP B 1 114 ? 0.057 37.875 9.352 1 97.69 114 ASP B O 1
ATOM 6008 N N . GLU B 1 115 ? -2.121 38 8.852 1 96.75 115 GLU B N 1
ATOM 6009 C CA . GLU B 1 115 ? -2.189 39.406 9.234 1 96.75 115 GLU B CA 1
ATOM 6010 C C . GLU B 1 115 ? -1.966 39.594 10.734 1 96.75 115 GLU B C 1
ATOM 6012 O O . GLU B 1 115 ? -1.289 40.531 11.156 1 96.75 115 GLU B O 1
ATOM 6017 N N . MET B 1 116 ? -2.574 38.75 11.453 1 95.94 116 MET B N 1
ATOM 6018 C CA . MET B 1 116 ? -2.35 38.812 12.898 1 95.94 116 MET B CA 1
ATOM 6019 C C . MET B 1 116 ? -0.868 38.656 13.227 1 95.94 116 MET B C 1
ATOM 6021 O O . MET B 1 116 ? -0.356 39.344 14.117 1 95.94 116 MET B O 1
ATOM 6025 N N . CYS B 1 117 ? -0.147 37.781 12.531 1 95.69 117 CYS B N 1
ATOM 6026 C CA . CYS B 1 117 ? 1.274 37.531 12.742 1 95.69 117 CYS B CA 1
ATOM 6027 C C . CYS B 1 117 ? 2.105 38.75 12.352 1 95.69 117 CYS B C 1
ATOM 6029 O O . CYS B 1 117 ? 3.25 38.906 12.789 1 95.69 117 CYS B O 1
ATOM 6031 N N . SER B 1 118 ? 1.543 39.625 11.508 1 93.56 118 SER B N 1
ATOM 6032 C CA . SER B 1 118 ? 2.262 40.812 11.07 1 93.56 118 SER B CA 1
ATOM 6033 C C . SER B 1 118 ? 2.248 41.875 12.148 1 93.56 118 SER B C 1
ATOM 6035 O O . SER B 1 118 ? 3.041 42.812 12.102 1 93.56 118 SER B O 1
ATOM 6037 N N . HIS B 1 119 ? 1.38 41.719 13.086 1 91.5 119 HIS B N 1
ATOM 6038 C CA . HIS B 1 119 ? 1.289 42.625 14.234 1 91.5 119 HIS B CA 1
ATOM 6039 C C . HIS B 1 119 ? 1.868 41.969 15.484 1 91.5 119 HIS B C 1
ATOM 6041 O O . HIS B 1 119 ? 1.13 41.625 16.422 1 91.5 119 HIS B O 1
ATOM 6047 N N . LEU B 1 120 ? 3.094 41.906 15.586 1 91.75 120 LEU B N 1
ATOM 6048 C CA . LEU B 1 120 ? 3.787 41.156 16.609 1 91.75 120 LEU B CA 1
ATOM 6049 C C . LEU B 1 120 ? 3.523 41.75 18 1 91.75 120 LEU B C 1
ATOM 6051 O O . LEU B 1 120 ? 3.459 41 18.984 1 91.75 120 LEU B O 1
ATOM 6055 N N . ASP B 1 121 ? 3.363 43.031 18.031 1 91.19 121 ASP B N 1
ATOM 6056 C CA . ASP B 1 121 ? 3.061 43.688 19.312 1 91.19 121 ASP B CA 1
ATOM 6057 C C . ASP B 1 121 ? 1.695 43.25 19.828 1 91.19 121 ASP B C 1
ATOM 6059 O O . ASP B 1 121 ? 1.538 43 21.031 1 91.19 121 ASP B O 1
ATOM 6063 N N . GLU B 1 122 ? 0.752 43.188 18.953 1 90.38 122 GLU B N 1
ATOM 6064 C CA . GLU B 1 122 ? -0.583 42.75 19.328 1 90.38 122 GLU B CA 1
ATOM 6065 C C . GLU B 1 122 ? -0.571 41.281 19.766 1 90.38 122 GLU B C 1
ATOM 6067 O O . GLU B 1 122 ? -1.31 40.875 20.672 1 90.38 122 GLU B O 1
ATOM 6072 N N . LEU B 1 123 ? 0.187 40.5 19.078 1 91.69 123 LEU B N 1
ATOM 6073 C CA . LEU B 1 123 ? 0.333 39.094 19.453 1 91.69 123 LEU B CA 1
ATOM 6074 C C . LEU B 1 123 ? 0.934 38.969 20.844 1 91.69 123 LEU B C 1
ATOM 6076 O O . LEU B 1 123 ? 0.483 38.156 21.641 1 91.69 123 LEU B O 1
ATOM 6080 N N . ASP B 1 124 ? 1.936 39.719 21.078 1 93.5 124 ASP B N 1
ATOM 6081 C CA . ASP B 1 124 ? 2.594 39.719 22.375 1 93.5 124 ASP B CA 1
ATOM 6082 C C . ASP B 1 124 ? 1.619 40.125 23.484 1 93.5 124 ASP B C 1
ATOM 6084 O O . ASP B 1 124 ? 1.582 39.469 24.531 1 93.5 124 ASP B O 1
ATOM 6088 N N . GLU B 1 125 ? 0.853 41.125 23.234 1 93.12 125 GLU B N 1
ATOM 6089 C CA . GLU B 1 125 ? -0.126 41.594 24.203 1 93.12 125 GLU B CA 1
ATOM 6090 C C . GLU B 1 125 ? -1.183 40.531 24.484 1 93.12 125 GLU B C 1
ATOM 6092 O O . GLU B 1 125 ? -1.624 40.375 25.625 1 93.12 125 GLU B O 1
ATOM 6097 N N . LEU B 1 126 ? -1.562 39.875 23.516 1 91.5 126 LEU B N 1
ATOM 6098 C CA . LEU B 1 126 ? -2.607 38.844 23.609 1 91.5 126 LEU B CA 1
ATOM 6099 C C . LEU B 1 126 ? -2.137 37.656 24.438 1 91.5 126 LEU B C 1
ATOM 6101 O O . LEU B 1 126 ? -2.918 37.094 25.203 1 91.5 126 LEU B O 1
ATOM 6105 N N . PHE B 1 127 ? -0.876 37.281 24.375 1 93.5 127 PHE B N 1
ATOM 6106 C CA . PHE B 1 127 ? -0.437 36 24.938 1 93.5 127 PHE B CA 1
ATOM 6107 C C . PHE B 1 127 ? 0.352 36.219 26.219 1 93.5 127 PHE B C 1
ATOM 6109 O O . PHE B 1 127 ? 0.528 35.281 27.016 1 93.5 127 PHE B O 1
ATOM 6116 N N . SER B 1 128 ? 0.834 37.375 26.5 1 93.5 128 SER B N 1
ATOM 6117 C CA . SER B 1 128 ? 1.664 37.656 27.672 1 93.5 128 SER B CA 1
ATOM 6118 C C . SER B 1 128 ? 0.97 37.25 28.953 1 93.5 128 SER B C 1
ATOM 6120 O O . SER B 1 128 ? 1.598 36.688 29.859 1 93.5 128 SER B O 1
ATOM 6122 N N . PRO B 1 129 ? -0.335 37.438 29.047 1 87.75 129 PRO B N 1
ATOM 6123 C CA . PRO B 1 129 ? -0.993 37.125 30.312 1 87.75 129 PRO B CA 1
ATOM 6124 C C . PRO B 1 129 ? -1.012 35.656 30.625 1 87.75 129 PRO B C 1
ATOM 6126 O O . PRO B 1 129 ? -1.158 35.25 31.781 1 87.75 129 PRO B O 1
ATOM 6129 N N . ILE B 1 130 ? -0.905 34.812 29.672 1 88.44 130 ILE B N 1
ATOM 6130 C CA . ILE B 1 130 ? -1.094 33.375 29.953 1 88.44 130 ILE B CA 1
ATOM 6131 C C . ILE B 1 130 ? 0.265 32.688 30.078 1 88.44 130 ILE B C 1
ATOM 6133 O O . ILE B 1 130 ? 0.339 31.5 30.359 1 88.44 130 ILE B O 1
ATOM 6137 N N . THR B 1 131 ? 1.341 33.375 29.938 1 91 131 THR B N 1
ATOM 6138 C CA . THR B 1 131 ? 2.678 32.812 30 1 91 131 THR B CA 1
ATOM 6139 C C . THR B 1 131 ? 2.961 32.25 31.406 1 91 131 THR B C 1
ATOM 6141 O O . THR B 1 131 ? 3.785 31.359 31.562 1 91 131 THR B O 1
ATOM 6144 N N . SER B 1 132 ? 2.322 32.719 32.375 1 88.62 132 SER B N 1
ATOM 6145 C CA . SER B 1 132 ? 2.551 32.281 33.75 1 88.62 132 SER B CA 1
ATOM 6146 C C . SER B 1 132 ? 1.895 30.922 34 1 88.62 132 SER B C 1
ATOM 6148 O O . SER B 1 132 ? 2.307 30.188 34.906 1 88.62 132 SER B O 1
ATOM 6150 N N . VAL B 1 133 ? 0.936 30.578 33.219 1 86.19 133 VAL B N 1
ATOM 6151 C CA . VAL B 1 133 ? 0.182 29.359 33.5 1 86.19 133 VAL B CA 1
ATOM 6152 C C . VAL B 1 133 ? 0.375 28.359 32.375 1 86.19 133 VAL B C 1
ATOM 6154 O O . VAL B 1 133 ? 0.01 27.188 32.5 1 86.19 133 VAL B O 1
ATOM 6157 N N . ASP B 1 134 ? 0.921 28.719 31.312 1 89.25 134 ASP B N 1
ATOM 6158 C CA . ASP B 1 134 ? 1.148 27.844 30.156 1 89.25 134 ASP B CA 1
ATOM 6159 C C . ASP B 1 134 ? 2.586 27.969 29.656 1 89.25 134 ASP B C 1
ATOM 6161 O O . ASP B 1 134 ? 2.857 28.703 28.703 1 89.25 134 ASP B O 1
ATOM 6165 N N . PRO B 1 135 ? 3.451 27.125 30.141 1 90.88 135 PRO B N 1
ATOM 6166 C CA . PRO B 1 135 ? 4.871 27.188 29.781 1 90.88 135 PRO B CA 1
ATOM 6167 C C . PRO B 1 135 ? 5.109 26.938 28.297 1 90.88 135 PRO B C 1
ATOM 6169 O O . PRO B 1 135 ? 6.109 27.406 27.734 1 90.88 135 PRO B O 1
ATOM 6172 N N . PHE B 1 136 ? 4.258 26.203 27.688 1 92.25 136 PHE B N 1
ATOM 6173 C CA . PHE B 1 136 ? 4.414 25.938 26.25 1 92.25 136 PHE B CA 1
ATOM 6174 C C . PHE B 1 136 ? 4.211 27.203 25.438 1 92.25 136 PHE B C 1
ATOM 6176 O O . PHE B 1 136 ? 5.012 27.516 24.547 1 92.25 136 PHE B O 1
ATOM 6183 N N . VAL B 1 137 ? 3.184 27.953 25.719 1 92.81 137 VAL B N 1
ATOM 6184 C CA . VAL B 1 137 ? 2.918 29.234 25.062 1 92.81 137 VAL B CA 1
ATOM 6185 C C . VAL B 1 137 ? 4.039 30.219 25.359 1 92.81 137 VAL B C 1
ATOM 6187 O O . VAL B 1 137 ? 4.449 30.984 24.5 1 92.81 137 VAL B O 1
ATOM 6190 N N . LYS B 1 138 ? 4.496 30.141 26.578 1 94.88 138 LYS B N 1
ATOM 6191 C CA . LYS B 1 138 ? 5.609 31 26.969 1 94.88 138 LYS B CA 1
ATOM 6192 C C . LYS B 1 138 ? 6.824 30.766 26.078 1 94.88 138 LYS B C 1
ATOM 6194 O O . LYS B 1 138 ? 7.445 31.719 25.594 1 94.88 138 LYS B O 1
ATOM 6199 N N . GLY B 1 139 ? 7.152 29.531 25.875 1 94.81 139 GLY B N 1
ATOM 6200 C CA . GLY B 1 139 ? 8.281 29.188 25.031 1 94.81 139 GLY B CA 1
ATOM 6201 C C . GLY B 1 139 ? 8.141 29.734 23.609 1 94.81 139 GLY B C 1
ATOM 6202 O O . GLY B 1 139 ? 9.086 30.297 23.062 1 94.81 139 GLY B O 1
ATOM 6203 N N . LEU B 1 140 ? 6.984 29.594 23.016 1 95.5 140 LEU B N 1
ATOM 6204 C CA . LEU B 1 140 ? 6.734 30.078 21.656 1 95.5 140 LEU B CA 1
ATOM 6205 C C . LEU B 1 140 ? 6.797 31.594 21.578 1 95.5 140 LEU B C 1
ATOM 6207 O O . LEU B 1 140 ? 7.344 32.156 20.625 1 95.5 140 LEU B O 1
ATOM 6211 N N . LEU B 1 141 ? 6.207 32.219 22.578 1 96.31 141 LEU B N 1
ATOM 6212 C CA . LEU B 1 141 ? 6.172 33.656 22.594 1 96.31 141 LEU B CA 1
ATOM 6213 C C . LEU B 1 141 ? 7.578 34.25 22.734 1 96.31 141 LEU B C 1
ATOM 6215 O O . LEU B 1 141 ? 7.914 35.25 22.094 1 96.31 141 LEU B O 1
ATOM 6219 N N . GLU B 1 142 ? 8.359 33.656 23.609 1 95.75 142 GLU B N 1
ATOM 6220 C CA . GLU B 1 142 ? 9.734 34.094 23.797 1 95.75 142 GLU B CA 1
ATOM 6221 C C . GLU B 1 142 ? 10.539 33.969 22.5 1 95.75 142 GLU B C 1
ATOM 6223 O O . GLU B 1 142 ? 11.344 34.844 22.172 1 95.75 142 GLU B O 1
ATOM 6228 N N . ILE B 1 143 ? 10.375 32.906 21.844 1 95.81 143 ILE B N 1
ATOM 6229 C CA . ILE B 1 143 ? 11.039 32.719 20.562 1 95.81 143 ILE B CA 1
ATOM 6230 C C . ILE B 1 143 ? 10.57 33.781 19.578 1 95.81 143 ILE B C 1
ATOM 6232 O O . ILE B 1 143 ? 11.391 34.375 18.859 1 95.81 143 ILE B O 1
ATOM 6236 N N . SER B 1 144 ? 9.273 34 19.5 1 95.94 144 SER B N 1
ATOM 6237 C CA . SER B 1 144 ? 8.727 35.031 18.609 1 95.94 144 SER B CA 1
ATOM 6238 C C . SER B 1 144 ? 9.328 36.406 18.906 1 95.94 144 SER B C 1
ATOM 6240 O O . SER B 1 144 ? 9.719 37.125 17.984 1 95.94 144 SER B O 1
ATOM 6242 N N . ARG B 1 145 ? 9.477 36.781 20.188 1 94.31 145 ARG B N 1
ATOM 6243 C CA . ARG B 1 145 ? 10.039 38.031 20.641 1 94.31 145 ARG B CA 1
ATOM 6244 C C . ARG B 1 145 ? 11.492 38.188 20.203 1 94.31 145 ARG B C 1
ATOM 6246 O O . ARG B 1 145 ? 11.898 39.219 19.703 1 94.31 145 ARG B O 1
ATOM 6253 N N . GLU B 1 146 ? 12.102 37.125 20.422 1 93.31 146 GLU B N 1
ATOM 6254 C CA . GLU B 1 146 ? 13.539 37.188 20.203 1 93.31 146 GLU B CA 1
ATOM 6255 C C . GLU B 1 146 ? 13.867 37.219 18.703 1 93.31 146 GLU B C 1
ATOM 6257 O O . GLU B 1 146 ? 14.68 38 18.266 1 93.31 146 GLU B O 1
ATOM 6262 N N . VAL B 1 147 ? 13.32 36.375 17.938 1 95.62 147 VAL B N 1
ATOM 6263 C CA . VAL B 1 147 ? 13.68 36.188 16.547 1 95.62 147 VAL B CA 1
ATOM 6264 C C . VAL B 1 147 ? 13.125 37.312 15.703 1 95.62 147 VAL B C 1
ATOM 6266 O O . VAL B 1 147 ? 13.773 37.781 14.766 1 95.62 147 VAL B O 1
ATOM 6269 N N . TYR B 1 148 ? 11.945 37.781 16.016 1 95.06 148 TYR B N 1
ATOM 6270 C CA . TYR B 1 148 ? 11.297 38.781 15.172 1 95.06 148 TYR B CA 1
ATOM 6271 C C . TYR B 1 148 ? 11.258 40.156 15.859 1 95.06 148 TYR B C 1
ATOM 6273 O O . TYR B 1 148 ? 10.492 41.031 15.461 1 95.06 148 TYR B O 1
ATOM 6281 N N . GLY B 1 149 ? 11.969 40.281 16.938 1 86.69 149 GLY B N 1
ATOM 6282 C CA . GLY B 1 149 ? 12.148 41.562 17.594 1 86.69 149 GLY B CA 1
ATOM 6283 C C . GLY B 1 149 ? 13.156 42.469 16.906 1 86.69 149 GLY B C 1
ATOM 6284 O O . GLY B 1 149 ? 13.523 42.219 15.75 1 86.69 149 GLY B O 1
ATOM 6285 N N . PRO B 1 150 ? 13.555 43.438 17.781 1 81.94 150 PRO B N 1
ATOM 6286 C CA . PRO B 1 150 ? 14.547 44.375 17.219 1 81.94 150 PRO B CA 1
ATOM 6287 C C . PRO B 1 150 ? 15.852 43.688 16.828 1 81.94 150 PRO B C 1
ATOM 6289 O O . PRO B 1 150 ? 16.344 42.812 17.578 1 81.94 150 PRO B O 1
ATOM 6292 N N . ASN B 1 151 ? 16.406 43.688 15.766 1 78.81 151 ASN B N 1
ATOM 6293 C CA . ASN B 1 151 ? 17.688 43.188 15.273 1 78.81 151 ASN B CA 1
ATOM 6294 C C . ASN B 1 151 ? 17.562 41.75 14.766 1 78.81 151 ASN B C 1
ATOM 6296 O O . ASN B 1 151 ? 18.578 41.094 14.523 1 78.81 151 ASN B O 1
ATOM 6300 N N . GLY B 1 152 ? 16.359 41.281 14.914 1 88.25 152 GLY B N 1
ATOM 6301 C CA . GLY B 1 152 ? 16.156 39.938 14.414 1 88.25 152 GLY B CA 1
ATOM 6302 C C . GLY B 1 152 ? 15.648 39.875 12.992 1 88.25 152 GLY B C 1
ATOM 6303 O O . GLY B 1 152 ? 16.078 40.688 12.148 1 88.25 152 GLY B O 1
ATOM 6304 N N . ARG B 1 153 ? 14.867 38.906 12.719 1 93.12 153 ARG B N 1
ATOM 6305 C CA . ARG B 1 153 ? 14.281 38.75 11.391 1 93.12 153 ARG B CA 1
ATOM 6306 C C . ARG B 1 153 ? 13.086 39.688 11.211 1 93.12 153 ARG B C 1
ATOM 6308 O O . ARG B 1 153 ? 12.484 40.125 12.188 1 93.12 153 ARG B O 1
ATOM 6315 N N . ASP B 1 154 ? 12.844 40 9.961 1 93.25 154 ASP B N 1
ATOM 6316 C CA . ASP B 1 154 ? 11.625 40.719 9.602 1 93.25 154 ASP B CA 1
ATOM 6317 C C . ASP B 1 154 ? 10.562 39.75 9.078 1 93.25 154 ASP B C 1
ATOM 6319 O O . ASP B 1 154 ? 10.664 39.25 7.945 1 93.25 154 ASP B O 1
ATOM 6323 N N . TYR B 1 155 ? 9.578 39.562 9.883 1 93.94 155 TYR B N 1
ATOM 6324 C CA . TYR B 1 155 ? 8.523 38.594 9.562 1 93.94 155 TYR B CA 1
ATOM 6325 C C . TYR B 1 155 ? 7.918 38.906 8.195 1 93.94 155 TYR B C 1
ATOM 6327 O O . TYR B 1 155 ? 7.621 37.969 7.434 1 93.94 155 TYR B O 1
ATOM 6335 N N . ASN B 1 156 ? 7.75 40.125 7.828 1 93.69 156 ASN B N 1
ATOM 6336 C CA . ASN B 1 156 ? 7.039 40.531 6.621 1 93.69 156 ASN B CA 1
ATOM 6337 C C . ASN B 1 156 ? 7.914 40.406 5.379 1 93.69 156 ASN B C 1
ATOM 6339 O O . ASN B 1 156 ? 7.422 40.469 4.254 1 93.69 156 ASN B O 1
ATOM 6343 N N . LYS B 1 157 ? 9.156 40.062 5.531 1 94.75 157 LYS B N 1
ATOM 6344 C CA . LYS B 1 157 ? 10.047 39.906 4.391 1 94.75 157 LYS B CA 1
ATOM 6345 C C . LYS B 1 157 ? 10.344 38.406 4.156 1 94.75 157 LYS B C 1
ATOM 6347 O O . LYS B 1 157 ? 10.875 38.031 3.109 1 94.75 157 LYS B O 1
ATOM 6352 N N . ASP B 1 158 ? 9.961 37.625 5.086 1 96.38 158 ASP B N 1
ATOM 6353 C CA . ASP B 1 158 ? 10.234 36.188 5.016 1 96.38 158 ASP B CA 1
ATOM 6354 C C . ASP B 1 158 ? 9.258 35.5 4.066 1 96.38 158 ASP B C 1
ATOM 6356 O O . ASP B 1 158 ? 8.203 36.031 3.74 1 96.38 158 ASP B O 1
ATOM 6360 N N . ILE B 1 159 ? 9.695 34.312 3.535 1 98.19 159 ILE B N 1
ATOM 6361 C CA . ILE B 1 159 ? 8.742 33.375 2.945 1 98.19 159 ILE B CA 1
ATOM 6362 C C . ILE B 1 159 ? 7.906 32.719 4.043 1 98.19 159 ILE B C 1
ATOM 6364 O O . ILE B 1 159 ? 8.453 32.188 5.008 1 98.19 159 ILE B O 1
ATOM 6368 N N . ARG B 1 160 ? 6.633 32.875 4.02 1 98.25 160 ARG B N 1
ATOM 6369 C CA . ARG B 1 160 ? 5.707 32.312 4.992 1 98.25 160 ARG B CA 1
ATOM 6370 C C . ARG B 1 160 ? 4.77 31.297 4.332 1 98.25 160 ARG B C 1
ATOM 6372 O O . ARG B 1 160 ? 4.168 31.594 3.295 1 98.25 160 ARG B O 1
ATOM 6379 N N . VAL B 1 161 ? 4.723 30.109 4.883 1 98.56 161 VAL B N 1
ATOM 6380 C CA . VAL B 1 161 ? 3.93 29.031 4.301 1 98.56 161 VAL B CA 1
ATOM 6381 C C . VAL B 1 161 ? 2.926 28.516 5.328 1 98.56 161 VAL B C 1
ATOM 6383 O O . VAL B 1 161 ? 3.275 28.297 6.492 1 98.56 161 VAL B O 1
ATOM 6386 N N . TYR B 1 162 ? 1.694 28.406 4.887 1 98.19 162 TYR B N 1
ATOM 6387 C CA . TYR B 1 162 ? 0.627 27.859 5.711 1 98.19 162 TYR B CA 1
ATOM 6388 C C . TYR B 1 162 ? 0.075 26.578 5.094 1 98.19 162 TYR B C 1
ATOM 6390 O O . TYR B 1 162 ? -0.488 26.594 3.996 1 98.19 162 TYR B O 1
ATOM 6398 N N . ILE B 1 163 ? 0.342 25.469 5.707 1 97.94 163 ILE B N 1
ATOM 6399 C CA . ILE B 1 163 ? -0.393 24.219 5.512 1 97.94 163 ILE B CA 1
ATOM 6400 C C . ILE B 1 163 ? -1.386 24.031 6.656 1 97.94 163 ILE B C 1
ATOM 6402 O O . ILE B 1 163 ? -1.009 23.594 7.746 1 97.94 163 ILE B O 1
ATOM 6406 N N . ASN B 1 164 ? -2.605 24.391 6.359 1 97.62 164 ASN B N 1
ATOM 6407 C CA . ASN B 1 164 ? -3.576 24.453 7.449 1 97.62 164 ASN B CA 1
ATOM 6408 C C . ASN B 1 164 ? -4.797 23.578 7.16 1 97.62 164 ASN B C 1
ATOM 6410 O O . ASN B 1 164 ? -4.992 23.125 6.027 1 97.62 164 ASN B O 1
ATOM 6414 N N . ARG B 1 165 ? -5.488 23.297 8.156 1 97.38 165 ARG B N 1
ATOM 6415 C CA . ARG B 1 165 ? -6.773 22.609 8.047 1 97.38 165 ARG B CA 1
ATOM 6416 C C . ARG B 1 165 ? -7.844 23.328 8.867 1 97.38 165 ARG B C 1
ATOM 6418 O O . ARG B 1 165 ? -7.684 23.516 10.078 1 97.38 165 ARG B O 1
ATOM 6425 N N . ALA B 1 166 ? -8.898 23.75 8.234 1 97.56 166 ALA B N 1
ATOM 6426 C CA . ALA B 1 166 ? -10.047 24.359 8.898 1 97.56 166 ALA B CA 1
ATOM 6427 C C . ALA B 1 166 ? -11.141 23.328 9.156 1 97.56 166 ALA B C 1
ATOM 6429 O O . ALA B 1 166 ? -11.703 22.766 8.219 1 97.56 166 ALA B O 1
ATOM 6430 N N . ASP B 1 167 ? -11.414 23.109 10.414 1 95.44 167 ASP B N 1
ATOM 6431 C CA . ASP B 1 167 ? -12.391 22.094 10.805 1 95.44 167 ASP B CA 1
ATOM 6432 C C . ASP B 1 167 ? -13.742 22.734 11.117 1 95.44 167 ASP B C 1
ATOM 6434 O O . ASP B 1 167 ? -13.82 23.734 11.82 1 95.44 167 ASP B O 1
ATOM 6438 N N . TYR B 1 168 ? -14.82 22.094 10.547 1 96.44 168 TYR B N 1
ATOM 6439 C CA . TYR B 1 168 ? -16.172 22.625 10.688 1 96.44 168 TYR B CA 1
ATOM 6440 C C . TYR B 1 168 ? -17.125 21.547 11.219 1 96.44 168 TYR B C 1
ATOM 6442 O O . TYR B 1 168 ? -16.938 20.359 10.938 1 96.44 168 TYR B O 1
ATOM 6450 N N . ILE B 1 169 ? -18.094 21.984 11.93 1 94.75 169 ILE B N 1
ATOM 6451 C CA . ILE B 1 169 ? -19.234 21.156 12.305 1 94.75 169 ILE B CA 1
ATOM 6452 C C . ILE B 1 169 ? -20.531 21.891 11.938 1 94.75 169 ILE B C 1
ATOM 6454 O O . ILE B 1 169 ? -20.641 23.109 12.094 1 94.75 169 ILE B O 1
ATOM 6458 N N . LEU B 1 170 ? -21.469 21.141 11.414 1 94.62 170 LEU B N 1
ATOM 6459 C CA . LEU B 1 170 ? -22.766 21.719 11.117 1 94.62 170 LEU B CA 1
ATOM 6460 C C . LEU B 1 170 ? -23.516 22.062 12.406 1 94.62 170 LEU B C 1
ATOM 6462 O O . LEU B 1 170 ? -23.469 21.312 13.375 1 94.62 170 LEU B O 1
ATOM 6466 N N . HIS B 1 171 ? -24.125 23.234 12.336 1 92 171 HIS B N 1
ATOM 6467 C CA . HIS B 1 171 ? -24.891 23.703 13.484 1 92 171 HIS B CA 1
ATOM 6468 C C . HIS B 1 171 ? -26.312 24.094 13.086 1 92 171 HIS B C 1
ATOM 6470 O O . HIS B 1 171 ? -26.531 24.656 12.008 1 92 171 HIS B O 1
ATOM 6476 N N . SER B 1 172 ? -27.219 23.672 13.906 1 83.94 172 SER B N 1
ATOM 6477 C CA . SER B 1 172 ? -28.594 24.156 13.781 1 83.94 172 SER B CA 1
ATOM 6478 C C . SER B 1 172 ? -29.125 24.688 15.109 1 83.94 172 SER B C 1
ATOM 6480 O O . SER B 1 172 ? -29.188 23.938 16.094 1 83.94 172 SER B O 1
ATOM 6482 N N . GLU B 1 173 ? -29.531 25.891 15.055 1 76.88 173 GLU B N 1
ATOM 6483 C CA . GLU B 1 173 ? -30.109 26.5 16.25 1 76.88 173 GLU B CA 1
ATOM 6484 C C . GLU B 1 173 ? -31.422 25.812 16.625 1 76.88 173 GLU B C 1
ATOM 6486 O O . GLU B 1 173 ? -31.75 25.719 17.812 1 76.88 173 GLU B O 1
ATOM 6491 N N . GLU B 1 174 ? -32.094 25.438 15.609 1 74.56 174 GLU B N 1
ATOM 6492 C CA . GLU B 1 174 ? -33.344 24.734 15.852 1 74.56 174 GLU B CA 1
ATOM 6493 C C . GLU B 1 174 ? -33.125 23.469 16.672 1 74.56 174 GLU B C 1
ATOM 6495 O O . GLU B 1 174 ? -33.875 23.188 17.594 1 74.56 174 GLU B O 1
ATOM 6500 N N . ILE B 1 175 ? -32.188 22.812 16.266 1 75.62 175 ILE B N 1
ATOM 6501 C CA . ILE B 1 175 ? -31.859 21.594 17 1 75.62 175 ILE B CA 1
ATOM 6502 C C . ILE B 1 175 ? -31.422 21.938 18.406 1 75.62 175 ILE B C 1
ATOM 6504 O O . ILE B 1 175 ? -31.812 21.266 19.375 1 75.62 175 ILE B O 1
ATOM 6508 N N . ALA B 1 176 ? -30.688 22.953 18.547 1 70.69 176 ALA B N 1
ATOM 6509 C CA . ALA B 1 176 ? -30.203 23.391 19.859 1 70.69 176 ALA B CA 1
ATOM 6510 C C . ALA B 1 176 ? -31.359 23.766 20.781 1 70.69 176 ALA B C 1
ATOM 6512 O O . ALA B 1 176 ? -31.328 23.453 21.984 1 70.69 176 ALA B O 1
ATOM 6513 N N . GLN B 1 177 ? -32.344 24.297 20.203 1 72.38 177 GLN B N 1
ATOM 6514 C CA . GLN B 1 177 ? -33.5 24.719 20.984 1 72.38 177 GLN B CA 1
ATOM 6515 C C . GLN B 1 177 ? -34.375 23.531 21.375 1 72.38 177 GLN B C 1
ATOM 6517 O O . GLN B 1 177 ? -34.938 23.5 22.469 1 72.38 177 GLN B O 1
ATOM 6522 N N . GLN B 1 178 ? -34.438 22.547 20.438 1 65.12 178 GLN B N 1
ATOM 6523 C CA . GLN B 1 178 ? -35.25 21.344 20.688 1 65.12 178 GLN B CA 1
ATOM 6524 C C . GLN B 1 178 ? -34.625 20.453 21.734 1 65.12 178 GLN B C 1
ATOM 6526 O O . GLN B 1 178 ? -35.312 19.812 22.531 1 65.12 178 GLN B O 1
ATOM 6531 N N . SER B 1 179 ? -33.312 20.203 21.594 1 57.91 179 SER B N 1
ATOM 6532 C CA . SER B 1 179 ? -32.594 19.359 22.531 1 57.91 179 SER B CA 1
ATOM 6533 C C . SER B 1 179 ? -32.875 19.781 23.984 1 57.91 179 SER B C 1
ATOM 6535 O O . SER B 1 179 ? -32.812 18.953 24.891 1 57.91 179 SER B O 1
ATOM 6537 N N . ASN B 1 180 ? -33.25 20.953 24.141 1 51.06 180 ASN B N 1
ATOM 6538 C CA . ASN B 1 180 ? -33.594 21.453 25.484 1 51.06 180 ASN B CA 1
ATOM 6539 C C . ASN B 1 180 ? -34.938 20.969 25.953 1 51.06 180 ASN B C 1
ATOM 6541 O O . ASN B 1 180 ? -35.25 21 27.141 1 51.06 180 ASN B O 1
ATOM 6545 N N . SER B 1 181 ? -35.781 20.422 24.875 1 46 181 SER B N 1
ATOM 6546 C CA . SER B 1 181 ? -37.125 20 25.234 1 46 181 SER B CA 1
ATOM 6547 C C . SER B 1 181 ? -37.281 18.484 25.125 1 46 181 SER B C 1
ATOM 6549 O O . SER B 1 181 ? -38.344 17.938 25.469 1 46 181 SER B O 1
ATOM 6551 N N . LYS B 1 182 ? -36.562 17.766 24.188 1 47.78 182 LYS B N 1
ATOM 6552 C CA . LYS B 1 182 ? -36.875 16.375 23.828 1 47.78 182 LYS B CA 1
ATOM 6553 C C . LYS B 1 182 ? -36.688 15.453 25.016 1 47.78 182 LYS B C 1
ATOM 6555 O O . LYS B 1 182 ? -35.688 15.539 25.734 1 47.78 182 LYS B O 1
ATOM 6560 N N . THR B 1 183 ? -37.781 14.734 25.375 1 41.75 183 THR B N 1
ATOM 6561 C CA . THR B 1 183 ? -37.844 13.484 26.125 1 41.75 183 THR B CA 1
ATOM 6562 C C . THR B 1 183 ? -37.062 12.398 25.422 1 41.75 183 THR B C 1
ATOM 6564 O O . THR B 1 183 ? -37.062 12.312 24.188 1 41.75 183 THR B O 1
ATOM 6567 N N . SER B 1 184 ? -36.188 11.562 26.047 1 45.47 184 SER B N 1
ATOM 6568 C CA . SER B 1 184 ? -35.125 10.578 25.812 1 45.47 184 SER B CA 1
ATOM 6569 C C . SER B 1 184 ? -35.562 9.539 24.781 1 45.47 184 SER B C 1
ATOM 6571 O O . SER B 1 184 ? -34.719 8.906 24.125 1 45.47 184 SER B O 1
ATOM 6573 N N . ASN B 1 185 ? -36.844 9.086 24.75 1 42.97 185 ASN B N 1
ATOM 6574 C CA . ASN B 1 185 ? -37.188 7.762 24.25 1 42.97 185 ASN B CA 1
ATOM 6575 C C . ASN B 1 185 ? -37.594 7.816 22.781 1 42.97 185 ASN B C 1
ATOM 6577 O O . ASN B 1 185 ? -38.125 6.84 22.234 1 42.97 185 ASN B O 1
ATOM 6581 N N . GLU B 1 186 ? -37.656 8.922 22.125 1 50.59 186 GLU B N 1
ATOM 6582 C CA . GLU B 1 186 ? -38.281 8.836 20.828 1 50.59 186 GLU B CA 1
ATOM 6583 C C . GLU B 1 186 ? -37.281 8.461 19.734 1 50.59 186 GLU B C 1
ATOM 6585 O O . GLU B 1 186 ? -36.188 8.984 19.719 1 50.59 186 GLU B O 1
ATOM 6590 N N . GLU B 1 187 ? -37.531 7.348 19.078 1 58.03 187 GLU B N 1
ATOM 6591 C CA . GLU B 1 187 ? -36.906 6.902 17.844 1 58.03 187 GLU B CA 1
ATOM 6592 C C . GLU B 1 187 ? -36.688 8.07 16.875 1 58.03 187 GLU B C 1
ATOM 6594 O O . GLU B 1 187 ? -37.594 8.891 16.688 1 58.03 187 GLU B O 1
ATOM 6599 N N . ASN B 1 188 ? -35.281 8.242 16.594 1 76.12 188 ASN B N 1
ATOM 6600 C CA . ASN B 1 188 ? -34.938 9.359 15.703 1 76.12 188 ASN B CA 1
ATOM 6601 C C . ASN B 1 188 ? -35.312 9.047 14.25 1 76.12 188 ASN B C 1
ATOM 6603 O O . ASN B 1 188 ? -35 7.965 13.75 1 76.12 188 ASN B O 1
ATOM 6607 N N . MET B 1 189 ? -36.219 9.766 13.781 1 84.88 189 MET B N 1
ATOM 6608 C CA . MET B 1 189 ? -36.562 9.703 12.367 1 84.88 189 MET B CA 1
ATOM 6609 C C . MET B 1 189 ? -35.5 10.406 11.516 1 84.88 189 MET B C 1
ATOM 6611 O O . MET B 1 189 ? -35 11.461 11.891 1 84.88 189 MET B O 1
ATOM 6615 N N . HIS B 1 190 ? -35.188 9.656 10.453 1 90.38 190 HIS B N 1
ATOM 6616 C CA . HIS B 1 190 ? -34.156 10.156 9.57 1 90.38 190 HIS B CA 1
ATOM 6617 C C . HIS B 1 190 ? -34.656 10.273 8.133 1 90.38 190 HIS B C 1
ATOM 6619 O O . HIS B 1 190 ? -35.562 9.531 7.723 1 90.38 190 HIS B O 1
ATOM 6625 N N . CYS B 1 191 ? -34.094 11.211 7.457 1 89.5 191 CYS B N 1
ATOM 6626 C CA . CYS B 1 191 ? -34.406 11.352 6.035 1 89.5 191 CYS B CA 1
ATOM 6627 C C . CYS B 1 191 ? -33.812 10.172 5.246 1 89.5 191 CYS B C 1
ATOM 6629 O O . CYS B 1 191 ? -32.688 9.766 5.461 1 89.5 191 CYS B O 1
ATOM 6631 N N . THR B 1 192 ? -34.562 9.617 4.301 1 87.75 192 THR B N 1
ATOM 6632 C CA . THR B 1 192 ? -34.125 8.461 3.527 1 87.75 192 THR B CA 1
ATOM 6633 C C . THR B 1 192 ? -33.094 8.867 2.473 1 87.75 192 THR B C 1
ATOM 6635 O O . THR B 1 192 ? -32.438 8.016 1.89 1 87.75 192 THR B O 1
ATOM 6638 N N . PHE B 1 193 ? -32.938 10.164 2.322 1 88.19 193 PHE B N 1
ATOM 6639 C CA . PHE B 1 193 ? -32.031 10.641 1.28 1 88.19 193 PHE B CA 1
ATOM 6640 C C . PHE B 1 193 ? -30.734 11.148 1.885 1 88.19 193 PHE B C 1
ATOM 6642 O O . PHE B 1 193 ? -29.672 10.57 1.668 1 88.19 193 PHE B O 1
ATOM 6649 N N . CYS B 1 194 ? -30.844 12.156 2.68 1 91.94 194 CYS B N 1
ATOM 6650 C CA . CYS B 1 194 ? -29.609 12.711 3.236 1 91.94 194 CYS B CA 1
ATOM 6651 C C . CYS B 1 194 ? -29.25 12.023 4.551 1 91.94 194 CYS B C 1
ATOM 6653 O O . CYS B 1 194 ? -28.156 12.234 5.086 1 91.94 194 CYS B O 1
ATOM 6655 N N . HIS B 1 195 ? -30.109 11.195 5.078 1 92.56 195 HIS B N 1
ATOM 6656 C CA . HIS B 1 195 ? -29.922 10.312 6.219 1 92.56 195 HIS B CA 1
ATOM 6657 C C . HIS B 1 195 ? -29.812 11.102 7.52 1 92.56 195 HIS B C 1
ATOM 6659 O O . HIS B 1 195 ? -29.594 10.523 8.586 1 92.56 195 HIS B O 1
ATOM 6665 N N . PHE B 1 196 ? -29.969 12.453 7.504 1 92.56 196 PHE B N 1
ATOM 6666 C CA . PHE B 1 196 ? -29.938 13.25 8.727 1 92.56 196 PHE B CA 1
ATOM 6667 C C . PHE B 1 196 ? -31.266 13.148 9.461 1 92.56 196 PHE B C 1
ATOM 6669 O O . PHE B 1 196 ? -32.312 12.891 8.852 1 92.56 196 PHE B O 1
ATOM 6676 N N . ASP B 1 197 ? -31.188 13.305 10.789 1 89.69 197 ASP B N 1
ATOM 6677 C CA . ASP B 1 197 ? -32.406 13.328 11.602 1 89.69 197 ASP B CA 1
ATOM 6678 C C . ASP B 1 197 ? -33.188 14.617 11.375 1 89.69 197 ASP B C 1
ATOM 6680 O O . ASP B 1 197 ? -34.375 14.672 11.648 1 89.69 197 ASP B O 1
ATOM 6684 N N . HIS B 1 198 ? -32.562 15.633 10.93 1 88.19 198 HIS B N 1
ATOM 6685 C CA . HIS B 1 198 ? -33.125 16.844 10.359 1 88.19 198 HIS B CA 1
ATOM 6686 C C . HIS B 1 198 ? -32.719 17.016 8.906 1 88.19 198 HIS B C 1
ATOM 6688 O O . HIS B 1 198 ? -31.562 17.281 8.602 1 88.19 198 HIS B O 1
ATOM 6694 N N . CYS B 1 199 ? -33.625 16.938 8.047 1 87.31 199 CYS B N 1
ATOM 6695 C CA . CYS B 1 199 ? -33.344 16.844 6.613 1 87.31 199 CYS B CA 1
ATOM 6696 C C . CYS B 1 199 ? -32.656 18.094 6.102 1 87.31 199 CYS B C 1
ATOM 6698 O O . CYS B 1 199 ? -33.094 19.203 6.359 1 87.31 199 CYS B O 1
ATOM 6700 N N . LEU B 1 200 ? -31.609 17.891 5.344 1 88.62 200 LEU B N 1
ATOM 6701 C CA . LEU B 1 200 ? -30.828 18.984 4.777 1 88.62 200 LEU B CA 1
ATOM 6702 C C . LEU B 1 200 ? -30.938 19 3.258 1 88.62 200 LEU B C 1
ATOM 6704 O O . LEU B 1 200 ? -30.156 19.672 2.58 1 88.62 200 LEU B O 1
ATOM 6708 N N . CYS B 1 201 ? -31.75 18.312 2.656 1 83.62 201 CYS B N 1
ATOM 6709 C CA . CYS B 1 201 ? -31.859 18.156 1.212 1 83.62 201 CYS B CA 1
ATOM 6710 C C . CYS B 1 201 ? -32.188 19.469 0.535 1 83.62 201 CYS B C 1
ATOM 6712 O O . CYS B 1 201 ? -31.875 19.672 -0.639 1 83.62 201 CYS B O 1
ATOM 6714 N N . ASN B 1 202 ? -32.812 20.344 1.161 1 68.25 202 ASN B N 1
ATOM 6715 C CA . ASN B 1 202 ? -33.156 21.625 0.554 1 68.25 202 ASN B CA 1
ATOM 6716 C C . ASN B 1 202 ? -32.062 22.656 0.758 1 68.25 202 ASN B C 1
ATOM 6718 O O . ASN B 1 202 ? -32.156 23.781 0.262 1 68.25 202 ASN B O 1
ATOM 6722 N N . SER B 1 203 ? -31.141 22.328 1.591 1 57.31 203 SER B N 1
ATOM 6723 C CA . SER B 1 203 ? -30.078 23.297 1.871 1 57.31 203 SER B CA 1
ATOM 6724 C C . SER B 1 203 ? -29.203 23.516 0.648 1 57.31 203 SER B C 1
ATOM 6726 O O . SER B 1 203 ? -28.516 24.547 0.546 1 57.31 203 SER B O 1
ATOM 6728 N N . GLY B 1 204 ? -29.188 22.641 -0.54 1 47.06 204 GLY B N 1
ATOM 6729 C CA . GLY B 1 204 ? -28.344 22.797 -1.711 1 47.06 204 GLY B CA 1
ATOM 6730 C C . GLY B 1 204 ? -29.078 23.312 -2.922 1 47.06 204 GLY B C 1
ATOM 6731 O O . GLY B 1 204 ? -28.484 23.547 -3.973 1 47.06 204 GLY B O 1
ATOM 6732 N N . THR B 1 205 ? -30.312 23 -3.191 1 38.88 205 THR B N 1
ATOM 6733 C CA . THR B 1 205 ? -30.969 23.109 -4.492 1 38.88 205 THR B CA 1
ATOM 6734 C C . THR B 1 205 ? -31.281 24.562 -4.832 1 38.88 205 THR B C 1
ATOM 6736 O O . THR B 1 205 ? -31.766 25.312 -3.988 1 38.88 205 THR B O 1
ATOM 6739 N N . ASP B 1 206 ? -30.422 25.109 -5.641 1 37.06 206 ASP B N 1
ATOM 6740 C CA . ASP B 1 206 ? -31.25 25.859 -6.59 1 37.06 206 ASP B CA 1
ATOM 6741 C C . ASP B 1 206 ? -32.469 25.031 -7.027 1 37.06 206 ASP B C 1
ATOM 6743 O O . ASP B 1 206 ? -32.312 24.078 -7.781 1 37.06 206 ASP B O 1
ATOM 6747 N N . LEU B 1 207 ? -33.281 24.75 -6.242 1 33.75 207 LEU B N 1
ATOM 6748 C CA . LEU B 1 207 ? -34.469 23.938 -6.426 1 33.75 207 LEU B CA 1
ATOM 6749 C C . LEU B 1 207 ? -35.094 24.188 -7.797 1 33.75 207 LEU B C 1
ATOM 6751 O O . LEU B 1 207 ? -36.25 23.812 -8.039 1 33.75 207 LEU B O 1
ATOM 6755 N N . ASN B 1 208 ? -34.594 25.016 -8.562 1 32.88 208 ASN B N 1
ATOM 6756 C CA . ASN B 1 208 ? -35.406 25.016 -9.766 1 32.88 208 ASN B CA 1
ATOM 6757 C C . ASN B 1 208 ? -35.469 23.625 -10.391 1 32.88 208 ASN B C 1
ATOM 6759 O O . ASN B 1 208 ? -35.906 23.469 -11.531 1 32.88 208 ASN B O 1
ATOM 6763 N N . SER B 1 209 ? -34.5 22.797 -10.062 1 33.5 209 SER B N 1
ATOM 6764 C CA . SER B 1 209 ? -34.625 21.625 -10.93 1 33.5 209 SER B CA 1
ATOM 6765 C C . SER B 1 209 ? -35.75 20.719 -10.469 1 33.5 209 SER B C 1
ATOM 6767 O O . SER B 1 209 ? -35.906 20.469 -9.266 1 33.5 209 SER B O 1
ATOM 6769 N N . ASP B 1 210 ? -36.75 20.641 -11.164 1 33.22 210 ASP B N 1
ATOM 6770 C CA . ASP B 1 210 ? -37.938 19.766 -11.273 1 33.22 210 ASP B CA 1
ATOM 6771 C C . ASP B 1 210 ? -37.594 18.328 -10.844 1 33.22 210 ASP B C 1
ATOM 6773 O O . ASP B 1 210 ? -38.438 17.438 -10.922 1 33.22 210 ASP B O 1
ATOM 6777 N N . ARG B 1 211 ? -36.375 18.172 -10.68 1 33.69 211 ARG B N 1
ATOM 6778 C CA . ARG B 1 211 ? -36.094 16.75 -10.555 1 33.69 211 ARG B CA 1
ATOM 6779 C C . ARG B 1 211 ? -36.281 16.281 -9.117 1 33.69 211 ARG B C 1
ATOM 6781 O O . ARG B 1 211 ? -35.75 15.242 -8.727 1 33.69 211 ARG B O 1
ATOM 6788 N N . MET B 1 212 ? -36.562 17.188 -8.258 1 38 212 MET B N 1
ATOM 6789 C CA . MET B 1 212 ? -36.812 16.594 -6.949 1 38 212 MET B CA 1
ATOM 6790 C C . MET B 1 212 ? -38.094 15.75 -6.984 1 38 212 MET B C 1
ATOM 6792 O O . MET B 1 212 ? -39.188 16.266 -7.254 1 38 212 MET B O 1
ATOM 6796 N N . PRO B 1 213 ? -37.969 14.578 -7.309 1 33.88 213 PRO B N 1
ATOM 6797 C CA . PRO B 1 213 ? -39.25 13.922 -7.387 1 33.88 213 PRO B CA 1
ATOM 6798 C C . PRO B 1 213 ? -40.125 14.172 -6.152 1 33.88 213 PRO B C 1
ATOM 6800 O O . PRO B 1 213 ? -41.344 13.977 -6.191 1 33.88 213 PRO B O 1
ATOM 6803 N N . PHE B 1 214 ? -39.5 13.773 -4.957 1 36.19 214 PHE B N 1
ATOM 6804 C CA . PHE B 1 214 ? -40.531 13.609 -3.928 1 36.19 214 PHE B CA 1
ATOM 6805 C C . PHE B 1 214 ? -40.906 14.961 -3.338 1 36.19 214 PHE B C 1
ATOM 6807 O O . PHE B 1 214 ? -40.062 15.773 -3.01 1 36.19 214 PHE B O 1
ATOM 6814 N N . LYS B 1 215 ? -41.969 15.414 -3.666 1 35.75 215 LYS B N 1
ATOM 6815 C CA . LYS B 1 215 ? -42.75 16.359 -2.869 1 35.75 215 LYS B CA 1
ATOM 6816 C C . LYS B 1 215 ? -42.719 15.984 -1.388 1 35.75 215 LYS B C 1
ATOM 6818 O O . LYS B 1 215 ? -43.469 15.102 -0.942 1 35.75 215 LYS B O 1
ATOM 6823 N N . SER B 1 216 ? -41.5 15.844 -0.796 1 35.75 216 SER B N 1
ATOM 6824 C CA . SER B 1 216 ? -41.688 15.586 0.627 1 35.75 216 SER B CA 1
ATOM 6825 C C . SER B 1 216 ? -42.75 16.516 1.227 1 35.75 216 SER B C 1
ATOM 6827 O O . SER B 1 216 ? -42.531 17.734 1.306 1 35.75 216 SER B O 1
ATOM 6829 N N . ASN B 1 217 ? -43.875 16.359 1.017 1 34.38 217 ASN B N 1
ATOM 6830 C CA . ASN B 1 217 ? -44.938 16.984 1.806 1 34.38 217 ASN B CA 1
ATOM 6831 C C . ASN B 1 217 ? -44.625 16.984 3.295 1 34.38 217 ASN B C 1
ATOM 6833 O O . ASN B 1 217 ? -45.344 17.547 4.105 1 34.38 217 ASN B O 1
ATOM 6837 N N . GLU B 1 218 ? -44.125 15.719 3.84 1 38.56 218 GLU B N 1
ATOM 6838 C CA . GLU B 1 218 ? -44.062 15.586 5.293 1 38.56 218 GLU B CA 1
ATOM 6839 C C . GLU B 1 218 ? -42.938 16.438 5.883 1 38.56 218 GLU B C 1
ATOM 6841 O O . GLU B 1 218 ? -41.906 16.594 5.262 1 38.56 218 GLU B O 1
ATOM 6846 N N . LYS B 1 219 ? -43.188 17.047 7.082 1 37.47 219 LYS B N 1
ATOM 6847 C CA . LYS B 1 219 ? -42.594 18.031 7.984 1 37.47 219 LYS B CA 1
ATOM 6848 C C . LYS B 1 219 ? -41.156 17.656 8.328 1 37.47 219 LYS B C 1
ATOM 6850 O O . LYS B 1 219 ? -40.875 17.094 9.383 1 37.47 219 LYS B O 1
ATOM 6855 N N . THR B 1 220 ? -40.438 16.953 7.418 1 45.88 220 THR B N 1
ATOM 6856 C CA . THR B 1 220 ? -39.094 17.047 7.945 1 45.88 220 THR B CA 1
ATOM 6857 C C . THR B 1 220 ? -38.656 18.5 8.109 1 45.88 220 THR B C 1
ATOM 6859 O O . THR B 1 220 ? -38.875 19.312 7.203 1 45.88 220 THR B O 1
ATOM 6862 N N . HIS B 1 221 ? -38.594 18.984 9.344 1 49.78 221 HIS B N 1
ATOM 6863 C CA . HIS B 1 221 ? -38.094 20.312 9.695 1 49.78 221 HIS B CA 1
ATOM 6864 C C . HIS B 1 221 ? -36.844 20.656 8.938 1 49.78 221 HIS B C 1
ATOM 6866 O O . HIS B 1 221 ? -35.781 20.078 9.211 1 49.78 221 HIS B O 1
ATOM 6872 N N . LYS B 1 222 ? -37 21.172 7.777 1 55.03 222 LYS B N 1
ATOM 6873 C CA . LYS B 1 222 ? -35.906 21.688 6.949 1 55.03 222 LYS B CA 1
ATOM 6874 C C . LYS B 1 222 ? -35.125 22.781 7.668 1 55.03 222 LYS B C 1
ATOM 6876 O O . LYS B 1 222 ? -35.719 23.656 8.297 1 55.03 222 LYS B O 1
ATOM 6881 N N . ILE B 1 223 ? -33.875 22.438 7.961 1 63.06 223 ILE B N 1
ATOM 6882 C CA . ILE B 1 223 ? -33.031 23.484 8.562 1 63.06 223 ILE B CA 1
ATOM 6883 C C . ILE B 1 223 ? -31.938 23.891 7.59 1 63.06 223 ILE B C 1
ATOM 6885 O O . ILE B 1 223 ? -31.641 23.172 6.633 1 63.06 223 ILE B O 1
ATOM 6889 N N . ASP B 1 224 ? -31.594 25.062 7.613 1 71.06 224 ASP B N 1
ATOM 6890 C CA . ASP B 1 224 ? -30.422 25.562 6.891 1 71.06 224 ASP B CA 1
ATOM 6891 C C . ASP B 1 224 ? -29.203 25.625 7.809 1 71.06 224 ASP B C 1
ATOM 6893 O O . ASP B 1 224 ? -28.969 26.656 8.453 1 71.06 224 ASP B O 1
ATOM 6897 N N . PRO B 1 225 ? -28.531 24.469 7.832 1 84.62 225 PRO B N 1
ATOM 6898 C CA . PRO B 1 225 ? -27.406 24.469 8.766 1 84.62 225 PRO B CA 1
ATOM 6899 C C . PRO B 1 225 ? -26.266 25.375 8.328 1 84.62 225 PRO B C 1
ATOM 6901 O O . PRO B 1 225 ? -26.125 25.656 7.133 1 84.62 225 PRO B O 1
ATOM 6904 N N . ILE B 1 226 ? -25.641 25.922 9.289 1 89.94 226 ILE B N 1
ATOM 6905 C CA . ILE B 1 226 ? -24.469 26.766 9.07 1 89.94 226 ILE B CA 1
ATOM 6906 C C . ILE B 1 226 ? -23.219 26.047 9.57 1 89.94 226 ILE B C 1
ATOM 6908 O O . ILE B 1 226 ? -23.203 25.5 10.68 1 89.94 226 ILE B O 1
ATOM 6912 N N . PRO B 1 227 ? -22.234 25.938 8.703 1 95.38 227 PRO B N 1
ATOM 6913 C CA . PRO B 1 227 ? -20.984 25.391 9.234 1 95.38 227 PRO B CA 1
ATOM 6914 C C . PRO B 1 227 ? -20.312 26.312 10.25 1 95.38 227 PRO B C 1
ATOM 6916 O O . PRO B 1 227 ? -20.078 27.484 9.969 1 95.38 227 PRO B O 1
ATOM 6919 N N . LYS B 1 228 ? -20.062 25.797 11.406 1 95.69 228 LYS B N 1
ATOM 6920 C CA . LYS B 1 228 ? -19.344 26.547 12.43 1 95.69 228 LYS B CA 1
ATOM 6921 C C . LYS B 1 228 ? -17.875 26.109 12.508 1 95.69 228 LYS B C 1
ATOM 6923 O O . LYS B 1 228 ? -17.578 24.922 12.391 1 95.69 228 LYS B O 1
ATOM 6928 N N . LEU B 1 229 ? -17.016 27.078 12.617 1 95.62 229 LEU B N 1
ATOM 6929 C CA . LEU B 1 229 ? -15.586 26.828 12.664 1 95.62 229 LEU B CA 1
ATOM 6930 C C . LEU B 1 229 ? -15.172 26.312 14.039 1 95.62 229 LEU B C 1
ATOM 6932 O O . LEU B 1 229 ? -15.312 27.031 15.039 1 95.62 229 LEU B O 1
ATOM 6936 N N . VAL B 1 230 ? -14.719 25.094 14.07 1 91.88 230 VAL B N 1
ATOM 6937 C CA . VAL B 1 230 ? -14.242 24.5 15.32 1 91.88 230 VAL B CA 1
ATOM 6938 C C . VAL B 1 230 ? -12.828 24.984 15.617 1 91.88 230 VAL B C 1
ATOM 6940 O O . VAL B 1 230 ? -12.539 25.438 16.734 1 91.88 230 VAL B O 1
ATOM 6943 N N . GLU B 1 231 ? -11.984 24.891 14.609 1 91.75 231 GLU B N 1
ATOM 6944 C CA . GLU B 1 231 ? -10.602 25.328 14.758 1 91.75 231 GLU B CA 1
ATOM 6945 C C . GLU B 1 231 ? -9.859 25.297 13.422 1 91.75 231 GLU B C 1
ATOM 6947 O O . GLU B 1 231 ? -10.297 24.641 12.484 1 91.75 231 GLU B O 1
ATOM 6952 N N . VAL B 1 232 ? -8.828 26.094 13.367 1 95.25 232 VAL B N 1
ATOM 6953 C CA . VAL B 1 232 ? -7.879 26.016 12.258 1 95.25 232 VAL B CA 1
ATOM 6954 C C . VAL B 1 232 ? -6.523 25.547 12.773 1 95.25 232 VAL B C 1
ATOM 6956 O O . VAL B 1 232 ? -5.926 26.188 13.648 1 95.25 232 VAL B O 1
ATOM 6959 N N . ASN B 1 233 ? -6.051 24.453 12.203 1 93.62 233 ASN B N 1
ATOM 6960 C CA . ASN B 1 233 ? -4.742 23.922 12.555 1 93.62 233 ASN B CA 1
ATOM 6961 C C . ASN B 1 233 ? -3.688 24.281 11.516 1 93.62 233 ASN B C 1
ATOM 6963 O O . ASN B 1 233 ? -3.889 24.062 10.32 1 93.62 233 ASN B O 1
ATOM 6967 N N . VAL B 1 234 ? -2.566 24.844 11.977 1 96 234 VAL B N 1
ATOM 6968 C CA . VAL B 1 234 ? -1.52 25.203 11.023 1 96 234 VAL B CA 1
ATOM 6969 C C . VAL B 1 234 ? -0.29 24.328 11.25 1 96 234 VAL B C 1
ATOM 6971 O O . VAL B 1 234 ? 0.669 24.391 10.477 1 96 234 VAL B O 1
ATOM 6974 N N . ILE B 1 235 ? -0.304 23.562 12.328 1 94 235 ILE B N 1
ATOM 6975 C CA . ILE B 1 235 ? 0.815 22.656 12.602 1 94 235 ILE B CA 1
ATOM 6976 C C . ILE B 1 235 ? 0.33 21.219 12.609 1 94 235 ILE B C 1
ATOM 6978 O O . ILE B 1 235 ? -0.732 20.906 13.156 1 94 235 ILE B O 1
ATOM 6982 N N . ALA B 1 236 ? 1.025 20.344 11.992 1 87.44 236 ALA B N 1
ATOM 6983 C CA . ALA B 1 236 ? 0.832 18.906 12.008 1 87.44 236 ALA B CA 1
ATOM 6984 C C . ALA B 1 236 ? -0.57 18.531 11.531 1 87.44 236 ALA B C 1
ATOM 6986 O O . ALA B 1 236 ? -1.27 17.75 12.188 1 87.44 236 ALA B O 1
ATOM 6987 N N . SER B 1 237 ? -1.035 19.297 10.539 1 90.62 237 SER B N 1
ATOM 6988 C CA . SER B 1 237 ? -2.289 18.891 9.906 1 90.62 237 SER B CA 1
ATOM 6989 C C . SER B 1 237 ? -2.146 17.547 9.195 1 90.62 237 SER B C 1
ATOM 6991 O O . SER B 1 237 ? -1.679 17.484 8.055 1 90.62 237 SER B O 1
ATOM 6993 N N . SER B 1 238 ? -2.611 16.516 9.859 1 89.19 238 SER B N 1
ATOM 6994 C CA . SER B 1 238 ? -2.285 15.148 9.438 1 89.19 238 SER B CA 1
ATOM 6995 C C . SER B 1 238 ? -3.48 14.477 8.773 1 89.19 238 SER B C 1
ATOM 6997 O O . SER B 1 238 ? -4.465 15.141 8.438 1 89.19 238 SER B O 1
ATOM 6999 N N . LEU B 1 239 ? -3.334 13.203 8.336 1 91.81 239 LEU B N 1
ATOM 7000 C CA . LEU B 1 239 ? -4.32 12.258 7.832 1 91.81 239 LEU B CA 1
ATOM 7001 C C . LEU B 1 239 ? -4.684 12.578 6.387 1 91.81 239 LEU B C 1
ATOM 7003 O O . LEU B 1 239 ? -5.773 12.227 5.922 1 91.81 239 LEU B O 1
ATOM 7007 N N . SER B 1 240 ? -3.812 13.344 5.758 1 93.25 240 SER B N 1
ATOM 7008 C CA . SER B 1 240 ? -4.035 13.633 4.348 1 93.25 240 SER B CA 1
ATOM 7009 C C . SER B 1 240 ? -3.945 12.367 3.502 1 93.25 240 SER B C 1
ATOM 7011 O O . SER B 1 240 ? -4.801 12.117 2.646 1 93.25 240 SER B O 1
ATOM 7013 N N . TYR B 1 241 ? -2.941 11.523 3.762 1 93.25 241 TYR B N 1
ATOM 7014 C CA . TYR B 1 241 ? -2.734 10.297 2.992 1 93.25 241 TYR B CA 1
ATOM 7015 C C . TYR B 1 241 ? -3.834 9.281 3.277 1 93.25 241 TYR B C 1
ATOM 7017 O O . TYR B 1 241 ? -4.488 8.797 2.354 1 93.25 241 TYR B O 1
ATOM 7025 N N . PRO B 1 242 ? -4.113 8.953 4.543 1 93.31 242 PRO B N 1
ATOM 7026 C CA . PRO B 1 242 ? -5.176 7.988 4.824 1 93.31 242 PRO B CA 1
ATOM 7027 C C . PRO B 1 242 ? -6.539 8.445 4.309 1 93.31 242 PRO B C 1
ATOM 7029 O O . PRO B 1 242 ? -7.371 7.617 3.93 1 93.31 242 PRO B O 1
ATOM 7032 N N . SER B 1 243 ? -6.781 9.758 4.32 1 95.25 243 SER B N 1
ATOM 7033 C CA . SER B 1 243 ? -8.047 10.258 3.789 1 95.25 243 SER B CA 1
ATOM 7034 C C . SER B 1 243 ? -8.203 9.906 2.316 1 95.25 243 SER B C 1
ATOM 7036 O O . SER B 1 243 ? -9.297 9.523 1.878 1 95.25 243 SER B O 1
ATOM 7038 N N . GLY B 1 244 ? -7.156 10.078 1.57 1 96 244 GLY B N 1
ATOM 7039 C CA . GLY B 1 244 ? -7.18 9.672 0.174 1 96 244 GLY B CA 1
ATOM 7040 C C . GLY B 1 244 ? -7.355 8.18 -0.011 1 96 244 GLY B C 1
ATOM 7041 O O . GLY B 1 244 ? -8.078 7.742 -0.909 1 96 244 GLY B O 1
ATOM 7042 N N . GLN B 1 245 ? -6.688 7.383 0.842 1 95.38 245 GLN B N 1
ATOM 7043 C CA . GLN B 1 245 ? -6.789 5.93 0.758 1 95.38 245 GLN B CA 1
ATOM 7044 C C . GLN B 1 245 ? -8.203 5.457 1.073 1 95.38 245 GLN B C 1
ATOM 7046 O O . GLN B 1 245 ? -8.703 4.512 0.461 1 95.38 245 GLN B O 1
ATOM 7051 N N . LEU B 1 246 ? -8.844 6.082 2.059 1 96.88 246 LEU B N 1
ATOM 7052 C CA . LEU B 1 246 ? -10.211 5.691 2.383 1 96.88 246 LEU B CA 1
ATOM 7053 C C . LEU B 1 246 ? -11.164 6.051 1.246 1 96.88 246 LEU B C 1
ATOM 7055 O O . LEU B 1 246 ? -12.117 5.32 0.972 1 96.88 246 LEU B O 1
ATOM 7059 N N . PHE B 1 247 ? -10.938 7.238 0.625 1 97.5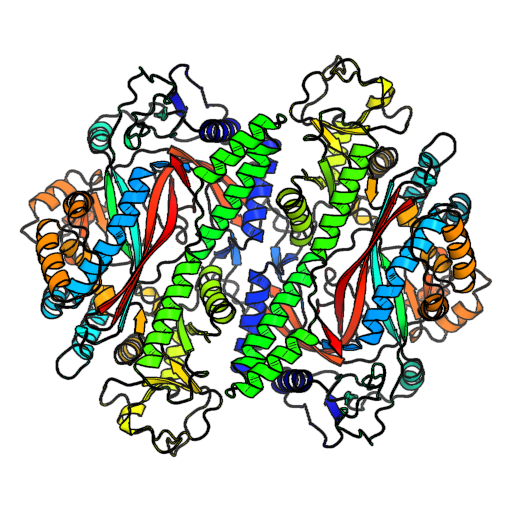6 247 PHE B N 1
ATOM 7060 C CA . PHE B 1 247 ? -11.719 7.602 -0.55 1 97.56 247 PHE B CA 1
ATOM 7061 C C . PHE B 1 247 ? -11.68 6.488 -1.593 1 97.56 247 PHE B C 1
ATOM 7063 O O . PHE B 1 247 ? -12.719 6.07 -2.104 1 97.56 247 PHE B O 1
ATOM 7070 N N . LYS B 1 248 ? -10.523 6.008 -1.891 1 96.56 248 LYS B N 1
ATOM 7071 C CA . LYS B 1 248 ? -10.359 4.93 -2.865 1 96.56 248 LYS B CA 1
ATOM 7072 C C . LYS B 1 248 ? -11.07 3.662 -2.404 1 96.56 248 LYS B C 1
ATOM 7074 O O . LYS B 1 248 ? -11.688 2.959 -3.211 1 96.56 248 LYS B O 1
ATOM 7079 N N . THR B 1 249 ? -10.922 3.354 -1.148 1 97.12 249 THR B N 1
ATOM 7080 C CA . THR B 1 249 ? -11.531 2.158 -0.577 1 97.12 249 THR B CA 1
ATOM 7081 C C . THR B 1 249 ? -13.047 2.236 -0.662 1 97.12 249 THR B C 1
ATOM 7083 O O . THR B 1 249 ? -13.703 1.271 -1.062 1 97.12 249 THR B O 1
ATOM 7086 N N . HIS B 1 250 ? -13.602 3.393 -0.251 1 98.06 250 HIS B N 1
ATOM 7087 C CA . HIS B 1 250 ? -15.047 3.592 -0.327 1 98.06 250 HIS B CA 1
ATOM 7088 C C . HIS B 1 250 ? -15.539 3.502 -1.768 1 98.06 250 HIS B C 1
ATOM 7090 O O . HIS B 1 250 ? -16.594 2.916 -2.031 1 98.06 250 HIS B O 1
ATOM 7096 N N . ARG B 1 251 ? -14.836 4.137 -2.621 1 97.19 251 ARG B N 1
ATOM 7097 C CA . ARG B 1 251 ? -15.211 4.09 -4.031 1 97.19 251 ARG B CA 1
ATOM 7098 C C . ARG B 1 251 ? -15.289 2.65 -4.531 1 97.19 251 ARG B C 1
ATOM 7100 O O . ARG B 1 251 ? -16.234 2.275 -5.215 1 97.19 251 ARG B O 1
ATOM 7107 N N . ARG B 1 252 ? -14.312 1.859 -4.184 1 96.06 252 ARG B N 1
ATOM 7108 C CA . ARG B 1 252 ? -14.297 0.453 -4.574 1 96.06 252 ARG B CA 1
ATOM 7109 C C . ARG B 1 252 ? -15.461 -0.303 -3.938 1 96.06 252 ARG B C 1
ATOM 7111 O O . ARG B 1 252 ? -16.125 -1.113 -4.594 1 96.06 252 ARG B O 1
ATOM 7118 N N . MET B 1 253 ? -15.633 -0.078 -2.691 1 96.81 253 MET B N 1
ATOM 7119 C CA . MET B 1 253 ? -16.703 -0.758 -1.979 1 96.81 253 MET B CA 1
ATOM 7120 C C . MET B 1 253 ? -18.062 -0.493 -2.646 1 96.81 253 MET B C 1
ATOM 7122 O O . MET B 1 253 ? -18.844 -1.414 -2.836 1 96.81 253 MET B O 1
ATOM 7126 N N . ILE B 1 254 ? -18.297 0.765 -3.031 1 97.12 254 ILE B N 1
ATOM 7127 C CA . ILE B 1 254 ? -19.547 1.132 -3.691 1 97.12 254 ILE B CA 1
ATOM 7128 C C . ILE B 1 254 ? -19.641 0.438 -5.051 1 97.12 254 ILE B C 1
ATOM 7130 O O . ILE B 1 254 ? -20.625 -0.224 -5.352 1 97.12 254 ILE B O 1
ATOM 7134 N N . LYS B 1 255 ? -18.594 0.573 -5.84 1 96.81 255 LYS B N 1
ATOM 7135 C CA . LYS B 1 255 ? -18.594 0.031 -7.195 1 96.81 255 LYS B CA 1
ATOM 7136 C C . LYS B 1 255 ? -18.75 -1.488 -7.18 1 96.81 255 LYS B C 1
ATOM 7138 O O . LYS B 1 255 ? -19.562 -2.045 -7.914 1 96.81 255 LYS B O 1
ATOM 7143 N N . HIS B 1 256 ? -18.016 -2.15 -6.289 1 95.31 256 HIS B N 1
ATOM 7144 C CA . HIS B 1 256 ? -17.938 -3.605 -6.25 1 95.31 256 HIS B CA 1
ATOM 7145 C C . HIS B 1 256 ? -19.188 -4.211 -5.605 1 95.31 256 HIS B C 1
ATOM 7147 O O . HIS B 1 256 ? -19.844 -5.062 -6.203 1 95.31 256 HIS B O 1
ATOM 7153 N N . HIS B 1 257 ? -19.562 -3.777 -4.434 1 94.5 257 HIS B N 1
ATOM 7154 C CA . HIS B 1 257 ? -20.562 -4.469 -3.631 1 94.5 257 HIS B CA 1
ATOM 7155 C C . HIS B 1 257 ? -21.938 -3.859 -3.828 1 94.5 257 HIS B C 1
ATOM 7157 O O . HIS B 1 257 ? -22.938 -4.578 -3.848 1 94.5 257 HIS B O 1
ATOM 7163 N N . ILE B 1 258 ? -21.953 -2.549 -3.975 1 94.44 258 ILE B N 1
ATOM 7164 C CA . ILE B 1 258 ? -23.25 -1.883 -4.039 1 94.44 258 ILE B CA 1
ATOM 7165 C C . ILE B 1 258 ? -23.75 -1.866 -5.48 1 94.44 258 ILE B C 1
ATOM 7167 O O . ILE B 1 258 ? -24.906 -2.213 -5.746 1 94.44 258 ILE B O 1
ATOM 7171 N N . ILE B 1 259 ? -22.922 -1.575 -6.422 1 95.06 259 ILE B N 1
ATOM 7172 C CA . ILE B 1 259 ? -23.359 -1.39 -7.805 1 95.06 259 ILE B CA 1
ATOM 7173 C C . ILE B 1 259 ? -23.281 -2.717 -8.555 1 95.06 259 ILE B C 1
ATOM 7175 O O . ILE B 1 259 ? -24.297 -3.26 -8.984 1 95.06 259 ILE B O 1
ATOM 7179 N N . ASP B 1 260 ? -22.109 -3.301 -8.617 1 93.5 260 ASP B N 1
ATOM 7180 C CA . ASP B 1 260 ? -21.891 -4.426 -9.516 1 93.5 260 ASP B CA 1
ATOM 7181 C C . ASP B 1 260 ? -22.484 -5.711 -8.953 1 93.5 260 ASP B C 1
ATOM 7183 O O . ASP B 1 260 ? -23.188 -6.438 -9.656 1 93.5 260 ASP B O 1
ATOM 7187 N N . ARG B 1 261 ? -22.281 -6.023 -7.707 1 90.81 261 ARG B N 1
ATOM 7188 C CA . ARG B 1 261 ? -22.859 -7.223 -7.105 1 90.81 261 ARG B CA 1
ATOM 7189 C C . ARG B 1 261 ? -24.344 -7.023 -6.812 1 90.81 261 ARG B C 1
ATOM 7191 O O . ARG B 1 261 ? -25.125 -7.98 -6.848 1 90.81 261 ARG B O 1
ATOM 7198 N N . GLY B 1 262 ? -24.688 -5.77 -6.539 1 87.56 262 GLY B N 1
ATOM 7199 C CA . GLY B 1 262 ? -26.047 -5.484 -6.102 1 87.56 262 GLY B CA 1
ATOM 7200 C C . GLY B 1 262 ? -27.031 -5.367 -7.246 1 87.56 262 GLY B C 1
ATOM 7201 O O . GLY B 1 262 ? -28.25 -5.418 -7.035 1 87.56 262 GLY B O 1
ATOM 7202 N N . ASN B 1 263 ? -26.531 -5.266 -8.453 1 85.12 263 ASN B N 1
ATOM 7203 C CA . ASN B 1 263 ? -27.422 -5.062 -9.594 1 85.12 263 ASN B CA 1
ATOM 7204 C C . ASN B 1 263 ? -26.984 -5.887 -10.805 1 85.12 263 ASN B C 1
ATOM 7206 O O . ASN B 1 263 ? -25.812 -5.91 -11.148 1 85.12 263 ASN B O 1
ATOM 7210 N N . SER B 1 264 ? -27.984 -6.543 -11.461 1 83.69 264 SER B N 1
ATOM 7211 C CA . SER B 1 264 ? -27.688 -7.352 -12.641 1 83.69 264 SER B CA 1
ATOM 7212 C C . SER B 1 264 ? -28.016 -6.598 -13.93 1 83.69 264 SER B C 1
ATOM 7214 O O . SER B 1 264 ? -27.578 -7 -15.008 1 83.69 264 SER B O 1
ATOM 7216 N N . ASN B 1 265 ? -28.719 -5.496 -13.773 1 87.75 265 ASN B N 1
ATOM 7217 C CA . ASN B 1 265 ? -29.109 -4.707 -14.938 1 87.75 265 ASN B CA 1
ATOM 7218 C C . ASN B 1 265 ? -28 -3.752 -15.367 1 87.75 265 ASN B C 1
ATOM 7220 O O . ASN B 1 265 ? -27.562 -2.916 -14.578 1 87.75 265 ASN B O 1
ATOM 7224 N N . SER B 1 266 ? -27.641 -3.818 -16.672 1 90.69 266 SER B N 1
ATOM 7225 C CA . SER B 1 266 ? -26.516 -3.041 -17.188 1 90.69 266 SER B CA 1
ATOM 7226 C C . SER B 1 266 ? -26.812 -1.545 -17.125 1 90.69 266 SER B C 1
ATOM 7228 O O . SER B 1 266 ? -25.938 -0.752 -16.766 1 90.69 266 SER B O 1
ATOM 7230 N N . LYS B 1 267 ? -27.984 -1.182 -17.5 1 93.25 267 LYS B N 1
ATOM 7231 C CA . LYS B 1 267 ? -28.344 0.235 -17.516 1 93.25 267 LYS B CA 1
ATOM 7232 C C . LYS B 1 267 ? -28.328 0.811 -16.094 1 93.25 267 LYS B C 1
ATOM 7234 O O . LYS B 1 267 ? -27.859 1.926 -15.875 1 93.25 267 LYS B O 1
ATOM 7239 N N . LYS B 1 268 ? -28.875 0.061 -15.148 1 92.88 268 LYS B N 1
ATOM 7240 C CA . LYS B 1 268 ? -28.875 0.499 -13.758 1 92.88 268 LYS B CA 1
ATOM 7241 C C . LYS B 1 268 ? -27.453 0.636 -13.219 1 92.88 268 LYS B C 1
ATOM 7243 O O . LYS B 1 268 ? -27.141 1.593 -12.508 1 92.88 268 LYS B O 1
ATOM 7248 N N . ARG B 1 269 ? -26.609 -0.295 -13.539 1 93.38 269 ARG B N 1
ATOM 7249 C CA . ARG B 1 269 ? -25.203 -0.236 -13.148 1 93.38 269 ARG B CA 1
ATOM 7250 C C . ARG B 1 269 ? -24.531 1.025 -13.68 1 93.38 269 ARG B C 1
ATOM 7252 O O . ARG B 1 269 ? -23.797 1.702 -12.961 1 93.38 269 ARG B O 1
ATOM 7259 N N . GLU B 1 270 ? -24.797 1.3 -14.914 1 95.06 270 GLU B N 1
ATOM 7260 C CA . GLU B 1 270 ? -24.203 2.473 -15.555 1 95.06 270 GLU B CA 1
ATOM 7261 C C . GLU B 1 270 ? -24.688 3.762 -14.898 1 95.06 270 GLU B C 1
ATOM 7263 O O . GLU B 1 270 ? -23.906 4.68 -14.664 1 95.06 270 GLU B O 1
ATOM 7268 N N . ASP B 1 271 ? -25.969 3.793 -14.625 1 95.44 271 ASP B N 1
ATOM 7269 C CA . ASP B 1 271 ? -26.547 4.977 -13.992 1 95.44 271 ASP B CA 1
ATOM 7270 C C . ASP B 1 271 ? -25.953 5.207 -12.602 1 95.44 271 ASP B C 1
ATOM 7272 O O . ASP B 1 271 ? -25.594 6.332 -12.258 1 95.44 271 ASP B O 1
ATOM 7276 N N . LEU B 1 272 ? -25.891 4.184 -11.859 1 95.5 272 LEU B N 1
ATOM 7277 C CA . LEU B 1 272 ? -25.359 4.281 -10.508 1 95.5 272 LEU B CA 1
ATOM 7278 C C . LEU B 1 272 ? -23.875 4.648 -10.531 1 95.5 272 LEU B C 1
ATOM 7280 O O . LEU B 1 272 ? -23.391 5.395 -9.68 1 95.5 272 LEU B O 1
ATOM 7284 N N . THR B 1 273 ? -23.156 4.102 -11.453 1 95.62 273 THR B N 1
ATOM 7285 C CA . THR B 1 273 ? -21.734 4.426 -11.594 1 95.62 273 THR B CA 1
ATOM 7286 C C . THR B 1 273 ? -21.547 5.906 -11.914 1 95.62 273 THR B C 1
ATOM 7288 O O . THR B 1 273 ? -20.672 6.562 -11.336 1 95.62 273 THR B O 1
ATOM 7291 N N . SER B 1 274 ? -22.344 6.402 -12.836 1 95.69 274 SER B N 1
ATOM 7292 C CA . SER B 1 274 ? -22.281 7.82 -13.188 1 95.69 274 SER B CA 1
ATOM 7293 C C . SER B 1 274 ? -22.609 8.695 -11.977 1 95.69 274 SER B C 1
ATOM 7295 O O . SER B 1 274 ? -21.953 9.727 -11.766 1 95.69 274 SER B O 1
ATOM 7297 N N . GLU B 1 275 ? -23.547 8.297 -11.266 1 95.56 275 GLU B N 1
ATOM 7298 C CA . GLU B 1 275 ? -23.906 9.031 -10.055 1 95.56 275 GLU B CA 1
ATOM 7299 C C . GLU B 1 275 ? -22.766 9.023 -9.047 1 95.56 275 GLU B C 1
ATOM 7301 O O . GLU B 1 275 ? -22.484 10.047 -8.414 1 95.56 275 GLU B O 1
ATOM 7306 N N . MET B 1 276 ? -22.172 7.875 -8.82 1 95.94 276 MET B N 1
ATOM 7307 C CA . MET B 1 276 ? -21.031 7.773 -7.918 1 95.94 276 MET B CA 1
ATOM 7308 C C . MET B 1 276 ? -19.922 8.734 -8.336 1 95.94 276 MET B C 1
ATOM 7310 O O . MET B 1 276 ? -19.344 9.43 -7.496 1 95.94 276 MET B O 1
ATOM 7314 N N . GLU B 1 277 ? -19.625 8.797 -9.609 1 95.5 277 GLU B N 1
ATOM 7315 C CA . GLU B 1 277 ? -18.562 9.648 -10.125 1 95.5 277 GLU B CA 1
ATOM 7316 C C . GLU B 1 277 ? -18.859 11.125 -9.875 1 95.5 277 GLU B C 1
ATOM 7318 O O . GLU B 1 277 ? -17.953 11.914 -9.633 1 95.5 277 GLU B O 1
ATOM 7323 N N . LYS B 1 278 ? -20.062 11.453 -9.891 1 94.56 278 LYS B N 1
ATOM 7324 C CA . LYS B 1 278 ? -20.469 12.844 -9.734 1 94.56 278 LYS B CA 1
ATOM 7325 C C . LYS B 1 278 ? -20.531 13.234 -8.258 1 94.56 278 LYS B C 1
ATOM 7327 O O . LYS B 1 278 ? -20.234 14.375 -7.902 1 94.56 278 LYS B O 1
ATOM 7332 N N . THR B 1 279 ? -20.906 12.336 -7.426 1 95.31 279 THR B N 1
ATOM 7333 C CA . THR B 1 279 ? -21.25 12.703 -6.055 1 95.31 279 THR B CA 1
ATOM 7334 C C . THR B 1 279 ? -20.125 12.32 -5.102 1 95.31 279 THR B C 1
ATOM 7336 O O . THR B 1 279 ? -19.984 12.906 -4.027 1 95.31 279 THR B O 1
ATOM 7339 N N . HIS B 1 280 ? -19.406 11.258 -5.348 1 95.5 280 HIS B N 1
ATOM 7340 C CA . HIS B 1 280 ? -18.234 10.891 -4.574 1 95.5 280 HIS B CA 1
ATOM 7341 C C . HIS B 1 280 ? -16.969 11.492 -5.172 1 95.5 280 HIS B C 1
ATOM 7343 O O . HIS B 1 280 ? -16.172 10.789 -5.785 1 95.5 280 HIS B O 1
ATOM 7349 N N . VAL B 1 281 ? -16.766 12.734 -4.891 1 93.19 281 VAL B N 1
ATOM 7350 C CA . VAL B 1 281 ? -15.742 13.555 -5.535 1 93.19 281 VAL B CA 1
ATOM 7351 C C . VAL B 1 281 ? -14.352 13.109 -5.078 1 93.19 281 VAL B C 1
ATOM 7353 O O . VAL B 1 281 ? -14.164 12.75 -3.912 1 93.19 281 VAL B O 1
ATOM 7356 N N . THR B 1 282 ? -13.406 13.172 -6.035 1 94.44 282 THR B N 1
ATOM 7357 C CA . THR B 1 282 ? -12.031 12.758 -5.781 1 94.44 282 THR B CA 1
ATOM 7358 C C . THR B 1 282 ? -11.461 13.516 -4.586 1 94.44 282 THR B C 1
ATOM 7360 O O . THR B 1 282 ? -11.648 14.727 -4.461 1 94.44 282 THR B O 1
ATOM 7363 N N . ASN B 1 283 ? -10.766 12.867 -3.672 1 96.69 283 ASN B N 1
ATOM 7364 C CA . ASN B 1 283 ? -10.156 13.422 -2.469 1 96.69 283 ASN B CA 1
ATOM 7365 C C . ASN B 1 283 ? -8.727 12.922 -2.283 1 96.69 283 ASN B C 1
ATOM 7367 O O . ASN B 1 283 ? -8.508 11.844 -1.717 1 96.69 283 ASN B O 1
ATOM 7371 N N . TYR B 1 284 ? -7.762 13.688 -2.672 1 94.5 284 TYR B N 1
ATOM 7372 C CA . TYR B 1 284 ? -6.348 13.352 -2.549 1 94.5 284 TYR B CA 1
ATOM 7373 C C . TYR B 1 284 ? -5.547 14.547 -2.043 1 94.5 284 TYR B C 1
ATOM 7375 O O . TYR B 1 284 ? -4.707 15.086 -2.766 1 94.5 284 TYR B O 1
ATOM 7383 N N . PRO B 1 285 ? -5.652 14.828 -0.739 1 96.69 285 PRO B N 1
ATOM 7384 C CA . PRO B 1 285 ? -5.023 16.031 -0.188 1 96.69 285 PRO B CA 1
ATOM 7385 C C . PRO B 1 285 ? -3.5 15.992 -0.262 1 96.69 285 PRO B C 1
ATOM 7387 O O . PRO B 1 285 ? -2.852 17.031 -0.364 1 96.69 285 PRO B O 1
ATOM 7390 N N . ILE B 1 286 ? -2.854 14.828 -0.258 1 95.19 286 ILE B N 1
ATOM 7391 C CA . ILE B 1 286 ? -1.406 14.688 -0.147 1 95.19 286 ILE B CA 1
ATOM 7392 C C . ILE B 1 286 ? -0.726 15.367 -1.333 1 95.19 286 ILE B C 1
ATOM 7394 O O . ILE B 1 286 ? 0.375 15.906 -1.2 1 95.19 286 ILE B O 1
ATOM 7398 N N . ARG B 1 287 ? -1.337 15.383 -2.484 1 96.06 287 ARG B N 1
ATOM 7399 C CA . ARG B 1 287 ? -0.778 16.016 -3.674 1 96.06 287 ARG B CA 1
ATOM 7400 C C . ARG B 1 287 ? -0.501 17.5 -3.424 1 96.06 287 ARG B C 1
ATOM 7402 O O . ARG B 1 287 ? 0.533 18.016 -3.844 1 96.06 287 ARG B O 1
ATOM 7409 N N . PHE B 1 288 ? -1.356 18.141 -2.699 1 97.31 288 PHE B N 1
ATOM 7410 C CA . PHE B 1 288 ? -1.239 19.578 -2.463 1 97.31 288 PHE B CA 1
ATOM 7411 C C . PHE B 1 288 ? -0.172 19.859 -1.414 1 97.31 288 PHE B C 1
ATOM 7413 O O . PHE B 1 288 ? 0.486 20.906 -1.461 1 97.31 288 PHE B O 1
ATOM 7420 N N . TYR B 1 289 ? 0.004 18.906 -0.423 1 97.62 289 TYR B N 1
ATOM 7421 C CA . TYR B 1 289 ? 1.129 19.016 0.5 1 97.62 289 TYR B CA 1
ATOM 7422 C C . TYR B 1 289 ? 2.453 19.031 -0.254 1 97.62 289 TYR B C 1
ATOM 7424 O O . TYR B 1 289 ? 3.279 19.922 -0.039 1 97.62 289 TYR B O 1
ATOM 7432 N N . VAL B 1 290 ? 2.559 18.062 -1.131 1 97.75 290 VAL B N 1
ATOM 7433 C CA . VAL B 1 290 ? 3.797 17.828 -1.872 1 97.75 290 VAL B CA 1
ATOM 7434 C C . VAL B 1 290 ? 4.07 19.031 -2.789 1 97.75 290 VAL B C 1
ATOM 7436 O O . VAL B 1 290 ? 5.18 19.562 -2.811 1 97.75 290 VAL B O 1
ATOM 7439 N N . ASP B 1 291 ? 3.039 19.516 -3.482 1 98.25 291 ASP B N 1
ATOM 7440 C CA . ASP B 1 291 ? 3.178 20.656 -4.387 1 98.25 291 ASP B CA 1
ATOM 7441 C C . ASP B 1 291 ? 3.59 21.906 -3.627 1 98.25 291 ASP B C 1
ATOM 7443 O O . ASP B 1 291 ? 4.434 22.672 -4.094 1 98.25 291 ASP B O 1
ATOM 7447 N N . THR B 1 292 ? 2.988 22.125 -2.467 1 98.5 292 THR B N 1
ATOM 7448 C CA . THR B 1 292 ? 3.244 23.328 -1.684 1 98.5 292 THR B CA 1
ATOM 7449 C C . THR B 1 292 ? 4.656 23.312 -1.105 1 98.5 292 THR B C 1
ATOM 7451 O O . THR B 1 292 ? 5.363 24.312 -1.146 1 98.5 292 THR B O 1
ATOM 7454 N N . LEU B 1 293 ? 5.086 22.203 -0.586 1 98.56 293 LEU B N 1
ATOM 7455 C CA . LEU B 1 293 ? 6.43 22.078 -0.033 1 98.56 293 LEU B CA 1
ATOM 7456 C C . LEU B 1 293 ? 7.484 22.203 -1.128 1 98.56 293 LEU B C 1
ATOM 7458 O O . LEU B 1 293 ? 8.531 22.828 -0.918 1 98.56 293 LEU B O 1
ATOM 7462 N N . ALA B 1 294 ? 7.207 21.625 -2.291 1 98.69 294 ALA B N 1
ATOM 7463 C CA . ALA B 1 294 ? 8.125 21.75 -3.422 1 98.69 294 ALA B CA 1
ATOM 7464 C C . ALA B 1 294 ? 8.25 23.203 -3.873 1 98.69 294 ALA B C 1
ATOM 7466 O O . ALA B 1 294 ? 9.352 23.688 -4.152 1 98.69 294 ALA B O 1
ATOM 7467 N N . ALA B 1 295 ? 7.098 23.875 -3.938 1 98.75 295 ALA B N 1
ATOM 7468 C CA . ALA B 1 295 ? 7.109 25.281 -4.316 1 98.75 295 ALA B CA 1
ATOM 7469 C C . ALA B 1 295 ? 7.898 26.109 -3.305 1 98.75 295 ALA B C 1
ATOM 7471 O O . ALA B 1 295 ? 8.641 27.031 -3.684 1 98.75 295 ALA B O 1
ATOM 7472 N N . SER B 1 296 ? 7.723 25.828 -2.037 1 98.81 296 SER B N 1
ATOM 7473 C CA . SER B 1 296 ? 8.445 26.516 -0.978 1 98.81 296 SER B CA 1
ATOM 7474 C C . SER B 1 296 ? 9.953 26.281 -1.091 1 98.81 296 SER B C 1
ATOM 7476 O O . SER B 1 296 ? 10.742 27.203 -0.917 1 98.81 296 SER B O 1
ATOM 7478 N N . HIS B 1 297 ? 10.328 25.062 -1.351 1 98.69 297 HIS B N 1
ATOM 7479 C CA . HIS B 1 297 ? 11.719 24.672 -1.566 1 98.69 297 HIS B CA 1
ATOM 7480 C C . HIS B 1 297 ? 12.336 25.469 -2.709 1 98.69 297 HIS B C 1
ATOM 7482 O O . HIS B 1 297 ? 13.438 26 -2.572 1 98.69 297 HIS B O 1
ATOM 7488 N N . ASN B 1 298 ? 11.656 25.594 -3.793 1 98.31 298 ASN B N 1
ATOM 7489 C CA . ASN B 1 298 ? 12.156 26.312 -4.965 1 98.31 298 ASN B CA 1
ATOM 7490 C C . ASN B 1 298 ? 12.273 27.812 -4.707 1 98.31 298 ASN B C 1
ATOM 7492 O O . ASN B 1 298 ? 13.234 28.438 -5.145 1 98.31 298 ASN B O 1
ATOM 7496 N N . LEU B 1 299 ? 11.32 28.375 -3.994 1 98.44 299 LEU B N 1
ATOM 7497 C CA . LEU B 1 299 ? 11.367 29.797 -3.646 1 98.44 299 LEU B CA 1
ATOM 7498 C C . LEU B 1 299 ? 12.57 30.094 -2.754 1 98.44 299 LEU B C 1
ATOM 7500 O O . LEU B 1 299 ? 13.211 31.141 -2.896 1 98.44 299 LEU B O 1
ATOM 7504 N N . TYR B 1 300 ? 12.805 29.188 -1.843 1 98.38 300 TYR B N 1
ATOM 7505 C CA . TYR B 1 300 ? 13.969 29.328 -0.977 1 98.38 300 TYR B CA 1
ATOM 7506 C C . TYR B 1 300 ? 15.258 29.375 -1.795 1 98.38 300 TYR B C 1
ATOM 7508 O O . TYR B 1 300 ? 16.109 30.234 -1.566 1 98.38 300 TYR B O 1
ATOM 7516 N N . ILE B 1 301 ? 15.383 28.453 -2.709 1 97.62 301 ILE B N 1
ATOM 7517 C CA . ILE B 1 301 ? 16.594 28.344 -3.518 1 97.62 301 ILE B CA 1
ATOM 7518 C C . ILE B 1 301 ? 16.766 29.594 -4.367 1 97.62 301 ILE B C 1
ATOM 7520 O O . ILE B 1 301 ? 17.875 30.062 -4.586 1 97.62 301 ILE B O 1
ATOM 7524 N N . GLU B 1 302 ? 15.703 30.156 -4.875 1 96.88 302 GLU B N 1
ATOM 7525 C CA . GLU B 1 302 ? 15.742 31.375 -5.66 1 96.88 302 GLU B CA 1
ATOM 7526 C C . GLU B 1 302 ? 16.219 32.562 -4.816 1 96.88 302 GLU B C 1
ATOM 7528 O O . GLU B 1 302 ? 16.953 33.406 -5.305 1 96.88 302 GLU B O 1
ATOM 7533 N N . LYS B 1 303 ? 15.875 32.562 -3.566 1 95.56 303 LYS B N 1
ATOM 7534 C CA . LYS B 1 303 ? 16.172 33.656 -2.67 1 95.56 303 LYS B CA 1
ATOM 7535 C C . LYS B 1 303 ? 17.562 33.5 -2.061 1 95.56 303 LYS B C 1
ATOM 7537 O O . LYS B 1 303 ? 18.234 34.5 -1.787 1 95.56 303 LYS B O 1
ATOM 7542 N N . HIS B 1 304 ? 17.922 32.25 -1.84 1 95.06 304 HIS B N 1
ATOM 7543 C CA . HIS B 1 304 ? 19.188 31.953 -1.176 1 95.06 304 HIS B CA 1
ATOM 7544 C C . HIS B 1 304 ? 20.047 31.031 -2.025 1 95.06 304 HIS B C 1
ATOM 7546 O O . HIS B 1 304 ? 19.844 29.812 -2.006 1 95.06 304 HIS B O 1
ATOM 7552 N N . PRO B 1 305 ? 21.094 31.578 -2.674 1 92.62 305 PRO B N 1
ATOM 7553 C CA . PRO B 1 305 ? 21.953 30.672 -3.434 1 92.62 305 PRO B CA 1
ATOM 7554 C C . PRO B 1 305 ? 22.516 29.547 -2.578 1 92.62 305 PRO B C 1
ATOM 7556 O O . PRO B 1 305 ? 23.109 29.797 -1.523 1 92.62 305 PRO B O 1
ATOM 7559 N N . PRO B 1 306 ? 22.391 28.359 -2.953 1 93.56 306 PRO B N 1
ATOM 7560 C CA . PRO B 1 306 ? 22.781 27.219 -2.119 1 93.56 306 PRO B CA 1
ATOM 7561 C C . PRO B 1 306 ? 24.281 27.172 -1.824 1 93.56 306 PRO B C 1
ATOM 7563 O O . PRO B 1 306 ? 25.094 27.344 -2.734 1 93.56 306 PRO B O 1
ATOM 7566 N N . ILE B 1 307 ? 24.609 26.812 -0.598 1 92.62 307 ILE B N 1
ATOM 7567 C CA . ILE B 1 307 ? 25.984 26.797 -0.13 1 92.62 307 ILE B CA 1
ATOM 7568 C C . ILE B 1 307 ? 26.719 25.578 -0.72 1 92.62 307 ILE B C 1
ATOM 7570 O O . ILE B 1 307 ? 27.859 25.703 -1.16 1 92.62 307 ILE B O 1
ATOM 7574 N N . PHE B 1 308 ? 26.047 24.453 -0.754 1 91.75 308 PHE B N 1
ATOM 7575 C CA . PHE B 1 308 ? 26.688 23.188 -1.141 1 91.75 308 PHE B CA 1
ATOM 7576 C C . PHE B 1 308 ? 26.234 22.766 -2.527 1 91.75 308 PHE B C 1
ATOM 7578 O O . PHE B 1 308 ? 26.516 21.641 -2.953 1 91.75 308 PHE B O 1
ATOM 7585 N N . GLY B 1 309 ? 25.531 23.578 -3.24 1 90.38 309 GLY B N 1
ATOM 7586 C CA . GLY B 1 309 ? 24.922 23.234 -4.516 1 90.38 309 GLY B CA 1
ATOM 7587 C C . GLY B 1 309 ? 23.438 22.906 -4.402 1 90.38 309 GLY B C 1
ATOM 7588 O O . GLY B 1 309 ? 22.984 22.469 -3.35 1 90.38 309 GLY B O 1
ATOM 7589 N N . LYS B 1 310 ? 22.734 22.984 -5.473 1 90.88 310 LYS B N 1
ATOM 7590 C CA . LYS B 1 310 ? 21.281 22.875 -5.48 1 90.88 310 LYS B CA 1
ATOM 7591 C C . LYS B 1 310 ? 20.828 21.484 -5.082 1 90.88 310 LYS B C 1
ATOM 7593 O O . LYS B 1 310 ? 19.766 21.312 -4.488 1 90.88 310 LYS B O 1
ATOM 7598 N N . HIS B 1 311 ? 21.641 20.453 -5.344 1 91.94 311 HIS B N 1
ATOM 7599 C CA . HIS B 1 311 ? 21.25 19.062 -5.086 1 91.94 311 HIS B CA 1
ATOM 7600 C C . HIS B 1 311 ? 21.469 18.703 -3.623 1 91.94 311 HIS B C 1
ATOM 7602 O O . HIS B 1 311 ? 21.047 17.625 -3.18 1 91.94 311 HIS B O 1
ATOM 7608 N N . LYS B 1 312 ? 22.031 19.656 -2.873 1 94.12 312 LYS B N 1
ATOM 7609 C CA . LYS B 1 312 ? 22.312 19.406 -1.46 1 94.12 312 LYS B CA 1
ATOM 7610 C C . LYS B 1 312 ? 21.391 20.234 -0.568 1 94.12 312 LYS B C 1
ATOM 7612 O O . LYS B 1 312 ? 21.656 20.391 0.628 1 94.12 312 LYS B O 1
ATOM 7617 N N . VAL B 1 313 ? 20.406 20.844 -1.187 1 97.19 313 VAL B N 1
ATOM 7618 C CA . VAL B 1 313 ? 19.359 21.516 -0.43 1 97.19 313 VAL B CA 1
ATOM 7619 C C . VAL B 1 313 ? 18.203 20.547 -0.157 1 97.19 313 VAL B C 1
ATOM 7621 O O . VAL B 1 313 ? 17.703 19.891 -1.075 1 97.19 313 VAL B O 1
ATOM 7624 N N . SER B 1 314 ? 17.859 20.391 1.098 1 97.25 314 SER B N 1
ATOM 7625 C CA . SER B 1 314 ? 16.859 19.406 1.468 1 97.25 314 SER B CA 1
ATOM 7626 C C . SER B 1 314 ? 15.75 20.016 2.316 1 97.25 314 SER B C 1
ATOM 7628 O O . SER B 1 314 ? 15.922 21.109 2.859 1 97.25 314 SER B O 1
ATOM 7630 N N . ILE B 1 315 ? 14.594 19.422 2.324 1 98.25 315 ILE B N 1
ATOM 7631 C CA . ILE B 1 315 ? 13.523 19.703 3.275 1 98.25 315 ILE B CA 1
ATOM 7632 C C . ILE B 1 315 ? 13.719 18.875 4.543 1 98.25 315 ILE B C 1
ATOM 7634 O O . ILE B 1 315 ? 14.125 17.719 4.473 1 98.25 315 ILE B O 1
ATOM 7638 N N . LEU B 1 316 ? 13.523 19.5 5.648 1 97.88 316 LEU B N 1
ATOM 7639 C CA . LEU B 1 316 ? 13.617 18.797 6.926 1 97.88 316 LEU B CA 1
ATOM 7640 C C . LEU B 1 316 ? 12.227 18.594 7.531 1 97.88 316 LEU B C 1
ATOM 7642 O O . LEU B 1 316 ? 11.539 19.562 7.844 1 97.88 316 LEU B O 1
ATOM 7646 N N . LEU B 1 317 ? 11.812 17.375 7.598 1 95.88 317 LEU B N 1
ATOM 7647 C CA . LEU B 1 317 ? 10.594 16.984 8.305 1 95.88 317 LEU B CA 1
ATOM 7648 C C . LEU B 1 317 ? 10.898 16.641 9.758 1 95.88 317 LEU B C 1
ATOM 7650 O O . LEU B 1 317 ? 11.617 15.672 10.031 1 95.88 317 LEU B O 1
ATOM 7654 N N . VAL B 1 318 ? 10.367 17.406 10.688 1 95.81 318 VAL B N 1
ATOM 7655 C CA . VAL B 1 318 ? 10.633 17.219 12.109 1 95.81 318 VAL B CA 1
ATOM 7656 C C . VAL B 1 318 ? 9.508 16.406 12.75 1 95.81 318 V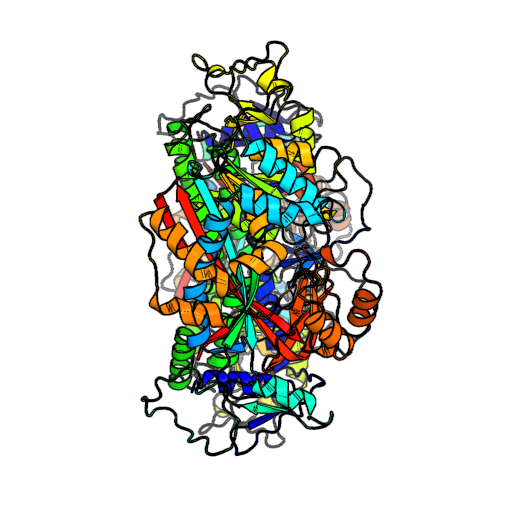AL B C 1
ATOM 7658 O O . VAL B 1 318 ? 8.352 16.844 12.742 1 95.81 318 VAL B O 1
ATOM 7661 N N . ILE B 1 319 ? 9.867 15.273 13.305 1 91.81 319 ILE B N 1
ATOM 7662 C CA . ILE B 1 319 ? 8.836 14.367 13.797 1 91.81 319 ILE B CA 1
ATOM 7663 C C . ILE B 1 319 ? 9.141 13.984 15.25 1 91.81 319 ILE B C 1
ATOM 7665 O O . ILE B 1 319 ? 10.211 14.281 15.766 1 91.81 319 ILE B O 1
ATOM 7669 N N . SER B 1 320 ? 8.086 13.391 15.891 1 87.06 320 SER B N 1
ATOM 7670 C CA . SER B 1 320 ? 8.273 12.836 17.234 1 87.06 320 SER B CA 1
ATOM 7671 C C . SER B 1 320 ? 8.875 11.438 17.172 1 87.06 320 SER B C 1
ATOM 7673 O O . SER B 1 320 ? 8.773 10.758 16.141 1 87.06 320 SER B O 1
ATOM 7675 N N . GLN B 1 321 ? 9.516 10.945 18.203 1 75.56 321 GLN B N 1
ATOM 7676 C CA . GLN B 1 321 ? 10.117 9.609 18.266 1 75.56 321 GLN B CA 1
ATOM 7677 C C . GLN B 1 321 ? 9.062 8.523 18.094 1 75.56 321 GLN B C 1
ATOM 7679 O O . GLN B 1 321 ? 9.281 7.543 17.375 1 75.56 321 GLN B O 1
ATOM 7684 N N . ASP B 1 322 ? 7.988 8.57 18.797 1 67.75 322 ASP B N 1
ATOM 7685 C CA . ASP B 1 322 ? 6.961 7.535 18.766 1 67.75 322 ASP B CA 1
ATOM 7686 C C . ASP B 1 322 ? 5.793 7.941 17.875 1 67.75 322 ASP B C 1
ATOM 7688 O O . ASP B 1 322 ? 4.633 7.656 18.188 1 67.75 322 ASP B O 1
ATOM 7692 N N . MET B 1 323 ? 6.141 8.289 16.766 1 66.19 323 MET B N 1
ATOM 7693 C CA . MET B 1 323 ? 5.012 8.812 16.016 1 66.19 323 MET B CA 1
ATOM 7694 C C . MET B 1 323 ? 4.125 7.672 15.508 1 66.19 323 MET B C 1
ATOM 7696 O O . MET B 1 323 ? 4.625 6.68 14.977 1 66.19 323 MET B O 1
ATOM 7700 N N . SER B 1 324 ? 2.809 7.703 15.719 1 66.44 324 SER B N 1
ATOM 7701 C CA . SER B 1 324 ? 1.785 6.715 15.391 1 66.44 324 SER B CA 1
ATOM 7702 C C . SER B 1 324 ? 1.33 6.855 13.945 1 66.44 324 SER B C 1
ATOM 7704 O O . SER B 1 324 ? 0.594 6.004 13.438 1 66.44 324 SER B O 1
ATOM 7706 N N . ASN B 1 325 ? 1.801 7.871 13.172 1 78.69 325 ASN B N 1
ATOM 7707 C CA . ASN B 1 325 ? 1.277 8.055 11.82 1 78.69 325 ASN B CA 1
ATOM 7708 C C . ASN B 1 325 ? 2.4 8.141 10.789 1 78.69 325 ASN B C 1
ATOM 7710 O O . ASN B 1 325 ? 2.404 9.031 9.938 1 78.69 325 ASN B O 1
ATOM 7714 N N . TYR B 1 326 ? 3.266 7.188 10.867 1 78.19 326 TYR B N 1
ATOM 7715 C CA . TYR B 1 326 ? 4.445 7.223 10.008 1 78.19 326 TYR B CA 1
ATOM 7716 C C . TYR B 1 326 ? 4.059 7.125 8.539 1 78.19 326 TYR B C 1
ATOM 7718 O O . TYR B 1 326 ? 4.723 7.703 7.676 1 78.19 326 TYR B O 1
ATOM 7726 N N . PHE B 1 327 ? 2.979 6.43 8.195 1 84.25 327 PHE B N 1
ATOM 7727 C CA . PHE B 1 327 ? 2.568 6.254 6.805 1 84.25 327 PHE B CA 1
ATOM 7728 C C . PHE B 1 327 ? 2.215 7.594 6.172 1 84.25 327 PHE B C 1
ATOM 7730 O O . PHE B 1 327 ? 2.531 7.84 5.008 1 84.25 327 PHE B O 1
ATOM 7737 N N . ASP B 1 328 ? 1.586 8.43 6.973 1 86.69 328 ASP B N 1
ATOM 7738 C CA . ASP B 1 328 ? 1.218 9.766 6.504 1 86.69 328 ASP B CA 1
ATOM 7739 C C . ASP B 1 328 ? 2.457 10.617 6.234 1 86.69 328 ASP B C 1
ATOM 7741 O O . ASP B 1 328 ? 2.557 11.266 5.191 1 86.69 328 ASP B O 1
ATOM 7745 N N . ILE B 1 329 ? 3.424 10.578 7.066 1 86.75 329 ILE B N 1
ATOM 7746 C CA . ILE B 1 329 ? 4.652 11.359 6.988 1 86.75 329 ILE B CA 1
ATOM 7747 C C . ILE B 1 329 ? 5.535 10.828 5.863 1 86.75 329 ILE B C 1
ATOM 7749 O O . ILE B 1 329 ? 6.09 11.602 5.082 1 86.75 329 ILE B O 1
ATOM 7753 N N . ASN B 1 330 ? 5.668 9.508 5.84 1 87.94 330 ASN B N 1
ATOM 7754 C CA . ASN B 1 330 ? 6.5 8.875 4.824 1 87.94 330 ASN B CA 1
ATOM 7755 C C . ASN B 1 330 ? 6 9.172 3.416 1 87.94 330 ASN B C 1
ATOM 7757 O O . ASN B 1 330 ? 6.797 9.297 2.484 1 87.94 330 ASN B O 1
ATOM 7761 N N . SER B 1 331 ? 4.711 9.242 3.262 1 91.31 331 SER B N 1
ATOM 7762 C CA . SER B 1 331 ? 4.148 9.531 1.948 1 91.31 331 SER B CA 1
ATOM 7763 C C . SER B 1 331 ? 4.586 10.898 1.446 1 91.31 331 SER B C 1
ATOM 7765 O O . SER B 1 331 ? 4.852 11.078 0.256 1 91.31 331 SER B O 1
ATOM 7767 N N . VAL B 1 332 ? 4.648 11.875 2.342 1 93.62 332 VAL B N 1
ATOM 7768 C CA . VAL B 1 332 ? 5.102 13.211 1.969 1 93.62 332 VAL B CA 1
ATOM 7769 C C . VAL B 1 332 ? 6.551 13.156 1.495 1 93.62 332 VAL B C 1
ATOM 7771 O O . VAL B 1 332 ? 6.887 13.68 0.432 1 93.62 332 VAL B O 1
ATOM 7774 N N . SER B 1 333 ? 7.383 12.508 2.258 1 93.88 333 SER B N 1
ATOM 7775 C CA . SER B 1 333 ? 8.805 12.406 1.948 1 93.88 333 SER B CA 1
ATOM 7776 C C . SER B 1 333 ? 9.039 11.68 0.625 1 93.88 333 SER B C 1
ATOM 7778 O O . SER B 1 333 ? 9.781 12.164 -0.231 1 93.88 333 SER B O 1
ATOM 7780 N N . GLU B 1 334 ? 8.383 10.57 0.425 1 93.31 334 GLU B N 1
ATOM 7781 C CA . GLU B 1 334 ? 8.555 9.766 -0.782 1 93.31 334 GLU B CA 1
ATOM 7782 C C . GLU B 1 334 ? 8.086 10.523 -2.021 1 93.31 334 GLU B C 1
ATOM 7784 O O . GLU B 1 334 ? 8.75 10.508 -3.057 1 93.31 334 GLU B O 1
ATOM 7789 N N . ASN B 1 335 ? 6.965 11.164 -1.931 1 95.25 335 ASN B N 1
ATOM 7790 C CA . ASN B 1 335 ? 6.398 11.844 -3.092 1 95.25 335 ASN B CA 1
ATOM 7791 C C . ASN B 1 335 ? 7.211 13.078 -3.467 1 95.25 335 ASN B C 1
ATOM 7793 O O . ASN B 1 335 ? 7.32 13.422 -4.645 1 95.25 335 ASN B O 1
ATOM 7797 N N . LEU B 1 336 ? 7.742 13.781 -2.453 1 97.38 336 LEU B N 1
ATOM 7798 C CA . LEU B 1 336 ? 8.602 14.93 -2.744 1 97.38 336 LEU B CA 1
ATOM 7799 C C . LEU B 1 336 ? 9.805 14.508 -3.574 1 97.38 336 LEU B C 1
ATOM 7801 O O . LEU B 1 336 ? 10.188 15.203 -4.523 1 97.38 336 LEU B O 1
ATOM 7805 N N . HIS B 1 337 ? 10.383 13.398 -3.242 1 96.19 337 HIS B N 1
ATOM 7806 C CA . HIS B 1 337 ? 11.539 12.906 -3.992 1 96.19 337 HIS B CA 1
ATOM 7807 C C . HIS B 1 337 ? 11.117 12.367 -5.355 1 96.19 337 HIS B C 1
ATOM 7809 O O . HIS B 1 337 ? 11.742 12.68 -6.371 1 96.19 337 HIS B O 1
ATOM 7815 N N . GLU B 1 338 ? 10.102 11.516 -5.391 1 94.19 338 GLU B N 1
ATOM 7816 C CA . GLU B 1 338 ? 9.688 10.836 -6.613 1 94.19 338 GLU B CA 1
ATOM 7817 C C . GLU B 1 338 ? 9.195 11.828 -7.664 1 94.19 338 GLU B C 1
ATOM 7819 O O . GLU B 1 338 ? 9.477 11.672 -8.852 1 94.19 338 GLU B O 1
ATOM 7824 N N . GLU B 1 339 ? 8.469 12.867 -7.234 1 95.75 339 GLU B N 1
ATOM 7825 C CA . GLU B 1 339 ? 7.82 13.758 -8.18 1 95.75 339 GLU B CA 1
ATOM 7826 C C . GLU B 1 339 ? 8.703 14.961 -8.5 1 95.75 339 GLU B C 1
ATOM 7828 O O . GLU B 1 339 ? 8.664 15.492 -9.617 1 95.75 339 GLU B O 1
ATOM 7833 N N . TYR B 1 340 ? 9.523 15.398 -7.492 1 96.38 340 TYR B N 1
ATOM 7834 C CA . TYR B 1 340 ? 10.227 16.656 -7.691 1 96.38 340 TYR B CA 1
ATOM 7835 C C . TYR B 1 340 ? 11.734 16.484 -7.551 1 96.38 340 TYR B C 1
ATOM 7837 O O . TYR B 1 340 ? 12.5 17.406 -7.797 1 96.38 340 TYR B O 1
ATOM 7845 N N . GLY B 1 341 ? 12.141 15.32 -7.148 1 94.38 341 GLY B N 1
ATOM 7846 C CA . GLY B 1 341 ? 13.562 15.07 -6.961 1 94.38 341 GLY B CA 1
ATOM 7847 C C . GLY B 1 341 ? 14.133 15.773 -5.742 1 94.38 341 GLY B C 1
ATOM 7848 O O . GLY B 1 341 ? 15.344 15.945 -5.629 1 94.38 341 GLY B O 1
ATOM 7849 N N . ILE B 1 342 ? 13.297 16.156 -4.812 1 96.94 342 ILE B N 1
ATOM 7850 C CA . ILE B 1 342 ? 13.734 16.906 -3.641 1 96.94 342 ILE B CA 1
ATOM 7851 C C . ILE B 1 342 ? 14.109 15.93 -2.521 1 96.94 342 ILE B C 1
ATOM 7853 O O . ILE B 1 342 ? 13.336 15.031 -2.189 1 96.94 342 ILE B O 1
ATOM 7857 N N . LEU B 1 343 ? 15.289 16.125 -1.98 1 95.44 343 LEU B N 1
ATOM 7858 C CA . LEU B 1 343 ? 15.719 15.312 -0.849 1 95.44 343 LEU B CA 1
ATOM 7859 C C . LEU B 1 343 ? 15.016 15.75 0.433 1 95.44 343 LEU B C 1
ATOM 7861 O O . LEU B 1 343 ? 14.812 16.938 0.659 1 95.44 343 LEU B O 1
ATOM 7865 N N . VAL B 1 344 ? 14.617 14.773 1.224 1 96 344 VAL B N 1
ATOM 7866 C CA . VAL B 1 344 ? 13.953 15.047 2.494 1 96 344 VAL B CA 1
ATOM 7867 C C . VAL B 1 344 ? 14.68 14.32 3.623 1 96 344 VAL B C 1
ATOM 7869 O O . VAL B 1 344 ? 14.945 13.125 3.529 1 96 344 VAL B O 1
ATOM 7872 N N . ASN B 1 345 ? 15.086 15.039 4.605 1 94.25 345 ASN B N 1
ATOM 7873 C CA . ASN B 1 345 ? 15.555 14.445 5.855 1 94.25 345 ASN B CA 1
ATOM 7874 C C . ASN B 1 345 ? 14.445 14.391 6.898 1 94.25 345 ASN B C 1
ATOM 7876 O O . ASN B 1 345 ? 13.812 15.406 7.199 1 94.25 345 ASN B O 1
ATOM 7880 N N . VAL B 1 346 ? 14.156 13.211 7.363 1 92.12 346 VAL B N 1
ATOM 7881 C CA . VAL B 1 346 ? 13.172 13.008 8.414 1 92.12 346 VAL B CA 1
ATOM 7882 C C . VAL B 1 346 ? 13.875 12.727 9.742 1 92.12 346 VAL B C 1
ATOM 7884 O O . VAL B 1 346 ? 14.469 11.656 9.922 1 92.12 346 VAL B O 1
ATOM 7887 N N . LEU B 1 347 ? 13.805 13.664 10.656 1 92.75 347 LEU B N 1
ATOM 7888 C CA . LEU B 1 347 ? 14.562 13.531 11.898 1 92.75 347 LEU B CA 1
ATOM 7889 C C . LEU B 1 347 ? 13.68 13.828 13.109 1 92.75 347 LEU B C 1
ATOM 7891 O O . LEU B 1 347 ? 12.797 14.688 13.047 1 92.75 347 LEU B O 1
ATOM 7895 N N . THR B 1 348 ? 13.906 13.133 14.188 1 91.19 348 THR B N 1
ATOM 7896 C CA . THR B 1 348 ? 13.195 13.367 15.438 1 91.19 348 THR B CA 1
ATOM 7897 C C . THR B 1 348 ? 13.789 14.555 16.188 1 91.19 348 THR B C 1
ATOM 7899 O O . THR B 1 348 ? 14.922 14.969 15.914 1 91.19 348 THR B O 1
ATOM 7902 N N . VAL B 1 349 ? 13 15.055 17.141 1 94.81 349 VAL B N 1
ATOM 7903 C CA . VAL B 1 349 ? 13.492 16.125 18.016 1 94.81 349 VAL B CA 1
ATOM 7904 C C . VAL B 1 349 ? 14.742 15.664 18.734 1 94.81 349 VAL B C 1
ATOM 7906 O O . VAL B 1 349 ? 15.719 16.406 18.859 1 94.81 349 VAL B O 1
ATOM 7909 N N . GLU B 1 350 ? 14.711 14.445 19.125 1 92.75 350 GLU B N 1
ATOM 7910 C CA . GLU B 1 350 ? 15.867 13.891 19.828 1 92.75 350 GLU B CA 1
ATOM 7911 C C . GLU B 1 350 ? 17.094 13.883 18.938 1 92.75 350 GLU B C 1
ATOM 7913 O O . GLU B 1 350 ? 18.188 14.281 19.359 1 92.75 350 GLU B O 1
ATOM 7918 N N . GLN B 1 351 ? 16.969 13.398 17.766 1 91.44 351 GLN B N 1
ATOM 7919 C CA . GLN B 1 351 ? 18.078 13.344 16.828 1 91.44 351 GLN B CA 1
ATOM 7920 C C . GLN B 1 351 ? 18.625 14.742 16.531 1 91.44 351 GLN B C 1
ATOM 7922 O O . GLN B 1 351 ? 19.828 14.938 16.453 1 91.44 351 GLN B O 1
ATOM 7927 N N . LEU B 1 352 ? 17.766 15.688 16.422 1 95.69 352 LEU B N 1
ATOM 7928 C CA . LEU B 1 352 ? 18.172 17.062 16.125 1 95.69 352 LEU B CA 1
ATOM 7929 C C . LEU B 1 352 ? 18.906 17.688 17.297 1 95.69 352 LEU B C 1
ATOM 7931 O O . LEU B 1 352 ? 19.875 18.422 17.125 1 95.69 352 LEU B O 1
ATOM 7935 N N . CYS B 1 353 ? 18.391 17.406 18.484 1 95.06 353 CYS B N 1
ATOM 7936 C CA . CYS B 1 353 ? 19.094 17.875 19.672 1 95.06 353 CYS B CA 1
ATOM 7937 C C . CYS B 1 353 ? 20.5 17.297 19.734 1 95.06 353 CYS B C 1
ATOM 7939 O O . CYS B 1 353 ? 21.453 18.016 20.047 1 95.06 353 CYS B O 1
ATOM 7941 N N . ASN B 1 354 ? 20.594 16.047 19.422 1 92.62 354 ASN B N 1
ATOM 7942 C CA . ASN B 1 354 ? 21.906 15.391 19.406 1 92.62 354 ASN B CA 1
ATOM 7943 C C . ASN B 1 354 ? 22.812 16 18.344 1 92.62 354 ASN B C 1
ATOM 7945 O O . ASN B 1 354 ? 24 16.203 18.594 1 92.62 354 ASN B O 1
ATOM 7949 N N . LEU B 1 355 ? 22.297 16.266 17.219 1 92.81 355 LEU B N 1
ATOM 7950 C CA . LEU B 1 355 ? 23.078 16.891 16.156 1 92.81 355 LEU B CA 1
ATOM 7951 C C . LEU B 1 355 ? 23.547 18.281 16.578 1 92.81 355 LEU B C 1
ATOM 7953 O O . LEU B 1 355 ? 24.688 18.672 16.281 1 92.81 355 LEU B O 1
ATOM 7957 N N . MET B 1 356 ? 22.688 19.031 17.234 1 92.12 356 MET B N 1
ATOM 7958 C CA . MET B 1 356 ? 23.047 20.359 17.734 1 92.12 356 MET B CA 1
ATOM 7959 C C . MET B 1 356 ? 24.172 20.281 18.75 1 92.12 356 MET B C 1
ATOM 7961 O O . MET B 1 356 ? 25.141 21.047 18.688 1 92.12 356 MET B O 1
ATOM 7965 N N . ARG B 1 357 ? 24.141 19.266 19.625 1 90.56 357 ARG B N 1
ATOM 7966 C CA . ARG B 1 357 ? 25.172 19.062 20.625 1 90.56 357 ARG B CA 1
ATOM 7967 C C . ARG B 1 357 ? 26.5 18.703 19.984 1 90.56 357 ARG B C 1
ATOM 7969 O O . ARG B 1 357 ? 27.562 19.094 20.484 1 90.56 357 ARG B O 1
ATOM 7976 N N . GLN B 1 358 ? 26.375 18.031 18.891 1 89.31 358 GLN B N 1
ATOM 7977 C CA . GLN B 1 358 ? 27.578 17.547 18.219 1 89.31 358 GLN B CA 1
ATOM 7978 C C . GLN B 1 358 ? 28.094 18.578 17.219 1 89.31 358 GLN B C 1
ATOM 7980 O O . GLN B 1 358 ? 29.016 18.312 16.453 1 89.31 358 GLN B O 1
ATOM 7985 N N . ARG B 1 359 ? 27.484 19.703 17.094 1 88.62 359 ARG B N 1
ATOM 7986 C CA . ARG B 1 359 ? 27.844 20.781 16.172 1 88.62 359 ARG B CA 1
ATOM 7987 C C . ARG B 1 359 ? 27.703 20.328 14.719 1 88.62 359 ARG B C 1
ATOM 7989 O O . ARG B 1 359 ? 28.578 20.578 13.898 1 88.62 359 ARG B O 1
ATOM 7996 N N . LYS B 1 360 ? 26.641 19.625 14.516 1 92.19 360 LYS B N 1
ATOM 7997 C CA . LYS B 1 360 ? 26.328 19.141 13.172 1 92.19 360 LYS B CA 1
ATOM 7998 C C . LYS B 1 360 ? 25.078 19.812 12.625 1 92.19 360 LYS B C 1
ATOM 8000 O O . LYS B 1 360 ? 24.688 19.594 11.477 1 92.19 360 LYS B O 1
ATOM 8005 N N . LEU B 1 361 ? 24.453 20.562 13.414 1 94 361 LEU B N 1
ATOM 8006 C CA . LEU B 1 361 ? 23.344 21.438 13.055 1 94 361 LEU B CA 1
ATOM 8007 C C . LEU B 1 361 ? 23.688 22.891 13.375 1 94 361 LEU B C 1
ATOM 8009 O O . LEU B 1 361 ? 23.75 23.266 14.547 1 94 361 LEU B O 1
ATOM 8013 N N . LEU B 1 362 ? 23.906 23.703 12.289 1 91.75 362 LEU B N 1
ATOM 8014 C CA . LEU B 1 362 ? 24.469 25.031 12.5 1 91.75 362 LEU B CA 1
ATOM 8015 C C . LEU B 1 362 ? 23.812 26.062 11.586 1 91.75 362 LEU B C 1
ATOM 8017 O O . LEU B 1 362 ? 23.172 25.688 10.594 1 91.75 362 LEU B O 1
ATOM 8021 N N . LEU B 1 363 ? 23.969 27.297 11.977 1 93.06 363 LEU B N 1
ATOM 8022 C CA . LEU B 1 363 ? 23.625 28.422 11.125 1 93.06 363 LEU B CA 1
ATOM 8023 C C . LEU B 1 363 ? 24.875 29.031 10.492 1 93.06 363 LEU B C 1
ATOM 8025 O O . LEU B 1 363 ? 25.844 29.344 11.188 1 93.06 363 LEU B O 1
ATOM 8029 N N . VAL B 1 364 ? 24.797 29.094 9.195 1 92 364 VAL B N 1
ATOM 8030 C CA . VAL B 1 364 ? 25.906 29.672 8.469 1 92 364 VAL B CA 1
ATOM 8031 C C . VAL B 1 364 ? 25.531 31.047 7.941 1 92 364 VAL B C 1
ATOM 8033 O O . VAL B 1 364 ? 24.484 31.219 7.312 1 92 364 VAL B O 1
ATOM 8036 N N . ASN B 1 365 ? 26.406 31.938 8.195 1 88.69 365 ASN B N 1
ATOM 8037 C CA . ASN B 1 365 ? 26.219 33.281 7.66 1 88.69 365 ASN B CA 1
ATOM 8038 C C . ASN B 1 365 ? 26.938 33.469 6.336 1 88.69 365 ASN B C 1
ATOM 8040 O O . ASN B 1 365 ? 27.906 32.75 6.039 1 88.69 365 ASN B O 1
ATOM 8044 N N . GLU B 1 366 ? 26.484 34.438 5.625 1 84.25 366 GLU B N 1
ATOM 8045 C CA . GLU B 1 366 ? 27.031 34.688 4.293 1 84.25 366 GLU B CA 1
ATOM 8046 C C . GLU B 1 366 ? 28.516 34.938 4.355 1 84.25 366 GLU B C 1
ATOM 8048 O O . GLU B 1 366 ? 29.266 34.562 3.453 1 84.25 366 GLU B O 1
ATOM 8053 N N . TRP B 1 367 ? 28.969 35.625 5.398 1 85.75 367 TRP B N 1
ATOM 8054 C CA . TRP B 1 367 ? 30.375 36.031 5.477 1 85.75 367 TRP B CA 1
ATOM 8055 C C . TRP B 1 367 ? 31.266 34.844 5.824 1 85.75 367 TRP B C 1
ATOM 8057 O O . TRP B 1 367 ? 32.5 34.938 5.734 1 85.75 367 TRP B O 1
ATOM 8067 N N . GLU B 1 368 ? 30.641 33.719 6.141 1 89.62 368 GLU B N 1
ATOM 8068 C CA . GLU B 1 368 ? 31.406 32.531 6.465 1 89.62 368 GLU B CA 1
ATOM 8069 C C . GLU B 1 368 ? 31.656 31.688 5.223 1 89.62 368 GLU B C 1
ATOM 8071 O O . GLU B 1 368 ? 32.5 30.766 5.25 1 89.62 368 GLU B O 1
ATOM 8076 N N . VAL B 1 369 ? 30.953 31.953 4.207 1 88.06 369 VAL B N 1
ATOM 8077 C CA . VAL B 1 369 ? 31.094 31.203 2.963 1 88.06 369 VAL B CA 1
ATOM 8078 C C . VAL B 1 369 ? 32.156 31.859 2.076 1 88.06 369 VAL B C 1
ATOM 8080 O O . VAL B 1 369 ? 32 33.031 1.689 1 88.06 369 VAL B O 1
ATOM 8083 N N . GLU B 1 370 ? 33.344 31.188 1.936 1 79.69 370 GLU B N 1
ATOM 8084 C CA . GLU B 1 370 ? 34.438 31.719 1.152 1 79.69 370 GLU B CA 1
ATOM 8085 C C . GLU B 1 370 ? 34.969 30.688 0.148 1 79.69 370 GLU B C 1
ATOM 8087 O O . GLU B 1 370 ? 35.375 29.594 0.532 1 79.69 370 GLU B O 1
ATOM 8092 N N . ASP B 1 371 ? 35.281 31.078 -1.071 1 77.06 371 ASP B N 1
ATOM 8093 C CA . ASP B 1 371 ? 35.969 30.391 -2.166 1 77.06 371 ASP B CA 1
ATOM 8094 C C . ASP B 1 371 ? 35.812 28.875 -2.049 1 77.06 371 ASP B C 1
ATOM 8096 O O . ASP B 1 371 ? 36.812 28.156 -1.922 1 77.06 371 ASP B O 1
ATOM 8100 N N . GLY B 1 372 ? 34.625 28.328 -1.973 1 77.12 372 GLY B N 1
ATOM 8101 C CA . GLY B 1 372 ? 34.406 26.891 -2.004 1 77.12 372 GLY B CA 1
ATOM 8102 C C . GLY B 1 372 ? 34.531 26.234 -0.641 1 77.12 372 GLY B C 1
ATOM 8103 O O . GLY B 1 372 ? 34.656 25.016 -0.543 1 77.12 372 GLY B O 1
ATOM 8104 N N . SER B 1 373 ? 34.625 27.047 0.382 1 87.81 373 SER B N 1
ATOM 8105 C CA . SER B 1 373 ? 34.719 26.531 1.744 1 87.81 373 SER B CA 1
ATOM 8106 C C . SER B 1 373 ? 33.812 27.312 2.691 1 87.81 373 SER B C 1
ATOM 8108 O O . SER B 1 373 ? 33.375 28.406 2.355 1 87.81 373 SER B O 1
ATOM 8110 N N . VAL B 1 374 ? 33.531 26.766 3.801 1 89.81 374 VAL B N 1
ATOM 8111 C CA . VAL B 1 374 ? 32.781 27.438 4.871 1 89.81 374 VAL B CA 1
ATOM 8112 C C . VAL B 1 374 ? 33.656 27.5 6.121 1 89.81 374 VAL B C 1
ATOM 8114 O O . VAL B 1 374 ? 34.094 26.484 6.645 1 89.81 374 VAL B O 1
ATOM 8117 N N . ARG B 1 375 ? 33.938 28.688 6.531 1 88 375 ARG B N 1
ATOM 8118 C CA . ARG B 1 375 ? 34.719 28.906 7.75 1 88 375 ARG B CA 1
ATOM 8119 C C . ARG B 1 375 ? 33.812 29.328 8.898 1 88 375 ARG B C 1
ATOM 8121 O O . ARG B 1 375 ? 33.406 30.5 8.984 1 88 375 ARG B O 1
ATOM 8128 N N . PHE B 1 376 ? 33.656 28.406 9.82 1 84.62 376 PHE B N 1
ATOM 8129 C CA . PHE B 1 376 ? 32.719 28.641 10.922 1 84.62 376 PHE B CA 1
ATOM 8130 C C . PHE B 1 376 ? 33.344 29.531 11.984 1 84.62 376 PHE B C 1
ATOM 8132 O O . PHE B 1 376 ? 34.5 29.328 12.359 1 84.62 376 PHE B O 1
ATOM 8139 N N . THR B 1 377 ? 32.625 30.5 12.328 1 76.56 377 THR B N 1
ATOM 8140 C CA . THR B 1 377 ? 33.062 31.375 13.406 1 76.56 377 THR B CA 1
ATOM 8141 C C . THR B 1 377 ? 32.438 30.984 14.727 1 76.56 377 THR B C 1
ATOM 8143 O O . THR B 1 377 ? 31.594 30.078 14.766 1 76.56 377 THR B O 1
ATOM 8146 N N . ARG B 1 378 ? 32.875 31.625 15.773 1 61.56 378 ARG B N 1
ATOM 8147 C CA . ARG B 1 378 ? 32.344 31.359 17.109 1 61.56 378 ARG B CA 1
ATOM 8148 C C . ARG B 1 378 ? 30.844 31.641 17.156 1 61.56 378 ARG B C 1
ATOM 8150 O O . ARG B 1 378 ? 30.109 31.016 17.922 1 61.56 378 ARG B O 1
ATOM 8157 N N . VAL B 1 379 ? 30.453 32.531 16.391 1 49.41 379 VAL B N 1
ATOM 8158 C CA . VAL B 1 379 ? 29.047 32.906 16.312 1 49.41 379 VAL B CA 1
ATOM 8159 C C . VAL B 1 379 ? 28.203 31.719 15.875 1 49.41 379 VAL B C 1
ATOM 8161 O O . VAL B 1 379 ? 27.172 31.422 16.484 1 49.41 379 VAL B O 1
ATOM 8164 N N . SER B 1 380 ? 28.688 31.062 14.961 1 54.88 380 SER B N 1
ATOM 8165 C CA . SER B 1 380 ? 27.953 29.953 14.391 1 54.88 380 SER B CA 1
ATOM 8166 C C . SER B 1 380 ? 28.062 28.703 15.266 1 54.88 380 SER B C 1
ATOM 8168 O O . SER B 1 380 ? 27.109 27.922 15.367 1 54.88 380 SER B O 1
ATOM 8170 N N . THR B 1 381 ? 29.094 28.656 15.938 1 51.69 381 THR B N 1
ATOM 8171 C CA . THR B 1 381 ? 29.359 27.391 16.609 1 51.69 381 THR B CA 1
ATOM 8172 C C . THR B 1 381 ? 28.891 27.438 18.062 1 51.69 381 THR B C 1
ATOM 8174 O O . THR B 1 381 ? 28.562 26.406 18.656 1 51.69 381 THR B O 1
ATOM 8177 N N . HIS B 1 382 ? 28.875 28.625 18.562 1 51.5 382 HIS B N 1
ATOM 8178 C CA . HIS B 1 382 ? 28.531 28.656 19.984 1 51.5 382 HIS B CA 1
ATOM 8179 C C . HIS B 1 382 ? 27.203 29.359 20.219 1 51.5 382 HIS B C 1
ATOM 8181 O O . HIS B 1 382 ? 26.797 29.562 21.359 1 51.5 382 HIS B O 1
ATOM 8187 N N . TYR B 1 383 ? 26.516 29.469 19.281 1 56.34 383 TYR B N 1
ATOM 8188 C CA . TYR B 1 383 ? 25.156 29.984 19.359 1 56.34 383 TYR B CA 1
ATOM 8189 C C . TYR B 1 383 ? 25.109 31.281 20.172 1 56.34 383 TYR B C 1
ATOM 8191 O O . TYR B 1 383 ? 24.141 31.547 20.875 1 56.34 383 TYR B O 1
ATOM 8199 N N . THR B 1 384 ? 26.344 32 20.391 1 52.78 384 THR B N 1
ATOM 8200 C CA . THR B 1 384 ? 26.484 33.156 21.266 1 52.78 384 THR B CA 1
ATOM 8201 C C . THR B 1 384 ? 25.656 34.344 20.75 1 52.78 384 THR B C 1
ATOM 8203 O O . THR B 1 384 ? 25.078 35.094 21.531 1 52.78 384 THR B O 1
ATOM 8206 N N . GLU B 1 385 ? 25.828 34.656 19.484 1 61.03 385 GLU B N 1
ATOM 8207 C CA . GLU B 1 385 ? 24.984 35.688 18.891 1 61.03 385 GLU B CA 1
ATOM 8208 C C . GLU B 1 385 ? 24.062 35.094 17.828 1 61.03 385 GLU B C 1
ATOM 8210 O O . GLU B 1 385 ? 24.531 34.406 16.891 1 61.03 385 GLU B O 1
ATOM 8215 N N . LYS B 1 386 ? 22.812 35.062 18.156 1 68.25 386 LYS B N 1
ATOM 8216 C CA . LYS B 1 386 ? 21.906 34.438 17.188 1 68.25 386 LYS B CA 1
ATOM 8217 C C . LYS B 1 386 ? 21.469 35.438 16.125 1 68.25 386 LYS B C 1
ATOM 8219 O O . LYS B 1 386 ? 20.859 36.469 16.438 1 68.25 386 LYS B O 1
ATOM 8224 N N . LYS B 1 387 ? 22.078 35.344 15 1 80.88 387 LYS B N 1
ATOM 8225 C CA . LYS B 1 387 ? 21.688 36.062 13.789 1 80.88 387 LYS B CA 1
ATOM 8226 C C . LYS B 1 387 ? 21.109 35.094 12.75 1 80.88 387 LYS B C 1
ATOM 8228 O O . LYS B 1 387 ? 21.484 33.938 12.703 1 80.88 387 LYS B O 1
ATOM 8233 N N . PRO B 1 388 ? 20.234 35.656 12 1 90.44 388 PRO B N 1
ATOM 8234 C CA . PRO B 1 388 ? 19.688 34.812 10.945 1 90.44 388 PRO B CA 1
ATOM 8235 C C . PRO B 1 388 ? 20.766 34.219 10.023 1 90.44 388 PRO B C 1
ATOM 8237 O O . PRO B 1 388 ? 21.766 34.906 9.758 1 90.44 388 PRO B O 1
ATOM 8240 N N . GLY B 1 389 ? 20.641 33.062 9.555 1 92.81 389 GLY B N 1
ATOM 8241 C CA . GLY B 1 389 ? 21.594 32.406 8.672 1 92.81 389 GLY B CA 1
ATOM 8242 C C . GLY B 1 389 ? 21.031 31.141 8.047 1 92.81 389 GLY B C 1
ATOM 8243 O O . GLY B 1 389 ? 19.875 30.766 8.297 1 92.81 389 GLY B O 1
ATOM 8244 N N . ARG B 1 390 ? 21.891 30.516 7.234 1 95.44 390 ARG B N 1
ATOM 8245 C CA . ARG B 1 390 ? 21.5 29.297 6.543 1 95.44 390 ARG B CA 1
ATOM 8246 C C . ARG B 1 390 ? 21.625 28.078 7.465 1 95.44 390 ARG B C 1
ATOM 8248 O O . ARG B 1 390 ? 22.688 27.859 8.062 1 95.44 390 ARG B O 1
ATOM 8255 N N . LEU B 1 391 ? 20.547 27.297 7.613 1 96.5 391 LEU B N 1
ATOM 8256 C CA . LEU B 1 391 ? 20.594 26.094 8.43 1 96.5 391 LEU B CA 1
ATOM 8257 C C . LEU B 1 391 ? 21.25 24.938 7.672 1 96.5 391 LEU B C 1
ATOM 8259 O O . LEU B 1 391 ? 20.844 24.609 6.562 1 96.5 391 LEU B O 1
ATOM 8263 N N . ILE B 1 392 ? 22.25 24.359 8.234 1 95.31 392 ILE B N 1
ATOM 8264 C CA . ILE B 1 392 ? 22.938 23.281 7.547 1 95.31 392 ILE B CA 1
ATOM 8265 C C . ILE B 1 392 ? 23 22.047 8.445 1 95.31 392 ILE B C 1
ATOM 8267 O O . ILE B 1 392 ? 23 22.172 9.672 1 95.31 392 ILE B O 1
ATOM 8271 N N . LEU B 1 393 ? 22.969 20.875 7.883 1 94.5 393 LEU B N 1
ATOM 8272 C CA . LEU B 1 393 ? 23.125 19.562 8.492 1 94.5 393 LEU B CA 1
ATOM 8273 C C . LEU B 1 393 ? 24.422 18.906 8.016 1 94.5 393 LEU B C 1
ATOM 8275 O O . LEU B 1 393 ? 24.672 18.797 6.812 1 94.5 393 LEU B O 1
ATOM 8279 N N . LEU B 1 394 ? 25.234 18.516 8.977 1 90.31 394 LEU B N 1
ATOM 8280 C CA . LEU B 1 394 ? 26.5 17.875 8.656 1 90.31 394 LEU B CA 1
ATOM 8281 C C . LEU B 1 394 ? 26.516 16.422 9.102 1 90.31 394 LEU B C 1
ATOM 8283 O O . LEU B 1 394 ? 26.062 16.109 10.211 1 90.31 394 LEU B O 1
ATOM 8287 N N . ASN B 1 395 ? 26.922 15.492 8.242 1 82.31 395 ASN B N 1
ATOM 8288 C CA . ASN B 1 395 ? 27.078 14.086 8.625 1 82.31 395 ASN B CA 1
ATOM 8289 C C . ASN B 1 395 ? 28.328 13.875 9.477 1 82.31 395 ASN B C 1
ATOM 8291 O O . ASN B 1 395 ? 28.359 12.969 10.312 1 82.31 395 ASN B O 1
ATOM 8295 N N . ASN B 1 396 ? 29.359 14.68 9.148 1 79.62 396 ASN B N 1
ATOM 8296 C CA . ASN B 1 396 ? 30.609 14.531 9.875 1 79.62 396 ASN B CA 1
ATOM 8297 C C . ASN B 1 396 ? 30.875 15.727 10.789 1 79.62 396 ASN B C 1
ATOM 8299 O O . ASN B 1 396 ? 30.453 16.844 10.492 1 79.62 396 ASN B O 1
ATOM 8303 N N . GLU B 1 397 ? 31.625 15.438 11.812 1 78.56 397 GLU B N 1
ATOM 8304 C CA . GLU B 1 397 ? 31.969 16.484 12.758 1 78.56 397 GLU B CA 1
ATOM 8305 C C . GLU B 1 397 ? 33 17.453 12.164 1 78.56 397 GLU B C 1
ATOM 8307 O O . GLU B 1 397 ? 33.812 17.047 11.344 1 78.56 397 GLU B O 1
ATOM 8312 N N . LEU B 1 398 ? 32.781 18.656 12.633 1 79.5 398 LEU B N 1
ATOM 8313 C CA . LEU B 1 398 ? 33.781 19.656 12.219 1 79.5 398 LEU B CA 1
ATOM 8314 C C . LEU B 1 398 ? 35.125 19.406 12.875 1 79.5 398 LEU B C 1
ATOM 8316 O O . LEU B 1 398 ? 35.188 19.016 14.047 1 79.5 398 LEU B O 1
ATOM 8320 N N . ASP B 1 399 ? 36.125 19.5 12.07 1 76.75 399 ASP B N 1
ATOM 8321 C CA . ASP B 1 399 ? 37.469 19.359 12.641 1 76.75 399 ASP B CA 1
ATOM 8322 C C . ASP B 1 399 ? 37.844 20.594 13.453 1 76.75 399 ASP B C 1
ATOM 8324 O O . ASP B 1 399 ? 37.062 21.531 13.555 1 76.75 399 ASP B O 1
ATOM 8328 N N . ASP B 1 400 ? 39.031 20.562 14.031 1 76.94 400 ASP B N 1
ATOM 8329 C CA . ASP B 1 400 ? 39.5 21.609 14.938 1 76.94 400 ASP B CA 1
ATOM 8330 C C . ASP B 1 400 ? 39.656 22.953 14.211 1 76.94 400 ASP B C 1
ATOM 8332 O O . ASP B 1 400 ? 39.531 24 14.836 1 76.94 400 ASP B O 1
ATOM 8336 N N . SER B 1 401 ? 39.812 22.938 12.891 1 77.19 401 SER B N 1
ATOM 8337 C CA . SER B 1 401 ? 39.969 24.156 12.117 1 77.19 401 SER B CA 1
ATOM 8338 C C . SER B 1 401 ? 38.625 24.844 11.875 1 77.19 401 SER B C 1
ATOM 8340 O O . SER B 1 401 ? 38.594 26.016 11.469 1 77.19 401 SER B O 1
ATOM 8342 N N . ALA B 1 402 ? 37.562 24.188 12.109 1 79.88 402 ALA B N 1
ATOM 8343 C CA . ALA B 1 402 ? 36.219 24.688 11.914 1 79.88 402 ALA B CA 1
ATOM 8344 C C . ALA B 1 402 ? 36 25.156 10.477 1 79.88 402 ALA B C 1
ATOM 8346 O O . ALA B 1 402 ? 35.375 26.188 10.242 1 79.88 402 ALA B O 1
ATOM 8347 N N . THR B 1 403 ? 36.719 24.547 9.531 1 83.62 403 THR B N 1
ATOM 8348 C CA . THR B 1 403 ? 36.594 24.828 8.109 1 83.62 403 THR B CA 1
ATOM 8349 C C . THR B 1 403 ? 36.125 23.594 7.359 1 83.62 403 THR B C 1
ATOM 8351 O O . THR B 1 403 ? 36.656 22.5 7.535 1 83.62 403 THR B O 1
ATOM 8354 N N . LEU B 1 404 ? 35.094 23.844 6.59 1 86.75 404 LEU B N 1
ATOM 8355 C CA . LEU B 1 404 ? 34.531 22.766 5.781 1 86.75 404 LEU B CA 1
ATOM 8356 C C . LEU B 1 404 ? 34.906 22.938 4.312 1 86.75 404 LEU B C 1
ATOM 8358 O O . LEU B 1 404 ? 34.562 23.938 3.684 1 86.75 404 LEU B O 1
ATOM 8362 N N . LYS B 1 405 ? 35.656 21.891 3.793 1 82.75 405 LYS B N 1
ATOM 8363 C CA . LYS B 1 405 ? 36.062 21.938 2.396 1 82.75 405 LYS B CA 1
ATOM 8364 C C . LYS B 1 405 ? 35.438 20.797 1.595 1 82.75 405 LYS B C 1
ATOM 8366 O O . LYS B 1 405 ? 35.281 20.922 0.378 1 82.75 405 LYS B O 1
ATOM 8371 N N . ASP B 1 406 ? 35.125 19.797 2.27 1 82.38 406 ASP B N 1
ATOM 8372 C CA . ASP B 1 406 ? 34.438 18.656 1.669 1 82.38 406 ASP B CA 1
ATOM 8373 C C . ASP B 1 406 ? 32.938 18.688 1.998 1 82.38 406 ASP B C 1
ATOM 8375 O O . ASP B 1 406 ? 32.562 18.547 3.16 1 82.38 406 ASP B O 1
ATOM 8379 N N . PHE B 1 407 ? 32.188 18.828 0.943 1 85.06 407 PHE B N 1
ATOM 8380 C CA . PHE B 1 407 ? 30.766 19 1.171 1 85.06 407 PHE B CA 1
ATOM 8381 C C . PHE B 1 407 ? 30.047 17.672 1.066 1 85.06 407 PHE B C 1
ATOM 8383 O O . PHE B 1 407 ? 28.812 17.625 1.011 1 85.06 407 PHE B O 1
ATOM 8390 N N . THR B 1 408 ? 30.875 16.578 1.124 1 80.81 408 THR B N 1
ATOM 8391 C CA . THR B 1 408 ? 30.25 15.258 1.114 1 80.81 408 THR B CA 1
ATOM 8392 C C . THR B 1 408 ? 29.406 15.055 2.373 1 80.81 408 THR B C 1
ATOM 8394 O O . THR B 1 408 ? 29.891 15.289 3.486 1 80.81 408 THR B O 1
ATOM 8397 N N . GLY B 1 409 ? 28.156 14.773 2.307 1 84.31 409 GLY B N 1
ATOM 8398 C CA . GLY B 1 409 ? 27.281 14.531 3.441 1 84.31 409 GLY B CA 1
ATOM 8399 C C . GLY B 1 409 ? 26.75 15.805 4.074 1 84.31 409 GLY B C 1
ATOM 8400 O O . GLY B 1 409 ? 26.297 15.797 5.223 1 84.31 409 GLY B O 1
ATOM 8401 N N . CYS B 1 410 ? 27 16.969 3.457 1 91.56 410 CYS B N 1
ATOM 8402 C CA . CYS B 1 410 ? 26.5 18.25 3.936 1 91.56 410 CYS B CA 1
ATOM 8403 C C . CYS B 1 410 ? 25.203 18.625 3.229 1 91.56 410 CYS B C 1
ATOM 8405 O O . CYS B 1 410 ? 25.078 18.438 2.016 1 91.56 410 CYS B O 1
ATOM 8407 N N . TYR B 1 411 ? 24.234 19.078 4.039 1 94.88 411 TYR B N 1
ATOM 8408 C CA . TYR B 1 411 ? 22.953 19.5 3.463 1 94.88 411 TYR B CA 1
ATOM 8409 C C . TYR B 1 411 ? 22.547 20.859 3.996 1 94.88 411 TYR B C 1
ATOM 8411 O O . TYR B 1 411 ? 22.875 21.219 5.133 1 94.88 411 TYR B O 1
ATOM 8419 N N . GLU B 1 412 ? 22 21.641 3.146 1 96.81 412 GLU B N 1
ATOM 8420 C CA . GLU B 1 412 ? 21.312 22.891 3.516 1 96.81 412 GLU B CA 1
ATOM 8421 C C . GLU B 1 412 ? 19.812 22.688 3.605 1 96.81 412 GLU B C 1
ATOM 8423 O O . GLU B 1 412 ? 19.219 21.969 2.789 1 96.81 412 GLU B O 1
ATOM 8428 N N . VAL B 1 413 ? 19.141 23.25 4.625 1 98.44 413 VAL B N 1
ATOM 8429 C CA . VAL B 1 413 ? 17.719 23.031 4.836 1 98.44 413 VAL B CA 1
ATOM 8430 C C . VAL B 1 413 ? 16.922 24.203 4.246 1 98.44 413 VAL B C 1
ATOM 8432 O O . VAL B 1 413 ? 17.156 25.359 4.602 1 98.44 413 VAL B O 1
ATOM 8435 N N . SER B 1 414 ? 16.031 23.891 3.35 1 98.75 414 SER B N 1
ATOM 8436 C CA . SER B 1 414 ? 15.219 24.922 2.713 1 98.75 414 SER B CA 1
ATOM 8437 C C . SER B 1 414 ? 13.914 25.141 3.471 1 98.75 414 SER B C 1
ATOM 8439 O O . SER B 1 414 ? 13.438 26.281 3.584 1 98.75 414 SER B O 1
ATOM 8441 N N . VAL B 1 415 ? 13.289 24.062 3.896 1 98.81 415 VAL B N 1
ATOM 8442 C CA . VAL B 1 415 ? 11.992 24.109 4.559 1 98.81 415 VAL B CA 1
ATOM 8443 C C . VAL B 1 415 ? 12.023 23.234 5.812 1 98.81 415 VAL B C 1
ATOM 8445 O O . VAL B 1 415 ? 12.562 22.125 5.797 1 98.81 415 VAL B O 1
ATOM 8448 N N . LEU B 1 416 ? 11.578 23.812 6.871 1 98.5 416 LEU B N 1
ATOM 8449 C CA . LEU B 1 416 ? 11.289 23.078 8.102 1 98.5 416 LEU B CA 1
ATOM 8450 C C . LEU B 1 416 ? 9.797 22.797 8.234 1 98.5 416 LEU B C 1
ATOM 8452 O O . LEU B 1 416 ? 9 23.719 8.406 1 98.5 416 LEU B O 1
ATOM 8456 N N . TYR B 1 417 ? 9.438 21.562 8.102 1 97.88 417 TYR B N 1
ATOM 8457 C CA . TYR B 1 417 ? 8.039 21.188 8.25 1 97.88 417 TYR B CA 1
ATOM 8458 C C . TYR B 1 417 ? 7.828 20.406 9.547 1 97.88 417 TYR B C 1
ATOM 8460 O O . TYR B 1 417 ? 8.25 19.25 9.656 1 97.88 417 TYR B O 1
ATOM 8468 N N . TYR B 1 418 ? 7.133 21.016 10.477 1 96.5 418 TYR B N 1
ATOM 8469 C CA . TYR B 1 418 ? 6.938 20.438 11.797 1 96.5 418 TYR B CA 1
ATOM 8470 C C . TYR B 1 418 ? 5.723 19.516 11.82 1 96.5 418 TYR B C 1
ATOM 8472 O O . TYR B 1 418 ? 4.598 19.969 11.586 1 96.5 418 TYR B O 1
ATOM 8480 N N . ARG B 1 419 ? 5.945 18.281 12.125 1 93.06 419 ARG B N 1
ATOM 8481 C CA . ARG B 1 419 ? 4.883 17.312 12.375 1 93.06 419 ARG B CA 1
ATOM 8482 C C . ARG B 1 419 ? 4.832 16.922 13.852 1 93.06 419 ARG B C 1
ATOM 8484 O O . ARG B 1 419 ? 4.324 15.859 14.203 1 93.06 419 ARG B O 1
ATOM 8491 N N . THR B 1 420 ? 5.469 17.719 14.617 1 91.88 420 THR B N 1
ATOM 8492 C CA . THR B 1 420 ? 5.523 17.656 16.078 1 91.88 420 THR B CA 1
ATOM 8493 C C . THR B 1 420 ? 5.562 19.062 16.656 1 91.88 420 THR B C 1
ATOM 8495 O O . THR B 1 420 ? 5.25 20.047 15.977 1 91.88 420 THR B O 1
ATOM 8498 N N . TRP B 1 421 ? 5.723 19.172 17.969 1 92.44 421 TRP B N 1
ATOM 8499 C CA . TRP B 1 421 ? 5.859 20.438 18.688 1 92.44 421 TRP B CA 1
ATOM 8500 C C . TRP B 1 421 ? 4.504 21.125 18.844 1 92.44 421 TRP B C 1
ATOM 8502 O O . TRP B 1 421 ? 4.41 22.344 18.75 1 92.44 421 TRP B O 1
ATOM 8512 N N . TYR B 1 422 ? 3.443 20.375 18.828 1 89.25 422 TYR B N 1
ATOM 8513 C CA . TYR B 1 422 ? 2.121 20.969 18.984 1 89.25 422 TYR B CA 1
ATOM 8514 C C . TYR B 1 422 ? 1.592 20.766 20.406 1 89.25 422 TYR B C 1
ATOM 8516 O O . TYR B 1 422 ? 0.529 21.281 20.75 1 89.25 422 TYR B O 1
ATOM 8524 N N . ASP B 1 423 ? 2.359 20.016 21.156 1 86.94 423 ASP B N 1
ATOM 8525 C CA . ASP B 1 423 ? 2.021 19.75 22.547 1 86.94 423 ASP B CA 1
ATOM 8526 C C . ASP B 1 423 ? 3.281 19.609 23.406 1 86.94 423 ASP B C 1
ATOM 8528 O O . ASP B 1 423 ? 4.316 19.141 22.922 1 86.94 423 ASP B O 1
ATOM 8532 N N . PRO B 1 424 ? 3.182 20.016 24.688 1 88.19 424 PRO B N 1
ATOM 8533 C CA . PRO B 1 424 ? 4.359 19.906 25.547 1 88.19 424 PRO B CA 1
ATOM 8534 C C . PRO B 1 424 ? 4.918 18.484 25.609 1 88.19 424 PRO B C 1
ATOM 8536 O O . PRO B 1 424 ? 6.133 18.297 25.734 1 88.19 424 PRO B O 1
ATOM 8539 N N . SER B 1 425 ? 4.098 17.516 25.484 1 84.94 425 SER B N 1
ATOM 8540 C CA . SER B 1 425 ? 4.527 16.125 25.578 1 84.94 425 SER B CA 1
ATOM 8541 C C . SER B 1 425 ? 5.461 15.75 24.422 1 84.94 425 SER B C 1
ATOM 8543 O O . SER B 1 425 ? 6.211 14.773 24.516 1 84.94 425 SER B O 1
ATOM 8545 N N . CYS B 1 426 ? 5.453 16.516 23.406 1 85.94 426 CYS B N 1
ATOM 8546 C CA . CYS B 1 426 ? 6.309 16.25 22.25 1 85.94 426 CYS B CA 1
ATOM 8547 C C . CYS B 1 426 ? 7.762 16.594 22.562 1 85.94 426 CYS B C 1
ATOM 8549 O O . CYS B 1 426 ? 8.672 16.094 21.906 1 85.94 426 CYS B O 1
ATOM 8551 N N . ILE B 1 427 ? 8.008 17.406 23.609 1 88.31 427 ILE B N 1
ATOM 8552 C CA . ILE B 1 427 ? 9.352 17.969 23.719 1 88.31 427 ILE B CA 1
ATOM 8553 C C . ILE B 1 427 ? 9.82 17.906 25.172 1 88.31 427 ILE B C 1
ATOM 8555 O O . ILE B 1 427 ? 11 18.141 25.453 1 88.31 427 ILE B O 1
ATOM 8559 N N . GLU B 1 428 ? 9 17.594 26.047 1 84.5 428 GLU B N 1
ATOM 8560 C CA . GLU B 1 428 ? 9.289 17.719 27.469 1 84.5 428 GLU B CA 1
ATOM 8561 C C . GLU B 1 428 ? 10.469 16.844 27.875 1 84.5 428 GLU B C 1
ATOM 8563 O O . GLU B 1 428 ? 11.195 17.156 28.812 1 84.5 428 GLU B O 1
ATOM 8568 N N . SER B 1 429 ? 10.68 15.883 27.188 1 83.88 429 SER B N 1
ATOM 8569 C CA . SER B 1 429 ? 11.734 14.945 27.547 1 83.88 429 SER B CA 1
ATOM 8570 C C . SER B 1 429 ? 13.086 15.414 27.031 1 83.88 429 SER B C 1
ATOM 8572 O O . SER B 1 429 ? 14.117 14.797 27.312 1 83.88 429 SER B O 1
ATOM 8574 N N . TYR B 1 430 ? 13.117 16.547 26.375 1 90.81 430 TYR B N 1
ATOM 8575 C CA . TYR B 1 430 ? 14.359 17 25.75 1 90.81 430 TYR B CA 1
ATOM 8576 C C . TYR B 1 430 ? 14.766 18.359 26.266 1 90.81 430 TYR B C 1
ATOM 8578 O O . TYR B 1 430 ? 14.18 19.375 25.891 1 90.81 430 TYR B O 1
ATOM 8586 N N . LYS B 1 431 ? 15.82 18.422 26.938 1 89.88 431 LYS B N 1
ATOM 8587 C CA . LYS B 1 431 ? 16.25 19.641 27.609 1 89.88 431 LYS B CA 1
ATOM 8588 C C . LYS B 1 431 ? 16.609 20.734 26.594 1 89.88 431 LYS B C 1
ATOM 8590 O O . LYS B 1 431 ? 16.453 21.922 26.875 1 89.88 431 LYS B O 1
ATOM 8595 N N . ASP B 1 432 ? 17.047 20.328 25.422 1 93.5 432 ASP B N 1
ATOM 8596 C CA . ASP B 1 432 ? 17.531 21.266 24.422 1 93.5 432 ASP B CA 1
ATOM 8597 C C . ASP B 1 432 ? 16.438 21.609 23.422 1 93.5 432 ASP B C 1
ATOM 8599 O O . ASP B 1 432 ? 16.703 22.266 22.406 1 93.5 432 ASP B O 1
ATOM 8603 N N . ALA B 1 433 ? 15.242 21.219 23.688 1 95 433 ALA B N 1
ATOM 8604 C CA . ALA B 1 433 ? 14.188 21.328 22.688 1 95 433 ALA B CA 1
ATOM 8605 C C . ALA B 1 433 ? 13.906 22.797 22.344 1 95 433 ALA B C 1
ATOM 8607 O O . ALA B 1 433 ? 13.766 23.141 21.172 1 95 433 ALA B O 1
ATOM 8608 N N . TRP B 1 434 ? 13.859 23.656 23.344 1 95.56 434 TRP B N 1
ATOM 8609 C CA . TRP B 1 434 ? 13.539 25.047 23.078 1 95.56 434 TRP B CA 1
ATOM 8610 C C . TRP B 1 434 ? 14.703 25.766 22.406 1 95.56 434 TRP B C 1
ATOM 8612 O O . TRP B 1 434 ? 14.492 26.641 21.562 1 95.56 434 TRP B O 1
ATOM 8622 N N . SER B 1 435 ? 15.914 25.391 22.781 1 94.31 435 SER B N 1
ATOM 8623 C CA . SER B 1 435 ? 17.094 25.922 22.078 1 94.31 435 SER B CA 1
ATOM 8624 C C . SER B 1 435 ? 17.094 25.516 20.609 1 94.31 435 SER B C 1
ATOM 8626 O O . SER B 1 435 ? 17.484 26.312 19.75 1 94.31 435 SER B O 1
ATOM 8628 N N . LEU B 1 436 ? 16.719 24.297 20.422 1 96 436 LEU B N 1
ATOM 8629 C CA . LEU B 1 436 ? 16.609 23.797 19.047 1 96 436 LEU B CA 1
ATOM 8630 C C . LEU B 1 436 ? 15.57 24.578 18.266 1 96 436 LEU B C 1
ATOM 8632 O O . LEU B 1 436 ? 15.82 25 17.125 1 96 436 LEU B O 1
ATOM 8636 N N . ARG B 1 437 ? 14.391 24.781 18.875 1 96.94 437 ARG B N 1
ATOM 8637 C CA . ARG B 1 437 ? 13.32 25.516 18.219 1 96.94 437 ARG B CA 1
ATOM 8638 C C . ARG B 1 437 ? 13.766 26.938 17.891 1 96.94 437 ARG B C 1
ATOM 8640 O O . ARG B 1 437 ? 13.43 27.469 16.828 1 96.94 437 ARG B O 1
ATOM 8647 N N . LEU B 1 438 ? 14.477 27.547 18.812 1 95.94 438 LEU B N 1
ATOM 8648 C CA . LEU B 1 438 ? 15 28.906 18.609 1 95.94 438 LEU B CA 1
ATOM 8649 C C . LEU B 1 438 ? 15.961 28.938 17.438 1 95.94 438 LEU B C 1
ATOM 8651 O O . LEU B 1 438 ? 15.875 29.828 16.594 1 95.94 438 LEU B O 1
ATOM 8655 N N . LEU B 1 439 ? 16.859 27.984 17.375 1 94.69 439 LEU B N 1
ATOM 8656 C CA . LEU B 1 439 ? 17.812 27.891 16.281 1 94.69 439 LEU B CA 1
ATOM 8657 C C . LEU B 1 439 ? 17.109 27.797 14.938 1 94.69 439 LEU B C 1
ATOM 8659 O O . LEU B 1 439 ? 17.453 28.5 13.984 1 94.69 439 LEU B O 1
ATOM 8663 N N . CYS B 1 440 ? 16.141 26.922 14.875 1 96.88 440 CYS B N 1
ATOM 8664 C CA . CYS B 1 440 ? 15.391 26.688 13.648 1 96.88 440 CYS B CA 1
ATOM 8665 C C . CYS B 1 440 ? 14.625 27.938 13.242 1 96.88 440 CYS B C 1
ATOM 8667 O O . CYS B 1 440 ? 14.562 28.281 12.062 1 96.88 440 CYS B O 1
ATOM 8669 N N . GLU B 1 441 ? 14.062 28.641 14.227 1 97.12 441 GLU B N 1
ATOM 8670 C CA . GLU B 1 441 ? 13.289 29.844 13.938 1 97.12 441 GLU B CA 1
ATOM 8671 C C . GLU B 1 441 ? 14.18 30.953 13.406 1 97.12 441 GLU B C 1
ATOM 8673 O O . GLU B 1 441 ? 13.75 31.75 12.57 1 97.12 441 GLU B O 1
ATOM 8678 N N . TYR B 1 442 ? 15.422 31.062 13.852 1 95.06 442 TYR B N 1
ATOM 8679 C CA . TYR B 1 442 ? 16.391 32.062 13.391 1 95.06 442 TYR B CA 1
ATOM 8680 C C . TYR B 1 442 ? 16.828 31.781 11.961 1 95.06 442 TYR B C 1
ATOM 8682 O O . TYR B 1 442 ? 17.25 32.688 11.25 1 95.06 442 TYR B O 1
ATOM 8690 N N . SER B 1 443 ? 16.75 30.547 11.57 1 96.25 443 SER B N 1
ATOM 8691 C CA . SER B 1 443 ? 17.312 30.125 10.297 1 96.25 443 SER B CA 1
ATOM 8692 C C . SER B 1 443 ? 16.594 30.781 9.125 1 96.25 443 SER B C 1
ATOM 8694 O O . SER B 1 443 ? 15.461 31.266 9.273 1 96.25 443 SER B O 1
ATOM 8696 N N . ASP B 1 444 ? 17.203 30.75 7.938 1 96.56 444 ASP B N 1
ATOM 8697 C CA . ASP B 1 444 ? 16.594 31.25 6.707 1 96.56 444 ASP B CA 1
ATOM 8698 C C . ASP B 1 444 ? 15.609 30.25 6.125 1 96.56 444 ASP B C 1
ATOM 8700 O O . ASP B 1 444 ? 14.867 30.562 5.191 1 96.56 444 ASP B O 1
ATOM 8704 N N . ALA B 1 445 ? 15.594 28.984 6.688 1 98.31 445 ALA B N 1
ATOM 8705 C CA . ALA B 1 445 ? 14.648 27.984 6.219 1 98.31 445 ALA B CA 1
ATOM 8706 C C . ALA B 1 445 ? 13.203 28.453 6.41 1 98.31 445 ALA B C 1
ATOM 8708 O O . ALA B 1 445 ? 12.906 29.188 7.363 1 98.31 445 ALA B O 1
ATOM 8709 N N . VAL B 1 446 ? 12.367 28.094 5.449 1 98.69 446 VAL B N 1
ATOM 8710 C CA . VAL B 1 446 ? 10.945 28.359 5.594 1 98.69 446 VAL B CA 1
ATOM 8711 C C . VAL B 1 446 ? 10.375 27.516 6.738 1 98.69 446 VAL B C 1
ATOM 8713 O O . VAL B 1 446 ? 10.539 26.297 6.762 1 98.69 446 VAL B O 1
ATOM 8716 N N . LYS B 1 447 ? 9.812 28.188 7.703 1 98.31 447 LYS B N 1
ATOM 8717 C CA . LYS B 1 447 ? 9.219 27.453 8.82 1 98.31 447 LYS B CA 1
ATOM 8718 C C . LYS B 1 447 ? 7.746 27.156 8.562 1 98.31 447 LYS B C 1
ATOM 8720 O O . LYS B 1 447 ? 6.969 28.062 8.258 1 98.31 447 LYS B O 1
ATOM 8725 N N . VAL B 1 448 ? 7.312 25.906 8.672 1 98.25 448 VAL B N 1
ATOM 8726 C CA . VAL B 1 448 ? 5.922 25.5 8.508 1 98.25 448 VAL B CA 1
ATOM 8727 C C . VAL B 1 448 ? 5.449 24.766 9.758 1 98.25 448 VAL B C 1
ATOM 8729 O O . VAL B 1 448 ? 5.59 23.547 9.859 1 98.25 448 VAL B O 1
ATOM 8732 N N . PRO B 1 449 ? 4.941 25.406 10.758 1 97.5 449 PRO B N 1
ATOM 8733 C CA . PRO B 1 449 ? 4.773 26.859 10.766 1 97.5 449 PRO B CA 1
ATOM 8734 C C . PRO B 1 449 ? 5.879 27.578 11.531 1 97.5 449 PRO B C 1
ATOM 8736 O O . PRO B 1 449 ? 6.703 26.938 12.188 1 97.5 449 PRO B O 1
ATOM 8739 N N . SER B 1 450 ? 5.883 28.906 11.414 1 97.94 450 SER B N 1
ATOM 8740 C CA . SER B 1 450 ? 6.699 29.734 12.289 1 97.94 450 SER B CA 1
ATOM 8741 C C . SER B 1 450 ? 6.09 29.844 13.68 1 97.94 450 SER B C 1
ATOM 8743 O O . SER B 1 450 ? 4.934 29.484 13.891 1 97.94 450 SER B O 1
ATOM 8745 N N . ALA B 1 451 ? 6.875 30.297 14.617 1 97.12 451 ALA B N 1
ATOM 8746 C CA . ALA B 1 451 ? 6.402 30.422 15.992 1 97.12 451 ALA B CA 1
ATOM 8747 C C . ALA B 1 451 ? 5.23 31.406 16.078 1 97.12 451 ALA B C 1
ATOM 8749 O O . ALA B 1 451 ? 4.215 31.109 16.719 1 97.12 451 ALA B O 1
ATOM 8750 N N . PRO B 1 452 ? 5.27 32.594 15.391 1 97 452 PRO B N 1
ATOM 8751 C CA . PRO B 1 452 ? 4.105 33.469 15.422 1 97 452 PRO B CA 1
ATOM 8752 C C . PRO B 1 452 ? 2.855 32.844 14.828 1 97 452 PRO B C 1
ATOM 8754 O O . PRO B 1 452 ? 1.756 33 15.359 1 97 452 PRO B O 1
ATOM 8757 N N . ALA B 1 453 ? 3.031 32.125 13.727 1 97 453 ALA B N 1
ATOM 8758 C CA . ALA B 1 453 ? 1.89 31.484 13.086 1 97 453 ALA B CA 1
ATOM 8759 C C . ALA B 1 453 ? 1.267 30.438 14 1 97 453 ALA B C 1
ATOM 8761 O O . ALA B 1 453 ? 0.044 30.281 14.031 1 97 453 ALA B O 1
ATOM 8762 N N . GLN B 1 454 ? 2.096 29.672 14.688 1 95.81 454 GLN B N 1
ATOM 8763 C CA . GLN B 1 454 ? 1.602 28.688 15.633 1 95.81 454 GLN B CA 1
ATOM 8764 C C . GLN B 1 454 ? 0.829 29.328 16.766 1 95.81 454 GLN B C 1
ATOM 8766 O O . GLN B 1 454 ? -0.217 28.828 17.188 1 95.81 454 GLN B O 1
ATOM 8771 N N . LEU B 1 455 ? 1.317 30.422 17.281 1 94.94 455 LEU B N 1
ATOM 8772 C CA . LEU B 1 455 ? 0.621 31.188 18.328 1 94.94 455 LEU B CA 1
ATOM 8773 C C . LEU B 1 455 ? -0.715 31.703 17.797 1 94.94 455 LEU B C 1
ATOM 8775 O O . LEU B 1 455 ? -1.749 31.531 18.453 1 94.94 455 LEU B O 1
ATOM 8779 N N . ALA B 1 456 ? -0.669 32.281 16.641 1 95 456 ALA B N 1
ATOM 8780 C CA . ALA B 1 456 ? -1.859 32.906 16.062 1 95 456 ALA B CA 1
ATOM 8781 C C . ALA B 1 456 ? -2.947 31.859 15.797 1 95 456 ALA B C 1
ATOM 8783 O O . ALA B 1 456 ? -4.137 32.188 15.797 1 95 456 ALA B O 1
ATOM 8784 N N . SER B 1 457 ? -2.525 30.656 15.562 1 93.06 457 SER B N 1
ATOM 8785 C CA . SER B 1 457 ? -3.494 29.609 15.227 1 93.06 457 SER B CA 1
ATOM 8786 C C . SER B 1 457 ? -4.004 28.906 16.484 1 93.06 457 SER B C 1
ATOM 8788 O O . SER B 1 457 ? -4.914 28.078 16.422 1 93.06 457 SER B O 1
ATOM 8790 N N . SER B 1 458 ? -3.447 29.172 17.641 1 91.56 458 SER B N 1
ATOM 8791 C CA . SER B 1 458 ? -3.967 28.625 18.891 1 91.56 458 SER B CA 1
ATOM 8792 C C . SER B 1 458 ? -5.402 29.078 19.141 1 91.56 458 SER B C 1
ATOM 8794 O O . SER B 1 458 ? -5.891 30 18.484 1 91.56 458 SER B O 1
ATOM 8796 N N . LYS B 1 459 ? -6.039 28.422 20.094 1 90.31 459 LYS B N 1
ATOM 8797 C CA . LYS B 1 459 ? -7.414 28.797 20.406 1 90.31 459 LYS B CA 1
ATOM 8798 C C . LYS B 1 459 ? -7.5 30.25 20.859 1 90.31 459 LYS B C 1
ATOM 8800 O O . LYS B 1 459 ? -8.5 30.922 20.609 1 90.31 459 LYS B O 1
ATOM 8805 N N . ARG B 1 460 ? -6.57 30.734 21.562 1 90.88 460 ARG B N 1
ATOM 8806 C CA . ARG B 1 460 ? -6.543 32.125 22 1 90.88 460 ARG B CA 1
ATOM 8807 C C . ARG B 1 460 ? -6.414 33.062 20.812 1 90.88 460 ARG B C 1
ATOM 8809 O O . ARG B 1 460 ? -7.078 34.094 20.766 1 90.88 460 ARG B O 1
ATOM 8816 N N . GLY B 1 461 ? -5.508 32.781 19.922 1 92.88 461 GLY B N 1
ATOM 8817 C CA . GLY B 1 461 ? -5.422 33.562 18.703 1 92.88 461 GLY B CA 1
ATOM 8818 C C . GLY B 1 461 ? -6.703 33.562 17.891 1 92.88 461 GLY B C 1
ATOM 8819 O O . GLY B 1 461 ? -7.152 34.594 17.406 1 92.88 461 GLY B O 1
ATOM 8820 N N . GLN B 1 462 ? -7.254 32.375 17.766 1 93.06 462 GLN B N 1
ATOM 8821 C CA . GLN B 1 462 ? -8.477 32.219 16.984 1 93.06 462 GLN B CA 1
ATOM 8822 C C . GLN B 1 462 ? -9.633 33 17.594 1 93.06 462 GLN B C 1
ATOM 8824 O O . GLN B 1 462 ? -10.492 33.5 16.875 1 93.06 462 GLN B O 1
ATOM 8829 N N . MET B 1 463 ? -9.68 33.031 18.922 1 91.81 463 MET B N 1
ATOM 8830 C CA . MET B 1 463 ? -10.68 33.812 19.625 1 91.81 463 MET B CA 1
ATOM 8831 C C . MET B 1 463 ? -10.719 35.25 19.109 1 91.81 463 MET B C 1
ATOM 8833 O O . MET B 1 463 ? -11.773 35.875 19.078 1 91.81 463 MET B O 1
ATOM 8837 N N . ILE B 1 464 ? -9.586 35.719 18.625 1 92.69 464 ILE B N 1
ATOM 8838 C CA . ILE B 1 464 ? -9.469 37.094 18.203 1 92.69 464 ILE B CA 1
ATOM 8839 C C . ILE B 1 464 ? -9.773 37.219 16.719 1 92.69 464 ILE B C 1
ATOM 8841 O O . ILE B 1 464 ? -10.703 37.938 16.312 1 92.69 464 ILE B O 1
ATOM 8845 N N . TRP B 1 465 ? -9.094 36.469 15.898 1 94.75 465 TRP B N 1
ATOM 8846 C CA . TRP B 1 465 ? -9.195 36.719 14.461 1 94.75 465 TRP B CA 1
ATOM 8847 C C . TRP B 1 465 ? -10.484 36.156 13.898 1 94.75 465 TRP B C 1
ATOM 8849 O O . TRP B 1 465 ? -10.914 36.531 12.805 1 94.75 465 TRP B O 1
ATOM 8859 N N . SER B 1 466 ? -11.133 35.188 14.609 1 94.31 466 SER B N 1
ATOM 8860 C CA . SER B 1 466 ? -12.391 34.625 14.102 1 94.31 466 SER B CA 1
ATOM 8861 C C . SER B 1 466 ? -13.578 35.469 14.555 1 94.31 466 SER B C 1
ATOM 8863 O O . SER B 1 466 ? -14.688 35.312 14.039 1 94.31 466 SER B O 1
ATOM 8865 N N . ASP B 1 467 ? -13.352 36.344 15.492 1 94 467 ASP B N 1
ATOM 8866 C CA . ASP B 1 467 ? -14.398 37.25 15.961 1 94 467 ASP B CA 1
ATOM 8867 C C . ASP B 1 467 ? -14.805 38.25 14.867 1 94 467 ASP B C 1
ATOM 8869 O O . ASP B 1 467 ? -13.969 39 14.375 1 94 467 ASP B O 1
ATOM 8873 N N . PRO B 1 468 ? -16.109 38.281 14.547 1 95 468 PRO B N 1
ATOM 8874 C CA . PRO B 1 468 ? -16.594 39.156 13.469 1 95 468 PRO B CA 1
ATOM 8875 C C . PRO B 1 468 ? -16.172 40.594 13.656 1 95 468 PRO B C 1
ATOM 8877 O O . PRO B 1 468 ? -15.945 41.312 12.68 1 95 468 PRO B O 1
ATOM 8880 N N . LYS B 1 469 ? -15.984 41.031 14.836 1 93.5 469 LYS B N 1
ATOM 8881 C CA . LYS B 1 469 ? -15.648 42.406 15.125 1 93.5 469 LYS B CA 1
ATOM 8882 C C . LYS B 1 469 ? -14.25 42.75 14.617 1 93.5 469 LYS B C 1
ATOM 8884 O O . LYS B 1 469 ? -13.93 43.938 14.398 1 93.5 469 LYS B O 1
ATOM 8889 N N . HIS B 1 470 ? -13.398 41.75 14.477 1 94.5 470 HIS B N 1
ATOM 8890 C CA . HIS B 1 470 ? -12.008 42 14.102 1 94.5 470 HIS B CA 1
ATOM 8891 C C . HIS B 1 470 ? -11.75 41.625 12.648 1 94.5 470 HIS B C 1
ATOM 8893 O O . HIS B 1 470 ? -10.734 42 12.07 1 94.5 470 HIS B O 1
ATOM 8899 N N . ILE B 1 471 ? -12.617 40.875 11.977 1 95.69 471 ILE B N 1
ATOM 8900 C CA . ILE B 1 471 ? -12.383 40.25 10.68 1 95.69 471 ILE B CA 1
ATOM 8901 C C . ILE B 1 471 ? -12.195 41.344 9.617 1 95.69 471 ILE B C 1
ATOM 8903 O O . ILE B 1 471 ? -11.242 41.312 8.844 1 95.69 471 ILE B O 1
ATOM 8907 N N . ASP B 1 472 ? -13.055 42.375 9.648 1 94.88 472 ASP B N 1
ATOM 8908 C CA . ASP B 1 472 ? -13 43.406 8.625 1 94.88 472 ASP B CA 1
ATOM 8909 C C . ASP B 1 472 ? -11.68 44.188 8.688 1 94.88 472 ASP B C 1
ATOM 8911 O O . ASP B 1 472 ? -11.039 44.406 7.66 1 94.88 472 ASP B O 1
ATOM 8915 N N . ARG B 1 473 ? -11.328 44.531 9.859 1 94.94 473 ARG B N 1
ATOM 8916 C CA . ARG B 1 473 ? -10.094 45.281 10.039 1 94.94 473 ARG B CA 1
ATOM 8917 C C . ARG B 1 473 ? -8.883 44.469 9.602 1 94.94 473 ARG B C 1
ATOM 8919 O O . ARG B 1 473 ? -8.008 45 8.891 1 94.94 473 ARG B O 1
ATOM 8926 N N . LEU B 1 474 ? -8.781 43.281 10.008 1 95.38 474 LEU B N 1
ATOM 8927 C CA . LEU B 1 474 ? -7.641 42.438 9.703 1 95.38 474 LEU B CA 1
ATOM 8928 C C . LEU B 1 474 ? -7.543 42.156 8.203 1 95.38 474 LEU B C 1
ATOM 8930 O O . LEU B 1 474 ? -6.453 42.219 7.629 1 95.38 474 LEU B O 1
ATOM 8934 N N . LEU B 1 475 ? -8.656 41.938 7.562 1 95.69 475 LEU B N 1
ATOM 8935 C CA . LEU B 1 475 ? -8.656 41.656 6.133 1 95.69 475 LEU B CA 1
ATOM 8936 C C . LEU B 1 475 ? -8.305 42.906 5.328 1 95.69 475 LEU B C 1
ATOM 8938 O O . LEU B 1 475 ? -7.621 42.812 4.305 1 95.69 475 LEU B O 1
ATOM 8942 N N . ALA B 1 476 ? -8.789 44.031 5.785 1 94.75 476 ALA B N 1
ATOM 8943 C CA . ALA B 1 476 ? -8.438 45.281 5.117 1 94.75 476 ALA B CA 1
ATOM 8944 C C . ALA B 1 476 ? -6.941 45.562 5.207 1 94.75 476 ALA B C 1
ATOM 8946 O O . ALA B 1 476 ? -6.32 46 4.23 1 94.75 476 ALA B O 1
ATOM 8947 N N . SER B 1 477 ? -6.488 45.375 6.379 1 95.31 477 SER B N 1
ATOM 8948 C CA . SER B 1 477 ? -5.055 45.531 6.586 1 95.31 477 SER B CA 1
ATOM 8949 C C . SER B 1 477 ? -4.254 44.562 5.723 1 95.31 477 SER B C 1
ATOM 8951 O O . SER B 1 477 ? -3.242 44.938 5.129 1 95.31 477 SER B O 1
ATOM 8953 N N . HIS B 1 478 ? -4.676 43.344 5.641 1 96.12 478 HIS B N 1
ATOM 8954 C CA . HIS B 1 478 ? -4.008 42.312 4.828 1 96.12 478 HIS B CA 1
ATOM 8955 C C . HIS B 1 478 ? -4.02 42.719 3.352 1 96.12 478 HIS B C 1
ATOM 8957 O O . HIS B 1 478 ? -3.004 42.594 2.666 1 96.12 478 HIS B O 1
ATOM 8963 N N . LYS B 1 479 ? -5.16 43.156 2.889 1 95.25 479 LYS B N 1
ATOM 8964 C CA . LYS B 1 479 ? -5.328 43.562 1.495 1 95.25 479 LYS B CA 1
ATOM 8965 C C . LYS B 1 479 ? -4.379 44.688 1.13 1 95.25 479 LYS B C 1
ATOM 8967 O O . LYS B 1 479 ? -3.854 44.719 0.015 1 95.25 479 LYS B O 1
ATOM 8972 N N . LYS B 1 480 ? -4.133 45.531 2.045 1 95.62 480 LYS B N 1
ATOM 8973 C CA . LYS B 1 480 ? -3.221 46.656 1.823 1 95.62 480 LYS B CA 1
ATOM 8974 C C . LYS B 1 480 ? -1.771 46.188 1.773 1 95.62 480 LYS B C 1
ATOM 8976 O O . LYS B 1 480 ? -0.965 46.719 1.006 1 95.62 480 LYS B O 1
ATOM 8981 N N . ARG B 1 481 ? -1.491 45.188 2.527 1 95.81 481 ARG B N 1
ATOM 8982 C CA . ARG B 1 481 ? -0.112 44.75 2.713 1 95.81 481 ARG B CA 1
ATOM 8983 C C . ARG B 1 481 ? 0.283 43.719 1.651 1 95.81 481 ARG B C 1
ATOM 8985 O O . ARG B 1 481 ? 1.361 43.812 1.062 1 95.81 481 ARG B O 1
ATOM 8992 N N . VAL B 1 482 ? -0.54 42.75 1.457 1 96.38 482 VAL B N 1
ATOM 8993 C CA . VAL B 1 482 ? -0.217 41.625 0.594 1 96.38 482 VAL B CA 1
ATOM 8994 C C . VAL B 1 482 ? -0.837 41.844 -0.785 1 96.38 482 VAL B C 1
ATOM 8996 O O . VAL B 1 482 ? -2.031 42.125 -0.898 1 96.38 482 VAL B O 1
ATOM 8999 N N . LYS B 1 483 ? -0.085 41.625 -1.882 1 95.06 483 LYS B N 1
ATOM 9000 C CA . LYS B 1 483 ? -0.535 41.812 -3.262 1 95.06 483 LYS B CA 1
ATOM 9001 C C . LYS B 1 483 ? -0.667 40.438 -3.961 1 95.06 483 LYS B C 1
ATOM 9003 O O . LYS B 1 483 ? -0.041 39.469 -3.553 1 95.06 483 LYS B O 1
ATOM 9008 N N . GLY B 1 484 ? -1.552 40.344 -4.953 1 91.25 484 GLY B N 1
ATOM 9009 C CA . GLY B 1 484 ? -1.66 39.156 -5.797 1 91.25 484 GLY B CA 1
ATOM 9010 C C . GLY B 1 484 ? -2.6 38.094 -5.238 1 91.25 484 GLY B C 1
ATOM 9011 O O . GLY B 1 484 ? -2.533 36.938 -5.621 1 91.25 484 GLY B O 1
ATOM 9012 N N . GLU B 1 485 ? -3.357 38.469 -4.305 1 90.44 485 GLU B N 1
ATOM 9013 C CA . GLU B 1 485 ? -4.281 37.5 -3.684 1 90.44 485 GLU B CA 1
ATOM 9014 C C . GLU B 1 485 ? -5.73 37.906 -3.924 1 90.44 485 GLU B C 1
ATOM 9016 O O . GLU B 1 485 ? -6.051 39.094 -3.957 1 90.44 485 GLU B O 1
ATOM 9021 N N . ALA B 1 486 ? -6.551 36.875 -4.184 1 85.12 486 ALA B N 1
ATOM 9022 C CA . ALA B 1 486 ? -7.973 37.125 -4.387 1 85.12 486 ALA B CA 1
ATOM 9023 C C . ALA B 1 486 ? -8.664 37.438 -3.062 1 85.12 486 ALA B C 1
ATOM 9025 O O . ALA B 1 486 ? -8.375 36.812 -2.039 1 85.12 486 ALA B O 1
ATOM 9026 N N . TYR B 1 487 ? -9.398 38.5 -3.1 1 82.56 487 TYR B N 1
ATOM 9027 C CA . TYR B 1 487 ? -10.188 38.875 -1.936 1 82.56 487 TYR B CA 1
ATOM 9028 C C . TYR B 1 487 ? -11.68 38.812 -2.236 1 82.56 487 TYR B C 1
ATOM 9030 O O . TYR B 1 487 ? -12.188 39.531 -3.105 1 82.56 487 TYR B O 1
ATOM 9038 N N . ASN B 1 488 ? -12.305 37.812 -1.625 1 81.81 488 ASN B N 1
ATOM 9039 C CA . ASN B 1 488 ? -13.719 37.594 -1.874 1 81.81 488 ASN B CA 1
ATOM 9040 C C . ASN B 1 488 ? -14.594 38.281 -0.836 1 81.81 488 ASN B C 1
ATOM 9042 O O . ASN B 1 488 ? -15.148 37.625 0.054 1 81.81 488 ASN B O 1
ATOM 9046 N N . GLU B 1 489 ? -14.859 39.469 -1.069 1 84.38 489 GLU B N 1
ATOM 9047 C CA . GLU B 1 489 ? -15.625 40.281 -0.128 1 84.38 489 GLU B CA 1
ATOM 9048 C C . GLU B 1 489 ? -17.047 39.781 0.015 1 84.38 489 GLU B C 1
ATOM 9050 O O . GLU B 1 489 ? -17.656 39.906 1.077 1 84.38 489 GLU B O 1
ATOM 9055 N N . GLU B 1 490 ? -17.484 39.125 -0.995 1 87.75 490 GLU B N 1
ATOM 9056 C CA . GLU B 1 490 ? -18.859 38.625 -1.01 1 87.75 490 GLU B CA 1
ATOM 9057 C C . GLU B 1 490 ? -19.031 37.469 -0.019 1 87.75 490 GLU B C 1
ATOM 9059 O O . GLU B 1 490 ? -20.156 37.188 0.394 1 87.75 490 GLU B O 1
ATOM 9064 N N . LEU B 1 491 ? -17.953 36.969 0.405 1 91.31 491 LEU B N 1
ATOM 9065 C CA . LEU B 1 491 ? -18.016 35.781 1.282 1 91.31 491 LEU B CA 1
ATOM 9066 C C . LEU B 1 491 ? -17.922 36.219 2.746 1 91.31 491 LEU B C 1
ATOM 9068 O O . LEU B 1 491 ? -18.156 35.406 3.643 1 91.31 491 LEU B O 1
ATOM 9072 N N . LEU B 1 492 ? -17.641 37.438 3.006 1 92.75 492 LEU B N 1
ATOM 9073 C CA . LEU B 1 492 ? -17.25 37.875 4.34 1 92.75 492 LEU B CA 1
ATOM 9074 C C . LEU B 1 492 ? -18.375 37.656 5.34 1 92.75 492 LEU B C 1
ATOM 9076 O O . LEU B 1 492 ? -18.141 37.25 6.473 1 92.75 492 LEU B O 1
ATOM 9080 N N . ASP B 1 493 ? -19.562 37.969 4.914 1 92.94 493 ASP B N 1
ATOM 9081 C CA . ASP B 1 493 ? -20.688 37.781 5.816 1 92.94 493 ASP B CA 1
ATOM 9082 C C . ASP B 1 493 ? -20.859 36.312 6.172 1 92.94 493 ASP B C 1
ATOM 9084 O O . ASP B 1 493 ? -21.141 35.969 7.324 1 92.94 493 ASP B O 1
ATOM 9088 N N . ALA B 1 494 ? -20.719 35.531 5.168 1 92.94 494 ALA B N 1
ATOM 9089 C CA . ALA B 1 494 ? -20.828 34.094 5.387 1 92.94 494 ALA B CA 1
ATOM 9090 C C . ALA B 1 494 ? -19.703 33.562 6.281 1 92.94 494 ALA B C 1
ATOM 9092 O O . ALA B 1 494 ? -19.906 32.656 7.094 1 92.94 494 ALA B O 1
ATOM 9093 N N . VAL B 1 495 ? -18.531 34.125 6.133 1 95.25 495 VAL B N 1
ATOM 9094 C CA . VAL B 1 495 ? -17.391 33.75 6.965 1 95.25 495 VAL B CA 1
ATOM 9095 C C . VAL B 1 495 ? -17.656 34.094 8.422 1 95.25 495 VAL B C 1
ATOM 9097 O O . VAL B 1 495 ? -17.391 33.312 9.328 1 95.25 495 VAL B O 1
ATOM 9100 N N . LYS B 1 496 ? -18.219 35.25 8.617 1 95.19 496 LYS B N 1
ATOM 9101 C CA . LYS B 1 496 ? -18.547 35.719 9.961 1 95.19 496 LYS B CA 1
ATOM 9102 C C . LYS B 1 496 ? -19.562 34.812 10.641 1 95.19 496 LYS B C 1
ATOM 9104 O O . LYS B 1 496 ? -19.531 34.625 11.859 1 95.19 496 LYS B O 1
ATOM 9109 N N . GLU B 1 497 ? -20.328 34.219 9.836 1 92.88 497 GLU B N 1
ATOM 9110 C CA . GLU B 1 497 ? -21.359 33.344 10.359 1 92.88 497 GLU B CA 1
ATOM 9111 C C . GLU B 1 497 ? -20.766 32.031 10.867 1 92.88 497 GLU B C 1
ATOM 9113 O O . GLU B 1 497 ? -21.406 31.281 11.609 1 92.88 497 GLU B O 1
ATOM 9118 N N . THR B 1 498 ? -19.594 31.703 10.484 1 94.88 498 THR B N 1
ATOM 9119 C CA . THR B 1 498 ? -18.953 30.469 10.961 1 94.88 498 THR B CA 1
ATOM 9120 C C . THR B 1 498 ? -18.516 30.625 12.422 1 94.88 498 THR B C 1
ATOM 9122 O O . THR B 1 498 ? -18.172 29.641 13.078 1 94.88 498 THR B O 1
ATOM 9125 N N . TYR B 1 499 ? -18.594 31.812 12.914 1 94.56 499 TYR B N 1
ATOM 9126 C CA . TYR B 1 499 ? -18.141 32.125 14.273 1 94.56 499 TYR B CA 1
ATOM 9127 C C . TYR B 1 499 ? -19.047 31.469 15.305 1 94.56 499 TYR B C 1
ATOM 9129 O O . TYR B 1 499 ? -20.266 31.422 15.133 1 94.56 499 TYR B O 1
ATOM 9137 N N . ILE B 1 500 ? -18.484 30.922 16.297 1 91.06 500 ILE B N 1
ATOM 9138 C CA . ILE B 1 500 ? -19.156 30.484 17.516 1 91.06 500 ILE B CA 1
ATOM 9139 C C . ILE B 1 500 ? -18.578 31.203 18.719 1 91.06 500 ILE B C 1
ATOM 9141 O O . ILE B 1 500 ? -17.406 31.547 18.75 1 91.06 500 ILE B O 1
ATOM 9145 N N . LEU B 1 501 ? -19.391 31.438 19.641 1 90.19 501 LEU B N 1
ATOM 9146 C CA . LEU B 1 501 ? -18.969 32.188 20.812 1 90.19 501 LEU B CA 1
ATOM 9147 C C . LEU B 1 501 ? -17.797 31.5 21.516 1 90.19 501 LEU B C 1
ATOM 9149 O O . LEU B 1 501 ? -17.875 30.312 21.844 1 90.19 501 LEU B O 1
ATOM 9153 N N . GLN B 1 502 ? -16.766 32.188 21.703 1 91.81 502 GLN B N 1
ATOM 9154 C CA . GLN B 1 502 ? -15.586 31.781 22.438 1 91.81 502 GLN B CA 1
ATOM 9155 C C . GLN B 1 502 ? -14.961 32.938 23.203 1 91.81 502 GLN B C 1
ATOM 9157 O O . GLN B 1 502 ? -14.711 34 22.609 1 91.81 502 GLN B O 1
ATOM 9162 N N . VAL B 1 503 ? -14.75 32.75 24.5 1 91.06 503 VAL B N 1
ATOM 9163 C CA . VAL B 1 503 ? -14.281 33.875 25.312 1 91.06 503 VAL B CA 1
ATOM 9164 C C . VAL B 1 503 ? -13.242 33.375 26.312 1 91.06 503 VAL B C 1
ATOM 9166 O O . VAL B 1 503 ? -13.141 32.188 26.562 1 91.06 503 VAL B O 1
ATOM 9169 N N . ASP B 1 504 ? -12.445 34.312 26.75 1 89.94 504 ASP B N 1
ATOM 9170 C CA . ASP B 1 504 ? -11.562 34.062 27.891 1 89.94 504 ASP B CA 1
ATOM 9171 C C . ASP B 1 504 ? -12.344 34.094 29.203 1 89.94 504 ASP B C 1
ATOM 9173 O O . ASP B 1 504 ? -12.789 35.125 29.656 1 89.94 504 ASP B O 1
ATOM 9177 N N . PRO B 1 505 ? -12.477 33 29.859 1 92 505 PRO B N 1
ATOM 9178 C CA . PRO B 1 505 ? -13.336 32.938 31.047 1 92 505 PRO B CA 1
ATOM 9179 C C . PRO B 1 505 ? -12.703 33.594 32.25 1 92 505 PRO B C 1
ATOM 9181 O O . PRO B 1 505 ? -13.367 33.781 33.281 1 92 505 PRO B O 1
ATOM 9184 N N . SER B 1 506 ? -11.453 33.969 32.125 1 89.12 506 SER B N 1
ATOM 9185 C CA . SER B 1 506 ? -10.773 34.562 33.281 1 89.12 506 SER B CA 1
ATOM 9186 C C . SER B 1 506 ? -11.055 36.062 33.375 1 89.12 506 SER B C 1
ATOM 9188 O O . SER B 1 506 ? -10.805 36.688 34.406 1 89.12 506 SER B O 1
ATOM 9190 N N . LEU B 1 507 ? -11.625 36.625 32.344 1 88.75 507 LEU B N 1
ATOM 9191 C CA . LEU B 1 507 ? -11.812 38.062 32.281 1 88.75 507 LEU B CA 1
ATOM 9192 C C . LEU B 1 507 ? -13.188 38.469 32.812 1 88.75 507 LEU B C 1
ATOM 9194 O O . LEU B 1 507 ? -14.195 37.844 32.469 1 88.75 507 LEU B O 1
ATOM 9198 N N . ASP B 1 508 ? -13.227 39.531 33.406 1 88.69 508 ASP B N 1
ATOM 9199 C CA . ASP B 1 508 ? -14.453 40 34.031 1 88.69 508 ASP B CA 1
ATOM 9200 C C . ASP B 1 508 ? -15.492 40.406 33 1 88.69 508 ASP B C 1
ATOM 9202 O O . ASP B 1 508 ? -16.703 40.25 33.219 1 88.69 508 ASP B O 1
ATOM 9206 N N . VAL B 1 509 ? -15.086 40.844 32.031 1 89.06 509 VAL B N 1
ATOM 9207 C CA . VAL B 1 509 ? -15.992 41.281 30.984 1 89.06 509 VAL B CA 1
ATOM 9208 C C . VAL B 1 509 ? -16.844 40.125 30.5 1 89.06 509 VAL B C 1
ATOM 9210 O O . VAL B 1 509 ? -17.953 40.312 29.969 1 89.06 509 VAL B O 1
ATOM 9213 N N . ASN B 1 510 ? -16.422 38.844 30.75 1 92.94 510 ASN B N 1
ATOM 9214 C CA . ASN B 1 510 ? -17.125 37.656 30.281 1 92.94 510 ASN B CA 1
ATOM 9215 C C . ASN B 1 510 ? -17.859 36.969 31.422 1 92.94 510 ASN B C 1
ATOM 9217 O O . ASN B 1 510 ? -18.234 35.812 31.297 1 92.94 510 ASN B O 1
ATOM 9221 N N . ALA B 1 511 ? -18.062 37.625 32.5 1 92.69 511 ALA B N 1
ATOM 9222 C CA . ALA B 1 511 ? -18.656 37.031 33.719 1 92.69 511 ALA B CA 1
ATOM 9223 C C . ALA B 1 511 ? -20.047 36.5 33.438 1 92.69 511 ALA B C 1
ATOM 9225 O O . ALA B 1 511 ? -20.453 35.469 33.969 1 92.69 511 ALA B O 1
ATOM 9226 N N . GLU B 1 512 ? -20.75 37.188 32.656 1 94.44 512 GLU B N 1
ATOM 9227 C CA . GLU B 1 512 ? -22.109 36.781 32.344 1 94.44 512 GLU B CA 1
ATOM 9228 C C . GLU B 1 512 ? -22.109 35.438 31.609 1 94.44 512 GLU B C 1
ATOM 9230 O O . GLU B 1 512 ? -22.938 34.562 31.891 1 94.44 512 GLU B O 1
ATOM 9235 N N . ILE B 1 513 ? -21.297 35.344 30.688 1 94.44 513 ILE B N 1
ATOM 9236 C CA . ILE B 1 513 ? -21.203 34.125 29.906 1 94.44 513 ILE B CA 1
ATOM 9237 C C . ILE B 1 513 ? -20.719 32.969 30.797 1 94.44 513 ILE B C 1
ATOM 9239 O O . ILE B 1 513 ? -21.219 31.859 30.688 1 94.44 513 ILE B O 1
ATOM 9243 N N . VAL B 1 514 ? -19.734 33.25 31.641 1 95.06 514 VAL B N 1
ATOM 9244 C CA . VAL B 1 514 ? -19.203 32.25 32.562 1 95.06 514 VAL B CA 1
ATOM 9245 C C . VAL B 1 514 ? -20.312 31.766 33.5 1 95.06 514 VAL B C 1
ATOM 9247 O O . VAL B 1 514 ? -20.438 30.562 33.75 1 95.06 514 VAL B O 1
ATOM 9250 N N . ASN B 1 515 ? -21.094 32.688 33.969 1 94.88 515 ASN B N 1
ATOM 9251 C CA . ASN B 1 515 ? -22.219 32.344 34.844 1 94.88 515 ASN B CA 1
ATOM 9252 C C . ASN B 1 515 ? -23.25 31.469 34.094 1 94.88 515 ASN B C 1
ATOM 9254 O O . ASN B 1 515 ? -23.797 30.531 34.688 1 94.88 515 ASN B O 1
ATOM 9258 N N . ASP B 1 516 ? -23.516 31.875 32.969 1 94.88 516 ASP B N 1
ATOM 9259 C CA . ASP B 1 516 ? -24.422 31.062 32.156 1 94.88 516 ASP B CA 1
ATOM 9260 C C . ASP B 1 516 ? -23.875 29.656 31.969 1 94.88 516 ASP B C 1
ATOM 9262 O O . ASP B 1 516 ? -24.641 28.688 32.031 1 94.88 516 ASP B O 1
ATOM 9266 N N . ALA B 1 517 ? -22.609 29.547 31.688 1 94.25 517 ALA B N 1
ATOM 9267 C CA . ALA B 1 517 ? -21.969 28.25 31.5 1 94.25 517 ALA B CA 1
ATOM 9268 C C . ALA B 1 517 ? -22.016 27.422 32.781 1 94.25 517 ALA B C 1
ATOM 9270 O O . ALA B 1 517 ? -22.141 26.203 32.719 1 94.25 517 ALA B O 1
ATOM 9271 N N . ILE B 1 518 ? -21.891 28.047 33.875 1 94.25 518 ILE B N 1
ATOM 9272 C CA . ILE B 1 518 ? -21.969 27.359 35.156 1 94.25 518 ILE B CA 1
ATOM 9273 C C . ILE B 1 518 ? -23.375 26.812 35.375 1 94.25 518 ILE B C 1
ATOM 9275 O O . ILE B 1 518 ? -23.547 25.688 35.844 1 94.25 518 ILE B O 1
ATOM 9279 N N . GLN B 1 519 ? -24.359 27.547 34.938 1 93.56 519 GLN B N 1
ATOM 9280 C CA . GLN B 1 519 ? -25.75 27.156 35.125 1 93.56 519 GLN B CA 1
ATOM 9281 C C . GLN B 1 519 ? -26.172 26.125 34.062 1 93.56 519 GLN B C 1
ATOM 9283 O O . GLN B 1 519 ? -27.062 25.312 34.312 1 93.56 519 GLN B O 1
ATOM 9288 N N . ASN B 1 520 ? -25.594 26.281 32.969 1 91.31 520 ASN B N 1
ATOM 9289 C CA . ASN B 1 520 ? -25.922 25.406 31.844 1 91.31 520 ASN B CA 1
ATOM 9290 C C . ASN B 1 520 ? -24.672 24.781 31.25 1 91.31 520 ASN B C 1
ATOM 9292 O O . ASN B 1 520 ? -24.375 24.938 30.062 1 91.31 520 ASN B O 1
ATOM 9296 N N . PRO B 1 521 ? -24.016 23.922 31.984 1 90.38 521 PRO B N 1
ATOM 9297 C CA . PRO B 1 521 ? -22.719 23.391 31.547 1 90.38 521 PRO B CA 1
ATOM 9298 C C . PRO B 1 521 ? -22.828 22.547 30.281 1 90.38 521 PRO B C 1
ATOM 9300 O O . PRO B 1 521 ? -21.875 22.438 29.516 1 90.38 521 PRO B O 1
ATOM 9303 N N . HIS B 1 522 ? -23.953 22.047 29.938 1 83.94 522 HIS B N 1
ATOM 9304 C CA . HIS B 1 522 ? -24.172 21.188 28.766 1 83.94 522 HIS B CA 1
ATOM 9305 C C . HIS B 1 522 ? -24.156 22 27.484 1 83.94 522 HIS B C 1
ATOM 9307 O O . HIS B 1 522 ? -24.047 21.438 26.391 1 83.94 522 HIS B O 1
ATOM 9313 N N . ARG B 1 523 ? -24.125 23.281 27.594 1 88.44 523 ARG B N 1
ATOM 9314 C CA . ARG B 1 523 ? -24.156 24.156 26.422 1 88.44 523 ARG B CA 1
ATOM 9315 C C . ARG B 1 523 ? -22.766 24.672 26.078 1 88.44 523 ARG B C 1
ATOM 9317 O O . ARG B 1 523 ? -22.594 25.375 25.078 1 88.44 523 ARG B O 1
ATOM 9324 N N . TYR B 1 524 ? -21.844 24.281 26.906 1 90.5 524 TYR B N 1
ATOM 9325 C CA . TYR B 1 524 ? -20.516 24.875 26.75 1 90.5 524 TYR B CA 1
ATOM 9326 C C . TYR B 1 524 ? -19.438 23.812 26.812 1 90.5 524 TYR B C 1
ATOM 9328 O O . TYR B 1 524 ? -19.703 22.672 27.203 1 90.5 524 TYR B O 1
ATOM 9336 N N . VAL B 1 525 ? -18.281 24.234 26.375 1 89.25 525 VAL B N 1
ATOM 9337 C CA . VAL B 1 525 ? -17.078 23.406 26.5 1 89.25 525 VAL B CA 1
ATOM 9338 C C . VAL B 1 525 ? -15.875 24.297 26.797 1 89.25 525 VAL B C 1
ATOM 9340 O O . VAL B 1 525 ? -15.836 25.453 26.391 1 89.25 525 VAL B O 1
ATOM 9343 N N . LEU B 1 526 ? -15.016 23.781 27.656 1 88.44 526 LEU B N 1
ATOM 9344 C CA . LEU B 1 526 ? -13.734 24.438 27.891 1 88.44 526 LEU B CA 1
ATOM 9345 C C . LEU B 1 526 ? -12.625 23.766 27.078 1 88.44 526 LEU B C 1
ATOM 9347 O O . LEU B 1 526 ? -12.453 22.547 27.141 1 88.44 526 LEU B O 1
ATOM 9351 N N . LYS B 1 527 ? -11.945 24.578 26.312 1 86.25 527 LYS B N 1
ATOM 9352 C CA . LYS B 1 527 ? -10.852 24.062 25.5 1 86.25 527 LYS B CA 1
ATOM 9353 C C . LYS B 1 527 ? -9.531 24.719 25.859 1 86.25 527 LYS B C 1
ATOM 9355 O O . LYS B 1 527 ? -9.469 25.938 26.047 1 86.25 527 LYS B O 1
ATOM 9360 N N . SER B 1 528 ? -8.516 23.953 26.031 1 81.5 528 SER B N 1
ATOM 9361 C CA . SER B 1 528 ? -7.18 24.484 26.266 1 81.5 528 SER B CA 1
ATOM 9362 C C . SER B 1 528 ? -6.488 24.844 24.953 1 81.5 528 SER B C 1
ATOM 9364 O O . SER B 1 528 ? -7.09 24.75 23.875 1 81.5 528 SER B O 1
ATOM 9366 N N . GLN B 1 529 ? -5.25 25.344 25.031 1 74.88 529 GLN B N 1
ATOM 9367 C CA . GLN B 1 529 ? -4.492 25.75 23.859 1 74.88 529 GLN B CA 1
ATOM 9368 C C . GLN B 1 529 ? -3.855 24.547 23.156 1 74.88 529 GLN B C 1
ATOM 9370 O O . GLN B 1 529 ? -3.264 24.703 22.094 1 74.88 529 GLN B O 1
ATOM 9375 N N . ARG B 1 530 ? -4.137 23.438 23.734 1 67.69 530 ARG B N 1
ATOM 9376 C CA . ARG B 1 530 ? -3.479 22.25 23.203 1 67.69 530 ARG B CA 1
ATOM 9377 C C . ARG B 1 530 ? -4.203 21.719 21.969 1 67.69 530 ARG B C 1
ATOM 9379 O O . ARG B 1 530 ? -5.406 21.953 21.812 1 67.69 530 ARG B O 1
ATOM 9386 N N . GLU B 1 531 ? -3.373 21.234 21.062 1 62.53 531 GLU B N 1
ATOM 9387 C CA . GLU B 1 531 ? -3.924 20.594 19.875 1 62.53 531 GLU B CA 1
ATOM 9388 C C . GLU B 1 531 ? -4.051 19.078 20.062 1 62.53 531 GLU B C 1
ATOM 9390 O O . GLU B 1 531 ? -3.734 18.562 21.141 1 62.53 531 GLU B O 1
ATOM 9395 N N . GLY B 1 532 ? -4.668 18.219 19.188 1 57.31 532 GLY B N 1
ATOM 9396 C CA . GLY B 1 532 ? -4.691 16.766 19.156 1 57.31 532 GLY B CA 1
ATOM 9397 C C . GLY B 1 532 ? -5.855 16.172 19.922 1 57.31 532 GLY B C 1
ATOM 9398 O O . GLY B 1 532 ? -5.797 15.016 20.359 1 57.31 532 GLY B O 1
ATOM 9399 N N . GLY B 1 533 ? -6.824 16.984 20.156 1 57.34 533 GLY B N 1
ATOM 9400 C CA . GLY B 1 533 ? -8.023 16.453 20.797 1 57.34 533 GLY B CA 1
ATOM 9401 C C . GLY B 1 533 ? -7.898 16.375 22.312 1 57.34 533 GLY B C 1
ATOM 9402 O O . GLY B 1 533 ? -8.82 15.922 22.984 1 57.34 533 GLY B O 1
ATOM 9403 N N . MET B 1 534 ? -6.812 16.875 22.688 1 59.31 534 MET B N 1
ATOM 9404 C CA . MET B 1 534 ? -6.578 16.828 24.125 1 59.31 534 MET B CA 1
ATOM 9405 C C . MET B 1 534 ? -7.008 18.141 24.781 1 59.31 534 MET B C 1
ATOM 9407 O O . MET B 1 534 ? -7.16 19.156 24.109 1 59.31 534 MET B O 1
ATOM 9411 N N . GLY B 1 535 ? -7.695 18.031 25.891 1 62.47 535 GLY B N 1
ATOM 9412 C CA . GLY B 1 535 ? -7.875 19.25 26.688 1 62.47 535 GLY B CA 1
ATOM 9413 C C . GLY B 1 535 ? -9.305 19.734 26.703 1 62.47 535 GLY B C 1
ATOM 9414 O O . GLY B 1 535 ? -9.555 20.953 26.719 1 62.47 535 GLY B O 1
ATOM 9415 N N . LEU B 1 536 ? -10.195 18.859 26.328 1 74.06 536 LEU B N 1
ATOM 9416 C CA . LEU B 1 536 ? -11.594 19.25 26.375 1 74.06 536 LEU B CA 1
ATOM 9417 C C . LEU B 1 536 ? -12.211 18.922 27.734 1 74.06 536 LEU B C 1
ATOM 9419 O O . LEU B 1 536 ? -12.023 17.828 28.266 1 74.06 536 LEU B O 1
ATOM 9423 N N . VAL B 1 537 ? -12.805 19.953 28.344 1 79.81 537 VAL B N 1
ATOM 9424 C CA . VAL B 1 537 ? -13.547 19.781 29.594 1 79.81 537 VAL B CA 1
ATOM 9425 C C . VAL B 1 537 ? -15.023 20.078 29.359 1 79.81 537 VAL B C 1
ATOM 9427 O O . VAL B 1 537 ? -15.383 21.156 28.875 1 79.81 537 VAL B O 1
ATOM 9430 N N . SER B 1 538 ? -15.828 19.094 29.594 1 82.19 538 SER B N 1
ATOM 9431 C CA . SER B 1 538 ? -17.25 19.266 29.328 1 82.19 538 SER B CA 1
ATOM 9432 C C . SER B 1 538 ? -18.094 18.828 30.516 1 82.19 538 SER B C 1
ATOM 9434 O O . SER B 1 538 ? -17.578 18.281 31.484 1 82.19 538 SER B O 1
ATOM 9436 N N . SER B 1 539 ? -19.312 19.25 30.484 1 79.88 539 SER B N 1
ATOM 9437 C CA . SER B 1 539 ? -20.359 18.812 31.406 1 79.88 539 SER B CA 1
ATOM 9438 C C . SER B 1 539 ? -19.984 19.156 32.844 1 79.88 539 SER B C 1
ATOM 9440 O O . SER B 1 539 ? -19.656 20.297 33.156 1 79.88 539 SER B O 1
ATOM 9442 N N . GLN B 1 540 ? -20.031 18.062 33.656 1 77.75 540 GLN B N 1
ATOM 9443 C CA . GLN B 1 540 ? -19.875 18.297 35.094 1 77.75 540 GLN B CA 1
ATOM 9444 C C . GLN B 1 540 ? -18.469 18.828 35.406 1 77.75 540 GLN B C 1
ATOM 9446 O O . GLN B 1 540 ? -18.312 19.688 36.281 1 77.75 540 GLN B O 1
ATOM 9451 N N . GLU B 1 541 ? -17.625 18.422 34.719 1 85.69 541 GLU B N 1
ATOM 9452 C CA . GLU B 1 541 ? -16.266 18.875 34.969 1 85.69 541 GLU B CA 1
ATOM 9453 C C . GLU B 1 541 ? -16.094 20.344 34.594 1 85.69 541 GLU B C 1
ATOM 9455 O O . GLU B 1 541 ? -15.297 21.047 35.188 1 85.69 541 GLU B O 1
ATOM 9460 N N . LEU B 1 542 ? -16.875 20.766 33.688 1 89.69 542 LEU B N 1
ATOM 9461 C CA . LEU B 1 542 ? -16.812 22.156 33.25 1 89.69 542 LEU B CA 1
ATOM 9462 C C . LEU B 1 542 ? -17.266 23.094 34.375 1 89.69 542 LEU B C 1
ATOM 9464 O O . LEU B 1 542 ? -16.609 24.094 34.656 1 89.69 542 LEU B O 1
ATOM 9468 N N . GLU B 1 543 ? -18.328 22.75 35.031 1 91.19 543 GLU B N 1
ATOM 9469 C CA . GLU B 1 543 ? -18.859 23.562 36.125 1 91.19 543 GLU B CA 1
ATOM 9470 C C . GLU B 1 543 ? -17.844 23.734 37.219 1 91.19 543 GLU B C 1
ATOM 9472 O O . GLU B 1 543 ? -17.594 24.844 37.688 1 91.19 543 GLU B O 1
ATOM 9477 N N . SER B 1 544 ? -17.297 22.641 37.594 1 91.75 544 SER B N 1
ATOM 9478 C CA . SER B 1 544 ? -16.328 22.672 38.688 1 91.75 544 SER B CA 1
ATOM 9479 C C . SER B 1 544 ? -15.094 23.484 38.344 1 91.75 544 SER B C 1
ATOM 9481 O O . SER B 1 544 ? -14.562 24.219 39.156 1 91.75 544 SER B O 1
ATOM 9483 N N . THR B 1 545 ? -14.695 23.375 37.125 1 91.12 545 THR B N 1
ATOM 9484 C CA . THR B 1 545 ? -13.516 24.094 36.688 1 91.12 545 THR B CA 1
ATOM 9485 C C . THR B 1 545 ? -13.773 25.609 36.656 1 91.12 545 THR B C 1
ATOM 9487 O O . THR B 1 545 ? -12.922 26.391 37.094 1 91.12 545 THR B O 1
ATOM 9490 N N . LEU B 1 546 ? -14.922 25.969 36.281 1 92.75 546 LEU B N 1
ATOM 9491 C CA . LEU B 1 546 ? -15.273 27.391 36.188 1 92.75 546 LEU B CA 1
ATOM 9492 C C . LEU B 1 546 ? -15.445 28 37.562 1 92.75 546 LEU B C 1
ATOM 9494 O O . LEU B 1 546 ? -15.133 29.172 37.781 1 92.75 546 LEU B O 1
ATOM 9498 N N . ARG B 1 547 ? -15.891 27.25 38.469 1 90.94 547 ARG B N 1
ATOM 9499 C CA . ARG B 1 547 ? -16.109 27.75 39.812 1 90.94 547 ARG B CA 1
ATOM 9500 C C . ARG B 1 547 ? -14.781 27.953 40.562 1 90.94 547 ARG B C 1
ATOM 9502 O O . ARG B 1 547 ? -14.656 28.859 41.375 1 90.94 547 ARG B O 1
ATOM 9509 N N . ASN B 1 548 ? -13.836 27.109 40.375 1 87.5 548 ASN B N 1
ATOM 9510 C CA . ASN B 1 548 ? -12.531 27.203 41.031 1 87.5 548 ASN B CA 1
ATOM 9511 C C . ASN B 1 548 ? -11.773 28.453 40.562 1 87.5 548 ASN B C 1
ATOM 9513 O O . ASN B 1 548 ? -10.898 28.938 41.281 1 87.5 548 ASN B O 1
ATOM 9517 N N . LYS B 1 549 ? -12.031 29.156 39.531 1 80.19 549 LYS B N 1
ATOM 9518 C CA . LYS B 1 549 ? -11.555 30.391 38.938 1 80.19 549 LYS B CA 1
ATOM 9519 C C . LYS B 1 549 ? -10.039 30.359 38.719 1 80.19 549 LYS B C 1
ATOM 9521 O O . LYS B 1 549 ? -9.492 31.172 38 1 80.19 549 LYS B O 1
ATOM 9526 N N . ASP B 1 550 ? -9.289 29.453 39.375 1 81.88 550 ASP B N 1
ATOM 9527 C CA . ASP B 1 550 ? -7.836 29.375 39.25 1 81.88 550 ASP B CA 1
ATOM 9528 C C . ASP B 1 550 ? -7.418 28.875 37.875 1 81.88 550 ASP B C 1
ATOM 9530 O O . ASP B 1 550 ? -7.879 27.828 37.438 1 81.88 550 ASP B O 1
ATOM 9534 N N . GLY B 1 551 ? -6.625 29.656 37.25 1 81.81 551 GLY B N 1
ATOM 9535 C CA . GLY B 1 551 ? -5.996 29.219 36.031 1 81.81 551 GLY B CA 1
ATOM 9536 C C . GLY B 1 551 ? -6.949 29.219 34.844 1 81.81 551 GLY B C 1
ATOM 9537 O O . GLY B 1 551 ? -6.715 28.516 33.844 1 81.81 551 GLY B O 1
ATOM 9538 N N . LEU B 1 552 ? -8.031 29.922 34.875 1 88.06 552 LEU B N 1
ATOM 9539 C CA . LEU B 1 552 ? -9.055 29.891 33.812 1 88.06 552 LEU B CA 1
ATOM 9540 C C . LEU B 1 552 ? -8.539 30.516 32.531 1 88.06 552 LEU B C 1
ATOM 9542 O O . LEU B 1 552 ? -9.094 30.266 31.453 1 88.06 552 LEU B O 1
ATOM 9546 N N . SER B 1 553 ? -7.449 31.266 32.656 1 84.5 553 SER B N 1
ATOM 9547 C CA . SER B 1 553 ? -6.914 31.953 31.5 1 84.5 553 SER B CA 1
ATOM 9548 C C . SER B 1 553 ? -6.332 30.969 30.5 1 84.5 553 SER B C 1
ATOM 9550 O O . SER B 1 553 ? -6.137 31.297 29.328 1 84.5 553 SER B O 1
ATOM 9552 N N . GLN B 1 554 ? -6.078 29.75 30.938 1 83.5 554 GLN B N 1
ATOM 9553 C CA . GLN B 1 554 ? -5.496 28.766 30.031 1 83.5 554 GLN B CA 1
ATOM 9554 C C . GLN B 1 554 ? -6.551 28.172 29.109 1 83.5 554 GLN B C 1
ATOM 9556 O O . GLN B 1 554 ? -6.223 27.469 28.141 1 83.5 554 GLN B O 1
ATOM 9561 N N . TYR B 1 555 ? -7.793 28.547 29.438 1 87.38 555 TYR B N 1
ATOM 9562 C CA . TYR B 1 555 ? -8.883 27.953 28.688 1 87.38 555 TYR B CA 1
ATOM 9563 C C . TYR B 1 555 ? -9.594 29 27.828 1 87.38 555 TYR B C 1
ATOM 9565 O O . TYR B 1 555 ? -9.453 30.203 28.078 1 87.38 555 TYR B O 1
ATOM 9573 N N . VAL B 1 556 ? -10.234 28.484 26.844 1 89 556 VAL B N 1
ATOM 9574 C CA . VAL B 1 556 ? -11.258 29.234 26.109 1 89 556 VAL B CA 1
ATOM 9575 C C . VAL B 1 556 ? -12.625 28.594 26.328 1 89 556 VAL B C 1
ATOM 9577 O O . VAL B 1 556 ? -12.781 27.375 26.172 1 89 556 VAL B O 1
ATOM 9580 N N . LEU B 1 557 ? -13.516 29.375 26.828 1 91.94 557 LEU B N 1
ATOM 9581 C CA . LEU B 1 557 ? -14.891 28.922 27 1 91.94 557 LEU B CA 1
ATOM 9582 C C . LEU B 1 557 ? -15.68 29.094 25.703 1 91.94 557 LEU B C 1
ATOM 9584 O O . LEU B 1 557 ? -15.773 30.203 25.172 1 91.94 557 LEU B O 1
ATOM 9588 N N . MET B 1 558 ? -16.219 28 25.219 1 91.56 558 MET B N 1
ATOM 9589 C CA . MET B 1 558 ? -16.891 28 23.922 1 91.56 558 MET B CA 1
ATOM 9590 C C . MET B 1 558 ? -18.297 27.422 24.031 1 91.56 558 MET B C 1
ATOM 9592 O O . MET B 1 558 ? -18.516 26.469 24.797 1 91.56 558 MET B O 1
ATOM 9596 N N . LYS B 1 559 ? -19.219 28.016 23.328 1 90.5 559 LYS B N 1
ATOM 9597 C CA . LYS B 1 559 ? -20.531 27.406 23.219 1 90.5 559 LYS B CA 1
ATOM 9598 C C . LYS B 1 559 ? -20.469 26.109 22.422 1 90.5 559 LYS B C 1
ATOM 9600 O O . LYS B 1 559 ? -19.719 26.016 21.453 1 90.5 559 LYS B O 1
ATOM 9605 N N . LEU B 1 560 ? -21.281 25.219 22.812 1 88.31 560 LEU B N 1
ATOM 9606 C CA . LEU B 1 560 ? -21.297 23.922 22.141 1 88.31 560 LEU B CA 1
ATOM 9607 C C . LEU B 1 560 ? -22.031 24.016 20.812 1 88.31 560 LEU B C 1
ATOM 9609 O O . LEU B 1 560 ? -23.062 24.672 20.719 1 88.31 560 LEU B O 1
ATOM 9613 N N . ILE B 1 561 ? -21.484 23.375 19.797 1 89.88 561 ILE B N 1
ATOM 9614 C CA . ILE B 1 561 ? -22.125 23.25 18.484 1 89.88 561 ILE B CA 1
ATOM 9615 C C . ILE B 1 561 ? -23.109 22.078 18.5 1 89.88 561 ILE B C 1
ATOM 9617 O O . ILE B 1 561 ? -22.797 21.016 19.031 1 89.88 561 ILE B O 1
ATOM 9621 N N . THR B 1 562 ? -24.297 22.297 18.016 1 88.81 562 THR B N 1
ATOM 9622 C CA . THR B 1 562 ? -25.344 21.281 17.984 1 88.81 562 THR B CA 1
ATOM 9623 C C . THR B 1 562 ? -25.609 20.812 16.562 1 88.81 562 THR B C 1
ATOM 9625 O O . THR B 1 562 ? -26.438 21.406 15.859 1 88.81 562 THR B O 1
ATOM 9628 N N . PRO B 1 563 ? -25.047 19.781 16.234 1 91.31 563 PRO B N 1
ATOM 9629 C CA . PRO B 1 563 ? -25.156 19.297 14.859 1 91.31 563 PRO B CA 1
ATOM 9630 C C . PRO B 1 563 ? -26.312 18.297 14.672 1 91.31 563 PRO B C 1
ATOM 9632 O O . PRO B 1 563 ? -26.734 17.656 15.633 1 91.31 563 PRO B O 1
ATOM 9635 N N . PRO B 1 564 ? -26.891 18.25 13.398 1 91.31 564 PRO B N 1
ATOM 9636 C CA . PRO B 1 564 ? -27.719 17.094 13.078 1 91.31 564 PRO B CA 1
ATOM 9637 C C . PRO B 1 564 ? -26.938 15.781 13.062 1 91.31 564 PRO B C 1
ATOM 9639 O O . PRO B 1 564 ? -25.703 15.805 12.938 1 91.31 564 PRO B O 1
ATOM 9642 N N . VAL B 1 565 ? -27.609 14.68 13.25 1 92.25 565 VAL B N 1
ATOM 9643 C CA . VAL B 1 565 ? -26.922 13.406 13.367 1 92.25 565 VAL B CA 1
ATOM 9644 C C . VAL B 1 565 ? -27.344 12.469 12.242 1 92.25 565 VAL B C 1
ATOM 9646 O O . VAL B 1 565 ? -28.391 12.68 11.617 1 92.25 565 VAL B O 1
ATOM 9649 N N . GLN B 1 566 ? -26.531 11.469 11.906 1 94.25 566 GLN B N 1
ATOM 9650 C CA . GLN B 1 566 ? -26.766 10.438 10.898 1 94.25 566 GLN B CA 1
ATOM 9651 C C . GLN B 1 566 ? -26.438 9.055 11.453 1 94.25 566 GLN B C 1
ATOM 9653 O O . GLN B 1 566 ? -25.484 8.891 12.203 1 94.25 566 GLN B O 1
ATOM 9658 N N . PRO B 1 567 ? -27.281 8.031 11.094 1 93.81 567 PRO B N 1
ATOM 9659 C CA . PRO B 1 567 ? -26.891 6.664 11.43 1 93.81 567 PRO B CA 1
ATOM 9660 C C . PRO B 1 567 ? -25.656 6.203 10.664 1 93.81 567 PRO B C 1
ATOM 9662 O O . PRO B 1 567 ? -25.547 6.449 9.461 1 93.81 567 PRO B O 1
ATOM 9665 N N . THR B 1 568 ? -24.703 5.59 11.398 1 94.31 568 THR B N 1
ATOM 9666 C CA . THR B 1 568 ? -23.422 5.258 10.766 1 94.31 568 THR B CA 1
ATOM 9667 C C . THR B 1 568 ? -22.922 3.904 11.258 1 94.31 568 THR B C 1
ATOM 9669 O O . THR B 1 568 ? -23.094 3.557 12.43 1 94.31 568 THR B O 1
ATOM 9672 N N . LEU B 1 569 ? -22.359 3.096 10.344 1 95.12 569 LEU B N 1
ATOM 9673 C CA . LEU B 1 569 ? -21.656 1.863 10.68 1 95.12 569 LEU B CA 1
ATOM 9674 C C . LEU B 1 569 ? -20.172 2.131 10.93 1 95.12 569 LEU B C 1
ATOM 9676 O O . LEU B 1 569 ? -19.453 2.531 10.016 1 95.12 569 LEU B O 1
ATOM 9680 N N . PHE B 1 570 ? -19.703 1.87 12.18 1 94.31 570 PHE B N 1
ATOM 9681 C CA . PHE B 1 570 ? -18.312 2.098 12.57 1 94.31 570 PHE B CA 1
ATOM 9682 C C . PHE B 1 570 ? -17.516 0.801 12.516 1 94.31 570 PHE B C 1
ATOM 9684 O O . PHE B 1 570 ? -17.891 -0.196 13.133 1 94.31 570 PHE B O 1
ATOM 9691 N N . VAL B 1 571 ? -16.422 0.766 11.75 1 95.25 571 VAL B N 1
ATOM 9692 C CA . VAL B 1 571 ? -15.484 -0.348 11.695 1 95.25 571 VAL B CA 1
ATOM 9693 C C . VAL B 1 571 ? -14.25 -0.026 12.531 1 95.25 571 VAL B C 1
ATOM 9695 O O . VAL B 1 571 ? -13.516 0.915 12.227 1 95.25 571 VAL B O 1
ATOM 9698 N N . ARG B 1 572 ? -13.984 -0.784 13.555 1 92.81 572 ARG B N 1
ATOM 9699 C CA . ARG B 1 572 ? -12.922 -0.484 14.508 1 92.81 572 ARG B CA 1
ATOM 9700 C C . ARG B 1 572 ? -11.93 -1.641 14.602 1 92.81 572 ARG B C 1
ATOM 9702 O O . ARG B 1 572 ? -12.328 -2.795 14.766 1 92.81 572 ARG B O 1
ATOM 9709 N N . ASN B 1 573 ? -10.695 -1.324 14.484 1 91 573 ASN B N 1
ATOM 9710 C CA . ASN B 1 573 ? -9.648 -2.33 14.648 1 91 573 ASN B CA 1
ATOM 9711 C C . ASN B 1 573 ? -9.516 -2.773 16.109 1 91 573 ASN B C 1
ATOM 9713 O O . ASN B 1 573 ? -9.469 -1.94 17 1 91 573 ASN B O 1
ATOM 9717 N N . ILE B 1 574 ? -9.445 -4.008 16.359 1 89.06 574 ILE B N 1
ATOM 9718 C CA . ILE B 1 574 ? -9.203 -4.547 17.688 1 89.06 574 ILE B CA 1
ATOM 9719 C C . ILE B 1 574 ? -7.719 -4.879 17.844 1 89.06 574 ILE B C 1
ATOM 9721 O O . ILE B 1 574 ? -7 -4.207 18.578 1 89.06 574 ILE B O 1
ATOM 9725 N N . VAL B 1 575 ? -7.227 -5.852 17.125 1 84.12 575 VAL B N 1
ATOM 9726 C CA . VAL B 1 575 ? -5.824 -6.258 17.094 1 84.12 575 VAL B CA 1
ATOM 9727 C C . VAL B 1 575 ? -5.531 -6.992 15.789 1 84.12 575 VAL B C 1
ATOM 9729 O O . VAL B 1 575 ? -6.34 -7.801 15.32 1 84.12 575 VAL B O 1
ATOM 9732 N N . ASP B 1 576 ? -4.379 -6.688 15.203 1 81.31 576 ASP B N 1
ATOM 9733 C CA . ASP B 1 576 ? -3.994 -7.316 13.938 1 81.31 576 ASP B CA 1
ATOM 9734 C C . ASP B 1 576 ? -5.125 -7.23 12.914 1 81.31 576 ASP B C 1
ATOM 9736 O O . ASP B 1 576 ? -5.648 -6.148 12.648 1 81.31 576 ASP B O 1
ATOM 9740 N N . GLY B 1 577 ? -5.582 -8.32 12.414 1 81.88 577 GLY B N 1
ATOM 9741 C CA . GLY B 1 577 ? -6.633 -8.32 11.406 1 81.88 577 GLY B CA 1
ATOM 9742 C C . GLY B 1 577 ? -8.023 -8.367 12 1 81.88 577 GLY B C 1
ATOM 9743 O O . GLY B 1 577 ? -9.016 -8.312 11.273 1 81.88 577 GLY B O 1
ATOM 9744 N N . ARG B 1 578 ? -8.195 -8.391 13.289 1 89.38 578 ARG B N 1
ATOM 9745 C CA . ARG B 1 578 ? -9.492 -8.492 13.953 1 89.38 578 ARG B CA 1
ATOM 9746 C C . ARG B 1 578 ? -10.133 -7.113 14.117 1 89.38 578 ARG B C 1
ATOM 9748 O O . ARG B 1 578 ? -9.445 -6.141 14.445 1 89.38 578 ARG B O 1
ATOM 9755 N N . PHE B 1 579 ? -11.406 -7.047 13.844 1 91.69 579 PHE B N 1
ATOM 9756 C CA . PHE B 1 579 ? -12.109 -5.773 13.914 1 91.69 579 PHE B CA 1
ATOM 9757 C C . PHE B 1 579 ? -13.562 -5.98 14.32 1 91.69 579 PHE B C 1
ATOM 9759 O O . PHE B 1 579 ? -14.062 -7.105 14.312 1 91.69 579 PHE B O 1
ATOM 9766 N N . SER B 1 580 ? -14.227 -5.004 14.812 1 92.44 580 SER B N 1
ATOM 9767 C CA . SER B 1 580 ? -15.641 -4.973 15.156 1 92.44 580 SER B CA 1
ATOM 9768 C C . SER B 1 580 ? -16.391 -3.961 14.305 1 92.44 580 SER B C 1
ATOM 9770 O O . SER B 1 580 ? -15.789 -3.088 13.688 1 92.44 580 SER B O 1
ATOM 9772 N N . VAL B 1 581 ? -17.672 -4.168 14.172 1 93.31 581 VAL B N 1
ATOM 9773 C CA . VAL B 1 581 ? -18.562 -3.225 13.516 1 93.31 581 VAL B CA 1
ATOM 9774 C C . VAL B 1 581 ? -19.703 -2.852 14.461 1 93.31 581 VAL B C 1
ATOM 9776 O O . VAL B 1 581 ? -20.312 -3.723 15.102 1 93.31 581 VAL B O 1
ATOM 9779 N N . ASP B 1 582 ? -19.969 -1.571 14.602 1 91.19 582 ASP B N 1
ATOM 9780 C CA . ASP B 1 582 ? -21.047 -1.03 15.43 1 91.19 582 ASP B CA 1
ATOM 9781 C C . ASP B 1 582 ? -21.844 0.024 14.664 1 91.19 582 ASP B C 1
ATOM 9783 O O . ASP B 1 582 ? -21.344 0.607 13.703 1 91.19 582 ASP B O 1
ATOM 9787 N N . ALA B 1 583 ? -23.062 0.142 15.094 1 91.5 583 ALA B N 1
ATOM 9788 C CA . ALA B 1 583 ? -23.922 1.146 14.484 1 91.5 583 ALA B CA 1
ATOM 9789 C C . ALA B 1 583 ? -24.391 2.176 15.516 1 91.5 583 ALA B C 1
ATOM 9791 O O . ALA B 1 583 ? -24.906 1.815 16.562 1 91.5 583 ALA B O 1
ATOM 9792 N N . TYR B 1 584 ? -24.125 3.479 15.25 1 90.94 584 TYR B N 1
ATOM 9793 C CA . TYR B 1 584 ? -24.484 4.582 16.141 1 90.94 584 TYR B CA 1
ATOM 9794 C C . TYR B 1 584 ? -24.938 5.793 15.328 1 90.94 584 TYR B C 1
ATOM 9796 O O . TYR B 1 584 ? -24.641 5.91 14.141 1 90.94 584 TYR B O 1
ATOM 9804 N N . GLU B 1 585 ? -25.734 6.629 16.078 1 91.81 585 GLU B N 1
ATOM 9805 C CA . GLU B 1 585 ? -25.844 8 15.586 1 91.81 585 GLU B CA 1
ATOM 9806 C C . GLU B 1 585 ? -24.5 8.711 15.633 1 91.81 585 GLU B C 1
ATOM 9808 O O . GLU B 1 585 ? -23.719 8.523 16.562 1 91.81 585 GLU B O 1
ATOM 9813 N N . SER B 1 586 ? -24.312 9.539 14.547 1 93.12 586 SER B N 1
ATOM 9814 C CA . SER B 1 586 ? -22.953 10.055 14.445 1 93.12 586 SER B CA 1
ATOM 9815 C C . SER B 1 586 ? -22.953 11.523 14.047 1 93.12 586 SER B C 1
ATOM 9817 O O . SER B 1 586 ? -23.969 12.047 13.578 1 93.12 586 SER B O 1
ATOM 9819 N N . ILE B 1 587 ? -21.844 12.164 14.344 1 93.31 587 ILE B N 1
ATOM 9820 C CA . ILE B 1 587 ? -21.547 13.523 13.914 1 93.31 587 ILE B CA 1
ATOM 9821 C C . ILE B 1 587 ? -20.281 13.516 13.047 1 93.31 587 ILE B C 1
ATOM 9823 O O . ILE B 1 587 ? -19.328 12.805 13.344 1 93.31 587 ILE B O 1
ATOM 9827 N N . THR B 1 588 ? -20.344 14.305 11.953 1 95.94 588 THR B N 1
ATOM 9828 C CA . THR B 1 588 ? -19.188 14.398 11.062 1 95.94 588 THR B CA 1
ATOM 9829 C C . THR B 1 588 ? -18.547 15.781 11.148 1 95.94 588 THR B C 1
ATOM 9831 O O . THR B 1 588 ? -19.234 16.797 10.984 1 95.94 588 THR B O 1
ATOM 9834 N N . GLU B 1 589 ? -17.297 15.836 11.5 1 95.62 589 GLU B N 1
ATOM 9835 C CA . GLU B 1 589 ? -16.469 17.031 11.406 1 95.62 589 GLU B CA 1
ATOM 9836 C C . GLU B 1 589 ? -15.742 17.094 10.07 1 95.62 589 GLU B C 1
ATOM 9838 O O . GLU B 1 589 ? -15.039 16.156 9.695 1 95.62 589 GLU B O 1
ATOM 9843 N N . LEU B 1 590 ? -15.953 18.203 9.352 1 97.19 590 LEU B N 1
ATOM 9844 C CA . LEU B 1 590 ? -15.336 18.391 8.047 1 97.19 590 LEU B CA 1
ATOM 9845 C C . LEU B 1 590 ? -14.117 19.312 8.148 1 97.19 590 LEU B C 1
ATOM 9847 O O . LEU B 1 590 ? -14.234 20.453 8.602 1 97.19 590 LEU B O 1
ATOM 9851 N N . GLY B 1 591 ? -12.961 18.812 7.84 1 97.56 591 GLY B N 1
ATOM 9852 C CA . GLY B 1 591 ? -11.75 19.625 7.742 1 97.56 591 GLY B CA 1
ATOM 9853 C C . GLY B 1 591 ? -11.328 19.891 6.309 1 97.56 591 GLY B C 1
ATOM 9854 O O . GLY B 1 591 ? -11.188 18.969 5.512 1 97.56 591 GLY B O 1
ATOM 9855 N N . ILE B 1 592 ? -11.18 21.188 5.977 1 98.44 592 ILE B N 1
ATOM 9856 C CA . ILE B 1 592 ? -10.703 21.562 4.648 1 98.44 592 ILE B CA 1
ATOM 9857 C C . ILE B 1 592 ? -9.227 21.922 4.715 1 98.44 592 ILE B C 1
ATOM 9859 O O . ILE B 1 592 ? -8.836 22.828 5.469 1 98.44 592 ILE B O 1
ATOM 9863 N N . TYR B 1 593 ? -8.398 21.25 3.887 1 98.5 593 TYR B N 1
ATOM 9864 C CA . TYR B 1 593 ? -6.977 21.562 3.838 1 98.5 593 TYR B CA 1
ATOM 9865 C C . TYR B 1 593 ? -6.723 22.797 2.984 1 98.5 593 TYR B C 1
ATOM 9867 O O . TYR B 1 593 ? -7.262 22.922 1.883 1 98.5 593 TYR B O 1
ATOM 9875 N N . GLY B 1 594 ? -5.949 23.75 3.523 1 98.31 594 GLY B N 1
ATOM 9876 C CA . GLY B 1 594 ? -5.535 24.953 2.82 1 98.31 594 GLY B CA 1
ATOM 9877 C C . GLY B 1 594 ? -4.027 25.062 2.678 1 98.31 594 GLY B C 1
ATOM 9878 O O . GLY B 1 594 ? -3.279 24.609 3.545 1 98.31 594 GLY B O 1
ATOM 9879 N N . PHE B 1 595 ? -3.639 25.656 1.577 1 98.38 595 PHE B N 1
ATOM 9880 C CA . PHE B 1 595 ? -2.23 25.797 1.23 1 98.38 595 PHE B CA 1
ATOM 9881 C C . PHE B 1 595 ? -1.938 27.219 0.736 1 98.38 595 PHE B C 1
ATOM 9883 O O . PHE B 1 595 ? -2.494 27.656 -0.273 1 98.38 595 PHE B O 1
ATOM 9890 N N . THR B 1 596 ? -1.081 27.938 1.484 1 98.19 596 THR B N 1
ATOM 9891 C CA . THR B 1 596 ? -0.789 29.328 1.143 1 98.19 596 THR B CA 1
ATOM 9892 C C . THR B 1 596 ? 0.705 29.609 1.268 1 98.19 596 THR B C 1
ATOM 9894 O O . THR B 1 596 ? 1.361 29.125 2.188 1 98.19 596 THR B O 1
ATOM 9897 N N . ILE B 1 597 ? 1.271 30.344 0.314 1 98.56 597 ILE B N 1
ATOM 9898 C CA . ILE B 1 597 ? 2.66 30.781 0.334 1 98.56 597 ILE B CA 1
ATOM 9899 C C . ILE B 1 597 ? 2.721 32.281 0.105 1 98.56 597 ILE B C 1
ATOM 9901 O O . ILE B 1 597 ? 2.189 32.781 -0.886 1 98.56 597 ILE B O 1
ATOM 9905 N N . TYR B 1 598 ? 3.346 33 1.013 1 98.19 598 TYR B N 1
ATOM 9906 C CA . TYR B 1 598 ? 3.676 34.438 0.846 1 98.19 598 TYR B CA 1
ATOM 9907 C C . TYR B 1 598 ? 5.18 34.625 0.721 1 98.19 598 TYR B C 1
ATOM 9909 O O . TYR B 1 598 ? 5.957 34 1.44 1 98.19 598 TYR B O 1
ATOM 9917 N N . ASP B 1 599 ? 5.629 35.344 -0.16 1 97.94 599 ASP B N 1
ATOM 9918 C CA . ASP B 1 599 ? 6.992 35.875 -0.252 1 97.94 599 ASP B CA 1
ATOM 9919 C C . ASP B 1 599 ? 7.02 37.375 -0.007 1 97.94 599 ASP B C 1
ATOM 9921 O O . ASP B 1 599 ? 6.82 38.156 -0.934 1 97.94 599 ASP B O 1
ATOM 9925 N N . GLY B 1 600 ? 7.301 37.719 1.216 1 96.12 600 GLY B N 1
ATOM 9926 C CA . GLY B 1 600 ? 7.078 39.094 1.607 1 96.12 600 GLY B CA 1
ATOM 9927 C C . GLY B 1 600 ? 5.629 39.531 1.467 1 96.12 600 GLY B C 1
ATOM 9928 O O . GLY B 1 600 ? 4.73 38.906 2.023 1 96.12 600 GLY B O 1
ATOM 9929 N N . ASN B 1 601 ? 5.441 40.531 0.634 1 96 601 ASN B N 1
ATOM 9930 C CA . ASN B 1 601 ? 4.09 41.062 0.477 1 96 601 ASN B CA 1
ATOM 9931 C C . ASN B 1 601 ? 3.436 40.531 -0.806 1 96 601 ASN B C 1
ATOM 9933 O O . ASN B 1 601 ? 2.467 41.125 -1.288 1 96 601 ASN B O 1
ATOM 9937 N N . ALA B 1 602 ? 3.92 39.438 -1.345 1 97.25 602 ALA B N 1
ATOM 9938 C CA . ALA B 1 602 ? 3.346 38.844 -2.543 1 97.25 602 ALA B CA 1
ATOM 9939 C C . ALA B 1 602 ? 2.768 37.438 -2.238 1 97.25 602 ALA B C 1
ATOM 9941 O O . ALA B 1 602 ? 3.439 36.594 -1.638 1 97.25 602 ALA B O 1
ATOM 9942 N N . CYS B 1 603 ? 1.595 37.25 -2.598 1 97.5 603 CYS B N 1
ATOM 9943 C CA . CYS B 1 603 ? 0.99 35.938 -2.494 1 97.5 603 CYS B CA 1
ATOM 9944 C C . CYS B 1 603 ? 1.407 35.031 -3.662 1 97.5 603 CYS B C 1
ATOM 9946 O O . CYS B 1 603 ? 1.105 35.344 -4.816 1 97.5 603 CYS B O 1
ATOM 9948 N N . LYS B 1 604 ? 2.057 33.969 -3.408 1 97.44 604 LYS B N 1
ATOM 9949 C CA . LYS B 1 604 ? 2.574 33.094 -4.453 1 97.44 604 LYS B CA 1
ATOM 9950 C C . LYS B 1 604 ? 1.636 31.906 -4.691 1 97.44 604 LYS B C 1
ATOM 9952 O O . LYS B 1 604 ? 1.626 31.312 -5.777 1 97.44 604 LYS B O 1
ATOM 9957 N N . LEU B 1 605 ? 0.934 31.5 -3.686 1 97 605 LEU B N 1
ATOM 9958 C CA . LEU B 1 605 ? -0.005 30.391 -3.736 1 97 605 LEU B CA 1
ATOM 9959 C C . LEU B 1 605 ? -1.101 30.562 -2.688 1 97 605 LEU B C 1
ATOM 9961 O O . LEU B 1 605 ? -0.824 30.938 -1.551 1 97 605 LEU B O 1
ATOM 9965 N N . ALA B 1 606 ? -2.316 30.359 -2.979 1 96.81 606 ALA B N 1
ATOM 9966 C CA . ALA B 1 606 ? -3.459 30.266 -2.074 1 96.81 606 ALA B CA 1
ATOM 9967 C C . ALA B 1 606 ? -4.531 29.328 -2.637 1 96.81 606 ALA B C 1
ATOM 9969 O O . ALA B 1 606 ? -5.254 29.703 -3.566 1 96.81 606 ALA B O 1
ATOM 9970 N N . THR B 1 607 ? -4.586 28.141 -2.145 1 95.94 607 THR B N 1
ATOM 9971 C CA . THR B 1 607 ? -5.516 27.156 -2.695 1 95.94 607 THR B CA 1
ATOM 9972 C C . THR B 1 607 ? -5.977 26.188 -1.614 1 95.94 607 THR B C 1
ATOM 9974 O O . THR B 1 607 ? -5.484 26.219 -0.485 1 95.94 607 THR B O 1
ATOM 9977 N N . THR B 1 608 ? -7.012 25.531 -1.882 1 97 608 THR B N 1
ATOM 9978 C CA . THR B 1 608 ? -7.469 24.391 -1.078 1 97 608 THR B CA 1
ATOM 9979 C C . THR B 1 608 ? -7.277 23.078 -1.833 1 97 608 THR B C 1
ATOM 9981 O O . THR B 1 608 ? -7.164 23.078 -3.061 1 97 608 THR B O 1
ATOM 9984 N N . GLY B 1 609 ? -7.105 22.031 -1.09 1 96.69 609 GLY B N 1
ATOM 9985 C CA . GLY B 1 609 ? -6.93 20.734 -1.734 1 96.69 609 GLY B CA 1
ATOM 9986 C C . GLY B 1 609 ? -7.363 19.562 -0.864 1 96.69 609 GLY B C 1
ATOM 9987 O O . GLY B 1 609 ? -6.602 19.109 -0.014 1 96.69 609 GLY B O 1
ATOM 9988 N N . GLY B 1 610 ? -8.516 19.047 -1.15 1 96.94 610 GLY B N 1
ATOM 9989 C CA . GLY B 1 610 ? -9.023 17.891 -0.448 1 96.94 610 GLY B CA 1
ATOM 9990 C C . GLY B 1 610 ? -9.625 18.219 0.905 1 96.94 610 GLY B C 1
ATOM 9991 O O . GLY B 1 610 ? -9.672 19.391 1.297 1 96.94 610 GLY B O 1
ATOM 9992 N N . TYR B 1 611 ? -10.078 17.109 1.642 1 98.25 611 TYR B N 1
ATOM 9993 C CA . TYR B 1 611 ? -10.727 17.281 2.938 1 98.25 611 TYR B CA 1
ATOM 9994 C C . TYR B 1 611 ? -10.445 16.094 3.848 1 98.25 611 TYR B C 1
ATOM 9996 O O . TYR B 1 611 ? -9.992 15.047 3.385 1 98.25 611 TYR B O 1
ATOM 10004 N N . LEU B 1 612 ? -10.586 16.328 5.105 1 97.31 612 LEU B N 1
ATOM 10005 C CA . LEU B 1 612 ? -10.641 15.297 6.145 1 97.31 612 LEU B CA 1
ATOM 10006 C C . LEU B 1 612 ? -12.031 15.234 6.773 1 97.31 612 LEU B C 1
ATOM 10008 O O . LEU B 1 612 ? -12.523 16.234 7.293 1 97.31 612 LEU B O 1
ATOM 10012 N N . ALA B 1 613 ? -12.656 14.148 6.578 1 97.56 613 ALA B N 1
ATOM 10013 C CA . ALA B 1 613 ? -13.914 13.914 7.289 1 97.56 613 ALA B CA 1
ATOM 10014 C C . ALA B 1 613 ? -13.711 12.961 8.461 1 97.56 613 ALA B C 1
ATOM 10016 O O . ALA B 1 613 ? -13.266 11.828 8.281 1 97.56 613 ALA B O 1
ATOM 10017 N N . ARG B 1 614 ? -13.953 13.461 9.633 1 95.69 614 ARG B N 1
ATOM 10018 C CA . ARG B 1 614 ? -13.898 12.656 10.852 1 95.69 614 ARG B CA 1
ATOM 10019 C C . ARG B 1 614 ? -15.289 12.469 11.438 1 95.69 614 ARG B C 1
ATOM 10021 O O . ARG B 1 614 ? -15.961 13.438 11.789 1 95.69 614 ARG B O 1
ATOM 10028 N N . THR B 1 615 ? -15.695 11.219 11.539 1 96.38 615 THR B N 1
ATOM 10029 C CA . THR B 1 615 ? -17.016 10.875 12.055 1 96.38 615 THR B CA 1
ATOM 10030 C C . THR B 1 615 ? -16.891 10.156 13.398 1 96.38 615 THR B C 1
ATOM 10032 O O . THR B 1 615 ? -16.047 9.273 13.562 1 96.38 615 THR B O 1
ATOM 10035 N N . LYS B 1 616 ? -17.672 10.602 14.375 1 92.94 616 LYS B N 1
ATOM 10036 C CA . LYS B 1 616 ? -17.688 9.984 15.703 1 92.94 616 LYS B CA 1
ATOM 10037 C C . LYS B 1 616 ? -19.125 9.75 16.172 1 92.94 616 LYS B C 1
ATOM 10039 O O . LYS B 1 616 ? -20.047 10.43 15.734 1 92.94 616 LYS B O 1
ATOM 10044 N N . PRO B 1 617 ? -19.266 8.719 17.047 1 91 617 PRO B N 1
ATOM 10045 C CA . PRO B 1 617 ? -20.578 8.625 17.688 1 91 617 PRO B CA 1
ATOM 10046 C C . PRO B 1 617 ? -20.969 9.914 18.406 1 91 617 PRO B C 1
ATOM 10048 O O . PRO B 1 617 ? -20.125 10.594 18.984 1 91 617 PRO B O 1
ATOM 10051 N N . GLU B 1 618 ? -22.219 10.219 18.469 1 86.75 618 GLU B N 1
ATOM 10052 C CA . GLU B 1 618 ? -22.719 11.477 19.016 1 86.75 618 GLU B CA 1
ATOM 10053 C C . GLU B 1 618 ? -22.375 11.617 20.5 1 86.75 618 GLU B C 1
ATOM 10055 O O . GLU B 1 618 ? -22.203 12.734 21 1 86.75 618 GLU B O 1
ATOM 10060 N N . PHE B 1 619 ? -22.156 10.523 21.125 1 81.94 619 PHE B N 1
ATOM 10061 C CA . PHE B 1 619 ? -21.938 10.57 22.562 1 81.94 619 PHE B CA 1
ATOM 10062 C C . PHE B 1 619 ? -20.469 10.773 22.891 1 81.94 619 PHE B C 1
ATOM 10064 O O . PHE B 1 619 ? -20.094 10.977 24.047 1 81.94 619 PHE B O 1
ATOM 10071 N N . VAL B 1 620 ? -19.625 10.719 21.859 1 78.69 620 VAL B N 1
ATOM 10072 C CA . VAL B 1 620 ? -18.203 10.883 22.062 1 78.69 620 VAL B CA 1
ATOM 10073 C C . VAL B 1 620 ? -17.828 12.359 21.953 1 78.69 620 VAL B C 1
ATOM 10075 O O . VAL B 1 620 ? -18.266 13.055 21.031 1 78.69 620 VAL B O 1
ATOM 10078 N N . SER B 1 621 ? -17.141 12.914 22.906 1 68.88 621 SER B N 1
ATOM 10079 C CA . SER B 1 621 ? -16.781 14.32 22.922 1 68.88 621 SER B CA 1
ATOM 10080 C C . SER B 1 621 ? -15.547 14.586 22.047 1 68.88 621 SER B C 1
ATOM 10082 O O . SER B 1 621 ? -15.508 15.562 21.312 1 68.88 621 SER B O 1
ATOM 10084 N N . GLY B 1 622 ? -14.578 13.805 22.047 1 66.75 622 GLY B N 1
ATOM 10085 C CA . GLY B 1 622 ? -13.375 14.047 21.281 1 66.75 622 GLY B CA 1
ATOM 10086 C C . GLY B 1 622 ? -13.461 13.516 19.859 1 66.75 622 GLY B C 1
ATOM 10087 O O . GLY B 1 622 ? -14.195 12.57 19.594 1 66.75 622 GLY B O 1
ATOM 10088 N N . GLY B 1 623 ? -12.898 14.336 18.891 1 64.62 623 GLY B N 1
ATOM 10089 C CA . GLY B 1 623 ? -13 13.945 17.484 1 64.62 623 GLY B CA 1
ATOM 10090 C C . GLY B 1 623 ? -11.703 13.383 16.938 1 64.62 623 GLY B C 1
ATOM 10091 O O . GLY B 1 623 ? -11.656 12.953 15.773 1 64.62 623 GLY B O 1
ATOM 10092 N N . GLY B 1 624 ? -10.664 13.352 17.734 1 69.69 624 GLY B N 1
ATOM 10093 C CA . GLY B 1 624 ? -9.383 12.906 17.203 1 69.69 624 GLY B CA 1
ATOM 10094 C C . GLY B 1 624 ? -9.383 11.445 16.797 1 69.69 624 GLY B C 1
ATOM 10095 O O . GLY B 1 624 ? -9.734 10.57 17.578 1 69.69 624 GLY B O 1
ATOM 10096 N N . VAL B 1 625 ? -9.023 11.18 15.555 1 71.62 625 VAL B N 1
ATOM 10097 C CA . VAL B 1 625 ? -8.961 9.82 15.016 1 71.62 625 VAL B CA 1
ATOM 10098 C C . VAL B 1 625 ? -7.809 9.062 15.656 1 71.62 625 VAL B C 1
ATOM 10100 O O . VAL B 1 625 ? -7.984 7.934 16.125 1 71.62 625 VAL B O 1
ATOM 10103 N N . CYS B 1 626 ? -6.695 9.68 15.727 1 60.22 626 CYS B N 1
ATOM 10104 C CA . CYS B 1 626 ? -5.508 9.023 16.266 1 60.22 626 CYS B CA 1
ATOM 10105 C C . CYS B 1 626 ? -5.656 8.789 17.766 1 60.22 626 CYS B C 1
ATOM 10107 O O . CYS B 1 626 ? -5.035 7.883 18.328 1 60.22 626 CYS B O 1
ATOM 10109 N N . ALA B 1 627 ? -6.539 9.609 18.344 1 60.88 627 ALA B N 1
ATOM 10110 C CA . ALA B 1 627 ? -6.809 9.453 19.766 1 60.88 627 ALA B CA 1
ATOM 10111 C C . ALA B 1 627 ? -7.848 8.367 20.016 1 60.88 627 ALA B C 1
ATOM 10113 O O . ALA B 1 627 ? -8.109 7.988 21.156 1 60.88 627 ALA B O 1
ATOM 10114 N N . GLY B 1 628 ? -8.391 7.785 18.875 1 65.94 628 GLY B N 1
ATOM 10115 C CA . GLY B 1 628 ? -9.328 6.676 18.984 1 65.94 628 GLY B CA 1
ATOM 10116 C C . GLY B 1 628 ? -10.773 7.125 19.078 1 65.94 628 GLY B C 1
ATOM 10117 O O . GLY B 1 628 ? -11.68 6.297 19.156 1 65.94 628 GLY B O 1
ATOM 10118 N N . PHE B 1 629 ? -10.992 8.43 19 1 71.56 629 PHE B N 1
ATOM 10119 C CA . PHE B 1 629 ? -12.336 8.953 19.188 1 71.56 629 PHE B CA 1
ATOM 10120 C C . PHE B 1 629 ? -13.102 8.984 17.875 1 71.56 629 PHE B C 1
ATOM 10122 O O . PHE B 1 629 ? -14.297 8.68 17.828 1 71.56 629 PHE B O 1
ATOM 10129 N N . GLY B 1 630 ? -12.414 9.32 16.953 1 86.62 630 GLY B N 1
ATOM 10130 C CA . GLY B 1 630 ? -13.047 9.508 15.648 1 86.62 630 GLY B CA 1
ATOM 10131 C C . GLY B 1 630 ? -12.664 8.445 14.641 1 86.62 630 GLY B C 1
ATOM 10132 O O . GLY B 1 630 ? -11.703 7.691 14.859 1 86.62 630 GLY B O 1
ATOM 10133 N N . SER B 1 631 ? -13.5 8.328 13.641 1 94.62 631 SER B N 1
ATOM 10134 C CA . SER B 1 631 ? -13.258 7.438 12.508 1 94.62 631 SER B CA 1
ATOM 10135 C C . SER B 1 631 ? -13.148 8.219 11.203 1 94.62 631 SER B C 1
ATOM 10137 O O . SER B 1 631 ? -13.828 9.234 11.031 1 94.62 631 SER B O 1
ATOM 10139 N N . LEU B 1 632 ? -12.234 7.73 10.414 1 96.12 632 LEU B N 1
ATOM 10140 C CA . LEU B 1 632 ? -12.102 8.352 9.102 1 96.12 632 LEU B CA 1
ATOM 10141 C C . LEU B 1 632 ? -13.352 8.102 8.258 1 96.12 632 LEU B C 1
ATOM 10143 O O . LEU B 1 632 ? -13.977 7.047 8.367 1 96.12 632 LEU B O 1
ATOM 10147 N N . ASN B 1 633 ? -13.664 9.07 7.445 1 97.38 633 ASN B N 1
ATOM 10148 C CA . ASN B 1 633 ? -14.828 9.023 6.562 1 97.38 633 ASN B CA 1
ATOM 10149 C C . ASN B 1 633 ? -14.531 9.672 5.215 1 97.38 633 ASN B C 1
ATOM 10151 O O . ASN B 1 633 ? -13.555 10.414 5.074 1 97.38 633 ASN B O 1
ATOM 10155 N N . SER B 1 634 ? -15.172 9.258 4.199 1 97.88 634 SER B N 1
ATOM 10156 C CA . SER B 1 634 ? -15.328 10.039 2.975 1 97.88 634 SER B CA 1
ATOM 10157 C C . SER B 1 634 ? -16.797 10.414 2.744 1 97.88 634 SER B C 1
ATOM 10159 O O . SER B 1 634 ? -17.672 9.961 3.477 1 97.88 634 SER B O 1
ATOM 10161 N N . LEU B 1 635 ? -16.984 11.289 1.802 1 97.94 635 LEU B N 1
ATOM 10162 C CA . LEU B 1 635 ? -18.328 11.875 1.727 1 97.94 635 LEU B CA 1
ATOM 10163 C C . LEU B 1 635 ? -18.922 11.695 0.332 1 97.94 635 LEU B C 1
ATOM 10165 O O . LEU B 1 635 ? -18.188 11.68 -0.66 1 97.94 635 LEU B O 1
ATOM 10169 N N . ILE B 1 636 ? -20.219 11.523 0.309 1 96.94 636 ILE B N 1
ATOM 10170 C CA . ILE B 1 636 ? -21.031 11.625 -0.901 1 96.94 636 ILE B CA 1
ATOM 10171 C C . ILE B 1 636 ? -21.797 12.945 -0.896 1 96.94 636 ILE B C 1
ATOM 10173 O O . ILE B 1 636 ? -22.594 13.203 0.012 1 96.94 636 ILE B O 1
ATOM 10177 N N . PHE B 1 637 ? -21.609 13.672 -1.932 1 95.62 637 PHE B N 1
ATOM 10178 C CA . PHE B 1 637 ? -22.156 15.023 -1.906 1 95.62 637 PHE B CA 1
ATOM 10179 C C . PHE B 1 637 ? -23.484 15.078 -2.645 1 95.62 637 PHE B C 1
ATOM 10181 O O . PHE B 1 637 ? -23.656 14.43 -3.68 1 95.62 637 PHE B O 1
ATOM 10188 N N . PHE B 1 638 ? -24.391 15.844 -2.107 1 92.19 638 PHE B N 1
ATOM 10189 C CA . PHE B 1 638 ? -25.688 16.094 -2.732 1 92.19 638 PHE B CA 1
ATOM 10190 C C . PHE B 1 638 ? -25.969 17.594 -2.83 1 92.19 638 PHE B C 1
ATOM 10192 O O . PHE B 1 638 ? -25.391 18.391 -2.086 1 92.19 638 PHE B O 1
#

InterPro domains:
  IPR004887 Glutathione synthase, substrate-binding domain [PF03199] (315-456)
  IPR005615 Glutathione synthase [PF03917] (45-176)
  IPR005615 Glutathione synthase [PF03917] (217-636)
  IPR005615 Glutathione synthase [PIRSF001558] (82-636)
  IPR005615 Glutathione synthase [PTHR11130] (43-636)
  IPR014042 Glutathione synthase, alpha-helical [G3DSA:1.10.1080.10] (105-497)
  IPR014049 Glutathione synthase, N-terminal, eukaryotic [G3DSA:3.30.1490.80] (82-581)
  IPR014709 Glutathione synthase, C-terminal, eukaryotic [G3DSA:3.30.1490.50] (498-565)
  IPR016185 Pre-ATP-grasp domain superfamily [SSF52440] (312-457)
  IPR037013 Glutathione synthase, substrate-binding domain superfamily [G3DSA:3.40.50.1760] (283-457)

Foldseek 3Di:
DAPLLLLVVVLVCQQFVQWDDDPLQKTFDDQFTHTDQDPLNVVLQQLLLVLLVVLVLKWFDADPPPPVPPPDPDDDPAHHHIDHFWFFSAFAEDAPVQVVLVQVLVLLVVLLLLLLLLCLVVLCVLQVVQCVPDVLLVLLNVLSCVQCHPQHDPSLQAKAKFWKKWKWFWFDVVLVVCVVPDDDGDTQMARSRNQFSQDAVVLHDVPPPPPPPDPSPDPSPHTNIAIATPFMGRAQPFCLSSLQSSLVSNLCSCLPSSQPVVDPDPVSSVSNNVQCPVFSDHFRQLVVVLVQVLVLLVVLCVVDPDLLHSLQEAAEEEEFRNGGGVVGVVVSQVCNCVPPVHHYHYDYLVRLLVCLVQQQWWFAAPVQRDDQKGADDCCTNVVPDQAEGWIKGAPDGQDPRSMGNDCVRIHTYAAYHYNDSLDCVRDVVPPCNSVSLSNVLRYSHHYSHHSSSLSCRFPSNCLQCLALVCVVVSSVVLPVQAPDDDDDPVSSVSSNVSHFDKDQLLDPVCVVVLVVCLVVQQFKWKAFRGDQQPRIQGDPRSNVVSVVSPSSRRIMITTDGDHTWRWTWIWAIDDDSDIDITIRTKTKMKMWTWIWIDNNRYTPDTGTHGIWIWMAHPVQDTRRSVVVGTHTHGHGYD/DAPLLLLVVVLVCQQFVQWDDDPLQKTFDDQFTHTDQDPLNVVLQQLLLVLLVVLVLKWFDAPPPPPVPPPDPDDDPAHHHIDHFWFFSAFAEDAPVQVVLVQVLVLLVVLLLLLVLLCLVVLCVLQVVQCVPDVLLVLLNVLSCVQCHDQHDPSLQAKAKFWKKWKWFWFDVVLVVCVVPDDDDDGQMARSRNQFSQDAVVLHDVPPPPPPPDPSPDPSPHTNIAIATPFMGRAQPFCLSSLQSSLVSNLCSCLPSSQPVVDPDPVSSVSNNVQCPVFSDHFRQLVVVLVQVLVLLVVLCVVDPDLLHSLQEAAEEEDFRNGGGVVGVVVSQVCNCVPPVHHYHYDYLVRLLVCLVQQQWWFAAPVQRDDQKGADDCCTNVVPDQAEGWIKGAPDGQDPRSMGNDCVRMHTYAAYHYNDSLDCVRDVVPPCNSVSLSNVLSYSHHYSHHSSSLSCRFPSNCLQCQALVCVVVSSVSLPVQAPDDDDDPVSSVSSNVSHFDKDQLLDPVCVVVLVVCLVVQQFKWKAFRGDQQPRIDGDPRSNVVSVVSPSSRRIIITTDGDHTWRWTWIWAIDDDSDIDITIRTKTKMKMWTWIWIDNNRYTPDTGTHGIWIWMAHPVQDTRRSVVVGTHTHGYGYD

Nearest PDB structures (foldseek):
  3kal-assembly1_B  TM=9.183E-01  e=3.439E-32  Glycine max
  3kal-assembly1_A  TM=9.076E-01  e=4.021E-32  Glycine max
  2hgs-assembly1_A-2  TM=9.056E-01  e=6.351E-31  Homo sapiens
  8fbz-assembly1_A  TM=8.914E-01  e=8.780E-32  Homo sapiens
  8fbz-assembly1_B  TM=8.940E-01  e=4.647E-31  Homo sapiens

pLDDT: mean 86.44, std 14.66, range [32.88, 98.81]

Secondary structure (DSSP, 8-state):
--HHHHHHHHHHHHT-TT-EE-TTSEEEE-SEE-----HHHHHHHHHHHHHHHHTT-EEEE---S------SS-EESSSSEEEEPPEESSPEEE-HHHHHHHHHHHHHHHHHHHHHHH-HHHHHHHHGGGTTT-HHHHHHHHHHHHHSSTTS--GGGSEEEEEEEEEEEEE-HHHHHHHTT--TT--EEEETTT--SS--GGGS--TT-TT------S-------EEEEEEEE-S----HHHHHHHHHHHHHHIIIIIIITT---HHHHHHHHHHHHHHS----THHHHHHHHHHHHHHHHHHS--SS-GGGEEEEEEE-TT-S-HHHHHHHHHHHHHHH--EEEEEEHHHHHHHHHTT-EEEE-GGGEETTEEE--HHHHH-SS---BEEEEESS---TT-EE---TTEEEEEEEEESS-SSGGGTTT-TTHHHHHHHHHHBSSEEET-HHHHHHHSHHHHHHHTSHHHHHHHHHHHHHH-BS----GGGHHHHHTT---EE-TTSGGGHHHHHHHHH-GGGEEEE-S--TT--EEEHHHHHHHHHH-TTGGG-EEEEPP----EEEEEEEEEETTEEEEEEEEEEEEEEEEEEEEEETTEEEEEEEEEEEEEEEETT-----TTTTS-EEE-EEE-/--HHHHHHHHHHHHT-TT-EE-TTSEEEE-SEE-----HHHHHHHHHHHHHHHHTT-EEEE---S------SS-EESSSSEEEEPPEESSPEEE-HHHHHHHHHHHHHHHHHHHHHHH-HHHHHHHHGGGTTT-HHHHHHHHHHHHHSSTTS--GGGSEEEEEEEEEEEEE-HHHHHHHTT--TT--EEEETTT--SS--GGGS--TT-TT------S-------EEEEEEEE-S----HHHHHHHHHHHHHHIIIIIIITT---HHHHHHHHHHHHHHS----THHHHHHHHHHHHHHHHHHS--SS-GGGEEEEEEE-TT-S-HHHHHHHHHHHHHHH--EEEEEEHHHHHHHHHTT-EEEE-GGGEETTEEE--HHHHH-SS---BEEEEESS---TT-EE---TTEEEEEEEEESS-SSGGGTTT-TTHHHHHHHHHHBSSEEET-HHHHHHHSHHHHHHHTSHHHHHHHHHHHHHH-BS----GGGHHHHHTT---EE-TTSGGGHHHHHHHHH-GGGEEEE-S--TT--EEEHHHHHHHHHH-TTGGG-EEEEPP----EEEEEEEEEETTEEEEEEEEEEEEEEEEEEEEEETTEEEEEEEEEEEEEEEETT-----TTTTS-EEE-EEE-

Solvent-accessible surface area (backbone atoms only — not comparable to full-atom values): 66613 Å² total; per-residue (Å²): 117,64,70,57,39,45,52,52,46,52,54,56,36,66,29,31,93,67,54,47,79,43,97,71,53,29,28,39,46,58,71,70,46,75,64,47,75,51,72,67,53,44,50,53,50,34,52,41,53,43,48,26,46,63,58,43,26,47,30,32,42,83,55,84,69,78,64,71,66,78,64,89,69,59,48,63,55,51,60,35,38,68,33,50,60,36,26,41,73,64,56,44,61,42,56,39,54,58,52,55,47,51,53,63,42,39,55,54,54,53,47,38,39,54,36,51,47,70,36,55,66,61,49,47,65,69,48,57,80,38,34,85,80,31,64,63,59,31,54,40,49,50,40,35,50,56,38,53,30,89,90,43,47,58,75,65,64,37,59,43,45,42,51,27,28,39,29,27,36,47,27,32,68,67,53,52,60,43,66,76,66,64,74,90,82,66,67,46,47,18,29,50,62,56,36,18,53,46,32,47,73,72,61,47,52,79,60,76,58,80,61,59,73,71,74,70,77,60,84,57,62,70,49,77,63,44,57,28,59,74,48,51,37,46,57,52,63,70,56,35,46,42,33,24,32,45,36,54,33,39,51,45,43,42,50,50,55,56,33,48,69,62,39,80,50,68,67,59,36,51,52,48,50,52,48,44,64,69,24,44,57,90,40,56,22,45,61,50,53,36,52,50,53,52,52,48,37,52,53,38,48,74,74,42,79,58,90,76,38,75,74,28,43,24,35,34,39,36,31,48,85,77,50,42,50,54,60,45,55,49,49,48,46,52,47,30,29,74,76,68,66,41,48,61,47,79,42,29,59,67,56,49,43,51,32,42,74,56,59,20,45,40,45,44,44,76,88,30,55,48,99,80,29,36,46,61,48,67,45,41,71,57,64,72,56,86,60,66,18,44,32,34,41,42,75,59,69,68,54,95,80,33,57,46,69,70,62,77,63,43,34,36,41,30,30,39,41,36,57,44,77,59,43,63,83,63,41,70,90,40,91,49,43,63,60,49,50,43,53,56,66,35,22,67,29,34,36,30,46,40,52,47,50,51,50,34,42,23,55,71,33,38,48,47,56,50,31,62,88,40,38,63,58,38,48,53,52,32,58,72,56,40,41,81,63,92,78,66,72,86,46,47,66,62,53,39,59,17,49,63,64,52,41,54,60,58,40,73,90,36,46,66,59,48,50,47,33,53,75,39,24,82,50,29,35,35,35,36,62,49,56,80,58,48,53,71,34,48,36,73,56,32,30,56,54,61,70,64,55,71,74,33,60,59,31,36,38,25,58,55,79,36,52,66,37,30,78,41,47,39,38,39,62,72,54,58,36,28,27,38,68,44,39,32,37,21,35,64,36,43,24,34,32,27,41,36,32,28,55,32,46,34,44,77,42,75,46,66,39,40,58,40,36,32,34,23,47,64,87,53,85,44,57,27,48,92,74,68,44,12,17,42,40,43,56,30,41,81,115,64,71,57,40,44,51,52,47,50,55,57,36,64,29,30,93,65,54,47,79,44,98,72,51,30,29,38,47,60,72,73,47,73,63,46,75,51,72,66,53,43,51,54,50,34,51,44,52,44,48,25,46,64,59,45,24,47,31,32,43,83,55,84,68,79,63,71,68,78,65,89,70,59,47,63,55,50,61,38,37,68,33,50,62,37,25,42,72,63,58,44,60,42,56,39,52,58,52,54,47,51,52,64,42,38,56,54,53,54,47,37,38,54,37,48,45,71,36,54,67,61,48,46,64,68,47,57,79,38,34,85,79,32,65,63,62,32,52,38,49,50,41,36,49,56,37,53,30,90,88,43,49,58,76,67,64,37,60,43,45,43,53,27,29,40,28,28,34,48,26,31,68,65,54,51,60,42,67,75,66,64,72,91,81,64,69,45,45,19,28,51,63,56,36,19,53,48,29,49,73,72,62,48,52,76,62,78,55,79,60,59,72,73,74,70,77,63,83,58,61,70,47,76,62,44,58,27,59,74,47,51,37,46,55,52,64,70,56,36,45,43,32,25,33,45,37,54,33,39,52,46,45,43,51,50,55,55,34,48,69,62,39,78,48,67,67,59,36,51,52,49,49,54,49,44,63,69,23,45,58,90,40,57,21,46,60,50,55,36,51,49,53,51,52,49,37,52,53,36,48,73,73,42,79,56,90,74,38,75,73,26,43,23,34,35,38,37,32,49,84,75,51,42,51,54,59,44,54,48,50,49,46,50,47,30,29,75,74,68,66,41,49,62,47,79,41,30,59,66,56,50,43,53,31,42,76,59,59,20,45,39,44,44,45,75,91,28,55,47,98,79,29,37,48,61,46,66,45,40,71,58,64,73,55,85,61,68,18,43,33,33,43,42,75,58,68,67,55,96,79,33,56,45,69,71,61,76,64,40,33,37,40,30,29,38,39,36,56,44,77,61,44,64,84,63,41,69,88,39,90,48,42,65,61,48,52,43,53,55,66,36,22,68,29,32,37,32,45,39,51,47,51,52,51,35,41,23,54,70,32,38,48,48,55,52,32,62,89,41,37,62,60,38,47,52,53,32,60,74,57,40,42,81,63,90,77,66,70,86,46,47,65,62,52,41,58,17,50,62,63,52,42,52,57,60,40,71,92,36,46,67,59,48,50,48,33,54,76,39,22,81,48,28,35,36,33,36,61,48,56,81,58,46,53,71,34,47,37,74,57,33,31,57,53,62,69,65,57,70,72,33,59,58,31,35,39,26,58,56,80,38,52,67,35,29,77,40,49,39,36,37,62,72,55,60,36,29,28,38,70,43,40,30,37,21,37,63,37,43,23,33,31,25,42,34,33,28,54,32,46,34,42,76,42,77,46,64,38,41,58,40,36,32,33,23,47,65,87,52,86,45,59,28,47,92,73,66,45,13,16,42,40,42,55,29,40,83

Organism: NCBI:txid1537102